Protein 2QS8 (pdb70)

InterPro domains:
  IPR006680 Amidohydrolase-related [PF01979] (60-407)
  IPR011059 Metal-dependent hydrolase, composite domain superfamily [G3DSA:2.30.40.10] (12-407)
  IPR011059 Metal-dependent hydrolase, composite domain superfamily [SSF51338] (9-410)
  IPR032466 Metal-dependent hydrolase [SSF51556] (64-373)
  IPR051781 Metallo-dependent Hydrolase Enzymes [PTHR43135] (6-414)
  IPR057744 Ochratoxinase-like [cd01299] (54-397)

Nearest PDB structures (foldseek):
  8yak-assembly1_A  TM=9.367E-01  e=1.819E-49  Pseudoxanthomonas wuyuanensis
  8ihq-assembly1_B  TM=9.489E-01  e=3.344E-48  Stenotrophomonas acidaminiphila
  3mtw-assembly1_A  TM=9.106E-01  e=6.231E-38  Caulobacter vibrioides
  3be7-assembly1_B  TM=9.081E-01  e=2.202E-36  unidentified
  3feq-assembly2_M  TM=8.885E-01  e=1.896E-30  unidentified

Solvent-accessible surface area: 31226 Å² total

Secondary structure (DSSP, 8-state):
--EEEEEEEE--SS-SSPEEEEEEEEETTEEEEEEES----TTSSEEEEEEEEEEEE----B-TT-----TTTS-S------HHHHHHHHHHHHHTT--EEEE---SSSHHHHHHHHHHTTSS---EEEE--SPBEETT-TT-TTTT--GGG-----GGGTEE-SHHHHHHHHHHHHHHT-SSEEEE-B--SSSSSS-SS-B-S-HHHHHHHHHHHHHT--EEEEE-SS---HHHHHT-SEEEE-----------S--EEE--HHHHHHHHHHTTSTTSS-TTTHHHHHHHHHHHHHHHHHHHHHT--B-----BTTBPTT-TTHHHH--TT----HHHHT--HHHHTT-TTTSSS--TTSB--EEEESS-TTT-GGGGGGEEEEEETTEEEE-/--EEEEEEEEE--SS-SS-EEEEEEEEETTEEEEEEES---SSS-SEEEEEEEEEEEE----B-TT-----TTTS-S------HHHHHHHHHHHHHTT--EEEE--SSSSHHHHHHHHHHTTSS---EEEE--SPBEETT-TT-TTTT--GGG--PPPGGGTEE-SHHHHHHHHHHHHHHT-SSEEEESB--SSSSSS-SSSB-S-HHHHHHHHHHHHHT--EEEEE-SS---HHHHHT-SEEEE-----------S--EEE--HHHHHHHHHHTTSTTSS-TTTHHHHHHHTTHHHHHHHHHHHHT--B-----BTSSPTT-TTHHHH--TT----HHHHT--HHHHTT-TTTSSS-STTSB--EEEESS-TTT-GGGGGGEEEEEETTEE-

Structure (mmCIF, N/CA/C/O backbone):
data_2QS8
#
_entry.id   2QS8
#
_cell.length_a   144.846
_cell.length_b   144.846
_cell.length_c   101.029
_cell.angle_alpha   90.00
_cell.angle_beta   90.00
_cell.angle_gamma   90.00
#
_symmetry.space_group_name_H-M   'I 4'
#
loop_
_entity.id
_entity.type
_entity.pdbx_description
1 polymer 'Xaa-Pro Dipeptidase'
2 non-polymer 'MAGNESIUM ION'
3 non-polymer METHIONINE
4 water water
#
loop_
_atom_site.group_PDB
_atom_site.id
_atom_site.type_symbol
_atom_site.label_atom_id
_atom_site.label_alt_id
_atom_site.label_comp_id
_atom_site.label_asym_id
_atom_site.label_entity_id
_atom_site.label_seq_id
_atom_site.pdbx_PDB_ins_code
_atom_site.Cartn_x
_atom_site.Cartn_y
_atom_site.Cartn_z
_atom_site.occupancy
_atom_site.B_iso_or_equiv
_atom_site.auth_seq_id
_atom_site.auth_comp_id
_atom_site.auth_asym_id
_atom_site.auth_atom_id
_atom_site.pdbx_PDB_model_num
ATOM 1 N N . SER A 1 7 ? 41.390 20.923 55.379 1.00 50.73 7 SER A N 1
ATOM 2 C CA . SER A 1 7 ? 42.533 20.071 54.942 1.00 50.95 7 SER A CA 1
ATOM 3 C C . SER A 1 7 ? 43.805 20.437 55.690 1.00 49.73 7 SER A C 1
ATOM 4 O O . SER A 1 7 ? 44.086 21.614 55.926 1.00 50.33 7 SER A O 1
ATOM 7 N N . LYS A 1 8 ? 44.589 19.434 56.066 1.00 45.23 8 LYS A N 1
ATOM 8 C CA . LYS A 1 8 ? 45.821 19.662 56.809 1.00 42.04 8 LYS A CA 1
ATOM 9 C C . LYS A 1 8 ? 46.969 18.782 56.318 1.00 39.60 8 LYS A C 1
ATOM 10 O O . LYS A 1 8 ? 46.766 17.823 55.583 1.00 38.94 8 LYS A O 1
ATOM 16 N N . THR A 1 9 ? 48.187 19.120 56.719 1.00 36.44 9 THR A N 1
ATOM 17 C CA . THR A 1 9 ? 49.340 18.336 56.347 1.00 34.97 9 THR A CA 1
ATOM 18 C C . THR A 1 9 ? 49.921 17.680 57.587 1.00 33.29 9 THR A C 1
ATOM 19 O O . THR A 1 9 ? 50.060 18.313 58.636 1.00 33.24 9 THR A O 1
ATOM 23 N N . LEU A 1 10 ? 50.257 16.406 57.459 1.00 31.58 10 LEU A N 1
ATOM 24 C CA . LEU A 1 10 ? 50.850 15.680 58.570 1.00 31.43 10 LEU A CA 1
ATOM 25 C C . LEU A 1 10 ? 52.308 15.374 58.278 1.00 30.69 10 LEU A C 1
ATOM 26 O O . LEU A 1 10 ? 52.642 14.913 57.194 1.00 30.28 10 LEU A O 1
ATOM 31 N N . ILE A 1 11 ? 53.168 15.627 59.255 1.00 31.01 11 ILE A N 1
ATOM 32 C CA . ILE A 1 11 ? 54.588 15.352 59.101 1.00 31.37 11 ILE A CA 1
ATOM 33 C C . ILE A 1 11 ? 55.055 14.398 60.196 1.00 30.99 11 ILE A C 1
ATOM 34 O O . ILE A 1 11 ? 54.809 14.631 61.383 1.00 30.11 11 ILE A O 1
ATOM 39 N N . HIS A 1 12 ? 55.716 13.321 59.782 1.00 30.37 12 HIS A N 1
ATOM 40 C CA . HIS A 1 12 ? 56.265 12.340 60.708 1.00 29.26 12 HIS A CA 1
ATOM 41 C C . HIS A 1 12 ? 57.741 12.671 60.815 1.00 29.10 12 HIS A C 1
ATOM 42 O O . HIS A 1 12 ? 58.508 12.460 59.870 1.00 27.04 12 HIS A O 1
ATOM 49 N N . ALA A 1 13 ? 58.141 13.205 61.959 1.00 29.13 13 ALA A N 1
ATOM 50 C CA . ALA A 1 13 ? 59.530 13.566 62.157 1.00 29.95 13 ALA A CA 1
ATOM 51 C C . ALA A 1 13 ? 60.306 12.528 62.975 1.00 30.65 13 ALA A C 1
ATOM 52 O O . ALA A 1 13 ? 60.006 12.294 64.149 1.00 28.71 13 ALA A O 1
ATOM 54 N N . GLY A 1 14 ? 61.303 11.917 62.335 1.00 31.47 14 GLY A N 1
ATOM 55 C CA . GLY A 1 14 ? 62.127 10.925 62.998 1.00 32.21 14 GLY A CA 1
ATOM 56 C C . GLY A 1 14 ? 62.651 11.531 64.275 1.00 33.55 14 GLY A C 1
ATOM 57 O O . GLY A 1 14 ? 62.471 10.979 65.363 1.00 34.19 14 GLY A O 1
ATOM 58 N N . LYS A 1 15 ? 63.296 12.682 64.133 1.00 32.57 15 LYS A N 1
ATOM 59 C CA . LYS A 1 15 ? 63.832 13.415 65.267 1.00 32.55 15 LYS A CA 1
ATOM 60 C C . LYS A 1 15 ? 63.364 14.865 65.170 1.00 31.77 15 LYS A C 1
ATOM 61 O O . LYS A 1 15 ? 63.055 15.358 64.080 1.00 29.64 15 LYS A O 1
ATOM 67 N N . LEU A 1 16 ? 63.294 15.543 66.309 1.00 31.27 16 LEU A N 1
ATOM 68 C CA . LEU A 1 16 ? 62.827 16.919 66.314 1.00 31.14 16 LEU A CA 1
ATOM 69 C C . LEU A 1 16 ? 63.544 17.844 67.286 1.00 32.78 16 LEU A C 1
ATOM 70 O O . LEU A 1 16 ? 63.561 17.600 68.494 1.00 31.63 16 LEU A O 1
ATOM 75 N N . ILE A 1 17 ? 64.147 18.898 66.735 1.00 31.81 17 ILE A N 1
ATOM 76 C CA . ILE A 1 17 ? 64.800 19.930 67.526 1.00 31.72 17 ILE A CA 1
ATOM 77 C C . ILE A 1 17 ? 63.775 21.057 67.379 1.00 32.17 17 ILE A C 1
ATOM 78 O O . ILE A 1 17 ? 63.631 21.634 66.300 1.00 33.16 17 ILE A O 1
ATOM 83 N N . ASP A 1 18 ? 63.047 21.353 68.449 1.00 31.29 18 ASP A N 1
ATOM 84 C CA . ASP A 1 18 ? 62.001 22.362 68.375 1.00 30.98 18 ASP A CA 1
ATOM 85 C C . ASP A 1 18 ? 62.384 23.825 68.588 1.00 30.77 18 ASP A C 1
ATOM 86 O O . ASP A 1 18 ? 61.576 24.709 68.321 1.00 29.15 18 ASP A O 1
ATOM 91 N N . GLY A 1 19 ? 63.596 24.081 69.068 1.00 31.04 19 GLY A N 1
ATOM 92 C CA . GLY A 1 19 ? 64.015 25.453 69.277 1.00 32.98 19 GLY A CA 1
ATOM 93 C C . GLY A 1 19 ? 63.983 25.924 70.714 1.00 35.22 19 GLY A C 1
ATOM 94 O O . GLY A 1 19 ? 64.692 26.863 71.066 1.00 36.19 19 GLY A O 1
ATOM 95 N N . LYS A 1 20 ? 63.164 25.281 71.540 1.00 36.34 20 LYS A N 1
ATOM 96 C CA . LYS A 1 20 ? 63.043 25.635 72.953 1.00 37.64 20 LYS A CA 1
ATOM 97 C C . LYS A 1 20 ? 63.715 24.587 73.838 1.00 37.89 20 LYS A C 1
ATOM 98 O O . LYS A 1 20 ? 64.614 24.903 74.619 1.00 36.47 20 LYS A O 1
ATOM 104 N N . SER A 1 21 ? 63.272 23.342 73.703 1.00 38.37 21 SER A N 1
ATOM 105 C CA . SER A 1 21 ? 63.811 22.235 74.487 1.00 40.16 21 SER A CA 1
ATOM 106 C C . SER A 1 21 ? 65.260 21.922 74.140 1.00 41.48 21 SER A C 1
ATOM 107 O O . SER A 1 21 ? 65.615 21.819 72.964 1.00 41.08 21 SER A O 1
ATOM 110 N N . ASP A 1 22 ? 66.092 21.762 75.168 1.00 42.54 22 ASP A N 1
ATOM 111 C CA . ASP A 1 22 ? 67.496 21.447 74.960 1.00 44.65 22 ASP A CA 1
ATOM 112 C C . ASP A 1 22 ? 67.655 19.977 74.602 1.00 44.82 22 ASP A C 1
ATOM 113 O O . ASP A 1 22 ? 68.772 19.487 74.462 1.00 46.89 22 ASP A O 1
ATOM 118 N N . GLN A 1 23 ? 66.535 19.281 74.442 1.00 44.98 23 GLN A N 1
ATOM 119 C CA . GLN A 1 23 ? 66.558 17.856 74.120 1.00 45.14 23 GLN A CA 1
ATOM 120 C C . GLN A 1 23 ? 66.109 17.537 72.707 1.00 43.41 23 GLN A C 1
ATOM 121 O O . GLN A 1 23 ? 65.183 18.154 72.188 1.00 42.83 23 GLN A O 1
ATOM 127 N N . VAL A 1 24 ? 66.764 16.568 72.085 1.00 42.13 24 VAL A N 1
ATOM 128 C CA . VAL A 1 24 ? 66.368 16.147 70.754 1.00 41.92 24 VAL A CA 1
ATOM 129 C C . VAL A 1 24 ? 65.239 15.165 71.022 1.00 42.01 24 VAL A C 1
ATOM 130 O O . VAL A 1 24 ? 65.433 14.167 71.713 1.00 43.61 24 VAL A O 1
ATOM 134 N N . GLN A 1 25 ? 64.056 15.458 70.500 1.00 40.76 25 GLN A N 1
ATOM 135 C CA . GLN A 1 25 ? 62.899 14.602 70.711 1.00 38.95 25 GLN A CA 1
ATOM 136 C C . GLN A 1 25 ? 62.783 13.557 69.612 1.00 37.99 25 GLN A C 1
ATOM 137 O O . GLN A 1 25 ? 63.085 13.836 68.456 1.00 37.77 25 GLN A O 1
ATOM 143 N N . SER A 1 26 ? 62.350 12.354 69.978 1.00 36.42 26 SER A N 1
ATOM 144 C CA . SER A 1 26 ? 62.217 11.271 69.008 1.00 35.49 26 SER A CA 1
ATOM 145 C C . SER A 1 26 ? 60.777 10.997 68.589 1.00 34.21 26 SER A C 1
ATOM 146 O O . SER A 1 26 ? 59.862 11.063 69.402 1.00 33.42 26 SER A O 1
ATOM 149 N N . ARG A 1 27 ? 60.603 10.678 67.312 1.00 34.92 27 ARG A N 1
ATOM 150 C CA . ARG A 1 27 ? 59.297 10.351 66.741 1.00 34.28 27 ARG A CA 1
ATOM 151 C C . ARG A 1 27 ? 58.191 11.302 67.153 1.00 33.74 27 ARG A C 1
ATOM 152 O O . ARG A 1 27 ? 57.523 11.090 68.163 1.00 34.30 27 ARG A O 1
ATOM 160 N N . ILE A 1 28 ? 57.998 12.352 66.365 1.00 32.94 28 ILE A N 1
ATOM 161 C CA . ILE A 1 28 ? 56.959 13.331 66.654 1.00 31.34 28 ILE A CA 1
ATOM 162 C C . ILE A 1 28 ? 56.097 13.617 65.427 1.00 29.50 28 ILE A C 1
ATOM 163 O O . ILE A 1 28 ? 56.562 13.534 64.295 1.00 29.75 28 ILE A O 1
ATOM 168 N N . SER A 1 29 ? 54.831 13.934 65.666 1.00 29.76 29 SER A N 1
ATOM 169 C CA . SER A 1 29 ? 53.895 14.256 64.598 1.00 30.60 29 SER A CA 1
ATOM 170 C C . SER A 1 29 ? 53.569 15.738 64.653 1.00 31.02 29 SER A C 1
ATOM 171 O O . SER A 1 29 ? 53.123 16.248 65.683 1.00 30.75 29 SER A O 1
ATOM 174 N N . ILE A 1 30 ? 53.805 16.429 63.545 1.00 30.67 30 ILE A N 1
ATOM 175 C CA . ILE A 1 30 ? 53.534 17.856 63.452 1.00 30.02 30 ILE A CA 1
ATOM 176 C C . ILE A 1 30 ? 52.385 18.030 62.467 1.00 29.46 30 ILE A C 1
ATOM 177 O O . ILE A 1 30 ? 52.416 17.475 61.372 1.00 28.80 30 ILE A O 1
ATOM 182 N N . VAL A 1 31 ? 51.368 18.789 62.860 1.00 30.58 31 VAL A N 1
ATOM 183 C CA . VAL A 1 31 ? 50.225 18.996 61.982 1.00 32.13 31 VAL A CA 1
ATOM 184 C C . VAL A 1 31 ? 50.178 20.434 61.506 1.00 33.07 31 VAL A C 1
ATOM 185 O O . VAL A 1 31 ? 50.195 21.364 62.312 1.00 34.59 31 VAL A O 1
ATOM 189 N N . ILE A 1 32 ? 50.124 20.610 60.191 1.00 34.04 32 ILE A N 1
ATOM 190 C CA . ILE A 1 32 ? 50.084 21.936 59.593 1.00 34.80 32 ILE A CA 1
ATOM 191 C C . ILE A 1 32 ? 48.713 22.245 59.006 1.00 35.85 32 ILE A C 1
ATOM 192 O O . ILE A 1 32 ? 48.161 21.459 58.237 1.00 35.50 32 ILE A O 1
ATOM 197 N N . ASP A 1 33 ? 48.173 23.397 59.389 1.00 36.19 33 ASP A N 1
ATOM 198 C CA . ASP A 1 33 ? 46.873 23.854 58.918 1.00 36.56 33 ASP A CA 1
ATOM 199 C C . ASP A 1 33 ? 47.078 25.266 58.364 1.00 36.01 33 ASP A C 1
ATOM 200 O O . ASP A 1 33 ? 47.265 26.226 59.120 1.00 36.18 33 ASP A O 1
ATOM 205 N N . GLY A 1 34 ? 47.051 25.386 57.041 1.00 34.51 34 GLY A N 1
ATOM 206 C CA . GLY A 1 34 ? 47.289 26.678 56.430 1.00 33.53 34 GLY A CA 1
ATOM 207 C C . GLY A 1 34 ? 48.762 27.011 56.620 1.00 32.90 34 GLY A C 1
ATOM 208 O O . GLY A 1 34 ? 49.634 26.204 56.289 1.00 32.17 34 GLY A O 1
ATOM 209 N N . ASN A 1 35 ? 49.050 28.188 57.165 1.00 31.64 35 ASN A N 1
ATOM 210 C CA . ASN A 1 35 ? 50.433 28.595 57.393 1.00 31.79 35 ASN A CA 1
ATOM 211 C C . ASN A 1 35 ? 50.786 28.451 58.875 1.00 31.90 35 ASN A C 1
ATOM 212 O O . ASN A 1 35 ? 51.813 28.952 59.335 1.00 32.08 35 ASN A O 1
ATOM 217 N N . ILE A 1 36 ? 49.928 27.744 59.608 1.00 32.98 36 ILE A N 1
ATOM 218 C CA . ILE A 1 36 ? 50.114 27.542 61.044 1.00 33.05 36 ILE A CA 1
ATOM 219 C C . ILE A 1 36 ? 50.358 26.096 61.470 1.00 31.97 36 ILE A C 1
ATOM 220 O O . ILE A 1 36 ? 49.857 25.158 60.857 1.00 31.84 36 ILE A O 1
ATOM 225 N N . ILE A 1 37 ? 51.134 25.931 62.535 1.00 32.04 37 ILE A N 1
ATOM 226 C CA . ILE A 1 37 ? 51.391 24.619 63.108 1.00 32.32 37 ILE A CA 1
ATOM 227 C C . ILE A 1 37 ? 50.222 24.464 64.087 1.00 33.99 37 ILE A C 1
ATOM 228 O O . ILE A 1 37 ? 50.203 25.099 65.137 1.00 32.87 37 ILE A O 1
ATOM 233 N N . SER A 1 38 ? 49.240 23.642 63.723 1.00 34.79 38 SER A N 1
ATOM 234 C CA . SER A 1 38 ? 48.052 23.445 64.554 1.00 36.09 38 SER A CA 1
ATOM 235 C C . SER A 1 38 ? 48.170 22.422 65.680 1.00 37.41 38 SER A C 1
ATOM 236 O O . SER A 1 38 ? 47.423 22.480 66.652 1.00 39.16 38 SER A O 1
ATOM 239 N N . ASP A 1 39 ? 49.093 21.478 65.566 1.00 38.97 39 ASP A N 1
ATOM 240 C CA . ASP A 1 39 ? 49.216 20.493 66.624 1.00 39.53 39 ASP A CA 1
ATOM 241 C C . ASP A 1 39 ? 50.532 19.722 66.595 1.00 39.68 39 ASP A C 1
ATOM 242 O O . ASP A 1 39 ? 51.212 19.659 65.575 1.00 39.63 39 ASP A O 1
ATOM 247 N N . ILE A 1 40 ? 50.878 19.136 67.736 1.00 39.67 40 ILE A N 1
ATOM 248 C CA . ILE A 1 40 ? 52.107 18.367 67.873 1.00 39.83 40 ILE A CA 1
ATOM 249 C C . ILE A 1 40 ? 51.820 17.194 68.791 1.00 40.82 40 ILE A C 1
ATOM 250 O O . ILE A 1 40 ? 51.675 17.366 69.999 1.00 41.81 40 ILE A O 1
ATOM 255 N N . LYS A 1 41 ? 51.738 16.004 68.214 1.00 41.38 41 LYS A N 1
ATOM 256 C CA . LYS A 1 41 ? 51.460 14.809 68.993 1.00 41.87 41 LYS A CA 1
ATOM 257 C C . LYS A 1 41 ? 52.638 13.841 68.988 1.00 41.08 41 LYS A C 1
ATOM 258 O O . LYS A 1 41 ? 53.428 13.812 68.042 1.00 40.29 41 LYS A O 1
ATOM 264 N N . LYS A 1 42 ? 52.760 13.061 70.058 1.00 40.54 42 LYS A N 1
ATOM 265 C CA . LYS A 1 42 ? 53.839 12.086 70.170 1.00 40.21 42 LYS A CA 1
ATOM 266 C C . LYS A 1 42 ? 53.566 10.834 69.344 1.00 38.57 42 LYS A C 1
ATOM 267 O O . LYS A 1 42 ? 52.417 10.406 69.191 1.00 37.42 42 LYS A O 1
ATOM 273 N N . GLY A 1 43 ? 54.637 10.254 68.811 1.00 37.66 43 GLY A N 1
ATOM 274 C CA . GLY A 1 43 ? 54.515 9.064 67.993 1.00 37.34 43 GLY A CA 1
ATOM 275 C C . GLY A 1 43 ? 54.073 9.408 66.585 1.00 37.44 43 GLY A C 1
ATOM 276 O O . GLY A 1 43 ? 53.811 10.572 66.271 1.00 38.35 43 GLY A O 1
ATOM 277 N N . PHE A 1 44 ? 53.992 8.397 65.732 1.00 36.55 44 PHE A N 1
ATOM 278 C CA . PHE A 1 44 ? 53.572 8.605 64.353 1.00 35.56 44 PHE A CA 1
ATOM 279 C C . PHE A 1 44 ? 52.094 8.265 64.236 1.00 35.08 44 PHE A C 1
ATOM 280 O O . PHE A 1 44 ? 51.733 7.100 64.111 1.00 36.30 44 PHE A O 1
ATOM 288 N N . ILE A 1 45 ? 51.240 9.283 64.287 1.00 34.79 45 ILE A N 1
ATOM 289 C CA . ILE A 1 45 ? 49.806 9.066 64.182 1.00 34.83 45 ILE A CA 1
ATOM 290 C C . ILE A 1 45 ? 49.424 8.686 62.763 1.00 36.35 45 ILE A C 1
ATOM 291 O O . ILE A 1 45 ? 50.198 8.886 61.828 1.00 36.23 45 ILE A O 1
ATOM 296 N N . SER A 1 46 ? 48.226 8.134 62.605 1.00 38.14 46 SER A N 1
ATOM 297 C CA . SER A 1 46 ? 47.749 7.703 61.299 1.00 41.52 46 SER A CA 1
ATOM 298 C C . SER A 1 46 ? 47.712 8.852 60.299 1.00 43.65 46 SER A C 1
ATOM 299 O O . SER A 1 46 ? 47.340 9.971 60.651 1.00 44.60 46 SER A O 1
ATOM 302 N N . SER A 1 47 ? 48.073 8.565 59.052 1.00 45.41 47 SER A N 1
ATOM 303 C CA . SER A 1 47 ? 48.102 9.582 58.007 1.00 47.86 47 SER A CA 1
ATOM 304 C C . SER A 1 47 ? 47.031 9.421 56.932 1.00 49.44 47 SER A C 1
ATOM 305 O O . SER A 1 47 ? 46.807 10.330 56.136 1.00 50.13 47 SER A O 1
ATOM 308 N N . ASN A 1 48 ? 46.374 8.270 56.913 1.00 51.60 48 ASN A N 1
ATOM 309 C CA . ASN A 1 48 ? 45.339 7.968 55.925 1.00 53.70 48 ASN A CA 1
ATOM 310 C C . ASN A 1 48 ? 44.222 9.007 55.829 1.00 54.73 48 ASN A C 1
ATOM 311 O O . ASN A 1 48 ? 43.542 9.106 54.807 1.00 54.94 48 ASN A O 1
ATOM 316 N N . ASP A 1 49 ? 44.035 9.780 56.891 1.00 55.14 49 ASP A N 1
ATOM 317 C CA . ASP A 1 49 ? 42.980 10.783 56.924 1.00 56.33 49 ASP A CA 1
ATOM 318 C C . ASP A 1 49 ? 43.425 12.231 56.667 1.00 55.44 49 ASP A C 1
ATOM 319 O O . ASP A 1 49 ? 42.627 13.161 56.790 1.00 56.66 49 ASP A O 1
ATOM 324 N N . PHE A 1 50 ? 44.690 12.431 56.312 1.00 52.68 50 PHE A N 1
ATOM 325 C CA . PHE A 1 50 ? 45.176 13.779 56.038 1.00 49.65 50 PHE A CA 1
ATOM 326 C C . PHE A 1 50 ? 45.294 14.035 54.542 1.00 49.65 50 PHE A C 1
ATOM 327 O O . PHE A 1 50 ? 45.701 13.156 53.778 1.00 48.62 50 PHE A O 1
ATOM 335 N N . GLU A 1 51 ? 44.937 15.249 54.134 1.00 49.93 51 GLU A N 1
ATOM 336 C CA . GLU A 1 51 ? 45.012 15.640 52.734 1.00 50.49 51 GLU A CA 1
ATOM 337 C C . GLU A 1 51 ? 46.424 15.399 52.201 1.00 48.87 51 GLU A C 1
ATOM 338 O O . GLU A 1 51 ? 46.599 14.878 51.101 1.00 49.53 51 GLU A O 1
ATOM 344 N N . ASP A 1 52 ? 47.428 15.779 52.987 1.00 46.49 52 ASP A N 1
ATOM 345 C CA . ASP A 1 52 ? 48.817 15.602 52.584 1.00 44.77 52 ASP A CA 1
ATOM 346 C C . ASP A 1 52 ? 49.657 15.011 53.693 1.00 43.21 52 ASP A C 1
ATOM 347 O O . ASP A 1 52 ? 49.426 15.283 54.871 1.00 43.56 52 ASP A O 1
ATOM 352 N N . TYR A 1 53 ? 50.648 14.219 53.301 1.00 40.96 53 TYR A N 1
ATOM 353 C CA . TYR A 1 53 ? 51.541 13.565 54.244 1.00 39.22 53 TYR A CA 1
ATOM 354 C C . TYR A 1 53 ? 52.997 13.721 53.815 1.00 38.28 53 TYR A C 1
ATOM 355 O O . TYR A 1 53 ? 53.334 13.535 52.648 1.00 36.74 53 TYR A O 1
ATOM 364 N N . ILE A 1 54 ? 53.851 14.078 54.769 1.00 37.27 54 ILE A N 1
ATOM 365 C CA . ILE A 1 54 ? 55.272 14.246 54.513 1.00 37.10 54 ILE A CA 1
ATOM 366 C C . ILE A 1 54 ? 56.015 13.310 55.456 1.00 36.93 54 ILE A C 1
ATOM 367 O O . ILE A 1 54 ? 56.096 13.555 56.663 1.00 38.33 54 ILE A O 1
ATOM 372 N N . ASP A 1 55 ? 56.549 12.236 54.891 1.00 35.62 55 ASP A N 1
ATOM 373 C CA . ASP A 1 55 ? 57.259 11.227 55.662 1.00 34.99 55 ASP A CA 1
ATOM 374 C C . ASP A 1 55 ? 58.731 11.554 55.869 1.00 34.65 55 ASP A C 1
ATOM 375 O O . ASP A 1 55 ? 59.541 11.380 54.967 1.00 34.72 55 ASP A O 1
ATOM 380 N N . LEU A 1 56 ? 59.070 12.011 57.069 1.00 34.63 56 LEU A N 1
ATOM 381 C CA . LEU A 1 56 ? 60.445 12.373 57.385 1.00 35.00 56 LEU A CA 1
ATOM 382 C C . LEU A 1 56 ? 60.964 11.572 58.577 1.00 36.03 56 LEU A C 1
ATOM 383 O O . LEU A 1 56 ? 61.771 12.067 59.373 1.00 34.95 56 LEU A O 1
ATOM 388 N N . ARG A 1 57 ? 60.498 10.332 58.693 1.00 37.16 57 ARG A N 1
ATOM 389 C CA . ARG A 1 57 ? 60.907 9.463 59.792 1.00 39.45 57 ARG A CA 1
ATOM 390 C C . ARG A 1 57 ? 62.416 9.248 59.800 1.00 39.09 57 ARG A C 1
ATOM 391 O O . ARG A 1 57 ? 63.008 8.984 60.843 1.00 38.63 57 ARG A O 1
ATOM 399 N N . ASP A 1 58 ? 63.040 9.386 58.637 1.00 39.82 58 ASP A N 1
ATOM 400 C CA . ASP A 1 58 ? 64.482 9.200 58.518 1.00 40.81 58 ASP A CA 1
ATOM 401 C C . ASP A 1 58 ? 65.240 10.532 58.554 1.00 39.61 58 ASP A C 1
ATOM 402 O O . ASP A 1 58 ? 66.435 10.584 58.273 1.00 38.80 58 ASP A O 1
ATOM 407 N N . HIS A 1 59 ? 64.538 11.600 58.925 1.00 38.87 59 HIS A N 1
ATOM 408 C CA . HIS A 1 59 ? 65.118 12.940 58.995 1.00 36.98 59 HIS A CA 1
ATOM 409 C C . HIS A 1 59 ? 64.997 13.572 60.378 1.00 35.74 59 HIS A C 1
ATOM 410 O O . HIS A 1 59 ? 64.227 13.121 61.227 1.00 34.77 59 HIS A O 1
ATOM 417 N N . THR A 1 60 ? 65.778 14.628 60.587 1.00 33.71 60 THR A N 1
ATOM 418 C CA . THR A 1 60 ? 65.735 15.397 61.813 1.00 31.71 60 THR A CA 1
ATOM 419 C C . THR A 1 60 ? 65.114 16.716 61.367 1.00 31.22 60 THR A C 1
ATOM 420 O O . THR A 1 60 ? 65.616 17.365 60.449 1.00 31.60 60 THR A O 1
ATOM 424 N N . VAL A 1 61 ? 64.001 17.085 61.992 1.00 30.11 61 VAL A N 1
ATOM 425 C CA . VAL A 1 61 ? 63.300 18.314 61.660 1.00 28.67 61 VAL A CA 1
ATOM 426 C C . VAL A 1 61 ? 63.707 19.427 62.624 1.00 29.24 61 VAL A C 1
ATOM 427 O O . VAL A 1 61 ? 63.931 19.185 63.817 1.00 29.20 61 VAL A O 1
ATOM 431 N N . LEU A 1 62 ? 63.828 20.641 62.094 1.00 27.31 62 LEU A N 1
ATOM 432 C CA . LEU A 1 62 ? 64.182 21.799 62.907 1.00 24.82 62 LEU A CA 1
ATOM 433 C C . LEU A 1 62 ? 63.327 22.978 62.450 1.00 23.13 62 LEU A C 1
ATOM 434 O O . LEU A 1 62 ? 62.693 22.930 61.394 1.00 22.81 62 LEU A O 1
ATOM 439 N N . PRO A 1 63 ? 63.261 24.040 63.259 1.00 22.11 63 PRO A N 1
ATOM 440 C CA . PRO A 1 63 ? 62.445 25.152 62.777 1.00 24.01 63 PRO A CA 1
ATOM 441 C C . PRO A 1 63 ? 63.288 25.890 61.733 1.00 25.57 63 PRO A C 1
ATOM 442 O O . PRO A 1 63 ? 64.499 25.683 61.670 1.00 25.11 63 PRO A O 1
ATOM 446 N N . GLY A 1 64 ? 62.655 26.711 60.900 1.00 25.60 64 GLY A N 1
ATOM 447 C CA . GLY A 1 64 ? 63.397 27.443 59.890 1.00 25.44 64 GLY A CA 1
ATOM 448 C C . GLY A 1 64 ? 64.556 28.218 60.486 1.00 25.85 64 GLY A C 1
ATOM 449 O O . GLY A 1 64 ? 64.403 28.863 61.515 1.00 27.27 64 GLY A O 1
ATOM 450 N N . LEU A 1 65 ? 65.719 28.159 59.851 1.00 25.67 65 LEU A N 1
ATOM 451 C CA . LEU A 1 65 ? 66.892 28.868 60.356 1.00 26.03 65 LEU A CA 1
ATOM 452 C C . LEU A 1 65 ? 66.904 30.362 59.977 1.00 24.01 65 LEU A C 1
ATOM 453 O O . LEU A 1 65 ? 66.318 30.761 58.972 1.00 23.46 65 LEU A O 1
ATOM 466 N N . ASP A 1 67 ? 69.372 34.066 59.615 1.00 23.08 67 ASP A N 1
ATOM 467 C CA . ASP A 1 67 ? 70.695 34.681 59.495 1.00 21.98 67 ASP A CA 1
ATOM 468 C C . ASP A 1 67 ? 70.487 36.185 59.694 1.00 20.80 67 ASP A C 1
ATOM 469 O O . ASP A 1 67 ? 69.862 36.845 58.880 1.00 19.84 67 ASP A O 1
ATOM 482 N N . HIS A 1 69 ? 72.555 38.595 59.426 1.00 22.03 69 HIS A N 1
ATOM 483 C CA . HIS A 1 69 ? 73.465 39.485 58.710 1.00 22.16 69 HIS A CA 1
ATOM 484 C C . HIS A 1 69 ? 73.840 38.995 57.317 1.00 20.96 69 HIS A C 1
ATOM 485 O O . HIS A 1 69 ? 74.828 38.279 57.141 1.00 19.54 69 HIS A O 1
ATOM 492 N N . VAL A 1 70 ? 73.048 39.387 56.327 1.00 21.32 70 VAL A N 1
ATOM 493 C CA . VAL A 1 70 ? 73.314 38.979 54.952 1.00 22.75 70 VAL A CA 1
ATOM 494 C C . VAL A 1 70 ? 73.242 40.180 54.012 1.00 23.16 70 VAL A C 1
ATOM 495 O O . VAL A 1 70 ? 72.622 41.193 54.339 1.00 24.18 70 VAL A O 1
ATOM 499 N N . HIS A 1 71 ? 73.890 40.059 52.856 1.00 21.90 71 HIS A N 1
ATOM 500 C CA . HIS A 1 71 ? 73.900 41.128 51.862 1.00 22.42 71 HIS A CA 1
ATOM 501 C C . HIS A 1 71 ? 73.562 40.587 50.471 1.00 21.68 71 HIS A C 1
ATOM 502 O O . HIS A 1 71 ? 74.415 40.573 49.578 1.00 22.02 71 HIS A O 1
ATOM 509 N N . PHE A 1 72 ? 72.329 40.136 50.282 1.00 20.81 72 PHE A N 1
ATOM 510 C CA . PHE A 1 72 ? 71.936 39.624 48.977 1.00 21.59 72 PHE A CA 1
ATOM 511 C C . PHE A 1 72 ? 72.211 40.728 47.962 1.00 23.27 72 PHE A C 1
ATOM 512 O O . PHE A 1 72 ? 71.936 41.901 48.228 1.00 24.32 72 PHE A O 1
ATOM 520 N N . GLY A 1 73 ? 72.757 40.359 46.807 1.00 24.60 73 GLY A N 1
ATOM 521 C CA . GLY A 1 73 ? 73.045 41.344 45.782 1.00 26.01 73 GLY A CA 1
ATOM 522 C C . GLY A 1 73 ? 74.527 41.564 45.566 1.00 27.47 73 GLY A C 1
ATOM 523 O O . GLY A 1 73 ? 74.931 42.243 44.627 1.00 29.58 73 GLY A O 1
ATOM 524 N N . GLN A 1 74 ? 75.344 40.997 46.445 1.00 26.59 74 GLN A N 1
ATOM 525 C CA . GLN A 1 74 ? 76.784 41.129 46.314 1.00 27.16 74 GLN A CA 1
ATOM 526 C C . GLN A 1 74 ? 77.506 39.906 46.862 1.00 26.94 74 GLN A C 1
ATOM 527 O O . GLN A 1 74 ? 76.956 39.161 47.678 1.00 24.97 74 GLN A O 1
ATOM 533 N N . GLU A 1 75 ? 78.722 39.699 46.369 1.00 26.06 75 GLU A N 1
ATOM 534 C CA . GLU A 1 75 ? 79.617 38.616 46.788 1.00 25.30 75 GLU A CA 1
ATOM 535 C C . GLU A 1 75 ? 81.011 39.148 46.520 1.00 23.76 75 GLU A C 1
ATOM 536 O O . GLU A 1 75 ? 81.372 39.386 45.367 1.00 24.85 75 GLU A O 1
ATOM 542 N N . TYR A 1 76 ? 81.790 39.336 47.575 1.00 23.69 76 TYR A N 1
ATOM 543 C CA . TYR A 1 76 ? 83.130 39.889 47.424 1.00 27.01 76 TYR A CA 1
ATOM 544 C C . TYR A 1 76 ? 84.029 39.111 46.465 1.00 28.28 76 TYR A C 1
ATOM 545 O O . TYR A 1 76 ? 84.222 37.906 46.619 1.00 29.21 76 TYR A O 1
ATOM 554 N N . GLN A 1 77 ? 84.571 39.816 45.480 1.00 27.80 77 GLN A N 1
ATOM 555 C CA . GLN A 1 77 ? 85.468 39.217 44.499 1.00 27.88 77 GLN A CA 1
ATOM 556 C C . GLN A 1 77 ? 86.796 39.957 44.532 1.00 28.50 77 GLN A C 1
ATOM 557 O O . GLN A 1 77 ? 86.844 41.155 44.827 1.00 28.01 77 GLN A O 1
ATOM 563 N N . SER A 1 78 ? 87.871 39.241 44.228 1.00 27.29 78 SER A N 1
ATOM 564 C CA . SER A 1 78 ? 89.206 39.821 44.185 1.00 24.80 78 SER A CA 1
ATOM 565 C C . SER A 1 78 ? 89.253 40.940 43.136 1.00 23.23 78 SER A C 1
ATOM 566 O O . SER A 1 78 ? 88.358 41.049 42.286 1.00 21.95 78 SER A O 1
ATOM 569 N N . LYS A 1 79 ? 90.300 41.762 43.211 1.00 22.09 79 LYS A N 1
ATOM 570 C CA . LYS A 1 79 ? 90.500 42.844 42.262 1.00 21.43 79 LYS A CA 1
ATOM 571 C C . LYS A 1 79 ? 90.523 42.284 40.839 1.00 22.39 79 LYS A C 1
ATOM 572 O O . LYS A 1 79 ? 89.940 42.860 39.923 1.00 23.54 79 LYS A O 1
ATOM 578 N N . ALA A 1 80 ? 91.188 41.150 40.664 1.00 23.40 80 ALA A N 1
ATOM 579 C CA . ALA A 1 80 ? 91.273 40.516 39.356 1.00 24.71 80 ALA A CA 1
ATOM 580 C C . ALA A 1 80 ? 89.931 40.008 38.821 1.00 25.80 80 ALA A C 1
ATOM 581 O O . ALA A 1 80 ? 89.693 40.048 37.616 1.00 26.21 80 ALA A O 1
ATOM 583 N N . GLN A 1 81 ? 89.054 39.538 39.709 1.00 27.28 81 GLN A N 1
ATOM 584 C CA . GLN A 1 81 ? 87.756 38.991 39.291 1.00 27.69 81 GLN A CA 1
ATOM 585 C C . GLN A 1 81 ? 86.602 39.992 39.256 1.00 28.06 81 GLN A C 1
ATOM 586 O O . GLN A 1 81 ? 85.660 39.831 38.479 1.00 27.72 81 GLN A O 1
ATOM 592 N N . ALA A 1 82 ? 86.667 41.008 40.113 1.00 27.54 82 ALA A N 1
ATOM 593 C CA . ALA A 1 82 ? 85.609 42.015 40.220 1.00 27.50 82 ALA A CA 1
ATOM 594 C C . ALA A 1 82 ? 85.244 42.725 38.926 1.00 26.96 82 ALA A C 1
ATOM 595 O O . ALA A 1 82 ? 86.116 43.151 38.180 1.00 27.53 82 ALA A O 1
ATOM 597 N N . PRO A 1 83 ? 83.935 42.860 38.642 1.00 27.97 83 PRO A N 1
ATOM 598 C CA . PRO A 1 83 ? 83.519 43.551 37.409 1.00 28.31 83 PRO A CA 1
ATOM 599 C C . PRO A 1 83 ? 83.873 45.036 37.527 1.00 28.38 83 PRO A C 1
ATOM 600 O O . PRO A 1 83 ? 84.063 45.549 38.636 1.00 28.46 83 PRO A O 1
ATOM 604 N N . ILE A 1 84 ? 83.976 45.714 36.390 1.00 27.93 84 ILE A N 1
ATOM 605 C CA . ILE A 1 84 ? 84.321 47.130 36.381 1.00 29.18 84 ILE A CA 1
ATOM 606 C C . ILE A 1 84 ? 83.265 47.995 37.058 1.00 27.98 84 ILE A C 1
ATOM 607 O O . ILE A 1 84 ? 83.593 48.985 37.699 1.00 27.62 84 ILE A O 1
ATOM 612 N N . LYS A 1 85 ? 82.004 47.615 36.910 1.00 26.39 85 LYS A N 1
ATOM 613 C CA . LYS A 1 85 ? 80.903 48.351 37.511 1.00 26.80 85 LYS A CA 1
ATOM 614 C C . LYS A 1 85 ? 79.754 47.386 37.753 1.00 25.11 85 LYS A C 1
ATOM 615 O O . LYS A 1 85 ? 79.689 46.326 37.128 1.00 23.34 85 LYS A O 1
ATOM 621 N N . VAL A 1 86 ? 78.860 47.751 38.667 1.00 24.77 86 VAL A N 1
ATOM 622 C CA . VAL A 1 86 ? 77.690 46.928 38.963 1.00 24.64 86 VAL A CA 1
ATOM 623 C C . VAL A 1 86 ? 76.463 47.826 39.036 1.00 25.55 86 VAL A C 1
ATOM 624 O O . VAL A 1 86 ? 76.285 48.565 40.006 1.00 26.63 86 VAL A O 1
ATOM 628 N N . GLU A 1 87 ? 75.622 47.770 38.008 1.00 25.81 87 GLU A N 1
ATOM 629 C CA . GLU A 1 87 ? 74.413 48.586 37.973 1.00 24.35 87 GLU A CA 1
ATOM 630 C C . GLU A 1 87 ? 73.478 48.129 39.094 1.00 25.05 87 GLU A C 1
ATOM 631 O O . GLU A 1 87 ? 73.620 47.010 39.604 1.00 25.42 87 GLU A O 1
ATOM 637 N N . ARG A 1 88 ? 72.534 48.991 39.476 1.00 23.74 88 ARG A N 1
ATOM 638 C CA . ARG A 1 88 ? 71.584 48.642 40.525 1.00 24.27 88 ARG A CA 1
ATOM 639 C C . ARG A 1 88 ? 70.726 47.469 40.052 1.00 22.83 88 ARG A C 1
ATOM 640 O O . ARG A 1 88 ? 70.401 46.570 40.831 1.00 21.01 88 ARG A O 1
ATOM 648 N N . GLU A 1 89 ? 70.368 47.486 38.773 1.00 21.24 89 GLU A N 1
ATOM 649 C CA . GLU A 1 89 ? 69.582 46.406 38.205 1.00 21.44 89 GLU A CA 1
ATOM 650 C C . GLU A 1 89 ? 70.330 45.065 38.343 1.00 20.54 89 GLU A C 1
ATOM 651 O O . GLU A 1 89 ? 69.710 44.039 38.605 1.00 19.47 89 GLU A O 1
ATOM 665 N N . GLN A 1 91 ? 72.539 44.263 40.697 1.00 17.94 91 GLN A N 1
ATOM 666 C CA . GLN A 1 91 ? 72.524 43.900 42.110 1.00 17.71 91 GLN A CA 1
ATOM 667 C C . GLN A 1 91 ? 71.215 43.177 42.445 1.00 17.82 91 GLN A C 1
ATOM 668 O O . GLN A 1 91 ? 71.211 42.140 43.100 1.00 17.67 91 GLN A O 1
ATOM 674 N N . ALA A 1 92 ? 70.109 43.740 41.970 1.00 18.13 92 ALA A N 1
ATOM 675 C CA . ALA A 1 92 ? 68.791 43.164 42.208 1.00 20.35 92 ALA A CA 1
ATOM 676 C C . ALA A 1 92 ? 68.650 41.784 41.571 1.00 19.61 92 ALA A C 1
ATOM 677 O O . ALA A 1 92 ? 68.147 40.854 42.200 1.00 19.46 92 ALA A O 1
ATOM 679 N N . ILE A 1 93 ? 69.091 41.666 40.325 1.00 19.90 93 ILE A N 1
ATOM 680 C CA . ILE A 1 93 ? 69.039 40.405 39.589 1.00 19.23 93 ILE A CA 1
ATOM 681 C C . ILE A 1 93 ? 69.821 39.334 40.337 1.00 19.21 93 ILE A C 1
ATOM 682 O O . ILE A 1 93 ? 69.326 38.235 40.550 1.00 20.94 93 ILE A O 1
ATOM 687 N N . LEU A 1 94 ? 71.038 39.662 40.751 1.00 19.43 94 LEU A N 1
ATOM 688 C CA . LEU A 1 94 ? 71.859 38.716 41.492 1.00 19.57 94 LEU A CA 1
ATOM 689 C C . LEU A 1 94 ? 71.250 38.392 42.871 1.00 19.83 94 LEU A C 1
ATOM 690 O O . LEU A 1 94 ? 71.392 37.282 43.387 1.00 20.11 94 LEU A O 1
ATOM 695 N N . ALA A 1 95 ? 70.568 39.368 43.457 1.00 20.31 95 ALA A N 1
ATOM 696 C CA . ALA A 1 95 ? 69.964 39.173 44.764 1.00 18.66 95 ALA A CA 1
ATOM 697 C C . ALA A 1 95 ? 68.888 38.089 44.713 1.00 19.55 95 ALA A C 1
ATOM 698 O O . ALA A 1 95 ? 68.760 37.312 45.654 1.00 18.60 95 ALA A O 1
ATOM 700 N N . THR A 1 96 ? 68.127 38.028 43.621 1.00 18.79 96 THR A N 1
ATOM 701 C CA . THR A 1 96 ? 67.094 37.000 43.528 1.00 19.84 96 THR A CA 1
ATOM 702 C C . THR A 1 96 ? 67.722 35.620 43.711 1.00 22.55 96 THR A C 1
ATOM 703 O O . THR A 1 96 ? 67.185 34.805 44.449 1.00 22.78 96 THR A O 1
ATOM 707 N N . GLN A 1 97 ? 68.865 35.377 43.058 1.00 23.28 97 GLN A N 1
ATOM 708 C CA . GLN A 1 97 ? 69.564 34.087 43.160 1.00 25.47 97 GLN A CA 1
ATOM 709 C C . GLN A 1 97 ? 70.205 33.874 44.535 1.00 24.87 97 GLN A C 1
ATOM 710 O O . GLN A 1 97 ? 70.159 32.781 45.087 1.00 23.58 97 GLN A O 1
ATOM 716 N N . HIS A 1 98 ? 70.804 34.929 45.072 1.00 23.80 98 HIS A N 1
ATOM 717 C CA . HIS A 1 98 ? 71.439 34.850 46.369 1.00 24.58 98 HIS A CA 1
ATOM 718 C C . HIS A 1 98 ? 70.411 34.469 47.427 1.00 26.30 98 HIS A C 1
ATOM 719 O O . HIS A 1 98 ? 70.685 33.647 48.299 1.00 28.05 98 HIS A O 1
ATOM 726 N N . ALA A 1 99 ? 69.230 35.065 47.339 1.00 25.89 99 ALA A N 1
ATOM 727 C CA . ALA A 1 99 ? 68.177 34.801 48.303 1.00 26.82 99 ALA A CA 1
ATOM 728 C C . ALA A 1 99 ? 67.659 33.383 48.172 1.00 28.25 99 ALA A C 1
ATOM 729 O O . ALA A 1 99 ? 67.448 32.697 49.163 1.00 28.13 99 ALA A O 1
ATOM 731 N N . TYR A 1 100 ? 67.450 32.946 46.939 1.00 28.45 100 TYR A N 1
ATOM 732 C CA . TYR A 1 100 ? 66.941 31.612 46.716 1.00 29.51 100 TYR A CA 1
ATOM 733 C C . TYR A 1 100 ? 67.876 30.503 47.222 1.00 29.05 100 TYR A C 1
ATOM 734 O O . TYR A 1 100 ? 67.414 29.557 47.870 1.00 28.27 100 TYR A O 1
ATOM 743 N N . VAL A 1 101 ? 69.173 30.605 46.940 1.00 25.12 101 VAL A N 1
ATOM 744 C CA . VAL A 1 101 ? 70.092 29.574 47.401 1.00 27.31 101 VAL A CA 1
ATOM 745 C C . VAL A 1 101 ? 70.207 29.562 48.926 1.00 25.50 101 VAL A C 1
ATOM 746 O O . VAL A 1 101 ? 70.457 28.518 49.529 1.00 25.91 101 VAL A O 1
ATOM 750 N N . THR A 1 102 ? 70.023 30.725 49.543 1.00 23.92 102 THR A N 1
ATOM 751 C CA . THR A 1 102 ? 70.109 30.838 50.990 1.00 22.94 102 THR A CA 1
ATOM 752 C C . THR A 1 102 ? 68.876 30.193 51.608 1.00 22.93 102 THR A C 1
ATOM 753 O O . THR A 1 102 ? 68.951 29.512 52.630 1.00 20.96 102 THR A O 1
ATOM 757 N N . PHE A 1 103 ? 67.747 30.421 50.956 1.00 22.45 103 PHE A N 1
ATOM 758 C CA . PHE A 1 103 ? 66.459 29.900 51.375 1.00 25.25 103 PHE A CA 1
ATOM 759 C C . PHE A 1 103 ? 66.476 28.386 51.225 1.00 27.03 103 PHE A C 1
ATOM 760 O O . PHE A 1 103 ? 66.083 27.662 52.134 1.00 26.48 103 PHE A O 1
ATOM 768 N N . LYS A 1 104 ? 66.963 27.918 50.082 1.00 29.22 104 LYS A N 1
ATOM 769 C CA . LYS A 1 104 ? 67.038 26.493 49.804 1.00 29.68 104 LYS A CA 1
ATOM 770 C C . LYS A 1 104 ? 67.994 25.762 50.744 1.00 29.03 104 LYS A C 1
ATOM 771 O O . LYS A 1 104 ? 67.871 24.561 50.940 1.00 30.43 104 LYS A O 1
ATOM 777 N N . SER A 1 105 ? 68.944 26.476 51.334 1.00 27.71 105 SER A N 1
ATOM 778 C CA . SER A 1 105 ? 69.883 25.835 52.248 1.00 27.31 105 SER A CA 1
ATOM 779 C C . SER A 1 105 ? 69.299 25.703 53.666 1.00 27.35 105 SER A C 1
ATOM 780 O O . SER A 1 105 ? 69.955 25.194 54.577 1.00 25.38 105 SER A O 1
ATOM 783 N N . GLY A 1 106 ? 68.066 26.166 53.846 1.00 26.99 106 GLY A N 1
ATOM 784 C CA . GLY A 1 106 ? 67.439 26.066 55.151 1.00 28.42 106 GLY A CA 1
ATOM 785 C C . GLY A 1 106 ? 67.121 27.361 55.889 1.00 28.12 106 GLY A C 1
ATOM 786 O O . GLY A 1 106 ? 66.467 27.323 56.930 1.00 28.76 106 GLY A O 1
ATOM 787 N N . PHE A 1 107 ? 67.576 28.500 55.381 1.00 26.41 107 PHE A N 1
ATOM 788 C CA . PHE A 1 107 ? 67.285 29.763 56.055 1.00 25.45 107 PHE A CA 1
ATOM 789 C C . PHE A 1 107 ? 66.023 30.408 55.495 1.00 25.06 107 PHE A C 1
ATOM 790 O O . PHE A 1 107 ? 66.023 30.991 54.411 1.00 25.30 107 PHE A O 1
ATOM 798 N N . THR A 1 108 ? 64.947 30.281 56.266 1.00 22.62 108 THR A N 1
ATOM 799 C CA . THR A 1 108 ? 63.636 30.794 55.896 1.00 20.43 108 THR A CA 1
ATOM 800 C C . THR A 1 108 ? 63.428 32.265 56.255 1.00 20.40 108 THR A C 1
ATOM 801 O O . THR A 1 108 ? 62.516 32.915 55.754 1.00 20.65 108 THR A O 1
ATOM 805 N N . THR A 1 109 ? 64.267 32.790 57.132 1.00 19.33 109 THR A N 1
ATOM 806 C CA . THR A 1 109 ? 64.164 34.185 57.509 1.00 21.43 109 THR A CA 1
ATOM 807 C C . THR A 1 109 ? 65.570 34.759 57.604 1.00 21.31 109 THR A C 1
ATOM 808 O O . THR A 1 109 ? 66.467 34.109 58.138 1.00 23.70 109 THR A O 1
ATOM 812 N N . VAL A 1 110 ? 65.764 35.963 57.070 1.00 20.09 110 VAL A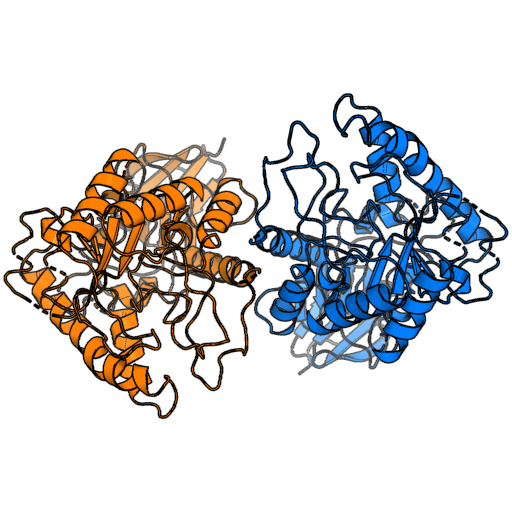 N 1
ATOM 813 C CA . VAL A 1 110 ? 67.063 36.622 57.135 1.00 18.47 110 VAL A CA 1
ATOM 814 C C . VAL A 1 110 ? 66.887 38.110 57.392 1.00 18.61 110 VAL A C 1
ATOM 815 O O . VAL A 1 110 ? 65.833 38.680 57.120 1.00 17.41 110 VAL A O 1
ATOM 819 N N . ARG A 1 111 ? 67.928 38.723 57.939 1.00 17.08 111 ARG A N 1
ATOM 820 C CA . ARG A 1 111 ? 67.935 40.149 58.188 1.00 19.16 111 ARG A CA 1
ATOM 821 C C . ARG A 1 111 ? 69.036 40.734 57.281 1.00 21.49 111 ARG A C 1
ATOM 822 O O . ARG A 1 111 ? 70.225 40.504 57.529 1.00 22.24 111 ARG A O 1
ATOM 830 N N . GLN A 1 112 ? 68.652 41.436 56.213 1.00 21.44 112 GLN A N 1
ATOM 831 C CA . GLN A 1 112 ? 69.643 42.058 55.336 1.00 21.40 112 GLN A CA 1
ATOM 832 C C . GLN A 1 112 ? 70.019 43.394 55.971 1.00 22.06 112 GLN A C 1
ATOM 833 O O . GLN A 1 112 ? 69.182 44.288 56.114 1.00 24.08 112 GLN A O 1
ATOM 839 N N . VAL A 1 113 ? 71.277 43.533 56.345 1.00 21.85 113 VAL A N 1
ATOM 840 C CA . VAL A 1 113 ? 71.716 44.755 56.972 1.00 21.56 113 VAL A CA 1
ATOM 841 C C . VAL A 1 113 ? 72.650 45.578 56.097 1.00 22.31 113 VAL A C 1
ATOM 842 O O . VAL A 1 113 ? 73.766 45.895 56.510 1.00 21.26 113 VAL A O 1
ATOM 846 N N . GLY A 1 114 ? 72.179 45.921 54.896 1.00 21.21 114 GLY A N 1
ATOM 847 C CA . GLY A 1 114 ? 72.970 46.742 53.995 1.00 21.83 114 GLY A CA 1
ATOM 848 C C . GLY A 1 114 ? 73.056 46.386 52.516 1.00 21.13 114 GLY A C 1
ATOM 849 O O . GLY A 1 114 ? 73.399 45.269 52.159 1.00 22.08 114 GLY A O 1
ATOM 850 N N . ASP A 1 115 ? 72.727 47.354 51.663 1.00 21.41 115 ASP A N 1
ATOM 851 C CA . ASP A 1 115 ? 72.835 47.218 50.208 1.00 22.21 115 ASP A CA 1
ATOM 852 C C . ASP A 1 115 ? 72.785 48.640 49.666 1.00 23.09 115 ASP A C 1
ATOM 853 O O . ASP A 1 115 ? 72.629 49.576 50.452 1.00 22.87 115 ASP A O 1
ATOM 858 N N . SER A 1 116 ? 72.910 48.822 48.352 1.00 20.61 116 SER A N 1
ATOM 859 C CA . SER A 1 116 ? 72.915 50.176 47.798 1.00 20.57 116 SER A CA 1
ATOM 860 C C . SER A 1 116 ? 71.705 51.030 48.197 1.00 20.02 116 SER A C 1
ATOM 861 O O . SER A 1 116 ? 71.737 52.250 48.060 1.00 19.92 116 SER A O 1
ATOM 864 N N . GLY A 1 117 ? 70.649 50.397 48.698 1.00 21.30 117 GLY A N 1
ATOM 865 C CA . GLY A 1 117 ? 69.488 51.153 49.138 1.00 18.39 117 GLY A CA 1
ATOM 866 C C . GLY A 1 117 ? 68.109 50.513 49.030 1.00 20.31 117 GLY A C 1
ATOM 867 O O . GLY A 1 117 ? 67.358 50.481 50.000 1.00 19.97 117 GLY A O 1
ATOM 868 N N . LEU A 1 118 ? 67.769 49.998 47.855 1.00 20.52 118 LEU A N 1
ATOM 869 C CA . LEU A 1 118 ? 66.455 49.424 47.635 1.00 20.84 118 LEU A CA 1
ATOM 870 C C . LEU A 1 118 ? 66.461 47.961 47.185 1.00 21.13 118 LEU A C 1
ATOM 871 O O . LEU A 1 118 ? 65.424 47.423 46.794 1.00 22.00 118 LEU A O 1
ATOM 876 N N . VAL A 1 119 ? 67.617 47.311 47.245 1.00 21.05 119 VAL A N 1
ATOM 877 C CA . VAL A 1 119 ? 67.698 45.921 46.812 1.00 19.92 119 VAL A CA 1
ATOM 878 C C . VAL A 1 119 ? 66.883 44.975 47.711 1.00 19.60 119 VAL A C 1
ATOM 879 O O . VAL A 1 119 ? 65.883 44.410 47.271 1.00 19.88 119 VAL A O 1
ATOM 883 N N . ALA A 1 120 ? 67.292 44.805 48.959 1.00 18.20 120 ALA A N 1
ATOM 884 C CA . ALA A 1 120 ? 66.554 43.925 49.861 1.00 18.89 120 ALA A CA 1
ATOM 885 C C . ALA A 1 120 ? 65.088 44.380 50.043 1.00 21.05 120 ALA A C 1
ATOM 886 O O . ALA A 1 120 ? 64.180 43.552 50.130 1.00 20.46 120 ALA A O 1
ATOM 888 N N . ILE A 1 121 ? 64.855 45.688 50.102 1.00 19.37 121 ILE A N 1
ATOM 889 C CA . ILE A 1 121 ? 63.496 46.177 50.271 1.00 20.26 121 ILE A CA 1
ATOM 890 C C . ILE A 1 121 ? 62.619 45.718 49.094 1.00 22.36 121 ILE A C 1
ATOM 891 O O . ILE A 1 121 ? 61.511 45.214 49.291 1.00 20.99 121 ILE A O 1
ATOM 896 N N . SER A 1 122 ? 63.119 45.888 47.875 1.00 21.35 122 SER A N 1
ATOM 897 C CA . SER A 1 122 ? 62.362 45.470 46.698 1.00 22.49 122 SER A CA 1
ATOM 898 C C . SER A 1 122 ? 62.203 43.946 46.636 1.00 21.21 122 SER A C 1
ATOM 899 O O . SER A 1 122 ? 61.146 43.429 46.286 1.00 20.57 122 SER A O 1
ATOM 902 N N . LEU A 1 123 ? 63.255 43.225 46.990 1.00 21.04 123 LEU A N 1
ATOM 903 C CA . LEU A 1 123 ? 63.205 41.775 46.951 1.00 22.34 123 LEU A CA 1
ATOM 904 C C . LEU A 1 123 ? 62.184 41.259 47.972 1.00 23.40 123 LEU A C 1
ATOM 905 O O . LEU A 1 123 ? 61.380 40.368 47.672 1.00 23.03 123 LEU A O 1
ATOM 910 N N . ARG A 1 124 ? 62.223 41.842 49.167 1.00 23.52 124 ARG A N 1
ATOM 911 C CA . ARG A 1 124 ? 61.308 41.478 50.247 1.00 22.99 124 ARG A CA 1
ATOM 912 C C . ARG A 1 124 ? 59.872 41.646 49.777 1.00 22.85 124 ARG A C 1
ATOM 913 O O . ARG A 1 124 ? 59.062 40.739 49.920 1.00 22.90 124 ARG A O 1
ATOM 921 N N . ASP A 1 125 ? 59.564 42.806 49.207 1.00 21.84 125 ASP A N 1
ATOM 922 C CA . ASP A 1 125 ? 58.210 43.068 48.734 1.00 22.73 125 ASP A CA 1
ATOM 923 C C . ASP A 1 125 ? 57.768 42.121 47.627 1.00 22.48 125 ASP A C 1
ATOM 924 O O . ASP A 1 125 ? 56.607 41.715 47.597 1.00 22.55 125 ASP A O 1
ATOM 929 N N . ALA A 1 126 ? 58.689 41.770 46.727 1.00 22.50 126 ALA A N 1
ATOM 930 C CA . ALA A 1 126 ? 58.378 40.862 45.626 1.00 21.80 126 ALA A CA 1
ATOM 931 C C . ALA A 1 126 ? 58.090 39.467 46.178 1.00 22.81 126 ALA A C 1
ATOM 932 O O . ALA A 1 126 ? 57.161 38.793 45.743 1.00 22.84 126 ALA A O 1
ATOM 934 N N . ILE A 1 127 ? 58.897 39.044 47.142 1.00 22.93 127 ILE A N 1
ATOM 935 C CA . ILE A 1 127 ? 58.716 37.740 47.751 1.00 24.00 127 ILE A CA 1
ATOM 936 C C . ILE A 1 127 ? 57.418 37.687 48.558 1.00 25.73 127 ILE A C 1
ATOM 937 O O . ILE A 1 127 ? 56.611 36.773 48.395 1.00 27.97 127 ILE A O 1
ATOM 942 N N . ASN A 1 128 ? 57.215 38.679 49.419 1.00 25.02 128 ASN A N 1
ATOM 943 C CA . ASN A 1 128 ? 56.024 38.714 50.248 1.00 27.58 128 ASN A CA 1
ATOM 944 C C . ASN A 1 128 ? 54.728 38.773 49.447 1.00 28.68 128 ASN A C 1
ATOM 945 O O . ASN A 1 128 ? 53.684 38.375 49.954 1.00 31.36 128 ASN A O 1
ATOM 950 N N . SER A 1 129 ? 54.784 39.263 48.211 1.00 28.00 129 SER A N 1
ATOM 951 C CA . SER A 1 129 ? 53.578 39.334 47.387 1.00 28.35 129 SER A CA 1
ATOM 952 C C . SER A 1 129 ? 53.486 38.142 46.422 1.00 29.25 129 SER A C 1
ATOM 953 O O . SER A 1 129 ? 52.670 38.139 45.496 1.00 27.76 129 SER A O 1
ATOM 956 N N . GLY A 1 130 ? 54.343 37.145 46.645 1.00 28.33 130 GLY A N 1
ATOM 957 C CA . GLY A 1 130 ? 54.345 35.943 45.825 1.00 29.96 130 GLY A CA 1
ATOM 958 C C . GLY A 1 130 ? 54.886 36.013 44.405 1.00 31.40 130 GLY A C 1
ATOM 959 O O . GLY A 1 130 ? 54.579 35.147 43.586 1.00 31.80 130 GLY A O 1
ATOM 960 N N . LYS A 1 131 ? 55.694 37.023 44.100 1.00 31.78 131 LYS A N 1
ATOM 961 C CA . LYS A 1 131 ? 56.252 37.163 42.756 1.00 31.84 131 LYS A CA 1
ATOM 962 C C . LYS A 1 131 ? 57.347 36.125 42.503 1.00 30.48 131 LYS A C 1
ATOM 963 O O . LYS A 1 131 ? 57.581 35.719 41.362 1.00 30.01 131 LYS A O 1
ATOM 969 N N . LEU A 1 132 ? 58.025 35.714 43.569 1.00 28.59 132 LEU A N 1
ATOM 970 C CA . LEU A 1 132 ? 59.073 34.704 43.470 1.00 28.19 132 LEU A CA 1
ATOM 971 C C . LEU A 1 132 ? 59.339 34.108 44.850 1.00 27.75 132 LEU A C 1
ATOM 972 O O . LEU A 1 132 ? 58.906 34.646 45.867 1.00 26.64 132 LEU A O 1
ATOM 977 N N . ALA A 1 133 ? 60.056 32.993 44.873 1.00 26.58 133 ALA A N 1
ATOM 978 C CA . ALA A 1 133 ? 60.367 32.320 46.120 1.00 26.18 133 ALA A CA 1
ATOM 979 C C . ALA A 1 133 ? 61.619 32.885 46.793 1.00 27.02 133 ALA A C 1
ATOM 980 O O . ALA A 1 133 ? 62.555 33.343 46.130 1.00 28.46 133 ALA A O 1
ATOM 982 N N . GLY A 1 134 ? 61.616 32.841 48.119 1.00 27.40 134 GLY A N 1
ATOM 983 C CA . GLY A 1 134 ? 62.733 33.345 48.898 1.00 25.94 134 GLY A CA 1
ATOM 984 C C . GLY A 1 134 ? 62.409 33.311 50.383 1.00 26.37 134 GLY A C 1
ATOM 985 O O . GLY A 1 134 ? 61.326 32.895 50.780 1.00 25.50 134 GLY A O 1
ATOM 986 N N . PRO A 1 135 ? 63.338 33.749 51.234 1.00 24.80 135 PRO A N 1
ATOM 987 C CA . PRO A 1 135 ? 63.096 33.747 52.675 1.00 25.24 135 PRO A CA 1
ATOM 988 C C . PRO A 1 135 ? 62.306 34.981 53.090 1.00 24.89 135 PRO A C 1
ATOM 989 O O . PRO A 1 135 ? 62.028 35.852 52.268 1.00 24.07 135 PRO A O 1
ATOM 993 N N . ARG A 1 136 ? 61.920 35.041 54.358 1.00 25.92 136 ARG A N 1
ATOM 994 C CA . ARG A 1 136 ? 61.217 36.212 54.871 1.00 27.36 136 ARG A CA 1
ATOM 995 C C . ARG A 1 136 ? 62.357 37.210 55.064 1.00 26.19 136 ARG A C 1
ATOM 996 O O . ARG A 1 136 ? 63.323 36.918 55.771 1.00 27.67 136 ARG A O 1
ATOM 1004 N N . ILE A 1 137 ? 62.256 38.370 54.429 1.00 24.94 137 ILE A N 1
ATOM 1005 C CA . ILE A 1 137 ? 63.318 39.356 54.531 1.00 22.70 137 ILE A CA 1
ATOM 1006 C C . ILE A 1 137 ? 62.971 40.583 55.357 1.00 23.10 137 ILE A C 1
ATOM 1007 O O . ILE A 1 137 ? 61.913 41.177 55.195 1.00 23.15 137 ILE A O 1
ATOM 1012 N N . PHE A 1 138 ? 63.881 40.948 56.249 1.00 22.63 138 PHE A N 1
ATOM 1013 C CA . PHE A 1 138 ? 63.740 42.132 57.073 1.00 23.02 138 PHE A CA 1
ATOM 1014 C C . PHE A 1 138 ? 64.971 42.956 56.709 1.00 21.67 138 PHE A C 1
ATOM 1015 O O . PHE A 1 138 ? 66.116 42.581 57.001 1.00 19.62 138 PHE A O 1
ATOM 1023 N N . ALA A 1 139 ? 64.719 44.078 56.044 1.00 21.70 139 ALA A N 1
ATOM 1024 C CA . ALA A 1 139 ? 65.787 44.921 55.538 1.00 21.29 139 ALA A CA 1
ATOM 1025 C C . ALA A 1 139 ? 66.030 46.237 56.244 1.00 21.75 139 ALA A C 1
ATOM 1026 O O . ALA A 1 139 ? 65.127 46.832 56.832 1.00 23.48 139 ALA A O 1
ATOM 1028 N N . ALA A 1 140 ? 67.273 46.691 56.161 1.00 19.40 140 ALA A N 1
ATOM 1029 C CA . ALA A 1 140 ? 67.680 47.944 56.767 1.00 18.51 140 ALA A CA 1
ATOM 1030 C C . ALA A 1 140 ? 67.926 49.000 55.680 1.00 17.82 140 ALA A C 1
ATOM 1031 O O . ALA A 1 140 ? 68.152 50.174 55.982 1.00 17.35 140 ALA A O 1
ATOM 1033 N N . GLY A 1 141 ? 67.859 48.575 54.419 1.00 16.66 141 GLY A N 1
ATOM 1034 C CA . GLY A 1 141 ? 68.117 49.494 53.330 1.00 17.47 141 GLY A CA 1
ATOM 1035 C C . GLY A 1 141 ? 69.569 49.966 53.355 1.00 18.56 141 GLY A C 1
ATOM 1036 O O . GLY A 1 141 ? 70.482 49.192 53.661 1.00 18.16 141 GLY A O 1
ATOM 1037 N N . LYS A 1 142 ? 69.792 51.239 53.043 1.00 19.58 142 LYS A N 1
ATOM 1038 C CA . LYS A 1 142 ? 71.145 51.780 53.025 1.00 19.56 142 LYS A CA 1
ATOM 1039 C C . LYS A 1 142 ? 71.720 51.936 54.424 1.00 19.15 142 LYS A C 1
ATOM 1040 O O . LYS A 1 142 ? 71.101 52.549 55.290 1.00 19.33 142 LYS A O 1
ATOM 1046 N N . THR A 1 143 ? 72.898 51.364 54.638 1.00 18.84 143 THR A N 1
ATOM 1047 C CA . THR A 1 143 ? 73.580 51.462 55.931 1.00 19.00 143 THR A CA 1
ATOM 1048 C C . THR A 1 143 ? 73.947 52.933 56.125 1.00 18.24 143 THR A C 1
ATOM 1049 O O . THR A 1 143 ? 74.400 53.586 55.197 1.00 17.33 143 THR A O 1
ATOM 1053 N N . ILE A 1 144 ? 73.747 53.456 57.327 1.00 19.38 144 ILE A N 1
ATOM 1054 C CA . ILE A 1 144 ? 74.052 54.851 57.573 1.00 19.98 144 ILE A CA 1
ATOM 1055 C C . ILE A 1 144 ? 75.460 55.034 58.124 1.00 19.88 144 ILE A C 1
ATOM 1056 O O . ILE A 1 144 ? 75.891 54.306 59.016 1.00 20.83 144 ILE A O 1
ATOM 1061 N N . ALA A 1 145 ? 76.160 56.023 57.579 1.00 18.97 145 ALA A N 1
ATOM 1062 C CA . ALA A 1 145 ? 77.523 56.315 57.979 1.00 16.87 145 ALA A CA 1
ATOM 1063 C C . ALA A 1 145 ? 77.798 57.813 58.004 1.00 15.74 145 ALA A C 1
ATOM 1064 O O . ALA A 1 145 ? 77.001 58.622 57.514 1.00 14.66 145 ALA A O 1
ATOM 1066 N N . THR A 1 146 ? 78.940 58.170 58.588 1.00 15.10 146 THR A N 1
ATOM 1067 C CA . THR A 1 146 ? 79.380 59.554 58.625 1.00 15.64 146 THR A CA 1
ATOM 1068 C C . THR A 1 146 ? 80.396 59.721 57.490 1.00 16.05 146 THR A C 1
ATOM 1069 O O . THR A 1 146 ? 80.919 58.737 56.975 1.00 15.36 146 THR A O 1
ATOM 1073 N N . THR A 1 147 ? 80.665 60.964 57.106 1.00 16.96 147 THR A N 1
ATOM 1074 C CA . THR A 1 147 ? 81.603 61.233 56.019 1.00 16.87 147 THR A CA 1
ATOM 1075 C C . THR A 1 147 ? 82.866 60.373 56.080 1.00 17.14 147 THR A C 1
ATOM 1076 O O . THR A 1 147 ? 83.587 60.380 57.070 1.00 17.75 147 THR A O 1
ATOM 1080 N N . GLY A 1 148 ? 83.123 59.632 55.009 1.00 16.69 148 GLY A N 1
ATOM 1081 C CA . GLY A 1 148 ? 84.305 58.790 54.966 1.00 17.66 148 GLY A CA 1
ATOM 1082 C C . GLY A 1 148 ? 84.191 57.482 55.726 1.00 18.72 148 GLY A C 1
ATOM 1083 O O . GLY A 1 148 ? 85.105 56.663 55.695 1.00 19.06 148 GLY A O 1
ATOM 1084 N N . GLY A 1 149 ? 83.063 57.287 56.399 1.00 20.63 149 GLY A N 1
ATOM 1085 C CA . GLY A 1 149 ? 82.839 56.084 57.176 1.00 18.99 149 GLY A CA 1
ATOM 1086 C C . GLY A 1 149 ? 82.805 54.795 56.376 1.00 21.50 149 GLY A C 1
ATOM 1087 O O . GLY A 1 149 ? 82.671 54.795 55.143 1.00 20.41 149 GLY A O 1
ATOM 1088 N N . HIS A 1 150 ? 82.910 53.684 57.094 1.00 20.90 150 HIS A N 1
ATOM 1089 C CA . HIS A 1 150 ? 82.924 52.365 56.475 1.00 21.30 150 HIS A CA 1
ATOM 1090 C C . HIS A 1 150 ? 81.847 52.157 55.421 1.00 20.77 150 HIS A C 1
ATOM 1091 O O . HIS A 1 150 ? 82.088 51.497 54.409 1.00 20.07 150 HIS A O 1
ATOM 1098 N N . ALA A 1 151 ? 80.669 52.731 55.638 1.00 19.24 151 ALA A N 1
ATOM 1099 C CA . ALA A 1 151 ? 79.591 52.554 54.682 1.00 17.16 151 ALA A CA 1
ATOM 1100 C C . ALA A 1 151 ? 79.315 53.763 53.780 1.00 17.09 151 ALA A C 1
ATOM 1101 O O . ALA A 1 151 ? 78.243 53.869 53.191 1.00 17.80 151 ALA A O 1
ATOM 1103 N N . ASP A 1 152 ? 80.276 54.674 53.673 1.00 16.67 152 ASP A N 1
ATOM 1104 C CA . ASP A 1 152 ? 80.111 55.827 52.796 1.00 18.79 152 ASP A CA 1
ATOM 1105 C C . ASP A 1 152 ? 80.304 55.257 51.388 1.00 20.37 152 ASP A C 1
ATOM 1106 O O . ASP A 1 152 ? 81.396 54.809 51.027 1.00 20.55 152 ASP A O 1
ATOM 1111 N N . PRO A 1 153 ? 79.246 55.271 50.568 1.00 20.66 153 PRO A N 1
ATOM 1112 C CA . PRO A 1 153 ? 79.372 54.725 49.217 1.00 23.06 153 PRO A CA 1
ATOM 1113 C C . PRO A 1 153 ? 80.254 55.510 48.245 1.00 23.77 153 PRO A C 1
ATOM 1114 O O . PRO A 1 153 ? 80.435 55.078 47.108 1.00 22.90 153 PRO A O 1
ATOM 1118 N N . THR A 1 154 ? 80.786 56.657 48.673 1.00 24.84 154 THR A N 1
ATOM 1119 C CA . THR A 1 154 ? 81.635 57.446 47.782 1.00 23.39 154 THR A CA 1
ATOM 1120 C C . THR A 1 154 ? 83.117 57.353 48.096 1.00 23.61 154 THR A C 1
ATOM 1121 O O . THR A 1 154 ? 83.924 58.056 47.491 1.00 24.21 154 THR A O 1
ATOM 1125 N N . ASN A 1 155 ? 83.476 56.485 49.036 1.00 24.44 155 ASN A N 1
ATOM 1126 C CA . ASN A 1 155 ? 84.886 56.285 49.375 1.00 23.95 155 ASN A CA 1
ATOM 1127 C C . ASN A 1 155 ? 85.575 55.665 48.161 1.00 24.29 155 ASN A C 1
ATOM 1128 O O . ASN A 1 155 ? 84.918 55.119 47.282 1.00 22.98 155 ASN A O 1
ATOM 1133 N N . GLY A 1 156 ? 86.900 55.750 48.128 1.00 24.41 156 GLY A N 1
ATOM 1134 C CA . GLY A 1 156 ? 87.660 55.176 47.031 1.00 26.09 156 GLY A CA 1
ATOM 1135 C C . GLY A 1 156 ? 87.435 55.834 45.682 1.00 25.81 156 GLY A C 1
ATOM 1136 O O . GLY A 1 156 ? 87.651 55.215 44.640 1.00 23.47 156 GLY A O 1
ATOM 1137 N N . LYS A 1 157 ? 87.001 57.086 45.686 1.00 24.26 157 LYS A N 1
ATOM 1138 C CA . LYS A 1 157 ? 86.767 57.770 44.426 1.00 24.49 157 LYS A CA 1
ATOM 1139 C C . LYS A 1 157 ? 87.512 59.082 44.368 1.00 24.02 157 LYS A C 1
ATOM 1140 O O . LYS A 1 157 ? 87.526 59.840 45.328 1.00 23.87 157 LYS A O 1
ATOM 1146 N N . ALA A 1 158 ? 88.165 59.319 43.235 1.00 23.67 158 ALA A N 1
ATOM 1147 C CA . ALA A 1 158 ? 88.912 60.545 43.021 1.00 24.79 158 ALA A CA 1
ATOM 1148 C C . ALA A 1 158 ? 87.965 61.727 43.182 1.00 24.25 158 ALA A C 1
ATOM 1149 O O . ALA A 1 158 ? 86.766 61.622 42.933 1.00 21.06 158 ALA A O 1
ATOM 1151 N N . VAL A 1 159 ? 88.544 62.843 43.600 1.00 27.56 159 VAL A N 1
ATOM 1152 C CA . VAL A 1 159 ? 87.842 64.100 43.831 1.00 30.47 159 VAL A CA 1
ATOM 1153 C C . VAL A 1 159 ? 86.747 64.477 42.833 1.00 31.75 159 VAL A C 1
ATOM 1154 O O . VAL A 1 159 ? 85.606 64.732 43.225 1.00 31.65 159 VAL A O 1
ATOM 1158 N N . ASP A 1 160 ? 87.088 64.524 41.553 1.00 31.85 160 ASP A N 1
ATOM 1159 C CA . ASP A 1 160 ? 86.111 64.908 40.546 1.00 33.90 160 ASP A CA 1
ATOM 1160 C C . ASP A 1 160 ? 85.218 63.752 40.114 1.00 33.79 160 ASP A C 1
ATOM 1161 O O . ASP A 1 160 ? 84.383 63.899 39.215 1.00 32.73 160 ASP A O 1
ATOM 1166 N N . ASP A 1 161 ? 85.361 62.613 40.782 1.00 32.57 161 ASP A N 1
ATOM 1167 C CA . ASP A 1 161 ? 84.585 61.437 40.424 1.00 31.75 161 ASP A CA 1
ATOM 1168 C C . ASP A 1 161 ? 83.401 61.111 41.350 1.00 28.97 161 ASP A C 1
ATOM 1169 O O . ASP A 1 161 ? 82.839 60.016 41.291 1.00 28.84 161 ASP A O 1
ATOM 1174 N N . TYR A 1 162 ? 83.009 62.058 42.194 1.00 25.94 162 TYR A N 1
ATOM 1175 C CA . TYR A 1 162 ? 81.870 61.835 43.073 1.00 23.43 162 TYR A CA 1
ATOM 1176 C C . TYR A 1 162 ? 81.323 63.149 43.615 1.00 23.39 162 TYR A C 1
ATOM 1177 O O . TYR A 1 162 ? 82.031 64.151 43.655 1.00 20.88 162 TYR A O 1
ATOM 1186 N N . ASP A 1 163 ? 80.050 63.141 44.003 1.00 22.73 163 ASP A N 1
ATOM 1187 C CA . ASP A 1 163 ? 79.422 64.313 44.603 1.00 23.51 163 ASP A CA 1
ATOM 1188 C C . ASP A 1 163 ? 79.306 64.042 46.105 1.00 23.24 163 ASP A C 1
ATOM 1189 O O . ASP A 1 163 ? 79.005 62.915 46.508 1.00 24.26 163 ASP A O 1
ATOM 1194 N N . TYR A 1 164 ? 79.551 65.053 46.935 1.00 20.38 164 TYR A N 1
ATOM 1195 C CA . TYR A 1 164 ? 79.430 64.865 48.377 1.00 22.51 164 TYR A CA 1
ATOM 1196 C C . TYR A 1 164 ? 78.007 64.384 48.680 1.00 22.06 164 TYR A C 1
ATOM 1197 O O . TYR A 1 164 ? 77.034 65.025 48.301 1.00 23.42 164 TYR A O 1
ATOM 1206 N N . PRO A 1 165 ? 77.877 63.237 49.361 1.00 22.07 165 PRO A N 1
ATOM 1207 C CA . PRO A 1 165 ? 76.573 62.665 49.708 1.00 21.46 165 PRO A CA 1
ATOM 1208 C C . PRO A 1 165 ? 75.775 63.517 50.680 1.00 21.04 165 PRO A C 1
ATOM 1209 O O . PRO A 1 165 ? 76.343 64.254 51.487 1.00 20.66 165 PRO A O 1
ATOM 1213 N N . VAL A 1 166 ? 74.456 63.415 50.602 1.00 21.34 166 VAL A N 1
ATOM 1214 C CA . VAL A 1 166 ? 73.595 64.152 51.519 1.00 21.47 166 VAL A CA 1
ATOM 1215 C C . VAL A 1 166 ? 73.049 63.152 52.539 1.00 20.68 166 VAL A C 1
ATOM 1216 O O . VAL A 1 166 ? 73.113 61.943 52.318 1.00 19.85 166 VAL A O 1
ATOM 1220 N N . PRO A 1 167 ? 72.516 63.641 53.669 1.00 21.37 167 PRO A N 1
ATOM 1221 C CA . PRO A 1 167 ? 71.976 62.760 54.711 1.00 20.85 167 PRO A CA 1
ATOM 1222 C C . PRO A 1 167 ? 71.028 61.668 54.214 1.00 19.61 167 PRO A C 1
ATOM 1223 O O . PRO A 1 167 ? 71.117 60.526 54.643 1.00 20.36 167 PRO A O 1
ATOM 1227 N N . GLU A 1 168 ? 70.129 62.025 53.303 1.00 18.97 168 GLU A N 1
ATOM 1228 C CA . GLU A 1 168 ? 69.169 61.073 52.769 1.00 17.83 168 GLU A CA 1
ATOM 1229 C C . GLU A 1 168 ? 69.852 59.914 52.044 1.00 19.91 168 GLU A C 1
ATOM 1230 O O . GLU A 1 168 ? 69.269 58.855 51.898 1.00 22.86 168 GLU A O 1
ATOM 1236 N N . GLN A 1 169 ? 71.085 60.110 51.595 1.00 18.82 169 GLN A N 1
ATOM 1237 C CA . GLN A 1 169 ? 71.793 59.047 50.904 1.00 20.81 169 GLN A CA 1
ATOM 1238 C C . GLN A 1 169 ? 72.532 58.132 51.891 1.00 20.72 169 GLN A C 1
ATOM 1239 O O . GLN A 1 169 ? 73.228 57.208 51.482 1.00 20.23 169 GLN A O 1
ATOM 1245 N N . GLY A 1 170 ? 72.394 58.401 53.189 1.00 20.09 170 GLY A N 1
ATOM 1246 C CA . GLY A 1 170 ? 73.061 57.570 54.173 1.00 18.56 170 GLY A CA 1
ATOM 1247 C C . GLY A 1 170 ? 74.394 58.045 54.748 1.00 17.77 170 GLY A C 1
ATOM 1248 O O . GLY A 1 170 ? 75.046 57.292 55.470 1.00 16.65 170 GLY A O 1
ATOM 1249 N N . VAL A 1 171 ? 74.809 59.268 54.415 1.00 17.35 171 VAL A N 1
ATOM 1250 C CA . VAL A 1 171 ? 76.051 59.841 54.945 1.00 16.31 171 VAL A CA 1
ATOM 1251 C C . VAL A 1 171 ? 75.666 61.090 55.744 1.00 17.58 171 VAL A C 1
ATOM 1252 O O . VAL A 1 171 ? 75.118 62.056 55.205 1.00 17.38 171 VAL A O 1
ATOM 1256 N N . VAL A 1 172 ? 75.957 61.052 57.040 1.00 18.24 172 VAL A N 1
ATOM 1257 C CA . VAL A 1 172 ? 75.560 62.113 57.957 1.00 17.33 172 VAL A CA 1
ATOM 1258 C C . VAL A 1 172 ? 76.642 62.691 58.860 1.00 17.47 172 VAL A C 1
ATOM 1259 O O . VAL A 1 172 ? 77.711 62.113 59.034 1.00 17.19 172 VAL A O 1
ATOM 1263 N N . ASN A 1 173 ? 76.313 63.832 59.454 1.00 17.86 173 ASN A N 1
ATOM 1264 C CA . ASN A 1 173 ? 77.174 64.533 60.399 1.00 20.34 173 ASN A CA 1
ATOM 1265 C C . ASN A 1 173 ? 76.222 65.291 61.333 1.00 20.38 173 ASN A C 1
ATOM 1266 O O . ASN A 1 173 ? 75.423 66.111 60.878 1.00 22.23 173 ASN A O 1
ATOM 1271 N N . GLY A 1 174 ? 76.296 64.997 62.628 1.00 20.55 174 GLY A N 1
ATOM 1272 C CA . GLY A 1 174 ? 75.430 65.654 63.591 1.00 18.73 174 GLY A CA 1
ATOM 1273 C C . GLY A 1 174 ? 74.125 64.906 63.796 1.00 18.56 174 GLY A C 1
ATOM 1274 O O . GLY A 1 174 ? 73.748 64.076 62.968 1.00 18.01 174 GLY A O 1
ATOM 1275 N N . PRO A 1 175 ? 73.396 65.198 64.885 1.00 18.97 175 PRO A N 1
ATOM 1276 C CA . PRO A 1 175 ? 72.122 64.541 65.202 1.00 17.22 175 PRO A CA 1
ATOM 1277 C C . PRO A 1 175 ? 70.942 64.832 64.275 1.00 18.17 175 PRO A C 1
ATOM 1278 O O . PRO A 1 175 ? 70.076 63.976 64.085 1.00 19.67 175 PRO A O 1
ATOM 1282 N N . TYR A 1 176 ? 70.887 66.035 63.705 1.00 17.60 176 TYR A N 1
ATOM 1283 C CA . TYR A 1 176 ? 69.778 66.361 62.822 1.00 18.63 176 TYR A CA 1
ATOM 1284 C C . TYR A 1 176 ? 69.903 65.620 61.493 1.00 19.39 176 TYR A C 1
ATOM 1285 O O . TYR A 1 176 ? 68.908 65.114 60.963 1.00 20.81 176 TYR A O 1
ATOM 1294 N N . GLU A 1 177 ? 71.117 65.538 60.956 1.00 18.45 177 GLU A N 1
ATOM 1295 C CA . GLU A 1 177 ? 71.301 64.813 59.705 1.00 19.30 177 GLU A CA 1
ATOM 1296 C C . GLU A 1 177 ? 71.037 63.330 59.979 1.00 18.36 177 GLU A C 1
ATOM 1297 O O . GLU A 1 177 ? 70.585 62.614 59.098 1.00 18.96 177 GLU A O 1
ATOM 1303 N N . VAL A 1 178 ? 71.312 62.877 61.204 1.00 18.49 178 VAL A N 1
ATOM 1304 C CA . VAL A 1 178 ? 71.054 61.485 61.558 1.00 17.80 178 VAL A CA 1
ATOM 1305 C C . VAL A 1 178 ? 69.560 61.186 61.407 1.00 19.28 178 VAL A C 1
ATOM 1306 O O . VAL A 1 178 ? 69.193 60.177 60.806 1.00 20.01 178 VAL A O 1
ATOM 1310 N N . TYR A 1 179 ? 68.708 62.067 61.943 1.00 18.77 179 TYR A N 1
ATOM 1311 C CA . TYR A 1 179 ? 67.264 61.874 61.855 1.00 19.19 179 TYR A CA 1
ATOM 1312 C C . TYR A 1 179 ? 66.792 61.857 60.396 1.00 19.82 179 TYR A C 1
ATOM 1313 O O . TYR A 1 179 ? 65.932 61.060 60.026 1.00 21.12 179 TYR A O 1
ATOM 1322 N N . ALA A 1 180 ? 67.351 62.740 59.578 1.00 18.38 180 ALA A N 1
ATOM 1323 C CA . ALA A 1 180 ? 66.984 62.792 58.177 1.00 19.81 180 ALA A CA 1
ATOM 1324 C C . ALA A 1 180 ? 67.293 61.442 57.555 1.00 20.22 180 ALA A C 1
ATOM 1325 O O . ALA A 1 180 ? 66.474 60.893 56.822 1.00 22.81 180 ALA A O 1
ATOM 1327 N N . ALA A 1 181 ? 68.469 60.904 57.864 1.00 19.88 181 ALA A N 1
ATOM 1328 C CA . ALA A 1 181 ? 68.899 59.612 57.328 1.00 19.09 181 ALA A CA 1
ATOM 1329 C C . ALA A 1 181 ? 68.049 58.429 57.822 1.00 19.37 181 ALA A C 1
ATOM 1330 O O . ALA A 1 181 ? 67.745 57.514 57.052 1.00 19.92 181 ALA A O 1
ATOM 1332 N N . VAL A 1 182 ? 67.687 58.431 59.099 1.00 17.98 182 VAL A N 1
ATOM 1333 C CA . VAL A 1 182 ? 66.870 57.357 59.640 1.00 16.63 182 VAL A CA 1
ATOM 1334 C C . VAL A 1 182 ? 65.477 57.435 59.011 1.00 15.11 182 VAL A C 1
ATOM 1335 O O . VAL A 1 182 ? 64.937 56.437 58.565 1.00 17.02 182 VAL A O 1
ATOM 1339 N N . ARG A 1 183 ? 64.907 58.632 58.974 1.00 16.09 183 ARG A N 1
ATOM 1340 C CA . ARG A 1 183 ? 63.600 58.816 58.377 1.00 16.59 183 ARG A CA 1
ATOM 1341 C C . ARG A 1 183 ? 63.588 58.446 56.889 1.00 17.44 183 ARG A C 1
ATOM 1342 O O . ARG A 1 183 ? 62.581 57.937 56.388 1.00 18.62 183 ARG A O 1
ATOM 1350 N N . GLN A 1 184 ? 64.706 58.676 56.189 1.00 16.88 184 GLN A N 1
ATOM 1351 C CA . GLN A 1 184 ? 64.784 58.327 54.772 1.00 16.28 184 GLN A CA 1
ATOM 1352 C C . GLN A 1 184 ? 64.676 56.813 54.597 1.00 17.09 184 GLN A C 1
ATOM 1353 O O . GLN A 1 184 ? 64.077 56.331 53.637 1.00 17.03 184 GLN A O 1
ATOM 1359 N N . ARG A 1 185 ? 65.267 56.065 55.524 1.00 15.95 185 ARG A N 1
ATOM 1360 C CA . ARG A 1 185 ? 65.195 54.612 55.439 1.00 17.62 185 ARG A CA 1
ATOM 1361 C C . ARG A 1 185 ? 63.744 54.178 55.671 1.00 17.02 185 ARG A C 1
ATOM 1362 O O . ARG A 1 185 ? 63.267 53.236 55.048 1.00 16.78 185 ARG A O 1
ATOM 1370 N N . TYR A 1 186 ? 63.053 54.875 56.566 1.00 15.98 186 TYR A N 1
ATOM 1371 C CA . TYR A 1 186 ? 61.646 54.585 56.818 1.00 17.18 186 TYR A CA 1
ATOM 1372 C C . TYR A 1 186 ? 60.875 54.878 55.518 1.00 16.79 186 TYR A C 1
ATOM 1373 O O . TYR A 1 186 ? 59.982 54.131 55.115 1.00 16.48 186 TYR A O 1
ATOM 1382 N N . LYS A 1 187 ? 61.255 55.975 54.875 1.00 17.02 187 LYS A N 1
ATOM 1383 C CA . LYS A 1 187 ? 60.615 56.407 53.644 1.00 16.57 187 LYS A CA 1
ATOM 1384 C C . LYS A 1 187 ? 60.852 55.401 52.525 1.00 16.11 187 LYS A C 1
ATOM 1385 O O . LYS A 1 187 ? 59.937 55.114 51.772 1.00 18.52 187 LYS A O 1
ATOM 1391 N N . ASP A 1 188 ? 62.065 54.856 52.432 1.00 16.59 188 ASP A N 1
ATOM 1392 C CA . ASP A 1 188 ? 62.375 53.884 51.391 1.00 18.40 188 ASP A CA 1
ATOM 1393 C C . ASP A 1 188 ? 61.633 52.557 51.599 1.00 20.79 188 ASP A C 1
ATOM 1394 O O . ASP A 1 188 ? 61.475 51.785 50.657 1.00 19.98 188 ASP A O 1
ATOM 1399 N N . GLY A 1 189 ? 61.195 52.304 52.832 1.00 20.17 189 GLY A N 1
ATOM 1400 C CA . GLY A 1 189 ? 60.484 51.074 53.139 1.00 19.14 189 GLY A CA 1
ATOM 1401 C C . GLY A 1 189 ? 61.246 50.084 54.014 1.00 18.21 189 GLY A C 1
ATOM 1402 O O . GLY A 1 189 ? 60.858 48.928 54.099 1.00 18.88 189 GLY A O 1
ATOM 1403 N N . ALA A 1 190 ? 62.318 50.523 54.671 1.00 17.81 190 ALA A N 1
ATOM 1404 C CA . ALA A 1 190 ? 63.109 49.628 55.528 1.00 18.74 190 ALA A CA 1
ATOM 1405 C C . ALA A 1 190 ? 62.402 49.193 56.823 1.00 20.00 190 ALA A C 1
ATOM 1406 O O . ALA A 1 190 ? 61.577 49.929 57.366 1.00 19.85 190 ALA A O 1
ATOM 1408 N N . ASP A 1 191 ? 62.730 47.999 57.308 1.00 19.70 191 ASP A N 1
ATOM 1409 C CA . ASP A 1 191 ? 62.155 47.467 58.550 1.00 20.39 191 ASP A CA 1
ATOM 1410 C C . ASP A 1 191 ? 63.008 47.925 59.722 1.00 21.08 191 ASP A C 1
ATOM 1411 O O . ASP A 1 191 ? 62.517 48.080 60.840 1.00 22.16 191 ASP A O 1
ATOM 1416 N N . GLY A 1 192 ? 64.296 48.131 59.458 1.00 21.98 192 GLY A N 1
ATOM 1417 C CA . GLY A 1 192 ? 65.207 48.557 60.502 1.00 21.28 192 GLY A CA 1
ATOM 1418 C C . GLY A 1 192 ? 66.331 49.454 60.026 1.00 21.02 192 GLY A C 1
ATOM 1419 O O . GLY A 1 192 ? 66.380 49.878 58.867 1.00 20.45 192 GLY A O 1
ATOM 1420 N N . ILE A 1 193 ? 67.252 49.729 60.943 1.00 20.99 193 ILE A N 1
ATOM 1421 C CA . ILE A 1 193 ? 68.383 50.600 60.672 1.00 19.30 193 ILE A CA 1
ATOM 1422 C C . ILE A 1 193 ? 69.701 49.902 60.907 1.00 21.60 193 ILE A C 1
ATOM 1423 O O . ILE A 1 193 ? 69.838 49.083 61.818 1.00 20.68 193 ILE A O 1
ATOM 1428 N N . LYS A 1 194 ? 70.680 50.244 60.079 1.00 22.38 194 LYS A N 1
ATOM 1429 C CA . LYS A 1 194 ? 72.022 49.701 60.198 1.00 22.80 194 LYS A CA 1
ATOM 1430 C C . LYS A 1 194 ? 73.017 50.860 60.078 1.00 22.35 194 LYS A C 1
ATOM 1431 O O . LYS A 1 194 ? 72.899 51.693 59.178 1.00 20.54 194 LYS A O 1
ATOM 1437 N N . ILE A 1 195 ? 73.975 50.925 60.995 1.00 21.45 195 ILE A N 1
ATOM 1438 C CA . ILE A 1 195 ? 74.990 51.976 60.955 1.00 21.81 195 ILE A CA 1
ATOM 1439 C C . ILE A 1 195 ? 76.379 51.381 61.180 1.00 22.16 195 ILE A C 1
ATOM 1440 O O . ILE A 1 195 ? 76.510 50.287 61.739 1.00 23.07 195 ILE A O 1
ATOM 1445 N N . THR A 1 196 ? 77.403 52.089 60.724 1.00 19.40 196 THR A N 1
ATOM 1446 C CA . THR A 1 196 ? 78.779 51.670 60.942 1.00 19.01 196 THR A CA 1
ATOM 1447 C C . THR A 1 196 ? 79.309 52.632 62.013 1.00 19.68 196 THR A C 1
ATOM 1448 O O . THR A 1 196 ? 79.713 53.760 61.725 1.00 20.14 196 THR A O 1
ATOM 1452 N N . VAL A 1 197 ? 79.269 52.180 63.261 1.00 18.90 197 VAL A N 1
ATOM 1453 C CA . VAL A 1 197 ? 79.725 52.998 64.374 1.00 19.10 197 VAL A CA 1
ATOM 1454 C C . VAL A 1 197 ? 81.258 53.097 64.465 1.00 20.34 197 VAL A C 1
ATOM 1455 O O . VAL A 1 197 ? 81.782 53.916 65.221 1.00 20.96 197 VAL A O 1
ATOM 1459 N N . THR A 1 198 ? 81.969 52.256 63.716 1.00 20.03 198 THR A N 1
ATOM 1460 C CA . THR A 1 198 ? 83.433 52.314 63.690 1.00 21.20 198 THR A CA 1
ATOM 1461 C C . THR A 1 198 ? 83.899 52.065 62.263 1.00 21.08 198 THR A C 1
ATOM 1462 O O . THR A 1 198 ? 83.096 51.740 61.391 1.00 21.19 198 THR A O 1
ATOM 1466 N N . GLY A 1 199 ? 85.199 52.211 62.026 1.00 22.09 199 GLY A N 1
ATOM 1467 C CA . GLY A 1 199 ? 85.732 51.948 60.701 1.00 22.53 199 GLY A CA 1
ATOM 1468 C C . GLY A 1 199 ? 85.518 50.482 60.365 1.00 23.49 199 GLY A C 1
ATOM 1469 O O . GLY A 1 199 ? 85.101 49.705 61.226 1.00 24.63 199 GLY A O 1
ATOM 1470 N N . GLY A 1 200 ? 85.807 50.097 59.126 1.00 23.35 200 GLY A N 1
ATOM 1471 C CA . GLY A 1 200 ? 85.609 48.717 58.718 1.00 22.59 200 GLY A CA 1
ATOM 1472 C C . GLY A 1 200 ? 86.735 48.155 57.875 1.00 23.64 200 GLY A C 1
ATOM 1473 O O . GLY A 1 200 ? 87.707 48.852 57.587 1.00 23.71 200 GLY A O 1
ATOM 1474 N N . VAL A 1 201 ? 86.591 46.900 57.455 1.00 24.47 201 VAL A N 1
ATOM 1475 C CA . VAL A 1 201 ? 87.614 46.221 56.667 1.00 25.14 201 VAL A CA 1
ATOM 1476 C C . VAL A 1 201 ? 87.530 46.371 55.145 1.00 24.21 201 VAL A C 1
ATOM 1477 O O . VAL A 1 201 ? 88.438 46.911 54.519 1.00 23.88 201 VAL A O 1
ATOM 1481 N N . LEU A 1 202 ? 86.448 45.875 54.559 1.00 24.08 202 LEU A N 1
ATOM 1482 C CA . LEU A 1 202 ? 86.274 45.918 53.109 1.00 23.89 202 LEU A CA 1
ATOM 1483 C C . LEU A 1 202 ? 86.027 47.295 52.475 1.00 24.87 202 LEU A C 1
ATOM 1484 O O . LEU A 1 202 ? 85.783 47.394 51.280 1.00 25.77 202 LEU A O 1
ATOM 1489 N N . SER A 1 203 ? 86.088 48.354 53.268 1.00 23.54 203 SER A N 1
ATOM 1490 C CA . SER A 1 203 ? 85.886 49.683 52.716 1.00 23.24 203 SER A CA 1
ATOM 1491 C C . SER A 1 203 ? 87.237 50.252 52.314 1.00 23.20 203 SER A C 1
ATOM 1492 O O . SER A 1 203 ? 88.247 49.983 52.969 1.00 23.82 203 SER A O 1
ATOM 1495 N N . VAL A 1 204 ? 87.262 51.007 51.223 1.00 23.68 204 VAL A N 1
ATOM 1496 C CA . VAL A 1 204 ? 88.500 51.621 50.753 1.00 24.95 204 VAL A CA 1
ATOM 1497 C C . VAL A 1 204 ? 88.675 52.882 51.586 1.00 25.96 204 VAL A C 1
ATOM 1498 O O . VAL A 1 204 ? 88.345 53.988 51.148 1.00 27.56 204 VAL A O 1
ATOM 1502 N N . ALA A 1 205 ? 89.164 52.692 52.805 1.00 25.50 205 ALA A N 1
ATOM 1503 C CA . ALA A 1 205 ? 89.373 53.786 53.750 1.00 25.61 205 ALA A CA 1
ATOM 1504 C C . ALA A 1 205 ? 90.510 53.417 54.708 1.00 25.69 205 ALA A C 1
ATOM 1505 O O . ALA A 1 205 ? 90.777 52.246 54.936 1.00 25.30 205 ALA A O 1
ATOM 1507 N N . LYS A 1 206 ? 91.165 54.420 55.273 1.00 26.61 206 LYS A N 1
ATOM 1508 C CA . LYS A 1 206 ? 92.284 54.177 56.173 1.00 28.24 206 LYS A CA 1
ATOM 1509 C C . LYS A 1 206 ? 92.008 53.301 57.402 1.00 27.65 206 LYS A C 1
ATOM 1510 O O . LYS A 1 206 ? 92.669 52.287 57.596 1.00 25.10 206 LYS A O 1
ATOM 1516 N N . SER A 1 207 ? 91.035 53.690 58.222 1.00 27.75 207 SER A N 1
ATOM 1517 C CA . SER A 1 207 ? 90.744 52.950 59.448 1.00 27.98 207 SER A CA 1
ATOM 1518 C C . SER A 1 207 ? 89.851 51.727 59.312 1.00 28.05 207 SER A C 1
ATOM 1519 O O . SER A 1 207 ? 88.953 51.672 58.469 1.00 27.19 207 SER A O 1
ATOM 1522 N N . GLY A 1 208 ? 90.121 50.750 60.171 1.00 27.71 208 GLY A N 1
ATOM 1523 C CA . GLY A 1 208 ? 89.338 49.535 60.197 1.00 27.61 208 GLY A CA 1
ATOM 1524 C C . GLY A 1 208 ? 88.614 49.379 61.526 1.00 27.95 208 GLY A C 1
ATOM 1525 O O . GLY A 1 208 ? 87.934 48.375 61.737 1.00 27.55 208 GLY A O 1
ATOM 1526 N N . GLN A 1 209 ? 88.737 50.361 62.420 1.00 28.90 209 GLN A N 1
ATOM 1527 C CA . GLN A 1 209 ? 88.079 50.258 63.722 1.00 30.38 209 GLN A CA 1
ATOM 1528 C C . GLN A 1 209 ? 87.879 51.525 64.574 1.00 28.54 209 GLN A C 1
ATOM 1529 O O . GLN A 1 209 ? 87.392 51.430 65.703 1.00 29.35 209 GLN A O 1
ATOM 1535 N N . ASN A 1 210 ? 88.235 52.697 64.047 1.00 25.78 210 ASN A N 1
ATOM 1536 C CA . ASN A 1 210 ? 88.087 53.945 64.801 1.00 24.32 210 ASN A CA 1
ATOM 1537 C C . ASN A 1 210 ? 86.612 54.338 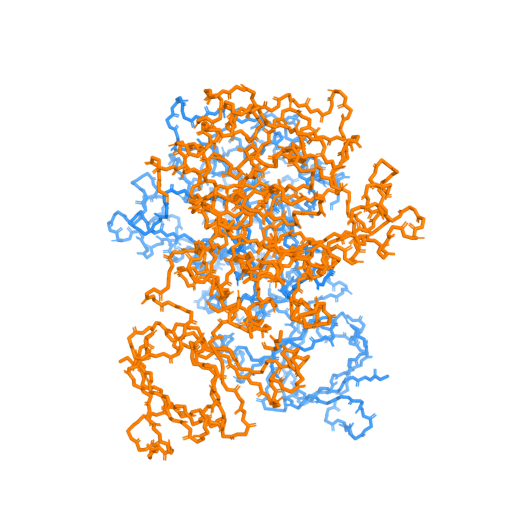65.010 1.00 20.89 210 ASN A C 1
ATOM 1538 O O . ASN A 1 210 ? 85.756 54.022 64.189 1.00 20.52 210 ASN A O 1
ATOM 1543 N N . PRO A 1 211 ? 86.299 55.021 66.123 1.00 19.79 211 PRO A N 1
ATOM 1544 C CA . PRO A 1 211 ? 84.913 55.443 66.402 1.00 19.90 211 PRO A CA 1
ATOM 1545 C C . PRO A 1 211 ? 84.454 56.483 65.362 1.00 19.43 211 PRO A C 1
ATOM 1546 O O . PRO A 1 211 ? 85.062 57.557 65.241 1.00 18.49 211 PRO A O 1
ATOM 1550 N N . GLN A 1 212 ? 83.399 56.165 64.613 1.00 19.13 212 GLN A N 1
ATOM 1551 C CA . GLN A 1 212 ? 82.912 57.073 63.566 1.00 18.87 212 GLN A CA 1
ATOM 1552 C C . GLN A 1 212 ? 81.550 57.736 63.817 1.00 20.34 212 GLN A C 1
ATOM 1553 O O . GLN A 1 212 ? 81.008 58.420 62.954 1.00 21.08 212 GLN A O 1
ATOM 1559 N N . PHE A 1 213 ? 81.010 57.534 65.008 1.00 19.58 213 PHE A N 1
ATOM 1560 C CA . PHE A 1 213 ? 79.759 58.161 65.414 1.00 20.90 213 PHE A CA 1
ATOM 1561 C C . PHE A 1 213 ? 80.041 58.772 66.781 1.00 21.06 213 PHE A C 1
ATOM 1562 O O . PHE A 1 213 ? 80.682 58.139 67.628 1.00 21.20 213 PHE A O 1
ATOM 1570 N N . THR A 1 214 ? 79.592 59.999 66.998 1.00 19.41 214 THR A N 1
ATOM 1571 C CA . THR A 1 214 ? 79.779 60.646 68.295 1.00 20.20 214 THR A CA 1
ATOM 1572 C C . THR A 1 214 ? 78.655 60.073 69.167 1.00 20.15 214 THR A C 1
ATOM 1573 O O . THR A 1 214 ? 77.712 59.475 68.649 1.00 19.53 214 THR A O 1
ATOM 1577 N N . GLN A 1 215 ? 78.740 60.247 70.484 1.00 22.31 215 GLN A N 1
ATOM 1578 C CA . GLN A 1 215 ? 77.707 59.712 71.359 1.00 22.61 215 GLN A CA 1
ATOM 1579 C C . GLN A 1 215 ? 76.383 60.393 71.007 1.00 23.80 215 GLN A C 1
ATOM 1580 O O . GLN A 1 215 ? 75.334 59.751 70.953 1.00 23.67 215 GLN A O 1
ATOM 1586 N N . GLU A 1 216 ? 76.440 61.696 70.763 1.00 23.41 216 GLU A N 1
ATOM 1587 C CA . GLU A 1 216 ? 75.249 62.455 70.385 1.00 25.30 216 GLU A CA 1
ATOM 1588 C C . GLU A 1 216 ? 74.634 61.910 69.082 1.00 24.55 216 GLU A C 1
ATOM 1589 O O . GLU A 1 216 ? 73.416 61.801 68.958 1.00 24.44 216 GLU A O 1
ATOM 1595 N N . GLU A 1 217 ? 75.476 61.571 68.115 1.00 23.29 217 GLU A N 1
ATOM 1596 C CA . GLU A 1 217 ? 74.992 61.051 66.849 1.00 23.41 217 GLU A CA 1
ATOM 1597 C C . GLU A 1 217 ? 74.369 59.653 66.974 1.00 21.62 217 GLU A C 1
ATOM 1598 O O . GLU A 1 217 ? 73.312 59.399 66.402 1.00 21.72 217 GLU A O 1
ATOM 1604 N N . VAL A 1 218 ? 74.999 58.748 67.714 1.00 20.35 218 VAL A N 1
ATOM 1605 C CA . VAL A 1 218 ? 74.423 57.417 67.843 1.00 20.29 218 VAL A CA 1
ATOM 1606 C C . VAL A 1 218 ? 73.197 57.444 68.752 1.00 19.81 218 VAL A C 1
ATOM 1607 O O . VAL A 1 218 ? 72.275 56.652 68.569 1.00 19.35 218 VAL A O 1
ATOM 1611 N N . ASP A 1 219 ? 73.163 58.359 69.717 1.00 20.73 219 ASP A N 1
ATOM 1612 C CA . ASP A 1 219 ? 71.981 58.472 70.576 1.00 21.95 219 ASP A CA 1
ATOM 1613 C C . ASP A 1 219 ? 70.818 58.868 69.653 1.00 22.46 219 ASP A C 1
ATOM 1614 O O . ASP A 1 219 ? 69.708 58.348 69.771 1.00 23.11 219 ASP A O 1
ATOM 1619 N N . ALA A 1 220 ? 71.098 59.791 68.730 1.00 20.26 220 ALA A N 1
ATOM 1620 C CA . ALA A 1 220 ? 70.095 60.267 67.783 1.00 19.49 220 ALA A CA 1
ATOM 1621 C C . ALA A 1 220 ? 69.568 59.131 66.910 1.00 18.88 220 ALA A C 1
ATOM 1622 O O . ALA A 1 220 ? 68.408 59.141 66.525 1.00 19.49 220 ALA A O 1
ATOM 1624 N N . VAL A 1 221 ? 70.429 58.157 66.608 1.00 17.84 221 VAL A N 1
ATOM 1625 C CA . VAL A 1 221 ? 70.035 57.010 65.800 1.00 18.55 221 VAL A CA 1
ATOM 1626 C C . VAL A 1 221 ? 68.983 56.200 66.555 1.00 20.63 221 VAL A C 1
ATOM 1627 O O . VAL A 1 221 ? 67.937 55.854 66.006 1.00 21.03 221 VAL A O 1
ATOM 1631 N N . VAL A 1 222 ? 69.268 55.908 67.816 1.00 22.03 222 VAL A N 1
ATOM 1632 C CA . VAL A 1 222 ? 68.351 55.134 68.641 1.00 21.75 222 VAL A CA 1
ATOM 1633 C C . VAL A 1 222 ? 67.030 55.866 68.866 1.00 22.92 222 VAL A C 1
ATOM 1634 O O . VAL A 1 222 ? 65.960 55.315 68.617 1.00 23.75 222 VAL A O 1
ATOM 1638 N N . SER A 1 223 ? 67.095 57.111 69.319 1.00 22.54 223 SER A N 1
ATOM 1639 C CA . SER A 1 223 ? 65.858 57.841 69.576 1.00 23.04 223 SER A CA 1
ATOM 1640 C C . SER A 1 223 ? 65.025 58.007 68.311 1.00 21.40 223 SER A C 1
ATOM 1641 O O . SER A 1 223 ? 63.803 57.938 68.365 1.00 21.87 223 SER A O 1
ATOM 1644 N N . ALA A 1 224 ? 65.687 58.209 67.170 1.00 20.89 224 ALA A N 1
ATOM 1645 C CA . ALA A 1 224 ? 64.974 58.367 65.908 1.00 20.54 224 ALA A CA 1
ATOM 1646 C C . ALA A 1 224 ? 64.343 57.041 65.496 1.00 20.52 224 ALA A C 1
ATOM 1647 O O . ALA A 1 224 ? 63.169 56.998 65.154 1.00 19.34 224 ALA A O 1
ATOM 1649 N N . ALA A 1 225 ? 65.121 55.965 65.539 1.00 22.13 225 ALA A N 1
ATOM 1650 C CA . ALA A 1 225 ? 64.619 54.635 65.170 1.00 23.58 225 ALA A CA 1
ATOM 1651 C C . ALA A 1 225 ? 63.478 54.181 66.082 1.00 24.73 225 ALA A C 1
ATOM 1652 O O . ALA A 1 225 ? 62.538 53.530 65.629 1.00 23.47 225 ALA A O 1
ATOM 1654 N N . LYS A 1 226 ? 63.566 54.524 67.364 1.00 25.68 226 LYS A N 1
ATOM 1655 C CA . LYS A 1 226 ? 62.533 54.150 68.318 1.00 26.86 226 LYS A CA 1
ATOM 1656 C C . LYS A 1 226 ? 61.191 54.779 67.914 1.00 26.09 226 LYS A C 1
ATOM 1657 O O . LYS A 1 226 ? 60.152 54.122 67.949 1.00 24.30 226 LYS A O 1
ATOM 1663 N N . ASP A 1 227 ? 61.222 56.047 67.517 1.00 24.57 227 ASP A N 1
ATOM 1664 C CA . ASP A 1 227 ? 59.996 56.726 67.094 1.00 24.57 227 ASP A CA 1
ATOM 1665 C C . ASP A 1 227 ? 59.368 56.048 65.880 1.00 23.64 227 ASP A C 1
ATOM 1666 O O . ASP A 1 227 ? 58.175 56.184 65.641 1.00 25.93 227 ASP A O 1
ATOM 1671 N N . TYR A 1 228 ? 60.164 55.317 65.112 1.00 22.67 228 TYR A N 1
ATOM 1672 C CA . TYR A 1 228 ? 59.621 54.657 63.942 1.00 23.39 228 TYR A CA 1
ATOM 1673 C C . TYR A 1 228 ? 59.497 53.142 64.114 1.00 24.14 228 TYR A C 1
ATOM 1674 O O . TYR A 1 228 ? 59.229 52.421 63.156 1.00 25.15 228 TYR A O 1
ATOM 1683 N N . GLY A 1 229 ? 59.665 52.675 65.348 1.00 22.82 229 GLY A N 1
ATOM 1684 C CA . GLY A 1 229 ? 59.559 51.255 65.629 1.00 23.59 229 GLY A CA 1
ATOM 1685 C C . GLY A 1 229 ? 60.543 50.423 64.828 1.00 24.29 229 GLY A C 1
ATOM 1686 O O . GLY A 1 229 ? 60.207 49.344 64.334 1.00 25.55 229 GLY A O 1
ATOM 1695 N N . TRP A 1 231 ? 64.389 48.513 64.580 1.00 22.39 231 TRP A N 1
ATOM 1696 C CA . TRP A 1 231 ? 65.489 47.971 65.374 1.00 22.36 231 TRP A CA 1
ATOM 1697 C C . TRP A 1 231 ? 66.768 48.604 64.841 1.00 22.40 231 TRP A C 1
ATOM 1698 O O . TRP A 1 231 ? 66.780 49.150 63.734 1.00 23.23 231 TRP A O 1
ATOM 1709 N N . VAL A 1 232 ? 67.841 48.541 65.619 1.00 21.44 232 VAL A N 1
ATOM 1710 C CA . VAL A 1 232 ? 69.106 49.120 65.206 1.00 19.45 232 VAL A CA 1
ATOM 1711 C C . VAL A 1 232 ? 70.255 48.111 65.297 1.00 22.36 232 VAL A C 1
ATOM 1712 O O . VAL A 1 232 ? 70.615 47.662 66.387 1.00 21.92 232 VAL A O 1
ATOM 1716 N N . ALA A 1 233 ? 70.802 47.741 64.141 1.00 21.15 233 ALA A N 1
ATOM 1717 C CA . ALA A 1 233 ? 71.937 46.821 64.062 1.00 22.55 233 ALA A CA 1
ATOM 1718 C C . ALA A 1 233 ? 73.169 47.730 63.935 1.00 23.08 233 ALA A C 1
ATOM 1719 O O . ALA A 1 233 ? 73.102 48.776 63.292 1.00 23.22 233 ALA A O 1
ATOM 1721 N N . VAL A 1 234 ? 74.288 47.333 64.533 1.00 23.95 234 VAL A N 1
ATOM 1722 C CA . VAL A 1 234 ? 75.479 48.179 64.503 1.00 22.56 234 VAL A CA 1
ATOM 1723 C C . VAL A 1 234 ? 76.813 47.512 64.156 1.00 23.77 234 VAL A C 1
ATOM 1724 O O . VAL A 1 234 ? 77.293 46.637 64.874 1.00 25.13 234 VAL A O 1
ATOM 1728 N N . HIS A 1 235 ? 77.410 47.939 63.049 1.00 23.86 235 HIS A N 1
ATOM 1729 C CA . HIS A 1 235 ? 78.720 47.439 62.643 1.00 22.70 235 HIS A CA 1
ATOM 1730 C C . HIS A 1 235 ? 79.717 48.052 63.633 1.00 21.82 235 HIS A C 1
ATOM 1731 O O . HIS A 1 235 ? 79.670 49.253 63.884 1.00 18.42 235 HIS A O 1
ATOM 1738 N N . ALA A 1 236 ? 80.606 47.238 64.199 1.00 21.70 236 ALA A N 1
ATOM 1739 C CA . ALA A 1 236 ? 81.593 47.761 65.136 1.00 22.54 236 ALA A CA 1
ATOM 1740 C C . ALA A 1 236 ? 82.738 46.797 65.417 1.00 23.69 236 ALA A C 1
ATOM 1741 O O . ALA A 1 236 ? 82.523 45.670 65.857 1.00 23.97 236 ALA A O 1
ATOM 1743 N N . HIS A 1 237 ? 83.957 47.254 65.157 1.00 25.00 237 HIS A N 1
ATOM 1744 C CA . HIS A 1 237 ? 85.146 46.452 65.401 1.00 25.95 237 HIS A CA 1
ATOM 1745 C C . HIS A 1 237 ? 85.870 47.038 66.615 1.00 26.24 237 HIS A C 1
ATOM 1746 O O . HIS A 1 237 ? 86.202 46.314 67.547 1.00 26.85 237 HIS A O 1
ATOM 1753 N N . GLY A 1 238 ? 86.109 48.351 66.587 1.00 26.56 238 GLY A N 1
ATOM 1754 C CA . GLY A 1 238 ? 86.788 49.020 67.687 1.00 27.33 238 GLY A CA 1
ATOM 1755 C C . GLY A 1 238 ? 85.893 49.063 68.912 1.00 28.05 238 GLY A C 1
ATOM 1756 O O . GLY A 1 238 ? 84.675 49.225 68.791 1.00 28.52 238 GLY A O 1
ATOM 1757 N N . ALA A 1 239 ? 86.490 48.921 70.089 1.00 27.03 239 ALA A N 1
ATOM 1758 C CA . ALA A 1 239 ? 85.735 48.921 71.338 1.00 27.56 239 ALA A CA 1
ATOM 1759 C C . ALA A 1 239 ? 85.037 50.235 71.676 1.00 27.15 239 ALA A C 1
ATOM 1760 O O . ALA A 1 239 ? 83.903 50.220 72.148 1.00 25.93 239 ALA A O 1
ATOM 1762 N N . GLU A 1 240 ? 85.702 51.366 71.443 1.00 27.91 240 GLU A N 1
ATOM 1763 C CA . GLU A 1 240 ? 85.098 52.652 71.755 1.00 30.18 240 GLU A CA 1
ATOM 1764 C C . GLU A 1 240 ? 83.799 52.974 71.007 1.00 28.48 240 GLU A C 1
ATOM 1765 O O . GLU A 1 240 ? 82.816 53.394 71.618 1.00 28.13 240 GLU A O 1
ATOM 1771 N N . GLY A 1 241 ? 83.789 52.797 69.693 1.00 27.73 241 GLY A N 1
ATOM 1772 C CA . GLY A 1 241 ? 82.581 53.079 68.951 1.00 26.25 241 GLY A CA 1
ATOM 1773 C C . GLY A 1 241 ? 81.511 52.119 69.408 1.00 25.47 241 GLY A C 1
ATOM 1774 O O . GLY A 1 241 ? 80.356 52.498 69.606 1.00 26.94 241 GLY A O 1
ATOM 1783 N N . LYS A 1 243 ? 81.023 50.667 72.311 1.00 24.70 243 LYS A N 1
ATOM 1784 C CA . LYS A 1 243 ? 80.421 51.059 73.591 1.00 25.89 243 LYS A CA 1
ATOM 1785 C C . LYS A 1 243 ? 79.490 52.278 73.503 1.00 26.72 243 LYS A C 1
ATOM 1786 O O . LYS A 1 243 ? 78.500 52.370 74.238 1.00 26.58 243 LYS A O 1
ATOM 1792 N N . ARG A 1 244 ? 79.789 53.209 72.601 1.00 26.38 244 ARG A N 1
ATOM 1793 C CA . ARG A 1 244 ? 78.924 54.376 72.446 1.00 25.18 244 ARG A CA 1
ATOM 1794 C C . ARG A 1 244 ? 77.555 53.872 71.986 1.00 23.81 244 ARG A C 1
ATOM 1795 O O . ARG A 1 244 ? 76.521 54.391 72.395 1.00 24.72 244 ARG A O 1
ATOM 1803 N N . ALA A 1 245 ? 77.571 52.840 71.148 1.00 22.47 245 ALA A N 1
ATOM 1804 C CA . ALA A 1 245 ? 76.348 52.257 70.614 1.00 25.08 245 ALA A CA 1
ATOM 1805 C C . ALA A 1 245 ? 75.617 51.388 71.638 1.00 25.73 245 ALA A C 1
ATOM 1806 O O . ALA A 1 245 ? 74.392 51.428 71.720 1.00 27.82 245 ALA A O 1
ATOM 1808 N N . ILE A 1 246 ? 76.370 50.597 72.401 1.00 26.30 246 ILE A N 1
ATOM 1809 C CA . ILE A 1 246 ? 75.775 49.737 73.414 1.00 25.45 246 ILE A CA 1
ATOM 1810 C C . ILE A 1 246 ? 75.083 50.611 74.449 1.00 26.60 246 ILE A C 1
ATOM 1811 O O . ILE A 1 246 ? 73.942 50.357 74.821 1.00 25.81 246 ILE A O 1
ATOM 1816 N N . LYS A 1 247 ? 75.775 51.647 74.904 1.00 26.91 247 LYS A N 1
ATOM 1817 C CA . LYS A 1 247 ? 75.200 52.554 75.887 1.00 29.26 247 LYS A CA 1
ATOM 1818 C C . LYS A 1 247 ? 74.010 53.324 75.322 1.00 29.17 247 LYS A C 1
ATOM 1819 O O . LYS A 1 247 ? 73.125 53.731 76.067 1.00 28.77 247 LYS A O 1
ATOM 1825 N N . ALA A 1 248 ? 73.988 53.528 74.004 1.00 28.56 248 ALA A N 1
ATOM 1826 C CA . ALA A 1 248 ? 72.889 54.270 73.386 1.00 27.66 248 ALA A CA 1
ATOM 1827 C C . ALA A 1 248 ? 71.618 53.428 73.342 1.00 27.43 248 ALA A C 1
ATOM 1828 O O . ALA A 1 248 ? 70.512 53.966 73.250 1.00 27.62 248 ALA A O 1
ATOM 1830 N N . GLY A 1 249 ? 71.784 52.108 73.391 1.00 27.20 249 GLY A N 1
ATOM 1831 C CA . GLY A 1 249 ? 70.634 51.221 73.386 1.00 26.54 249 GLY A CA 1
ATOM 1832 C C . GLY A 1 249 ? 70.323 50.485 72.096 1.00 25.62 249 GLY A C 1
ATOM 1833 O O . GLY A 1 249 ? 69.175 50.104 71.872 1.00 25.78 249 GLY A O 1
ATOM 1834 N N . VAL A 1 250 ? 71.326 50.271 71.251 1.00 24.80 250 VAL A N 1
ATOM 1835 C CA . VAL A 1 250 ? 71.086 49.573 69.998 1.00 24.54 250 VAL A CA 1
ATOM 1836 C C . VAL A 1 250 ? 70.721 48.112 70.294 1.00 25.46 250 VAL A C 1
ATOM 1837 O O . VAL A 1 250 ? 70.993 47.611 71.381 1.00 25.73 250 VAL A O 1
ATOM 1841 N N . ASP A 1 251 ? 70.092 47.444 69.327 1.00 25.35 251 ASP A N 1
ATOM 1842 C CA . ASP A 1 251 ? 69.659 46.062 69.485 1.00 26.86 251 ASP A CA 1
ATOM 1843 C C . ASP A 1 251 ? 70.750 45.015 69.297 1.00 26.92 251 ASP A C 1
ATOM 1844 O O . ASP A 1 251 ? 70.739 43.973 69.957 1.00 27.83 251 ASP A O 1
ATOM 1849 N N . SER A 1 252 ? 71.698 45.284 68.410 1.00 24.86 252 SER A N 1
ATOM 1850 C CA . SER A 1 252 ? 72.757 44.322 68.178 1.00 25.38 252 SER A CA 1
ATOM 1851 C C . SER A 1 252 ? 74.063 44.923 67.661 1.00 26.24 252 SER A C 1
ATOM 1852 O O . SER A 1 252 ? 74.081 45.969 67.006 1.00 25.88 252 SER A O 1
ATOM 1855 N N . ILE A 1 253 ? 75.155 44.246 67.995 1.00 24.47 253 ILE A N 1
ATOM 1856 C CA . ILE A 1 253 ? 76.483 44.634 67.569 1.00 25.30 253 ILE A CA 1
ATOM 1857 C C . ILE A 1 253 ? 76.941 43.547 66.593 1.00 26.49 253 ILE A C 1
ATOM 1858 O O . ILE A 1 253 ? 76.892 42.356 66.915 1.00 27.65 253 ILE A O 1
ATOM 1863 N N . GLU A 1 254 ? 77.365 43.951 65.403 1.00 26.38 254 GLU A N 1
ATOM 1864 C CA . GLU A 1 254 ? 77.835 42.991 64.412 1.00 25.54 254 GLU A CA 1
ATOM 1865 C C . GLU A 1 254 ? 79.357 42.921 64.474 1.00 24.49 254 GLU A C 1
ATOM 1866 O O . GLU A 1 254 ? 80.015 43.945 64.630 1.00 22.73 254 GLU A O 1
ATOM 1872 N N . HIS A 1 255 ? 79.915 41.715 64.364 1.00 24.07 255 HIS A N 1
ATOM 1873 C CA . HIS A 1 255 ? 81.370 41.511 64.397 1.00 23.89 255 HIS A CA 1
ATOM 1874 C C . HIS A 1 255 ? 82.045 41.697 65.773 1.00 24.15 255 HIS A C 1
ATOM 1875 O O . HIS A 1 255 ? 82.699 40.780 66.273 1.00 24.52 255 HIS A O 1
ATOM 1882 N N . GLY A 1 256 ? 81.894 42.887 66.358 1.00 25.42 256 GLY A N 1
ATOM 1883 C CA . GLY A 1 256 ? 82.478 43.193 67.660 1.00 27.22 256 GLY A CA 1
ATOM 1884 C C . GLY A 1 256 ? 83.880 42.653 67.890 1.00 28.57 256 GLY A C 1
ATOM 1885 O O . GLY A 1 256 ? 84.228 42.242 69.000 1.00 30.39 256 GLY A O 1
ATOM 1886 N N . THR A 1 257 ? 84.692 42.689 66.839 1.00 28.47 257 THR A N 1
ATOM 1887 C CA . THR A 1 257 ? 86.049 42.165 66.854 1.00 26.83 257 THR A CA 1
ATOM 1888 C C . THR A 1 257 ? 86.922 42.473 68.068 1.00 26.89 257 THR A C 1
ATOM 1889 O O . THR A 1 257 ? 87.517 41.565 68.634 1.00 26.46 257 THR A O 1
ATOM 1893 N N . PHE A 1 258 ? 87.012 43.734 68.469 1.00 25.71 258 PHE A N 1
ATOM 1894 C CA . PHE A 1 258 ? 87.856 44.090 69.608 1.00 28.27 258 PHE A CA 1
ATOM 1895 C C . PHE A 1 258 ? 87.048 44.416 70.859 1.00 28.23 258 PHE A C 1
ATOM 1896 O O . PHE A 1 258 ? 87.398 45.292 71.659 1.00 28.88 258 PHE A O 1
ATOM 1912 N N . ASP A 1 260 ? 85.802 44.550 74.387 1.00 32.67 260 ASP A N 1
ATOM 1913 C CA . ASP A 1 260 ? 86.554 44.397 75.639 1.00 34.77 260 ASP A CA 1
ATOM 1914 C C . ASP A 1 260 ? 85.668 43.961 76.808 1.00 35.48 260 ASP A C 1
ATOM 1915 O O . ASP A 1 260 ? 84.465 43.785 76.642 1.00 34.95 260 ASP A O 1
ATOM 1920 N N . LEU A 1 261 ? 86.262 43.769 77.983 1.00 36.93 261 LEU A N 1
ATOM 1921 C CA . LEU A 1 261 ? 85.507 43.340 79.162 1.00 37.12 261 LEU A CA 1
ATOM 1922 C C . LEU A 1 261 ? 84.369 44.303 79.491 1.00 35.81 261 LEU A C 1
ATOM 1923 O O . LEU A 1 261 ? 83.250 43.879 79.777 1.00 35.42 261 LEU A O 1
ATOM 1928 N N . GLU A 1 262 ? 84.655 45.599 79.444 1.00 34.17 262 GLU A N 1
ATOM 1929 C CA . GLU A 1 262 ? 83.641 46.601 79.739 1.00 33.05 262 GLU A CA 1
ATOM 1930 C C . GLU A 1 262 ? 82.466 46.541 78.759 1.00 32.47 262 GLU A C 1
ATOM 1931 O O . GLU A 1 262 ? 81.303 46.642 79.158 1.00 32.18 262 GLU A O 1
ATOM 1937 N N . ALA A 1 263 ? 82.774 46.379 77.476 1.00 30.14 263 ALA A N 1
ATOM 1938 C CA . ALA A 1 263 ? 81.735 46.316 76.461 1.00 31.21 263 ALA A CA 1
ATOM 1939 C C . ALA A 1 263 ? 80.852 45.099 76.695 1.00 30.50 263 ALA A C 1
ATOM 1940 O O . ALA A 1 263 ? 79.648 45.165 76.502 1.00 31.48 263 ALA A O 1
ATOM 1950 N N . ASP A 1 265 ? 80.130 43.528 79.616 1.00 32.36 265 ASP A N 1
ATOM 1951 C CA . ASP A 1 265 ? 79.210 43.734 80.726 1.00 34.31 265 ASP A CA 1
ATOM 1952 C C . ASP A 1 265 ? 78.119 44.729 80.326 1.00 35.25 265 ASP A C 1
ATOM 1953 O O . ASP A 1 265 ? 76.967 44.604 80.740 1.00 36.51 265 ASP A O 1
ATOM 1958 N N . LEU A 1 266 ? 78.481 45.723 79.528 1.00 34.02 266 LEU A N 1
ATOM 1959 C CA . LEU A 1 266 ? 77.497 46.695 79.078 1.00 33.32 266 LEU A CA 1
ATOM 1960 C C . LEU A 1 266 ? 76.444 45.990 78.233 1.00 33.07 266 LEU A C 1
ATOM 1961 O O . LEU A 1 266 ? 75.256 46.233 78.391 1.00 33.59 266 LEU A O 1
ATOM 1974 N N . ILE A 1 268 ? 75.545 42.896 78.361 1.00 33.30 268 ILE A N 1
ATOM 1975 C CA . ILE A 1 268 ? 74.755 42.028 79.214 1.00 33.85 268 ILE A CA 1
ATOM 1976 C C . ILE A 1 268 ? 73.728 42.861 79.978 1.00 33.60 268 ILE A C 1
ATOM 1977 O O . ILE A 1 268 ? 72.568 42.481 80.090 1.00 33.64 268 ILE A O 1
ATOM 1982 N N . GLU A 1 269 ? 74.163 44.003 80.491 1.00 35.13 269 GLU A N 1
ATOM 1983 C CA . GLU A 1 269 ? 73.284 44.886 81.252 1.00 37.10 269 GLU A CA 1
ATOM 1984 C C . GLU A 1 269 ? 72.153 45.479 80.421 1.00 37.04 269 GLU A C 1
ATOM 1985 O O . GLU A 1 269 ? 71.043 45.660 80.915 1.00 37.48 269 GLU A O 1
ATOM 1991 N N . ASN A 1 270 ? 72.447 45.794 79.163 1.00 36.63 270 ASN A N 1
ATOM 1992 C CA . ASN A 1 270 ? 71.464 46.388 78.264 1.00 36.07 270 ASN A CA 1
ATOM 1993 C C . ASN A 1 270 ? 70.722 45.340 77.433 1.00 35.05 270 ASN A C 1
ATOM 1994 O O . ASN A 1 270 ? 69.794 45.668 76.704 1.00 33.37 270 ASN A O 1
ATOM 1999 N N . GLY A 1 271 ? 71.141 44.083 77.552 1.00 34.94 271 GLY A N 1
ATOM 2000 C CA . GLY A 1 271 ? 70.510 43.014 76.795 1.00 33.68 271 GLY A CA 1
ATOM 2001 C C . GLY A 1 271 ? 70.720 43.159 75.297 1.00 32.75 271 GLY A C 1
ATOM 2002 O O . GLY A 1 271 ? 69.799 42.950 74.512 1.00 31.52 271 GLY A O 1
ATOM 2003 N N . THR A 1 272 ? 71.937 43.519 74.901 1.00 31.70 272 THR A N 1
ATOM 2004 C CA . THR A 1 272 ? 72.262 43.700 73.486 1.00 30.05 272 THR A CA 1
ATOM 2005 C C . THR A 1 272 ? 72.685 42.374 72.864 1.00 29.45 272 THR A C 1
ATOM 2006 O O . THR A 1 272 ? 73.393 41.602 73.497 1.00 28.54 272 THR A O 1
ATOM 2010 N N . TYR A 1 273 ? 72.259 42.110 71.632 1.00 30.43 273 TYR A N 1
ATOM 2011 C CA . TYR A 1 273 ? 72.632 40.869 70.950 1.00 31.28 273 TYR A CA 1
ATOM 2012 C C . TYR A 1 273 ? 73.956 40.969 70.194 1.00 31.91 273 TYR A C 1
ATOM 2013 O O . TYR A 1 273 ? 74.256 41.996 69.592 1.00 31.66 273 TYR A O 1
ATOM 2022 N N . TYR A 1 274 ? 74.746 39.894 70.249 1.00 32.07 274 TYR A N 1
ATOM 2023 C CA . TYR A 1 274 ? 76.028 39.829 69.560 1.00 30.82 274 TYR A CA 1
ATOM 2024 C C . TYR A 1 274 ? 75.913 38.910 68.336 1.00 30.05 274 TYR A C 1
ATOM 2025 O O . TYR A 1 274 ? 75.592 37.735 68.470 1.00 29.53 274 TYR A O 1
ATOM 2034 N N . VAL A 1 275 ? 76.168 39.462 67.151 1.00 28.36 275 VAL A N 1
ATOM 2035 C CA . VAL A 1 275 ? 76.122 38.716 65.890 1.00 25.92 275 VAL A CA 1
ATOM 2036 C C . VAL A 1 275 ? 77.582 38.665 65.425 1.00 26.88 275 VAL A C 1
ATOM 2037 O O . VAL A 1 275 ? 78.075 39.585 64.778 1.00 25.89 275 VAL A O 1
ATOM 2041 N N . PRO A 1 276 ? 78.283 37.569 65.739 1.00 27.13 276 PRO A N 1
ATOM 2042 C CA . PRO A 1 276 ? 79.690 37.369 65.394 1.00 26.53 276 PRO A CA 1
ATOM 2043 C C . PRO A 1 276 ? 80.181 37.385 63.946 1.00 25.61 276 PRO A C 1
ATOM 2044 O O . PRO A 1 276 ? 81.195 38.008 63.664 1.00 26.12 276 PRO A O 1
ATOM 2048 N N . THR A 1 277 ? 79.482 36.721 63.038 1.00 24.57 277 THR A N 1
ATOM 2049 C CA . THR A 1 277 ? 79.930 36.633 61.647 1.00 24.70 277 THR A CA 1
ATOM 2050 C C . THR A 1 277 ? 81.359 36.101 61.621 1.00 24.69 277 THR A C 1
ATOM 2051 O O . THR A 1 277 ? 82.255 36.693 61.003 1.00 25.14 277 THR A O 1
ATOM 2055 N N . ILE A 1 278 ? 81.572 34.986 62.310 1.00 24.21 278 ILE A N 1
ATOM 2056 C CA . ILE A 1 278 ? 82.893 34.370 62.351 1.00 25.77 278 ILE A CA 1
ATOM 2057 C C . ILE A 1 278 ? 83.350 34.008 60.934 1.00 27.18 278 ILE A C 1
ATOM 2058 O O . ILE A 1 278 ? 84.504 34.225 60.581 1.00 27.76 278 ILE A O 1
ATOM 2063 N N . SER A 1 279 ? 82.432 33.470 60.133 1.00 28.15 279 SER A N 1
ATOM 2064 C CA . SER A 1 279 ? 82.731 33.074 58.758 1.00 29.67 279 SER A CA 1
ATOM 2065 C C . SER A 1 279 ? 83.431 34.182 57.981 1.00 30.98 279 SER A C 1
ATOM 2066 O O . SER A 1 279 ? 84.507 33.975 57.424 1.00 31.55 279 SER A O 1
ATOM 2069 N N . ALA A 1 280 ? 82.803 35.352 57.940 1.00 32.50 280 ALA A N 1
ATOM 2070 C CA . ALA A 1 280 ? 83.356 36.493 57.221 1.00 34.37 280 ALA A CA 1
ATOM 2071 C C . ALA A 1 280 ? 84.728 36.834 57.782 1.00 34.58 280 ALA A C 1
ATOM 2072 O O . ALA A 1 280 ? 85.620 37.238 57.041 1.00 35.56 280 ALA A O 1
ATOM 2074 N N . GLY A 1 281 ? 84.881 36.673 59.092 1.00 34.53 281 GLY A N 1
ATOM 2075 C CA . GLY A 1 281 ? 86.152 36.954 59.730 1.00 34.95 281 GLY A CA 1
ATOM 2076 C C . GLY A 1 281 ? 87.229 36.040 59.171 1.00 36.79 281 GLY A C 1
ATOM 2077 O O . GLY A 1 281 ? 88.277 36.504 58.716 1.00 36.07 281 GLY A O 1
ATOM 2078 N N . GLU A 1 282 ? 86.957 34.735 59.195 1.00 36.72 282 GLU A N 1
ATOM 2079 C CA . GLU A 1 282 ? 87.889 33.737 58.685 1.00 36.81 282 GLU A CA 1
ATOM 2080 C C . GLU A 1 282 ? 88.136 33.955 57.191 1.00 36.08 282 GLU A C 1
ATOM 2081 O O . GLU A 1 282 ? 89.224 33.675 56.685 1.00 35.13 282 GLU A O 1
ATOM 2087 N N . PHE A 1 283 ? 87.120 34.458 56.494 1.00 35.31 283 PHE A N 1
ATOM 2088 C CA . PHE A 1 283 ? 87.220 34.709 55.059 1.00 34.64 283 PHE A CA 1
ATOM 2089 C C . PHE A 1 283 ? 88.295 35.749 54.720 1.00 33.53 283 PHE A C 1
ATOM 2090 O O . PHE A 1 283 ? 89.194 35.484 53.923 1.00 32.87 283 PHE A O 1
ATOM 2098 N N . VAL A 1 284 ? 88.202 36.926 55.327 1.00 33.50 284 VAL A N 1
ATOM 2099 C CA . VAL A 1 284 ? 89.166 37.976 55.042 1.00 34.49 284 VAL A CA 1
ATOM 2100 C C . VAL A 1 284 ? 90.567 37.623 55.527 1.00 35.77 284 VAL A C 1
ATOM 2101 O O . VAL A 1 284 ? 91.555 38.089 54.958 1.00 35.76 284 VAL A O 1
ATOM 2105 N N . ALA A 1 285 ? 90.648 36.804 56.577 1.00 36.99 285 ALA A N 1
ATOM 2106 C CA . ALA A 1 285 ? 91.954 36.383 57.058 1.00 40.48 285 ALA A CA 1
ATOM 2107 C C . ALA A 1 285 ? 92.698 35.574 56.005 1.00 39.64 285 ALA A C 1
ATOM 2108 O O . ALA A 1 285 ? 93.776 35.926 55.581 1.00 40.30 285 ALA A O 1
ATOM 2110 N N . GLU A 1 286 ? 92.035 34.500 55.581 1.00 40.88 286 GLU A N 1
ATOM 2111 C CA . GLU A 1 286 ? 92.580 33.613 54.564 1.00 42.50 286 GLU A CA 1
ATOM 2112 C C . GLU A 1 286 ? 92.940 34.387 53.302 1.00 41.52 286 GLU A C 1
ATOM 2113 O O . GLU A 1 286 ? 94.041 34.241 52.771 1.00 41.02 286 GLU A O 1
ATOM 2119 N N . LYS A 1 287 ? 92.015 35.219 52.833 1.00 40.47 287 LYS A N 1
ATOM 2120 C CA . LYS A 1 287 ? 92.233 35.989 51.615 1.00 40.06 287 LYS A CA 1
ATOM 2121 C C . LYS A 1 287 ? 93.326 37.040 51.742 1.00 38.29 287 LYS A C 1
ATOM 2122 O O . LYS A 1 287 ? 93.948 37.400 50.749 1.00 37.41 287 LYS A O 1
ATOM 2128 N N . SER A 1 288 ? 93.569 37.519 52.960 1.00 37.18 288 SER A N 1
ATOM 2129 C CA . SER A 1 288 ? 94.592 38.534 53.180 1.00 36.83 288 SER A CA 1
ATOM 2130 C C . SER A 1 288 ? 96.002 38.008 52.901 1.00 37.08 288 SER A C 1
ATOM 2131 O O . SER A 1 288 ? 96.956 38.782 52.822 1.00 35.70 288 SER A O 1
ATOM 2134 N N . LYS A 1 289 ? 96.134 36.694 52.756 1.00 37.80 289 LYS A N 1
ATOM 2135 C CA . LYS A 1 289 ? 97.437 36.091 52.484 1.00 38.52 289 LYS A CA 1
ATOM 2136 C C . LYS A 1 289 ? 97.730 36.064 50.984 1.00 37.42 289 LYS A C 1
ATOM 2137 O O . LYS A 1 289 ? 98.857 35.803 50.570 1.00 36.00 289 LYS A O 1
ATOM 2143 N N . ILE A 1 290 ? 96.704 36.318 50.177 1.00 36.31 290 ILE A N 1
ATOM 2144 C CA . ILE A 1 290 ? 96.842 36.327 48.726 1.00 35.75 290 ILE A CA 1
ATOM 2145 C C . ILE A 1 290 ? 97.165 37.734 48.241 1.00 36.52 290 ILE A C 1
ATOM 2146 O O . ILE A 1 290 ? 96.400 38.668 48.483 1.00 37.34 290 ILE A O 1
ATOM 2151 N N . ASP A 1 291 ? 98.294 37.889 47.555 1.00 35.87 291 ASP A N 1
ATOM 2152 C CA . ASP A 1 291 ? 98.674 39.205 47.057 1.00 36.84 291 ASP A CA 1
ATOM 2153 C C . ASP A 1 291 ? 97.635 39.759 46.076 1.00 35.43 291 ASP A C 1
ATOM 2154 O O . ASP A 1 291 ? 97.086 39.027 45.250 1.00 35.01 291 ASP A O 1
ATOM 2159 N N . ASN A 1 292 ? 97.363 41.057 46.205 1.00 34.81 292 ASN A N 1
ATOM 2160 C CA . ASN A 1 292 ? 96.427 41.775 45.340 1.00 34.39 292 ASN A CA 1
ATOM 2161 C C . ASN A 1 292 ? 95.002 41.246 45.301 1.00 33.35 292 ASN A C 1
ATOM 2162 O O . ASN A 1 292 ? 94.276 41.485 44.331 1.00 34.13 292 ASN A O 1
ATOM 2167 N N . PHE A 1 293 ? 94.600 40.512 46.334 1.00 32.02 293 PHE A N 1
ATOM 2168 C CA . PHE A 1 293 ? 93.237 40.005 46.389 1.00 29.75 293 PHE A CA 1
ATOM 2169 C C . PHE A 1 293 ? 92.394 41.209 46.811 1.00 28.62 293 PHE A C 1
ATOM 2170 O O . PHE A 1 293 ? 91.420 41.565 46.145 1.00 26.59 293 PHE A O 1
ATOM 2178 N N . PHE A 1 294 ? 92.802 41.821 47.921 1.00 26.52 294 PHE A N 1
ATOM 2179 C CA . PHE A 1 294 ? 92.152 43.003 48.474 1.00 28.65 294 PHE A CA 1
ATOM 2180 C C . PHE A 1 294 ? 92.923 44.251 48.021 1.00 30.33 294 PHE A C 1
ATOM 2181 O O . PHE A 1 294 ? 94.071 44.168 47.577 1.00 28.84 294 PHE A O 1
ATOM 2189 N N . PRO A 1 295 ? 92.283 45.425 48.097 1.00 30.09 295 PRO A N 1
ATOM 2190 C CA . PRO A 1 295 ? 92.992 46.642 47.698 1.00 29.85 295 PRO A CA 1
ATOM 2191 C C . PRO A 1 295 ? 94.097 46.784 48.751 1.00 30.01 295 PRO A C 1
ATOM 2192 O O . PRO A 1 295 ? 93.962 46.256 49.858 1.00 29.47 295 PRO A O 1
ATOM 2196 N N . GLU A 1 296 ? 95.177 47.481 48.422 1.00 29.21 296 GLU A N 1
ATOM 2197 C CA . GLU A 1 296 ? 96.275 47.642 49.366 1.00 31.24 296 GLU A CA 1
ATOM 2198 C C . GLU A 1 296 ? 95.882 48.294 50.690 1.00 30.40 296 GLU A C 1
ATOM 2199 O O . GLU A 1 296 ? 96.440 47.969 51.737 1.00 29.68 296 GLU A O 1
ATOM 2205 N N . ILE A 1 297 ? 94.923 49.210 50.647 1.00 30.39 297 ILE A N 1
ATOM 2206 C CA . ILE A 1 297 ? 94.486 49.906 51.853 1.00 29.54 297 ILE A CA 1
ATOM 2207 C C . ILE A 1 297 ? 93.602 49.006 52.736 1.00 30.76 297 ILE A C 1
ATOM 2208 O O . ILE A 1 297 ? 93.529 49.198 53.957 1.00 29.98 297 ILE A O 1
ATOM 2213 N N . VAL A 1 298 ? 92.967 48.015 52.107 1.00 29.70 298 VAL A N 1
ATOM 2214 C CA . VAL A 1 298 ? 92.093 47.063 52.790 1.00 29.76 298 VAL A CA 1
ATOM 2215 C C . VAL A 1 298 ? 92.857 45.876 53.407 1.00 31.38 298 VAL A C 1
ATOM 2216 O O . VAL A 1 298 ? 92.575 45.461 54.534 1.00 30.40 298 VAL A O 1
ATOM 2220 N N . ARG A 1 299 ? 93.823 45.340 52.661 1.00 31.94 299 ARG A N 1
ATOM 2221 C CA . ARG A 1 299 ? 94.608 44.187 53.109 1.00 33.91 299 ARG A CA 1
ATOM 2222 C C . ARG A 1 299 ? 95.057 44.185 54.579 1.00 34.33 299 ARG A C 1
ATOM 2223 O O . ARG A 1 299 ? 94.845 43.210 55.287 1.00 33.94 299 ARG A O 1
ATOM 2231 N N . PRO A 1 300 ? 95.694 45.269 55.049 1.00 35.59 300 PRO A N 1
ATOM 2232 C CA . PRO A 1 300 ? 96.155 45.348 56.442 1.00 36.31 300 PRO A CA 1
ATOM 2233 C C . PRO A 1 300 ? 95.026 45.142 57.454 1.00 37.27 300 PRO A C 1
ATOM 2234 O O . PRO A 1 300 ? 95.187 44.430 58.446 1.00 38.05 300 PRO A O 1
ATOM 2238 N N . LYS A 1 301 ? 93.890 45.783 57.191 1.00 37.10 301 LYS A N 1
ATOM 2239 C CA . LYS A 1 301 ? 92.720 45.709 58.057 1.00 35.49 301 LYS A CA 1
ATOM 2240 C C . LYS A 1 301 ? 92.152 44.296 58.129 1.00 34.67 301 LYS A C 1
ATOM 2241 O O . LYS A 1 301 ? 91.771 43.830 59.202 1.00 33.57 301 LYS A O 1
ATOM 2247 N N . ALA A 1 302 ? 92.100 43.624 56.985 1.00 33.26 302 ALA A N 1
ATOM 2248 C CA . ALA A 1 302 ? 91.577 42.266 56.921 1.00 34.21 302 ALA A CA 1
ATOM 2249 C C . ALA A 1 302 ? 92.455 41.284 57.704 1.00 36.02 302 ALA A C 1
ATOM 2250 O O . ALA A 1 302 ? 91.942 40.400 58.391 1.00 36.64 302 ALA A O 1
ATOM 2252 N N . ALA A 1 303 ? 93.771 41.442 57.601 1.00 37.05 303 ALA A N 1
ATOM 2253 C CA . ALA A 1 303 ? 94.712 40.573 58.298 1.00 37.12 303 ALA A CA 1
ATOM 2254 C C . ALA A 1 303 ? 94.617 40.758 59.811 1.00 38.19 303 ALA A C 1
ATOM 2255 O O . ALA A 1 303 ? 94.825 39.815 60.574 1.00 37.62 303 ALA A O 1
ATOM 2257 N N . SER A 1 304 ? 94.297 41.977 60.236 1.00 38.75 304 SER A N 1
ATOM 2258 C CA . SER A 1 304 ? 94.170 42.301 61.651 1.00 39.88 304 SER A CA 1
ATOM 2259 C C . SER A 1 304 ? 92.836 41.882 62.282 1.00 40.49 304 SER A C 1
ATOM 2260 O O . SER A 1 304 ? 92.806 41.143 63.270 1.00 41.26 304 SER A O 1
ATOM 2263 N N . VAL A 1 305 ? 91.740 42.361 61.706 1.00 40.52 305 VAL A N 1
ATOM 2264 C CA . VAL A 1 305 ? 90.403 42.082 62.217 1.00 41.39 305 VAL A CA 1
ATOM 2265 C C . VAL A 1 305 ? 89.942 40.635 62.096 1.00 41.26 305 VAL A C 1
ATOM 2266 O O . VAL A 1 305 ? 89.553 40.018 63.085 1.00 41.81 305 VAL A O 1
ATOM 2270 N N . GLY A 1 306 ? 89.982 40.094 60.886 1.00 41.08 306 GLY A N 1
ATOM 2271 C CA . GLY A 1 306 ? 89.535 38.726 60.671 1.00 41.84 306 GLY A CA 1
ATOM 2272 C C . GLY A 1 306 ? 89.877 37.616 61.671 1.00 42.19 306 GLY A C 1
ATOM 2273 O O . GLY A 1 306 ? 88.980 36.904 62.117 1.00 41.30 306 GLY A O 1
ATOM 2274 N N . PRO A 1 307 ? 91.157 37.432 62.034 1.00 42.04 307 PRO A N 1
ATOM 2275 C CA . PRO A 1 307 ? 91.578 36.384 62.977 1.00 42.36 307 PRO A CA 1
ATOM 2276 C C . PRO A 1 307 ? 91.066 36.498 64.413 1.00 43.04 307 PRO A C 1
ATOM 2277 O O . PRO A 1 307 ? 90.943 35.494 65.112 1.00 43.64 307 PRO A O 1
ATOM 2281 N N . GLN A 1 308 ? 90.771 37.720 64.844 1.00 42.60 308 GLN A N 1
ATOM 2282 C CA . GLN A 1 308 ? 90.311 37.977 66.206 1.00 42.97 308 GLN A CA 1
ATOM 2283 C C . GLN A 1 308 ? 88.851 37.636 66.511 1.00 42.34 308 GLN A C 1
ATOM 2284 O O . GLN A 1 308 ? 88.503 37.405 67.663 1.00 42.48 308 GLN A O 1
ATOM 2290 N N . ILE A 1 309 ? 87.994 37.607 65.497 1.00 42.03 309 ILE A N 1
ATOM 2291 C CA . ILE A 1 309 ? 86.583 37.319 65.739 1.00 40.62 309 ILE A CA 1
ATOM 2292 C C . ILE A 1 309 ? 86.329 35.983 66.440 1.00 39.24 309 ILE A C 1
ATOM 2293 O O . ILE A 1 309 ? 85.579 35.929 67.410 1.00 36.60 309 ILE A O 1
ATOM 2298 N N . SER A 1 310 ? 86.958 34.913 65.959 1.00 39.27 310 SER A N 1
ATOM 2299 C CA . SER A 1 310 ? 86.788 33.591 66.564 1.00 39.12 310 SER A CA 1
ATOM 2300 C C . SER A 1 310 ? 87.167 33.611 68.044 1.00 38.82 310 SER A C 1
ATOM 2301 O O . SER A 1 310 ? 86.521 32.968 68.877 1.00 38.75 310 SER A O 1
ATOM 2304 N N . ASP A 1 311 ? 88.219 34.354 68.367 1.00 37.78 311 ASP A N 1
ATOM 2305 C CA . ASP A 1 311 ? 88.682 34.453 69.739 1.00 38.58 311 ASP A CA 1
ATOM 2306 C C . ASP A 1 311 ? 87.717 35.292 70.573 1.00 37.25 311 ASP A C 1
ATOM 2307 O O . ASP A 1 311 ? 87.401 34.942 71.707 1.00 37.27 311 ASP A O 1
ATOM 2312 N N . THR A 1 312 ? 87.250 36.402 70.013 1.00 34.90 312 THR A N 1
ATOM 2313 C CA . THR A 1 312 ? 86.305 37.260 70.712 1.00 32.20 312 THR A CA 1
ATOM 2314 C C . THR A 1 312 ? 84.992 36.509 70.959 1.00 32.74 312 THR A C 1
ATOM 2315 O O . THR A 1 312 ? 84.366 36.656 72.008 1.00 31.33 312 THR A O 1
ATOM 2319 N N . PHE A 1 313 ? 84.586 35.695 69.993 1.00 33.53 313 PHE A N 1
ATOM 2320 C CA . PHE A 1 313 ? 83.353 34.923 70.114 1.00 35.17 313 PHE A CA 1
ATOM 2321 C C . PHE A 1 313 ? 83.341 34.048 71.366 1.00 35.64 313 PHE A C 1
ATOM 2322 O O . PHE A 1 313 ? 82.369 34.047 72.121 1.00 33.83 313 PHE A O 1
ATOM 2330 N N . ARG A 1 314 ? 84.419 33.290 71.567 1.00 36.49 314 ARG A N 1
ATOM 2331 C CA . ARG A 1 314 ? 84.534 32.403 72.720 1.00 37.63 314 ARG A CA 1
ATOM 2332 C C . ARG A 1 314 ? 84.397 33.196 74.010 1.00 37.98 314 ARG A C 1
ATOM 2333 O O . ARG A 1 314 ? 83.631 32.818 74.897 1.00 38.40 314 ARG A O 1
ATOM 2341 N N . LYS A 1 315 ? 85.142 34.295 74.103 1.00 38.44 315 LYS A N 1
ATOM 2342 C CA . LYS A 1 315 ? 85.109 35.166 75.277 1.00 39.27 315 LYS A CA 1
ATOM 2343 C C . LYS A 1 315 ? 83.698 35.672 75.569 1.00 38.16 315 LYS A C 1
ATOM 2344 O O . LYS A 1 315 ? 83.237 35.640 76.709 1.00 37.68 315 LYS A O 1
ATOM 2350 N N . ALA A 1 316 ? 83.017 36.142 74.528 1.00 36.61 316 ALA A N 1
ATOM 2351 C CA . ALA A 1 316 ? 81.672 36.671 74.682 1.00 35.27 316 ALA A CA 1
ATOM 2352 C C . ALA A 1 316 ? 80.704 35.591 75.129 1.00 34.20 316 ALA A C 1
ATOM 2353 O O . ALA A 1 316 ? 79.878 35.818 76.005 1.00 31.30 316 ALA A O 1
ATOM 2355 N N . TYR A 1 317 ? 80.809 34.418 74.518 1.00 36.02 317 TYR A N 1
ATOM 2356 C CA . TYR A 1 317 ? 79.931 33.310 74.867 1.00 39.07 317 TYR A CA 1
ATOM 2357 C C . TYR A 1 317 ? 80.089 32.883 76.322 1.00 38.81 317 TYR A C 1
ATOM 2358 O O . TYR A 1 317 ? 79.108 32.795 77.052 1.00 39.17 317 TYR A O 1
ATOM 2367 N N . GLU A 1 318 ? 81.319 32.614 76.739 1.00 38.84 318 GLU A N 1
ATOM 2368 C CA . GLU A 1 318 ? 81.563 32.187 78.112 1.00 40.44 318 GLU A CA 1
ATOM 2369 C C . GLU A 1 318 ? 81.117 33.253 79.116 1.00 39.82 318 GLU A C 1
ATOM 2370 O O . GLU A 1 318 ? 80.562 32.935 80.163 1.00 40.24 318 GLU A O 1
ATOM 2376 N N . LYS A 1 319 ? 81.347 34.519 78.782 1.00 39.02 319 LYS A N 1
ATOM 2377 C CA . LYS A 1 319 ? 80.959 35.627 79.651 1.00 37.75 319 LYS A CA 1
ATOM 2378 C C . LYS A 1 319 ? 79.437 35.741 79.784 1.00 36.00 319 LYS A C 1
ATOM 2379 O O . LYS A 1 319 ? 78.934 36.420 80.681 1.00 36.93 319 LYS A O 1
ATOM 2385 N N . GLY A 1 320 ? 78.705 35.095 78.881 1.00 33.86 320 GLY A N 1
ATOM 2386 C CA . GLY A 1 320 ? 77.255 35.138 78.951 1.00 32.70 320 GLY A CA 1
ATOM 2387 C C . GLY A 1 320 ? 76.556 36.187 78.104 1.00 31.83 320 GLY A C 1
ATOM 2388 O O . GLY A 1 320 ? 75.382 36.484 78.334 1.00 31.27 320 GLY A O 1
ATOM 2389 N N . VAL A 1 321 ? 77.266 36.756 77.132 1.00 29.75 321 VAL A N 1
ATOM 2390 C CA . VAL A 1 321 ? 76.696 37.758 76.238 1.00 26.25 321 VAL A CA 1
ATOM 2391 C C . VAL A 1 321 ? 75.668 37.094 75.321 1.00 25.82 321 VAL A C 1
ATOM 2392 O O . VAL A 1 321 ? 75.913 36.015 74.789 1.00 25.54 321 VAL A O 1
ATOM 2396 N N . LYS A 1 322 ? 74.518 37.731 75.134 1.00 27.66 322 LYS A N 1
ATOM 2397 C CA . LYS A 1 322 ? 73.493 37.170 74.264 1.00 28.68 322 LYS A CA 1
ATOM 2398 C C . LYS A 1 322 ? 74.037 37.085 72.839 1.00 29.36 322 LYS A C 1
ATOM 2399 O O . LYS A 1 322 ? 74.700 38.010 72.358 1.00 28.38 322 LYS A O 1
ATOM 2405 N N . ILE A 1 323 ? 73.750 35.972 72.171 1.00 28.25 323 ILE A N 1
ATOM 2406 C CA . ILE A 1 323 ? 74.239 35.740 70.827 1.00 27.57 323 ILE A CA 1
ATOM 2407 C C . ILE A 1 323 ? 73.164 35.271 69.859 1.00 27.28 323 ILE A C 1
ATOM 2408 O O . ILE A 1 323 ? 72.369 34.385 70.173 1.00 28.82 323 ILE A O 1
ATOM 2413 N N . ALA A 1 324 ? 73.148 35.886 68.676 1.00 26.94 324 ALA A N 1
ATOM 2414 C CA . ALA A 1 324 ? 72.204 35.532 67.623 1.00 25.20 324 ALA A CA 1
ATOM 2415 C C . ALA A 1 324 ? 73.011 35.234 66.357 1.00 25.76 324 ALA A C 1
ATOM 2416 O O . ALA A 1 324 ? 73.996 35.920 66.063 1.00 23.55 324 ALA A O 1
ATOM 2418 N N . PHE A 1 325 ? 72.587 34.207 65.625 1.00 24.87 325 PHE A N 1
ATOM 2419 C CA . PHE A 1 325 ? 73.246 33.763 64.397 1.00 25.21 325 PHE A CA 1
ATOM 2420 C C . PHE A 1 325 ? 73.354 34.826 63.278 1.00 26.53 325 PHE A C 1
ATOM 2421 O O . PHE A 1 325 ? 72.350 35.412 62.863 1.00 26.24 325 PHE A O 1
ATOM 2429 N N . GLY A 1 326 ? 74.575 35.036 62.790 1.00 25.33 326 GLY A N 1
ATOM 2430 C CA . GLY A 1 326 ? 74.830 35.997 61.728 1.00 25.29 326 GLY A CA 1
ATOM 2431 C C . GLY A 1 326 ? 76.149 35.698 61.026 1.00 23.54 326 GLY A C 1
ATOM 2432 O O . GLY A 1 326 ? 77.174 35.548 61.682 1.00 22.05 326 GLY A O 1
ATOM 2433 N N . THR A 1 327 ? 76.139 35.664 59.701 1.00 22.18 327 THR A N 1
ATOM 2434 C CA . THR A 1 327 ? 77.333 35.294 58.937 1.00 23.76 327 THR A CA 1
ATOM 2435 C C . THR A 1 327 ? 78.062 36.364 58.100 1.00 25.75 327 THR A C 1
ATOM 2436 O O . THR A 1 327 ? 79.261 36.253 57.848 1.00 25.48 327 THR A O 1
ATOM 2440 N N . ASP A 1 328 ? 77.326 37.383 57.671 1.00 26.56 328 ASP A N 1
ATOM 2441 C CA . ASP A 1 328 ? 77.859 38.432 56.817 1.00 24.68 328 ASP A CA 1
ATOM 2442 C C . ASP A 1 328 ? 78.079 37.827 55.426 1.00 25.43 328 ASP A C 1
ATOM 2443 O O . ASP A 1 328 ? 79.058 38.139 54.730 1.00 25.44 328 ASP A O 1
ATOM 2448 N N . ALA A 1 329 ? 77.165 36.938 55.051 1.00 22.79 329 ALA A N 1
ATOM 2449 C CA . ALA A 1 329 ? 77.175 36.313 53.734 1.00 22.50 329 ALA A CA 1
ATOM 2450 C C . ALA A 1 329 ? 76.989 37.462 52.734 1.00 23.64 329 ALA A C 1
ATOM 2451 O O . ALA A 1 329 ? 76.062 38.262 52.854 1.00 22.18 329 ALA A O 1
ATOM 2453 N N . GLY A 1 330 ? 77.843 37.530 51.748 1.00 24.42 330 GLY A N 1
ATOM 2454 C CA . GLY A 1 330 ? 77.847 38.609 50.771 1.00 24.50 330 GLY A CA 1
ATOM 2455 C C . GLY A 1 330 ? 79.313 38.993 50.655 1.00 24.53 330 GLY A C 1
ATOM 2456 O O . GLY A 1 330 ? 79.743 39.648 49.711 1.00 24.89 330 GLY A O 1
ATOM 2457 N N . VAL A 1 331 ? 80.039 38.558 51.662 1.00 23.95 331 VAL A N 1
ATOM 2458 C CA . VAL A 1 331 ? 81.447 38.588 51.730 1.00 24.32 331 VAL A CA 1
ATOM 2459 C C . VAL A 1 331 ? 81.799 37.252 51.130 1.00 25.69 331 VAL A C 1
ATOM 2460 O O . VAL A 1 331 ? 82.243 37.159 49.995 1.00 26.14 331 VAL A O 1
ATOM 2464 N N . GLN A 1 332 ? 81.605 36.191 51.912 1.00 25.57 332 GLN A N 1
ATOM 2465 C CA . GLN A 1 332 ? 81.782 34.842 51.383 1.00 26.43 332 GLN A CA 1
ATOM 2466 C C . GLN A 1 332 ? 80.567 34.539 50.534 1.00 26.48 332 GLN A C 1
ATOM 2467 O O . GLN A 1 332 ? 79.587 35.286 50.571 1.00 25.14 332 GLN A O 1
ATOM 2473 N N . LYS A 1 333 ? 80.604 33.453 49.773 1.00 27.30 333 LYS A N 1
ATOM 2474 C CA . LYS A 1 333 ? 79.477 33.094 48.910 1.00 28.36 333 LYS A CA 1
ATOM 2475 C C . LYS A 1 333 ? 78.178 32.851 49.684 1.00 28.12 333 LYS A C 1
ATOM 2476 O O . LYS A 1 333 ? 78.199 32.346 50.807 1.00 27.68 333 LYS A O 1
ATOM 2482 N N . HIS A 1 334 ? 77.052 33.210 49.071 1.00 27.52 334 HIS A N 1
ATOM 2483 C CA . HIS A 1 334 ? 75.743 33.004 49.681 1.00 26.69 334 HIS A CA 1
ATOM 2484 C C . HIS A 1 334 ? 75.449 31.521 49.571 1.00 27.21 334 HIS A C 1
ATOM 2485 O O . HIS A 1 334 ? 75.790 30.894 48.564 1.00 27.11 334 HIS A O 1
ATOM 2492 N N . GLY A 1 335 ? 74.821 30.955 50.594 1.00 27.36 335 GLY A N 1
ATOM 2493 C CA . GLY A 1 335 ? 74.518 29.537 50.563 1.00 26.59 335 GLY A CA 1
ATOM 2494 C C . GLY A 1 335 ? 75.476 28.709 51.405 1.00 26.54 335 GLY A C 1
ATOM 2495 O O . GLY A 1 335 ? 75.249 27.521 51.643 1.00 28.04 335 GLY A O 1
ATOM 2496 N N . THR A 1 336 ? 76.556 29.325 51.860 1.00 26.24 336 THR A N 1
ATOM 2497 C CA . THR A 1 336 ? 77.523 28.622 52.693 1.00 27.30 336 THR A CA 1
ATOM 2498 C C . THR A 1 336 ? 77.298 29.030 54.154 1.00 26.66 336 THR A C 1
ATOM 2499 O O . THR A 1 336 ? 78.154 28.831 55.020 1.00 26.11 336 THR A O 1
ATOM 2503 N N . ASN A 1 337 ? 76.127 29.602 54.407 1.00 27.60 337 ASN A N 1
ATOM 2504 C CA . ASN A 1 337 ? 75.761 30.078 55.738 1.00 28.04 337 ASN A CA 1
ATOM 2505 C C . ASN A 1 337 ? 75.989 29.031 56.831 1.00 28.81 337 ASN A C 1
ATOM 2506 O O . ASN A 1 337 ? 76.423 29.364 57.937 1.00 28.45 337 ASN A O 1
ATOM 2511 N N . TRP A 1 338 ? 75.716 27.769 56.510 1.00 29.64 338 TRP A N 1
ATOM 2512 C CA . TRP A 1 338 ? 75.865 26.679 57.477 1.00 31.73 338 TRP A CA 1
ATOM 2513 C C . TRP A 1 338 ? 77.231 26.591 58.163 1.00 31.94 338 TRP A C 1
ATOM 2514 O O . TRP A 1 338 ? 77.312 26.185 59.331 1.00 31.59 338 TRP A O 1
ATOM 2525 N N . LYS A 1 339 ? 78.295 26.964 57.449 1.00 30.76 339 LYS A N 1
ATOM 2526 C CA . LYS A 1 339 ? 79.647 26.909 58.000 1.00 30.08 339 LYS A CA 1
ATOM 2527 C C . LYS A 1 339 ? 79.774 27.683 59.310 1.00 30.36 339 LYS A C 1
ATOM 2528 O O . LYS A 1 339 ? 80.616 27.353 60.152 1.00 28.45 339 LYS A O 1
ATOM 2534 N N . GLU A 1 340 ? 78.941 28.711 59.473 1.00 27.58 340 GLU A N 1
ATOM 2535 C CA . GLU A 1 340 ? 78.946 29.521 60.684 1.00 26.50 340 GLU A CA 1
ATOM 2536 C C . GLU A 1 340 ? 78.693 28.651 61.928 1.00 27.11 340 GLU A C 1
ATOM 2537 O O . GLU A 1 340 ? 79.259 28.903 62.996 1.00 26.91 340 GLU A O 1
ATOM 2543 N N . PHE A 1 341 ? 77.837 27.640 61.786 1.00 26.54 341 PHE A N 1
ATOM 2544 C CA . PHE A 1 341 ? 77.523 26.724 62.881 1.00 28.09 341 PHE A CA 1
ATOM 2545 C C . PHE A 1 341 ? 78.785 25.983 63.307 1.00 29.40 341 PHE A C 1
ATOM 2546 O O . PHE A 1 341 ? 79.111 25.912 64.493 1.00 30.96 341 PHE A O 1
ATOM 2554 N N . VAL A 1 342 ? 79.493 25.430 62.328 1.00 28.73 342 VAL A N 1
ATOM 2555 C CA . VAL A 1 342 ? 80.710 24.690 62.610 1.00 27.45 342 VAL A CA 1
ATOM 2556 C C . VAL A 1 342 ? 81.741 25.572 63.316 1.00 29.74 342 VAL A C 1
ATOM 2557 O O . VAL A 1 342 ? 82.477 25.101 64.187 1.00 31.03 342 VAL A O 1
ATOM 2561 N N . TYR A 1 343 ? 81.788 26.848 62.940 1.00 28.59 343 TYR A N 1
ATOM 2562 C CA . TYR A 1 343 ? 82.727 27.782 63.551 1.00 28.20 343 TYR A CA 1
ATOM 2563 C C . TYR A 1 343 ? 82.335 28.090 64.988 1.00 27.57 343 TYR A C 1
ATOM 2564 O O . TYR A 1 343 ? 83.193 28.195 65.860 1.00 25.83 343 TYR A O 1
ATOM 2581 N N . VAL A 1 345 ? 80.730 26.169 67.021 1.00 31.05 345 VAL A N 1
ATOM 2582 C CA . VAL A 1 345 ? 80.996 24.993 67.828 1.00 33.79 345 VAL A CA 1
ATOM 2583 C C . VAL A 1 345 ? 82.483 24.874 68.154 1.00 34.71 345 VAL A C 1
ATOM 2584 O O . VAL A 1 345 ? 82.854 24.731 69.314 1.00 33.07 345 VAL A O 1
ATOM 2588 N N . GLU A 1 346 ? 83.333 24.937 67.133 1.00 36.34 346 GLU A N 1
ATOM 2589 C CA . GLU A 1 346 ? 84.769 24.818 67.341 1.00 37.12 346 GLU A CA 1
ATOM 2590 C C . GLU A 1 346 ? 85.314 25.866 68.300 1.00 36.65 346 GLU A C 1
ATOM 2591 O O . GLU A 1 346 ? 86.398 25.697 68.859 1.00 35.12 346 GLU A O 1
ATOM 2597 N N . ASN A 1 347 ? 84.566 26.944 68.504 1.00 35.57 347 ASN A N 1
ATOM 2598 C CA . ASN A 1 347 ? 85.022 27.988 69.402 1.00 35.52 347 ASN A CA 1
ATOM 2599 C C . ASN A 1 347 ? 84.339 28.017 70.767 1.00 36.50 347 ASN A C 1
ATOM 2600 O O . ASN A 1 347 ? 84.301 29.060 71.428 1.00 36.35 347 ASN A O 1
ATOM 2605 N N . GLY A 1 348 ? 83.801 26.871 71.189 1.00 36.56 348 GLY A N 1
ATOM 2606 C CA . GLY A 1 348 ? 83.187 26.785 72.503 1.00 35.78 348 GLY A CA 1
ATOM 2607 C C . GLY A 1 348 ? 81.686 26.692 72.694 1.00 35.80 348 GLY A C 1
ATOM 2608 O O . GLY A 1 348 ? 81.237 26.407 73.802 1.00 36.36 348 GLY A O 1
ATOM 2617 N N . PRO A 1 350 ? 78.207 24.832 72.398 1.00 34.55 350 PRO A N 1
ATOM 2618 C CA . PRO A 1 350 ? 77.651 23.501 72.128 1.00 33.20 350 PRO A CA 1
ATOM 2619 C C . PRO A 1 350 ? 76.671 23.552 70.963 1.00 31.91 350 PRO A C 1
ATOM 2620 O O . PRO A 1 350 ? 75.962 24.538 70.782 1.00 32.38 350 PRO A O 1
ATOM 2624 N N . ALA A 1 351 ? 76.638 22.489 70.173 1.00 30.71 351 ALA A N 1
ATOM 2625 C CA . ALA A 1 351 ? 75.766 22.414 69.009 1.00 28.91 351 ALA A CA 1
ATOM 2626 C C . ALA A 1 351 ? 74.311 22.867 69.194 1.00 28.79 351 ALA A C 1
ATOM 2627 O O . ALA A 1 351 ? 73.791 23.622 68.378 1.00 29.19 351 ALA A O 1
ATOM 2637 N N . LYS A 1 353 ? 73.028 24.836 71.455 1.00 28.18 353 LYS A N 1
ATOM 2638 C CA . LYS A 1 353 ? 72.973 26.260 71.744 1.00 29.98 353 LYS A CA 1
ATOM 2639 C C . LYS A 1 353 ? 73.155 27.043 70.452 1.00 30.38 353 LYS A C 1
ATOM 2640 O O . LYS A 1 353 ? 72.568 28.111 70.277 1.00 30.01 353 LYS A O 1
ATOM 2646 N N . ALA A 1 354 ? 73.957 26.496 69.548 1.00 29.87 354 ALA A N 1
ATOM 2647 C CA . ALA A 1 354 ? 74.202 27.131 68.267 1.00 30.51 354 ALA A CA 1
ATOM 2648 C C . ALA A 1 354 ? 72.918 27.139 67.444 1.00 30.03 354 ALA A C 1
ATOM 2649 O O . ALA A 1 354 ? 72.566 28.159 66.855 1.00 30.39 354 ALA A O 1
ATOM 2651 N N . ILE A 1 355 ? 72.216 26.010 67.403 1.00 29.34 355 ILE A N 1
ATOM 2652 C CA . ILE A 1 355 ? 70.975 25.940 66.643 1.00 29.09 355 ILE A CA 1
ATOM 2653 C C . ILE A 1 355 ? 69.912 26.865 67.241 1.00 29.94 355 ILE A C 1
ATOM 2654 O O . ILE A 1 355 ? 69.107 27.446 66.516 1.00 30.03 355 ILE A O 1
ATOM 2659 N N . GLN A 1 356 ? 69.919 27.004 68.565 1.00 29.35 356 GLN A N 1
ATOM 2660 C CA . GLN A 1 356 ? 68.943 27.866 69.218 1.00 31.02 356 GLN A CA 1
ATOM 2661 C C . GLN A 1 356 ? 69.247 29.333 68.922 1.00 30.46 356 GLN A C 1
ATOM 2662 O O . GLN A 1 356 ? 68.351 30.176 68.946 1.00 31.93 356 GLN A O 1
ATOM 2668 N N . SER A 1 357 ? 70.507 29.631 68.615 1.00 29.40 357 SER A N 1
ATOM 2669 C CA . SER A 1 357 ? 70.894 30.997 68.315 1.00 29.05 357 SER A CA 1
ATOM 2670 C C . SER A 1 357 ? 70.447 31.406 66.911 1.00 28.11 357 SER A C 1
ATOM 2671 O O . SER A 1 357 ? 70.458 32.583 66.577 1.00 29.91 357 SER A O 1
ATOM 2674 N N . ALA A 1 358 ? 70.059 30.434 66.094 1.00 28.13 358 ALA A N 1
ATOM 2675 C CA . ALA A 1 358 ? 69.614 30.715 64.734 1.00 26.10 358 ALA A CA 1
ATOM 2676 C C . ALA A 1 358 ? 68.115 30.481 64.593 1.00 27.07 358 ALA A C 1
ATOM 2677 O O . ALA A 1 358 ? 67.575 30.524 63.490 1.00 26.32 358 ALA A O 1
ATOM 2679 N N . THR A 1 359 ? 67.452 30.233 65.717 1.00 27.22 359 THR A N 1
ATOM 2680 C CA . THR A 1 359 ? 66.014 29.997 65.732 1.00 27.59 359 THR A CA 1
ATOM 2681 C C . THR A 1 359 ? 65.284 30.959 66.687 1.00 27.20 359 THR A C 1
ATOM 2682 O O . THR A 1 359 ? 64.681 31.938 66.250 1.00 25.90 359 THR A O 1
ATOM 2694 N N . GLU A 1 361 ? 66.778 32.778 69.317 1.00 26.76 361 GLU A N 1
ATOM 2695 C CA . GLU A 1 361 ? 67.537 33.995 69.601 1.00 26.32 361 GLU A CA 1
ATOM 2696 C C . GLU A 1 361 ? 67.391 35.018 68.479 1.00 25.57 361 GLU A C 1
ATOM 2697 O O . GLU A 1 361 ? 67.250 36.222 68.730 1.00 23.83 361 GLU A O 1
ATOM 2703 N N . THR A 1 362 ? 67.413 34.534 67.240 1.00 24.19 362 THR A N 1
ATOM 2704 C CA . THR A 1 362 ? 67.262 35.401 66.092 1.00 24.44 362 THR A CA 1
ATOM 2705 C C . THR A 1 362 ? 65.844 35.943 66.060 1.00 25.47 362 THR A C 1
ATOM 2706 O O . THR A 1 362 ? 65.630 37.108 65.728 1.00 26.70 362 THR A O 1
ATOM 2710 N N . ALA A 1 363 ? 64.874 35.098 66.407 1.00 25.67 363 ALA A N 1
ATOM 2711 C CA . ALA A 1 363 ? 63.467 35.511 66.416 1.00 26.24 363 ALA A CA 1
ATOM 2712 C C . ALA A 1 363 ? 63.218 36.646 67.408 1.00 26.21 363 ALA A C 1
ATOM 2713 O O . ALA A 1 363 ? 62.396 37.523 67.153 1.00 27.06 363 ALA A O 1
ATOM 2715 N N . LYS A 1 364 ? 63.923 36.627 68.534 1.00 26.42 364 LYS A N 1
ATOM 2716 C CA . LYS A 1 364 ? 63.771 37.675 69.540 1.00 27.97 364 LYS A CA 1
ATOM 2717 C C . LYS A 1 364 ? 64.386 38.992 69.049 1.00 27.47 364 LYS A C 1
ATOM 2718 O O . LYS A 1 364 ? 63.804 40.062 69.224 1.00 27.87 364 LYS A O 1
ATOM 2724 N N . LEU A 1 365 ? 65.564 38.902 68.437 1.00 26.91 365 LEU A N 1
ATOM 2725 C CA . LEU A 1 365 ? 66.244 40.084 67.910 1.00 25.17 365 LEU A CA 1
ATOM 2726 C C . LEU A 1 365 ? 65.410 40.755 66.817 1.00 24.48 365 LEU A C 1
ATOM 2727 O O . LEU A 1 365 ? 65.433 41.972 66.683 1.00 23.33 365 LEU A O 1
ATOM 2732 N N . LEU A 1 366 ? 64.676 39.956 66.046 1.00 24.08 366 LEU A N 1
ATOM 2733 C CA . LEU A 1 366 ? 63.823 40.489 64.989 1.00 25.44 366 LEU A CA 1
ATOM 2734 C C . LEU A 1 366 ? 62.413 40.781 65.499 1.00 26.88 366 LEU A C 1
ATOM 2735 O O . LEU A 1 366 ? 61.545 41.170 64.727 1.00 26.64 366 LEU A O 1
ATOM 2740 N N . ARG A 1 367 ? 62.194 40.571 66.798 1.00 28.10 367 ARG A N 1
ATOM 2741 C CA . ARG A 1 367 ? 60.903 40.838 67.437 1.00 28.31 367 ARG A CA 1
ATOM 2742 C C . ARG A 1 367 ? 59.758 40.051 66.816 1.00 28.67 367 ARG A C 1
ATOM 2743 O O . ARG A 1 367 ? 58.683 40.595 66.570 1.00 29.73 367 ARG A O 1
ATOM 2751 N N . ILE A 1 368 ? 59.998 38.769 66.561 1.00 27.79 368 ILE A N 1
ATOM 2752 C CA . ILE A 1 368 ? 58.976 37.907 65.982 1.00 27.27 368 ILE A CA 1
ATOM 2753 C C . ILE A 1 368 ? 58.920 36.542 66.671 1.00 27.42 368 ILE A C 1
ATOM 2754 O O . ILE A 1 368 ? 58.357 35.586 66.133 1.00 27.11 368 ILE A O 1
ATOM 2759 N N . GLU A 1 369 ? 59.478 36.469 67.876 1.00 28.55 369 GLU A N 1
ATOM 2760 C CA . GLU A 1 369 ? 59.511 35.220 68.631 1.00 31.74 369 GLU A CA 1
ATOM 2761 C C . GLU A 1 369 ? 58.138 34.655 68.973 1.00 32.05 369 GLU A C 1
ATOM 2762 O O . GLU A 1 369 ? 58.020 33.491 69.328 1.00 32.59 369 GLU A O 1
ATOM 2768 N N . ASP A 1 370 ? 57.097 35.468 68.876 1.00 33.53 370 ASP A N 1
ATOM 2769 C CA . ASP A 1 370 ? 55.767 34.971 69.194 1.00 36.27 370 ASP A CA 1
ATOM 2770 C C . ASP A 1 370 ? 55.118 34.292 67.992 1.00 36.74 370 ASP A C 1
ATOM 2771 O O . ASP A 1 370 ? 54.045 33.708 68.117 1.00 37.53 370 ASP A O 1
ATOM 2776 N N . LYS A 1 371 ? 55.774 34.356 66.835 1.00 36.48 371 LYS A N 1
ATOM 2777 C CA . LYS A 1 371 ? 55.235 33.753 65.615 1.00 35.97 371 LYS A CA 1
ATOM 2778 C C . LYS A 1 371 ? 56.167 32.782 64.890 1.00 33.97 371 LYS A C 1
ATOM 2779 O O . LYS A 1 371 ? 55.710 31.935 64.124 1.00 31.25 371 LYS A O 1
ATOM 2785 N N . LEU A 1 372 ? 57.468 32.915 65.128 1.00 32.35 372 LEU A N 1
ATOM 2786 C CA . LEU A 1 372 ? 58.464 32.070 64.488 1.00 31.32 372 LEU A CA 1
ATOM 2787 C C . LEU A 1 372 ? 59.576 31.756 65.475 1.00 30.94 372 LEU A C 1
ATOM 2788 O O . LEU A 1 372 ? 59.578 32.270 66.593 1.00 31.45 372 LEU A O 1
ATOM 2793 N N . GLY A 1 373 ? 60.514 30.904 65.066 1.00 30.51 373 GLY A N 1
ATOM 2794 C CA . GLY A 1 373 ? 61.633 30.584 65.934 1.00 30.31 373 GLY A CA 1
ATOM 2795 C C . GLY A 1 373 ? 61.599 29.235 66.619 1.00 31.39 373 GLY A C 1
ATOM 2796 O O . GLY A 1 373 ? 62.610 28.800 67.170 1.00 32.31 373 GLY A O 1
ATOM 2797 N N . SER A 1 374 ? 60.453 28.568 66.592 1.00 31.80 374 SER A N 1
ATOM 2798 C CA . SER A 1 374 ? 60.328 27.259 67.229 1.00 32.57 374 SER A CA 1
ATOM 2799 C C . SER A 1 374 ? 59.151 26.477 66.667 1.00 32.89 374 SER A C 1
ATOM 2800 O O . SER A 1 374 ? 58.199 27.051 66.133 1.00 31.90 374 SER A O 1
ATOM 2803 N N . ILE A 1 375 ? 59.225 25.158 66.778 1.00 33.54 375 ILE A N 1
ATOM 2804 C CA . ILE A 1 375 ? 58.142 24.319 66.294 1.00 33.86 375 ILE A CA 1
ATOM 2805 C C . ILE A 1 375 ? 57.228 24.083 67.489 1.00 34.18 375 ILE A C 1
ATOM 2806 O O . ILE A 1 375 ? 57.440 23.180 68.299 1.00 33.93 375 ILE A O 1
ATOM 2811 N N . GLU A 1 376 ? 56.224 24.946 67.590 1.00 35.62 376 GLU A N 1
ATOM 2812 C CA . GLU A 1 376 ? 55.264 24.938 68.679 1.00 35.96 376 GLU A CA 1
ATOM 2813 C C . GLU A 1 376 ? 53.893 25.255 68.107 1.00 34.85 376 GLU A C 1
ATOM 2814 O O . GLU A 1 376 ? 53.777 25.999 67.130 1.00 32.80 376 GLU A O 1
ATOM 2820 N N . SER A 1 377 ? 52.858 24.694 68.721 1.00 33.78 377 SER A N 1
ATOM 2821 C CA . SER A 1 377 ? 51.492 24.918 68.269 1.00 33.86 377 SER A CA 1
ATOM 2822 C C . SER A 1 377 ? 51.148 26.406 68.270 1.00 32.18 377 SER A C 1
ATOM 2823 O O . SER A 1 377 ? 51.405 27.113 69.247 1.00 30.14 377 SER A O 1
ATOM 2826 N N . GLY A 1 378 ? 50.560 26.870 67.171 1.00 29.70 378 GLY A N 1
ATOM 2827 C CA . GLY A 1 378 ? 50.192 28.266 67.063 1.00 30.19 378 GLY A CA 1
ATOM 2828 C C . GLY A 1 378 ? 51.141 29.086 66.202 1.00 30.76 378 GLY A C 1
ATOM 2829 O O . GLY A 1 378 ? 50.707 29.990 65.492 1.00 30.75 378 GLY A O 1
ATOM 2830 N N . LYS A 1 379 ? 52.432 28.773 66.247 1.00 29.57 379 LYS A N 1
ATOM 2831 C CA . LYS A 1 379 ? 53.414 29.518 65.457 1.00 29.95 379 LYS A CA 1
ATOM 2832 C C . LYS A 1 379 ? 53.320 29.241 63.967 1.00 28.57 379 LYS A C 1
ATOM 2833 O O . LYS A 1 379 ? 52.665 28.288 63.550 1.00 29.34 379 LYS A O 1
ATOM 2839 N N . LEU A 1 380 ? 53.967 30.083 63.168 1.00 26.69 380 LEU A N 1
ATOM 2840 C CA . LEU A 1 380 ? 53.959 29.922 61.718 1.00 25.95 380 LEU A CA 1
ATOM 2841 C C . LEU A 1 380 ? 54.733 28.672 61.310 1.00 23.92 380 LEU A C 1
ATOM 2842 O O . LEU A 1 380 ? 55.754 28.322 61.919 1.00 21.25 380 LEU A O 1
ATOM 2847 N N . ALA A 1 381 ? 54.239 28.004 60.273 1.00 23.36 381 ALA A N 1
ATOM 2848 C CA . ALA A 1 381 ? 54.838 26.775 59.770 1.00 23.97 381 ALA A CA 1
ATOM 2849 C C . ALA A 1 381 ? 56.083 26.953 58.898 1.00 24.84 381 ALA A C 1
ATOM 2850 O O . ALA A 1 381 ? 56.024 26.847 57.670 1.00 23.25 381 ALA A O 1
ATOM 2852 N N . ASP A 1 382 ? 57.206 27.231 59.553 1.00 25.70 382 ASP A N 1
ATOM 2853 C CA . ASP A 1 382 ? 58.493 27.382 58.891 1.00 26.14 382 ASP A CA 1
ATOM 2854 C C . ASP A 1 382 ? 59.347 26.237 59.434 1.00 25.69 382 ASP A C 1
ATOM 2855 O O . ASP A 1 382 ? 59.800 26.281 60.581 1.00 23.87 382 ASP A O 1
ATOM 2860 N N . LEU A 1 383 ? 59.551 25.208 58.617 1.00 26.11 383 LEU A N 1
ATOM 2861 C CA . LEU A 1 383 ? 60.325 24.048 59.047 1.00 27.30 383 LEU A CA 1
ATOM 2862 C C . LEU A 1 383 ? 61.308 23.525 58.009 1.00 27.62 383 LEU A C 1
ATOM 2863 O O . LEU A 1 383 ? 61.101 23.655 56.802 1.00 28.28 383 LEU A O 1
ATOM 2868 N N . ILE A 1 384 ? 62.378 22.915 58.496 1.00 27.76 384 ILE A N 1
ATOM 2869 C CA . ILE A 1 384 ? 63.375 22.332 57.621 1.00 28.49 384 ILE A CA 1
ATOM 2870 C C . ILE A 1 384 ? 63.685 20.932 58.139 1.00 30.19 384 ILE A C 1
ATOM 2871 O O . ILE A 1 384 ? 63.335 20.586 59.272 1.00 28.89 384 ILE A O 1
ATOM 2876 N N . ALA A 1 385 ? 64.335 20.126 57.308 1.00 30.34 385 ALA A N 1
ATOM 2877 C CA . ALA A 1 385 ? 64.692 18.770 57.691 1.00 31.45 385 ALA A CA 1
ATOM 2878 C C . ALA A 1 385 ? 66.036 18.430 57.072 1.00 32.41 385 ALA A C 1
ATOM 2879 O O . ALA A 1 385 ? 66.420 19.014 56.068 1.00 33.28 385 ALA A O 1
ATOM 2881 N N . VAL A 1 386 ? 66.752 17.489 57.677 1.00 34.31 386 VAL A N 1
ATOM 2882 C CA . VAL A 1 386 ? 68.060 17.086 57.179 1.00 35.06 386 VAL A CA 1
ATOM 2883 C C . VAL A 1 386 ? 68.320 15.655 57.613 1.00 36.57 386 VAL A C 1
ATOM 2884 O O . VAL A 1 386 ? 67.813 15.226 58.647 1.00 35.61 386 VAL A O 1
ATOM 2888 N N . LYS A 1 387 ? 69.090 14.915 56.818 1.00 37.25 387 LYS A N 1
ATOM 2889 C CA . LYS A 1 387 ? 69.430 13.539 57.153 1.00 38.26 387 LYS A CA 1
ATOM 2890 C C . LYS A 1 387 ? 70.641 13.576 58.072 1.00 37.92 387 LYS A C 1
ATOM 2891 O O . LYS A 1 387 ? 71.700 14.083 57.703 1.00 39.89 387 LYS A O 1
ATOM 2897 N N . GLY A 1 388 ? 70.483 13.056 59.281 1.00 37.35 388 GLY A N 1
ATOM 2898 C CA . GLY A 1 388 ? 71.587 13.055 60.219 1.00 36.07 388 GLY A CA 1
ATOM 2899 C C . GLY A 1 388 ? 71.239 13.787 61.494 1.00 35.89 388 GLY A C 1
ATOM 2900 O O . GLY A 1 388 ? 70.175 14.387 61.599 1.00 34.65 388 GLY A O 1
ATOM 2901 N N . ASN A 1 389 ? 72.141 13.737 62.464 1.00 37.70 389 ASN A N 1
ATOM 2902 C CA . ASN A 1 389 ? 71.930 14.388 63.750 1.00 40.57 389 ASN A CA 1
ATOM 2903 C C . ASN A 1 389 ? 72.817 15.623 63.873 1.00 39.75 389 ASN A C 1
ATOM 2904 O O . ASN A 1 389 ? 74.026 15.510 64.059 1.00 40.82 389 ASN A O 1
ATOM 2909 N N . PRO A 1 390 ? 72.223 16.822 63.768 1.00 39.48 390 PRO A N 1
ATOM 2910 C CA . PRO A 1 390 ? 72.967 18.081 63.867 1.00 39.00 390 PRO A CA 1
ATOM 2911 C C . PRO A 1 390 ? 73.720 18.249 65.185 1.00 39.12 390 PRO A C 1
ATOM 2912 O O . PRO A 1 390 ? 74.764 18.900 65.228 1.00 39.16 390 PRO A O 1
ATOM 2916 N N . ILE A 1 391 ? 73.188 17.663 66.256 1.00 38.47 391 ILE A N 1
ATOM 2917 C CA . ILE A 1 391 ? 73.814 17.763 67.574 1.00 38.00 391 ILE A CA 1
ATOM 2918 C C . ILE A 1 391 ? 75.158 17.027 67.656 1.00 38.57 391 ILE A C 1
ATOM 2919 O O . ILE A 1 391 ? 76.036 17.412 68.435 1.00 37.22 391 ILE A O 1
ATOM 2924 N N . GLU A 1 392 ? 75.322 15.978 66.850 1.00 38.34 392 GLU A N 1
ATOM 2925 C CA . GLU A 1 392 ? 76.556 15.201 66.855 1.00 40.26 392 GLU A CA 1
ATOM 2926 C C . GLU A 1 392 ? 77.581 15.696 65.833 1.00 39.55 392 GLU A C 1
ATOM 2927 O O . GLU A 1 392 ? 78.784 15.486 65.985 1.00 39.41 392 GLU A O 1
ATOM 2933 N N . ASP A 1 393 ? 77.092 16.343 64.788 1.00 38.78 393 ASP A N 1
ATOM 2934 C CA . ASP A 1 393 ? 77.948 16.879 63.735 1.00 37.55 393 ASP A CA 1
ATOM 2935 C C . ASP A 1 393 ? 77.114 17.924 62.999 1.00 35.92 393 ASP A C 1
ATOM 2936 O O . ASP A 1 393 ? 76.481 17.637 61.983 1.00 34.66 393 ASP A O 1
ATOM 2941 N N . ILE A 1 394 ? 77.117 19.135 63.547 1.00 34.37 394 ILE A N 1
ATOM 2942 C CA . ILE A 1 394 ? 76.352 20.246 63.010 1.00 32.13 394 ILE A CA 1
ATOM 2943 C C . ILE A 1 394 ? 76.671 20.584 61.556 1.00 33.50 394 ILE A C 1
ATOM 2944 O O . ILE A 1 394 ? 75.879 21.251 60.889 1.00 34.04 394 ILE A O 1
ATOM 2949 N N . SER A 1 395 ? 77.818 20.121 61.060 1.00 32.63 395 SER A N 1
ATOM 2950 C CA . SER A 1 395 ? 78.182 20.391 59.670 1.00 33.09 395 SER A CA 1
ATOM 2951 C C . SER A 1 395 ? 77.237 19.647 58.726 1.00 32.91 395 SER A C 1
ATOM 2952 O O . SER A 1 395 ? 77.244 19.875 57.516 1.00 32.82 395 SER A O 1
ATOM 2955 N N . VAL A 1 396 ? 76.423 18.758 59.284 1.00 32.65 396 VAL A N 1
ATOM 2956 C CA . VAL A 1 396 ? 75.481 18.006 58.473 1.00 33.84 396 VAL A CA 1
ATOM 2957 C C . VAL A 1 396 ? 74.431 18.978 57.936 1.00 34.25 396 VAL A C 1
ATOM 2958 O O . VAL A 1 396 ? 73.725 18.679 56.970 1.00 34.23 396 VAL A O 1
ATOM 2962 N N . LEU A 1 397 ? 74.344 20.151 58.558 1.00 33.69 397 LEU A N 1
ATOM 2963 C CA . LEU A 1 397 ? 73.374 21.158 58.143 1.00 34.57 397 LEU A CA 1
ATOM 2964 C C . LEU A 1 397 ? 73.651 21.709 56.749 1.00 34.73 397 LEU A C 1
ATOM 2965 O O . LEU A 1 397 ? 72.879 22.509 56.226 1.00 34.25 397 LEU A O 1
ATOM 2970 N N . GLU A 1 398 ? 74.756 21.276 56.147 1.00 34.63 398 GLU A N 1
ATOM 2971 C CA . GLU A 1 398 ? 75.093 21.709 54.799 1.00 33.91 398 GLU A CA 1
ATOM 2972 C C . GLU A 1 398 ? 74.151 21.015 53.825 1.00 32.24 398 GLU A C 1
ATOM 2973 O O . GLU A 1 398 ? 73.945 21.478 52.706 1.00 31.37 398 GLU A O 1
ATOM 2979 N N . ASN A 1 399 ? 73.560 19.912 54.273 1.00 31.76 399 ASN A N 1
ATOM 2980 C CA . ASN A 1 399 ? 72.678 19.133 53.413 1.00 32.10 399 ASN A CA 1
ATOM 2981 C C . ASN A 1 399 ? 71.188 19.177 53.734 1.00 31.12 399 ASN A C 1
ATOM 2982 O O . ASN A 1 399 ? 70.500 18.163 53.629 1.00 31.80 399 ASN A O 1
ATOM 2987 N N . VAL A 1 400 ? 70.688 20.347 54.120 1.00 30.04 400 VAL A N 1
ATOM 2988 C CA . VAL A 1 400 ? 69.265 20.504 54.397 1.00 27.75 400 VAL A CA 1
ATOM 2989 C C . VAL A 1 400 ? 68.560 20.150 53.094 1.00 27.11 400 VAL A C 1
ATOM 2990 O O . VAL A 1 400 ? 68.876 20.717 52.060 1.00 27.44 400 VAL A O 1
ATOM 2994 N N . ASP A 1 401 ? 67.617 19.217 53.139 1.00 26.54 401 ASP A N 1
ATOM 2995 C CA . ASP A 1 401 ? 66.926 18.801 51.923 1.00 27.25 401 ASP A CA 1
ATOM 2996 C C . ASP A 1 401 ? 65.418 19.041 51.920 1.00 26.36 401 ASP A C 1
ATOM 2997 O O . ASP A 1 401 ? 64.720 18.658 50.978 1.00 26.47 401 ASP A O 1
ATOM 3002 N N . VAL A 1 402 ? 64.913 19.679 52.971 1.00 25.69 402 VAL A N 1
ATOM 3003 C CA . VAL A 1 402 ? 63.491 19.976 53.048 1.00 24.96 402 VAL A CA 1
ATOM 3004 C C . VAL A 1 402 ? 63.308 21.368 53.621 1.00 24.61 402 VAL A C 1
ATOM 3005 O O . VAL A 1 402 ? 63.849 21.694 54.675 1.00 26.61 402 VAL A O 1
ATOM 3009 N N . VAL A 1 403 ? 62.548 22.194 52.924 1.00 23.73 403 VAL A N 1
ATOM 3010 C CA . VAL A 1 403 ? 62.307 23.546 53.389 1.00 24.71 403 VAL A CA 1
ATOM 3011 C C . VAL A 1 403 ? 60.838 23.877 53.221 1.00 24.93 403 VAL A C 1
ATOM 3012 O O . VAL A 1 403 ? 60.315 23.849 52.106 1.00 24.93 403 VAL A O 1
ATOM 3016 N N . ILE A 1 404 ? 60.182 24.173 54.341 1.00 24.57 404 ILE A N 1
ATOM 3017 C CA . ILE A 1 404 ? 58.772 24.542 54.349 1.00 25.91 404 ILE A CA 1
ATOM 3018 C C . ILE A 1 404 ? 58.663 25.952 54.900 1.00 26.24 404 ILE A C 1
ATOM 3019 O O . ILE A 1 404 ? 59.233 26.265 55.939 1.00 25.88 404 ILE A O 1
ATOM 3024 N N . LYS A 1 405 ? 57.933 26.802 54.198 1.00 26.80 405 LYS A N 1
ATOM 3025 C CA . LYS A 1 405 ? 57.775 28.179 54.632 1.00 28.25 405 LYS A CA 1
ATOM 3026 C C . LYS A 1 405 ? 56.317 28.578 54.521 1.00 28.02 405 LYS A C 1
ATOM 3027 O O . LYS A 1 405 ? 55.703 28.428 53.466 1.00 25.99 405 LYS A O 1
ATOM 3033 N N . ASP A 1 406 ? 55.777 29.082 55.626 1.00 28.94 406 ASP A N 1
ATOM 3034 C CA . ASP A 1 406 ? 54.386 29.500 55.696 1.00 31.65 406 ASP A CA 1
ATOM 3035 C C . ASP A 1 406 ? 53.448 28.341 55.355 1.00 32.12 406 ASP A C 1
ATOM 3036 O O . ASP A 1 406 ? 52.435 28.522 54.679 1.00 32.75 406 ASP A O 1
ATOM 3041 N N . GLY A 1 407 ? 53.796 27.148 55.828 1.00 32.22 407 GLY A N 1
ATOM 3042 C CA . GLY A 1 407 ? 52.968 25.983 55.573 1.00 32.86 407 GLY A CA 1
ATOM 3043 C C . GLY A 1 407 ? 53.073 25.391 54.179 1.00 33.99 407 GLY A C 1
ATOM 3044 O O . GLY A 1 407 ? 52.333 24.463 53.853 1.00 34.29 407 GLY A O 1
ATOM 3045 N N . LEU A 1 408 ? 53.973 25.922 53.350 1.00 34.43 408 LEU A N 1
ATOM 3046 C CA . LEU A 1 408 ? 54.152 25.405 51.989 1.00 35.67 408 LEU A CA 1
ATOM 3047 C C . LEU A 1 408 ? 55.525 24.767 51.800 1.00 35.36 408 LEU A C 1
ATOM 3048 O O . LEU A 1 408 ? 56.537 25.274 52.288 1.00 35.62 408 LEU A O 1
ATOM 3053 N N . LEU A 1 409 ? 55.549 23.646 51.088 1.00 35.73 409 LEU A N 1
ATOM 3054 C CA . LEU A 1 409 ? 56.780 22.906 50.840 1.00 36.93 409 LEU A CA 1
ATOM 3055 C C . LEU A 1 409 ? 57.454 23.344 49.545 1.00 38.33 409 LEU A C 1
ATOM 3056 O O . LEU A 1 409 ? 56.838 23.321 48.479 1.00 36.37 409 LEU A O 1
ATOM 3061 N N . TYR A 1 410 ? 58.719 23.738 49.643 1.00 40.52 410 TYR A N 1
ATOM 3062 C CA . TYR A 1 410 ? 59.482 24.171 48.475 1.00 44.00 410 TYR A CA 1
ATOM 3063 C C . TYR A 1 410 ? 60.505 23.102 48.108 1.00 46.43 410 TYR A C 1
ATOM 3064 O O . TYR A 1 410 ? 60.611 22.701 46.948 1.00 47.43 410 TYR A O 1
ATOM 3073 N N . GLU A 1 411 ? 61.244 22.636 49.111 1.00 49.85 411 GLU A N 1
ATOM 3074 C CA . GLU A 1 411 ? 62.270 21.621 48.905 1.00 53.38 411 GLU A CA 1
ATOM 3075 C C . GLU A 1 411 ? 61.917 20.337 49.643 1.00 54.87 411 GLU A C 1
ATOM 3076 O O . GLU A 1 411 ? 61.515 20.376 50.806 1.00 55.35 411 GLU A O 1
ATOM 3082 N N . GLY A 1 412 ? 62.083 19.204 48.961 1.00 56.01 412 GLY A N 1
ATOM 3083 C CA . GLY A 1 412 ? 61.789 17.912 49.556 1.00 56.54 412 GLY A CA 1
ATOM 3084 C C . GLY A 1 412 ? 60.561 17.249 48.958 1.00 57.51 412 GLY A C 1
ATOM 3085 O O . GLY A 1 412 ? 59.814 16.580 49.709 1.00 57.78 412 GLY A O 1
ATOM 3086 N N . ASP B 1 6 ? 83.299 16.811 27.111 1.00 60.74 6 ASP B N 1
ATOM 3087 C CA . ASP B 1 6 ? 82.132 17.733 27.221 1.00 60.49 6 ASP B CA 1
ATOM 3088 C C . ASP B 1 6 ? 80.830 16.934 27.137 1.00 59.72 6 ASP B C 1
ATOM 3089 O O . ASP B 1 6 ? 80.807 15.730 27.407 1.00 60.05 6 ASP B O 1
ATOM 3094 N N . SER B 1 7 ? 79.751 17.606 26.750 1.00 58.29 7 SER B N 1
ATOM 3095 C CA . SER B 1 7 ? 78.443 16.968 26.640 1.00 56.19 7 SER B CA 1
ATOM 3096 C C . SER B 1 7 ? 78.261 16.189 25.341 1.00 53.65 7 SER B C 1
ATOM 3097 O O . SER B 1 7 ? 78.641 16.646 24.265 1.00 52.48 7 SER B O 1
ATOM 3100 N N . LYS B 1 8 ? 77.674 15.004 25.462 1.00 51.48 8 LYS B N 1
ATOM 3101 C CA . LYS B 1 8 ? 77.380 14.156 24.316 1.00 49.99 8 LYS B CA 1
ATOM 3102 C C . LYS B 1 8 ? 75.939 13.686 24.514 1.00 48.04 8 LYS B C 1
ATOM 3103 O O . LYS B 1 8 ? 75.666 12.777 25.301 1.00 47.81 8 LYS B O 1
ATOM 3109 N N . THR B 1 9 ? 75.018 14.324 23.797 1.00 44.41 9 THR B N 1
ATOM 3110 C CA . THR B 1 9 ? 73.604 14.015 23.916 1.00 41.21 9 THR B CA 1
ATOM 3111 C C . THR B 1 9 ? 73.000 13.452 22.647 1.00 38.08 9 THR B C 1
ATOM 3112 O O . THR B 1 9 ? 73.316 13.903 21.552 1.00 36.78 9 THR B O 1
ATOM 3116 N N . LEU B 1 10 ? 72.124 12.463 22.809 1.00 36.51 10 LEU B N 1
ATOM 3117 C CA . LEU B 1 10 ? 71.434 11.842 21.689 1.00 36.23 10 LEU B CA 1
ATOM 3118 C C . LEU B 1 10 ? 69.936 12.020 21.884 1.00 36.03 10 LEU B C 1
ATOM 3119 O O . LEU B 1 10 ? 69.399 11.693 22.937 1.00 35.60 10 LEU B O 1
ATOM 3124 N N . ILE B 1 11 ? 69.264 12.532 20.860 1.00 36.29 11 ILE B N 1
ATOM 3125 C CA . ILE B 1 11 ? 67.827 12.740 20.936 1.00 37.40 11 ILE B CA 1
ATOM 3126 C C . ILE B 1 11 ? 67.091 11.955 19.864 1.00 38.12 11 ILE B C 1
ATOM 3127 O O . ILE B 1 11 ? 67.417 12.049 18.679 1.00 37.83 11 ILE B O 1
ATOM 3132 N N . HIS B 1 12 ? 66.107 11.172 20.296 1.00 37.32 12 HIS B N 1
ATOM 3133 C CA . HIS B 1 12 ? 65.270 10.404 19.387 1.00 37.45 12 HIS B CA 1
ATOM 3134 C C . HIS B 1 12 ? 63.992 11.218 19.276 1.00 36.69 12 HIS B C 1
ATOM 3135 O O . HIS B 1 12 ? 63.239 11.337 20.238 1.00 35.48 12 HIS B O 1
ATOM 3142 N N . ALA B 1 13 ? 63.768 11.797 18.106 1.00 36.06 13 ALA B N 1
ATOM 3143 C CA . ALA B 1 13 ? 62.592 12.621 17.873 1.00 36.19 13 ALA B CA 1
ATOM 3144 C C . ALA B 1 13 ? 61.536 11.912 17.030 1.00 36.84 13 ALA B C 1
ATOM 3145 O O . ALA B 1 13 ? 61.829 11.436 15.931 1.00 36.62 13 ALA B O 1
ATOM 3147 N N . GLY B 1 14 ? 60.314 11.847 17.548 1.00 36.81 14 GLY B N 1
ATOM 3148 C CA . GLY B 1 14 ? 59.234 11.219 16.810 1.00 37.34 14 GLY B CA 1
ATOM 3149 C C . GLY B 1 14 ? 59.005 11.990 15.528 1.00 36.93 14 GLY B C 1
ATOM 3150 O O . GLY B 1 14 ? 58.899 11.403 14.452 1.00 38.03 14 GLY B O 1
ATOM 3151 N N . LYS B 1 15 ? 58.943 13.314 15.648 1.00 36.50 15 LYS B N 1
ATOM 3152 C CA . LYS B 1 15 ? 58.743 14.209 14.510 1.00 36.52 15 LYS B CA 1
ATOM 3153 C C . LYS B 1 15 ? 59.729 15.365 14.622 1.00 36.17 15 LYS B C 1
ATOM 3154 O O . LYS B 1 15 ? 60.104 15.747 15.728 1.00 35.59 15 LYS B O 1
ATOM 3160 N N . LEU B 1 16 ? 60.152 15.920 13.491 1.00 35.64 16 LEU B N 1
ATOM 3161 C CA . LEU B 1 16 ? 61.088 17.040 13.517 1.00 34.61 16 LEU B CA 1
ATOM 3162 C C . LEU B 1 16 ? 60.733 18.155 12.548 1.00 34.63 16 LEU B C 1
ATOM 3163 O O . LEU B 1 16 ? 60.428 17.909 11.384 1.00 35.26 16 LEU B O 1
ATOM 3168 N N . ILE B 1 17 ? 60.768 19.383 13.057 1.00 34.12 17 ILE B N 1
ATOM 3169 C CA . ILE B 1 17 ? 60.518 20.581 12.269 1.00 33.47 17 ILE B CA 1
ATOM 3170 C C . ILE B 1 17 ? 61.850 21.320 12.418 1.00 34.05 17 ILE B C 1
ATOM 3171 O O . ILE B 1 17 ? 62.177 21.805 13.501 1.00 33.58 17 ILE B O 1
ATOM 3176 N N . ASP B 1 18 ? 62.626 21.383 11.338 1.00 34.34 18 ASP B N 1
ATOM 3177 C CA . ASP B 1 18 ? 63.941 22.006 11.399 1.00 34.57 18 ASP B CA 1
ATOM 3178 C C . ASP B 1 18 ? 64.042 23.507 11.183 1.00 33.07 18 ASP B C 1
ATOM 3179 O O . ASP B 1 18 ? 65.116 24.078 11.349 1.00 33.83 18 ASP B O 1
ATOM 3184 N N . GLY B 1 19 ? 62.945 24.147 10.804 1.00 32.68 19 GLY B N 1
ATOM 3185 C CA . GLY B 1 19 ? 62.987 25.583 10.596 1.00 32.40 19 GLY B CA 1
ATOM 3186 C C . GLY B 1 19 ? 63.146 26.024 9.155 1.00 34.87 19 GLY B C 1
ATOM 3187 O O . GLY B 1 19 ? 62.750 27.134 8.802 1.00 35.20 19 GLY B O 1
ATOM 3188 N N . LYS B 1 20 ? 63.726 25.167 8.322 1.00 37.22 20 LYS B N 1
ATOM 3189 C CA . LYS B 1 20 ? 63.919 25.497 6.912 1.00 40.57 20 LYS B CA 1
ATOM 3190 C C . LYS B 1 20 ? 63.001 24.703 5.981 1.00 42.03 20 LYS B C 1
ATOM 3191 O O . LYS B 1 20 ? 62.323 25.274 5.128 1.00 41.64 20 LYS B O 1
ATOM 3197 N N . SER B 1 21 ? 62.989 23.386 6.153 1.00 43.23 21 SER B N 1
ATOM 3198 C CA . SER B 1 21 ? 62.170 22.503 5.336 1.00 45.05 21 SER B CA 1
ATOM 3199 C C . SER B 1 21 ? 60.684 22.719 5.591 1.00 45.98 21 SER B C 1
ATOM 3200 O O . SER B 1 21 ? 60.266 22.855 6.740 1.00 46.41 21 SER B O 1
ATOM 3203 N N . ASP B 1 22 ? 59.889 22.754 4.522 1.00 46.85 22 ASP B N 1
ATOM 3204 C CA . ASP B 1 22 ? 58.448 22.937 4.662 1.00 47.55 22 ASP B CA 1
ATOM 3205 C C . ASP B 1 22 ? 57.778 21.625 5.072 1.00 47.73 22 ASP B C 1
ATOM 3206 O O . ASP B 1 22 ? 56.589 21.595 5.375 1.00 48.72 22 ASP B O 1
ATOM 3211 N N . GLN B 1 23 ? 58.553 20.545 5.080 1.00 48.00 23 GLN B N 1
ATOM 3212 C CA . GLN B 1 23 ? 58.040 19.233 5.455 1.00 48.50 23 GLN B CA 1
ATOM 3213 C C . GLN B 1 23 ? 58.551 18.825 6.833 1.00 48.13 23 GLN B C 1
ATOM 3214 O O . GLN B 1 23 ? 59.547 19.359 7.319 1.00 48.14 23 GLN B O 1
ATOM 3220 N N . VAL B 1 24 ? 57.860 17.879 7.455 1.00 46.95 24 VAL B N 1
ATOM 3221 C CA . VAL B 1 24 ? 58.234 17.366 8.766 1.00 46.14 24 VAL B CA 1
ATOM 3222 C C . VAL B 1 24 ? 58.914 16.009 8.572 1.00 47.44 24 VAL B C 1
ATOM 3223 O O . VAL B 1 24 ? 58.509 15.238 7.703 1.00 49.48 24 VAL B O 1
ATOM 3227 N N . GLN B 1 25 ? 59.944 15.717 9.361 1.00 47.44 25 GLN B N 1
ATOM 3228 C CA . GLN B 1 25 ? 60.637 14.433 9.253 1.00 48.42 25 GLN B CA 1
ATOM 3229 C C . GLN B 1 25 ? 60.153 13.507 10.363 1.00 48.37 25 GLN B C 1
ATOM 3230 O O . GLN B 1 25 ? 59.777 13.965 11.443 1.00 48.03 25 GLN B O 1
ATOM 3236 N N . SER B 1 26 ? 60.166 12.204 10.102 1.00 47.54 26 SER B N 1
ATOM 3237 C CA . SER B 1 26 ? 59.733 11.236 11.101 1.00 48.19 26 SER B CA 1
ATOM 3238 C C . SER B 1 26 ? 60.917 10.381 11.524 1.00 47.52 26 SER B C 1
ATOM 3239 O O . SER B 1 26 ? 61.882 10.253 10.779 1.00 46.70 26 SER B O 1
ATOM 3242 N N . ARG B 1 27 ? 60.839 9.803 12.718 1.00 48.14 27 ARG B N 1
ATOM 3243 C CA . ARG B 1 27 ? 61.913 8.957 13.237 1.00 49.74 27 ARG B CA 1
ATOM 3244 C C . ARG B 1 27 ? 63.280 9.580 12.937 1.00 47.95 27 ARG B C 1
ATOM 3245 O O . ARG B 1 27 ? 63.988 9.154 12.018 1.00 48.84 27 ARG B O 1
ATOM 3253 N N . ILE B 1 28 ? 63.647 10.589 13.718 1.00 45.13 28 ILE B N 1
ATOM 3254 C CA . ILE B 1 28 ? 64.913 11.280 13.520 1.00 42.17 28 ILE B CA 1
ATOM 3255 C C . ILE B 1 28 ? 65.799 11.251 14.753 1.00 40.83 28 ILE B C 1
ATOM 3256 O O . ILE B 1 28 ? 65.309 11.233 15.882 1.00 39.37 28 ILE B O 1
ATOM 3261 N N . SER B 1 29 ? 67.107 11.234 14.526 1.00 39.31 29 SER B N 1
ATOM 3262 C CA . SER B 1 29 ? 68.074 11.225 15.614 1.00 38.04 29 SER B CA 1
ATOM 3263 C C . SER B 1 29 ? 68.915 12.487 15.545 1.00 38.27 29 SER B C 1
ATOM 3264 O O . SER B 1 29 ? 69.504 12.803 14.509 1.00 37.45 29 SER B O 1
ATOM 3267 N N . ILE B 1 30 ? 68.958 13.214 16.657 1.00 37.05 30 ILE B N 1
ATOM 3268 C CA . ILE B 1 30 ? 69.732 14.441 16.730 1.00 35.92 30 ILE B CA 1
ATOM 3269 C C . ILE B 1 30 ? 70.886 14.203 17.685 1.00 35.46 30 ILE B C 1
ATOM 3270 O O . ILE B 1 30 ? 70.691 13.732 18.809 1.00 34.50 30 ILE B O 1
ATOM 3275 N N . VAL B 1 31 ? 72.095 14.509 17.228 1.00 34.41 31 VAL B N 1
ATOM 3276 C CA . VAL B 1 31 ? 73.275 14.319 18.054 1.00 34.41 31 VAL B CA 1
ATOM 3277 C C . VAL B 1 31 ? 73.889 15.666 18.414 1.00 33.43 31 VAL B C 1
ATOM 3278 O O . VAL B 1 31 ? 74.170 16.498 17.548 1.00 33.39 31 VAL B O 1
ATOM 3282 N N . ILE B 1 32 ? 74.097 15.862 19.709 1.00 32.29 32 ILE B N 1
ATOM 3283 C CA . ILE B 1 32 ? 74.622 17.114 20.223 1.00 32.31 32 ILE B CA 1
ATOM 3284 C C . ILE B 1 32 ? 75.938 16.909 20.940 1.00 32.40 32 ILE B C 1
ATOM 3285 O O . ILE B 1 32 ? 76.088 15.971 21.720 1.00 32.32 32 ILE B O 1
ATOM 3290 N N . ASP B 1 33 ? 76.883 17.799 20.663 1.00 31.08 33 ASP B N 1
ATOM 3291 C CA . ASP B 1 33 ? 78.190 17.776 21.300 1.00 30.49 33 ASP B CA 1
ATOM 3292 C C . ASP B 1 33 ? 78.416 19.145 21.923 1.00 29.19 33 ASP B C 1
ATOM 3293 O O . ASP B 1 33 ? 78.496 20.153 21.218 1.00 28.04 33 ASP B O 1
ATOM 3298 N N . GLY B 1 34 ? 78.517 19.189 23.243 1.00 28.62 34 GLY B N 1
ATOM 3299 C CA . GLY B 1 34 ? 78.713 20.469 23.891 1.00 28.67 34 GLY B CA 1
ATOM 3300 C C . GLY B 1 34 ? 77.495 21.342 23.639 1.00 29.72 34 GLY B C 1
ATOM 3301 O O . GLY B 1 34 ? 76.377 20.940 23.955 1.00 29.35 34 GLY B O 1
ATOM 3302 N N . ASN B 1 35 ? 77.703 22.513 23.041 1.00 29.36 35 ASN B N 1
ATOM 3303 C CA . ASN B 1 35 ? 76.603 23.435 22.776 1.00 30.27 35 ASN B CA 1
ATOM 3304 C C . ASN B 1 35 ? 76.131 23.486 21.317 1.00 30.38 35 ASN B C 1
ATOM 3305 O O . ASN B 1 35 ? 75.319 24.333 20.959 1.00 29.82 35 ASN B O 1
ATOM 3310 N N . ILE B 1 36 ? 76.641 22.589 20.478 1.00 30.73 36 ILE B N 1
ATOM 3311 C CA . ILE B 1 36 ? 76.227 22.560 19.077 1.00 30.42 36 ILE B CA 1
ATOM 3312 C C . ILE B 1 36 ? 75.606 21.232 18.634 1.00 30.09 36 ILE B C 1
ATOM 3313 O O . ILE B 1 36 ? 75.783 20.187 19.268 1.00 28.55 36 ILE B O 1
ATOM 3318 N N . ILE B 1 37 ? 74.866 21.300 17.535 1.00 30.05 37 ILE B N 1
ATOM 3319 C CA . ILE B 1 37 ? 74.229 20.134 16.945 1.00 30.74 37 ILE B CA 1
ATOM 3320 C C . ILE B 1 37 ? 75.256 19.632 15.932 1.00 32.24 37 ILE B C 1
ATOM 3321 O O . ILE B 1 37 ? 75.619 20.358 15.009 1.00 29.17 37 ILE B O 1
ATOM 3326 N N . SER B 1 38 ? 75.731 18.404 16.109 1.00 34.30 38 SER B N 1
ATOM 3327 C CA . SER B 1 38 ? 76.720 17.846 15.199 1.00 36.60 38 SER B CA 1
ATOM 3328 C C . SER B 1 38 ? 76.095 17.260 13.944 1.00 38.62 38 SER B C 1
ATOM 3329 O O . SER B 1 38 ? 76.483 17.626 12.835 1.00 39.67 38 SER B O 1
ATOM 3332 N N . ASP B 1 39 ? 75.118 16.375 14.110 1.00 40.40 39 ASP B N 1
ATOM 3333 C CA . ASP B 1 39 ? 74.473 15.755 12.958 1.00 42.84 39 ASP B CA 1
ATOM 3334 C C . ASP B 1 39 ? 73.002 15.430 13.218 1.00 43.58 39 ASP B C 1
ATOM 3335 O O . ASP B 1 39 ? 72.539 15.434 14.358 1.00 43.09 39 ASP B O 1
ATOM 3340 N N . ILE B 1 40 ? 72.287 15.145 12.136 1.00 44.60 40 ILE B N 1
ATOM 3341 C CA . ILE B 1 40 ? 70.879 14.773 12.178 1.00 45.87 40 ILE B CA 1
ATOM 3342 C C . ILE B 1 40 ? 70.757 13.565 11.249 1.00 47.12 40 ILE B C 1
ATOM 3343 O O . ILE B 1 40 ? 70.859 13.702 10.025 1.00 47.53 40 ILE B O 1
ATOM 3348 N N . LYS B 1 41 ? 70.547 12.390 11.828 1.00 47.51 41 LYS B N 1
ATOM 3349 C CA . LYS B 1 41 ? 70.439 11.175 11.038 1.00 49.68 41 LYS B CA 1
ATOM 3350 C C . LYS B 1 41 ? 69.066 10.525 11.074 1.00 50.50 41 LYS B C 1
ATOM 3351 O O . LYS B 1 41 ? 68.424 10.464 12.122 1.00 50.73 41 LYS B O 1
ATOM 3357 N N . LYS B 1 42 ? 68.628 10.036 9.914 1.00 51.48 42 LYS B N 1
ATOM 3358 C CA . LYS B 1 42 ? 67.338 9.362 9.779 1.00 52.22 42 LYS B CA 1
ATOM 3359 C C . LYS B 1 42 ? 67.333 8.071 10.597 1.00 51.03 42 LYS B C 1
ATOM 3360 O O . LYS B 1 42 ? 68.302 7.318 10.579 1.00 51.75 42 LYS B O 1
ATOM 3366 N N . GLY B 1 43 ? 66.239 7.820 11.310 1.00 50.54 43 GLY B N 1
ATOM 3367 C CA . GLY B 1 43 ? 66.149 6.623 12.129 1.00 51.28 43 GLY B CA 1
ATOM 3368 C C . GLY B 1 43 ? 66.594 6.884 13.556 1.00 52.62 43 GLY B C 1
ATOM 3369 O O . GLY B 1 43 ? 67.047 7.981 13.875 1.00 52.49 43 GLY B O 1
ATOM 3370 N N . PHE B 1 44 ? 66.468 5.880 14.420 1.00 53.76 44 PHE B N 1
ATOM 3371 C CA . PHE B 1 44 ? 66.861 6.022 15.821 1.00 55.79 44 PHE B CA 1
ATOM 3372 C C . PHE B 1 44 ? 68.139 5.238 16.123 1.00 56.28 44 PHE B C 1
ATOM 3373 O O . PHE B 1 44 ? 68.085 4.047 16.419 1.00 56.22 44 PHE B O 1
ATOM 3381 N N . ILE B 1 45 ? 69.284 5.909 16.062 1.00 56.77 45 ILE B N 1
ATOM 3382 C CA . ILE B 1 45 ? 70.562 5.255 16.322 1.00 57.51 45 ILE B CA 1
ATOM 3383 C C . ILE B 1 45 ? 70.701 4.766 17.767 1.00 59.08 45 ILE B C 1
ATOM 3384 O O . ILE B 1 45 ? 70.083 5.308 18.681 1.00 59.12 45 ILE B O 1
ATOM 3389 N N . SER B 1 46 ? 71.512 3.731 17.962 1.00 61.53 46 SER B N 1
ATOM 3390 C CA . SER B 1 46 ? 71.723 3.145 19.286 1.00 64.50 46 SER B CA 1
ATOM 3391 C C . SER B 1 46 ? 72.144 4.143 20.366 1.00 66.18 46 SER B C 1
ATOM 3392 O O . SER B 1 46 ? 72.939 5.052 20.119 1.00 65.55 46 SER B O 1
ATOM 3395 N N . SER B 1 47 ? 71.607 3.949 21.570 1.00 68.74 47 SER B N 1
ATOM 3396 C CA . SER B 1 47 ? 71.901 4.806 22.715 1.00 71.53 47 SER B CA 1
ATOM 3397 C C . SER B 1 47 ? 73.277 4.500 23.305 1.00 73.54 47 SER B C 1
ATOM 3398 O O . SER B 1 47 ? 73.665 5.076 24.323 1.00 74.00 47 SER B O 1
ATOM 3401 N N . ASN B 1 48 ? 74.000 3.589 22.656 1.00 75.38 48 ASN B N 1
ATOM 3402 C CA . ASN B 1 48 ? 75.330 3.160 23.089 1.00 76.36 48 ASN B CA 1
ATOM 3403 C C . ASN B 1 48 ? 76.263 4.255 23.600 1.00 75.94 48 ASN B C 1
ATOM 3404 O O . ASN B 1 48 ? 76.304 4.535 24.798 1.00 76.46 48 ASN B O 1
ATOM 3409 N N . ASP B 1 49 ? 77.015 4.856 22.683 1.00 74.86 49 ASP B N 1
ATOM 3410 C CA . ASP B 1 49 ? 77.986 5.908 22.999 1.00 74.20 49 ASP B CA 1
ATOM 3411 C C . ASP B 1 49 ? 77.616 6.878 24.125 1.00 72.43 49 ASP B C 1
ATOM 3412 O O . ASP B 1 49 ? 78.155 6.807 25.230 1.00 72.89 49 ASP B O 1
ATOM 3417 N N . PHE B 1 50 ? 76.706 7.794 23.822 1.00 69.83 50 PHE B N 1
ATOM 3418 C CA . PHE B 1 50 ? 76.258 8.818 24.762 1.00 66.88 50 PHE B CA 1
ATOM 3419 C C . PHE B 1 50 ? 75.713 8.283 26.084 1.00 67.05 50 PHE B C 1
ATOM 3420 O O . PHE B 1 50 ? 75.202 7.163 26.159 1.00 67.45 50 PHE B O 1
ATOM 3428 N N . GLU B 1 51 ? 75.833 9.106 27.123 1.00 66.89 51 GLU B N 1
ATOM 3429 C CA . GLU B 1 51 ? 75.330 8.767 28.451 1.00 66.18 51 GLU B CA 1
ATOM 3430 C C . GLU B 1 51 ? 74.012 9.512 28.593 1.00 64.66 51 GLU B C 1
ATOM 3431 O O . GLU B 1 51 ? 73.106 9.086 29.314 1.00 64.62 51 GLU B O 1
ATOM 3437 N N . ASP B 1 52 ? 73.925 10.639 27.889 1.00 62.34 52 ASP B N 1
ATOM 3438 C CA . AS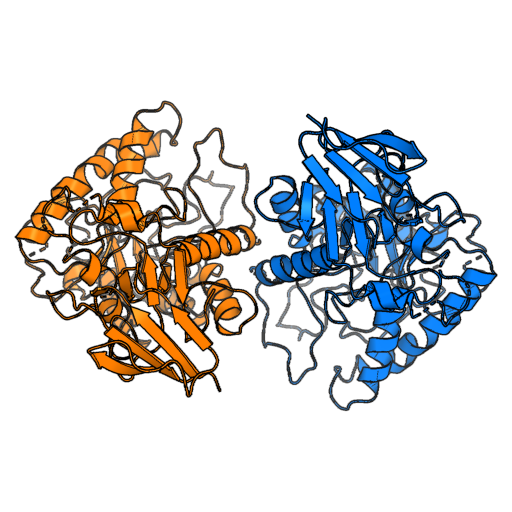P B 1 52 ? 72.732 11.473 27.890 1.00 59.43 52 ASP B CA 1
ATOM 3439 C C . ASP B 1 52 ? 71.830 11.103 26.728 1.00 56.66 52 ASP B C 1
ATOM 3440 O O . ASP B 1 52 ? 72.110 11.444 25.580 1.00 56.79 52 ASP B O 1
ATOM 3445 N N . TYR B 1 53 ? 70.752 10.396 27.039 1.00 53.73 53 TYR B N 1
ATOM 3446 C CA . TYR B 1 53 ? 69.781 9.983 26.034 1.00 50.41 53 TYR B CA 1
ATOM 3447 C C . TYR B 1 53 ? 68.428 10.579 26.388 1.00 47.54 53 TYR B C 1
ATOM 3448 O O . TYR B 1 53 ? 67.926 10.387 27.495 1.00 45.97 53 TYR B O 1
ATOM 3457 N N . ILE B 1 54 ? 67.852 11.311 25.443 1.00 44.68 54 ILE B N 1
ATOM 3458 C CA . ILE B 1 54 ? 66.554 11.940 25.636 1.00 42.98 54 ILE B CA 1
ATOM 3459 C C . ILE B 1 54 ? 65.562 11.311 24.658 1.00 41.96 54 ILE B C 1
ATOM 3460 O O . ILE B 1 54 ? 65.614 11.562 23.453 1.00 40.35 54 ILE B O 1
ATOM 3465 N N . ASP B 1 55 ? 64.662 10.490 25.184 1.00 41.86 55 ASP B N 1
ATOM 3466 C CA . ASP B 1 55 ? 63.671 9.804 24.361 1.00 40.76 55 ASP B CA 1
ATOM 3467 C C . ASP B 1 55 ? 62.417 10.646 24.114 1.00 39.61 55 ASP B C 1
ATOM 3468 O O . ASP B 1 55 ? 61.534 10.735 24.969 1.00 39.29 55 ASP B O 1
ATOM 3473 N N . LEU B 1 56 ? 62.349 11.255 22.934 1.00 38.02 56 LEU B N 1
ATOM 3474 C CA . LEU B 1 56 ? 61.221 12.095 22.557 1.00 37.87 56 LEU B CA 1
ATOM 3475 C C . LEU B 1 56 ? 60.531 11.501 21.329 1.00 38.99 56 LEU B C 1
ATOM 3476 O O . LEU B 1 56 ? 60.009 12.223 20.479 1.00 37.15 56 LEU B O 1
ATOM 3481 N N . ARG B 1 57 ? 60.538 10.176 21.241 1.00 40.25 57 ARG B N 1
ATOM 3482 C CA . ARG B 1 57 ? 59.917 9.494 20.113 1.00 43.53 57 ARG B CA 1
ATOM 3483 C C . ARG B 1 57 ? 58.421 9.772 20.038 1.00 43.67 57 ARG B C 1
ATOM 3484 O O . ARG B 1 57 ? 57.810 9.626 18.984 1.00 44.14 57 ARG B O 1
ATOM 3492 N N . ASP B 1 58 ? 57.845 10.183 21.163 1.00 44.08 58 ASP B N 1
ATOM 3493 C CA . ASP B 1 58 ? 56.423 10.498 21.250 1.00 44.53 58 ASP B CA 1
ATOM 3494 C C . ASP B 1 58 ? 56.190 12.010 21.197 1.00 43.49 58 ASP B C 1
ATOM 3495 O O . ASP B 1 58 ? 55.072 12.478 21.410 1.00 43.18 58 ASP B O 1
ATOM 3500 N N . HIS B 1 59 ? 57.249 12.766 20.909 1.00 41.77 59 HIS B N 1
ATOM 3501 C CA . HIS B 1 59 ? 57.175 14.226 20.832 1.00 39.57 59 HIS B CA 1
ATOM 3502 C C . HIS B 1 59 ? 57.560 14.768 19.460 1.00 37.50 59 HIS B C 1
ATOM 3503 O O . HIS B 1 59 ? 58.073 14.042 18.606 1.00 36.09 59 HIS B O 1
ATOM 3510 N N . THR B 1 60 ? 57.312 16.059 19.267 1.00 34.00 60 THR B N 1
ATOM 3511 C CA . THR B 1 60 ? 57.676 16.756 18.040 1.00 32.36 60 THR B CA 1
ATOM 3512 C C . THR B 1 60 ? 58.755 17.761 18.465 1.00 32.13 60 THR B C 1
ATOM 3513 O O . THR B 1 60 ? 58.549 18.543 19.395 1.00 32.88 60 THR B O 1
ATOM 3517 N N . VAL B 1 61 ? 59.903 17.729 17.798 1.00 30.36 61 VAL B N 1
ATOM 3518 C CA . VAL B 1 61 ? 61.003 18.628 18.126 1.00 28.62 61 VAL B CA 1
ATOM 3519 C C . VAL B 1 61 ? 61.074 19.811 17.164 1.00 28.97 61 VAL B C 1
ATOM 3520 O O . VAL B 1 61 ? 60.929 19.637 15.954 1.00 30.47 61 VAL B O 1
ATOM 3524 N N . LEU B 1 62 ? 61.285 21.011 17.704 1.00 28.26 62 LEU B N 1
ATOM 3525 C CA . LEU B 1 62 ? 61.392 22.224 16.889 1.00 25.96 62 LEU B CA 1
ATOM 3526 C C . LEU B 1 62 ? 62.582 23.051 17.376 1.00 24.75 62 LEU B C 1
ATOM 3527 O O . LEU B 1 62 ? 63.106 22.829 18.465 1.00 24.14 62 LEU B O 1
ATOM 3532 N N . PRO B 1 63 ? 63.044 23.997 16.559 1.00 22.75 63 PRO B N 1
ATOM 3533 C CA . PRO B 1 63 ? 64.171 24.791 17.041 1.00 23.69 63 PRO B CA 1
ATOM 3534 C C . PRO B 1 63 ? 63.658 25.769 18.107 1.00 25.49 63 PRO B C 1
ATOM 3535 O O . PRO B 1 63 ? 62.452 26.026 18.176 1.00 24.98 63 PRO B O 1
ATOM 3539 N N . GLY B 1 64 ? 64.556 26.290 18.945 1.00 23.90 64 GLY B N 1
ATOM 3540 C CA . GLY B 1 64 ? 64.129 27.230 19.966 1.00 22.97 64 GLY B CA 1
ATOM 3541 C C . GLY B 1 64 ? 63.326 28.340 19.317 1.00 23.83 64 GLY B C 1
ATOM 3542 O O . GLY B 1 64 ? 63.687 28.811 18.248 1.00 23.62 64 GLY B O 1
ATOM 3543 N N . LEU B 1 65 ? 62.230 28.756 19.943 1.00 24.53 65 LEU B N 1
ATOM 3544 C CA . LEU B 1 65 ? 61.396 29.810 19.381 1.00 23.20 65 LEU B CA 1
ATOM 3545 C C . LEU B 1 65 ? 61.912 31.174 19.830 1.00 22.76 65 LEU B C 1
ATOM 3546 O O . LEU B 1 65 ? 62.478 31.298 20.920 1.00 24.00 65 LEU B O 1
ATOM 3559 N N . ASP B 1 67 ? 61.070 35.592 20.117 1.00 21.55 67 ASP B N 1
ATOM 3560 C CA . ASP B 1 67 ? 60.055 36.651 20.197 1.00 20.32 67 ASP B CA 1
ATOM 3561 C C . ASP B 1 67 ? 60.817 37.967 19.979 1.00 19.73 67 ASP B C 1
ATOM 3562 O O . ASP B 1 67 ? 61.688 38.320 20.764 1.00 20.54 67 ASP B O 1
ATOM 3575 N N . HIS B 1 69 ? 59.739 40.980 20.278 1.00 21.24 69 HIS B N 1
ATOM 3576 C CA . HIS B 1 69 ? 59.194 42.139 20.988 1.00 22.80 69 HIS B CA 1
ATOM 3577 C C . HIS B 1 69 ? 58.666 41.811 22.383 1.00 22.06 69 HIS B C 1
ATOM 3578 O O . HIS B 1 69 ? 57.488 41.464 22.551 1.00 22.38 69 HIS B O 1
ATOM 3585 N N . VAL B 1 70 ? 59.541 41.903 23.377 1.00 22.68 70 VAL B N 1
ATOM 3586 C CA . VAL B 1 70 ? 59.151 41.642 24.758 1.00 23.35 70 VAL B CA 1
ATOM 3587 C C . VAL B 1 70 ? 59.697 42.732 25.680 1.00 23.80 70 VAL B C 1
ATOM 3588 O O . VAL B 1 70 ? 60.664 43.425 25.347 1.00 23.57 70 VAL B O 1
ATOM 3592 N N . HIS B 1 71 ? 59.057 42.881 26.833 1.00 23.20 71 HIS B N 1
ATOM 3593 C CA . HIS B 1 71 ? 59.449 43.874 27.817 1.00 22.73 71 HIS B CA 1
ATOM 3594 C C . HIS B 1 71 ? 59.544 43.211 29.187 1.00 22.21 71 HIS B C 1
ATOM 3595 O O . HIS B 1 71 ? 58.670 43.403 30.032 1.00 22.99 71 HIS B O 1
ATOM 3602 N N . PHE B 1 72 ? 60.578 42.409 29.411 1.00 21.43 72 PHE B N 1
ATOM 3603 C CA . PHE B 1 72 ? 60.720 41.771 30.717 1.00 21.56 72 PHE B CA 1
ATOM 3604 C C . PHE B 1 72 ? 60.854 42.887 31.761 1.00 21.77 72 PHE B C 1
ATOM 3605 O O . PHE B 1 72 ? 61.538 43.881 31.526 1.00 21.01 72 PHE B O 1
ATOM 3613 N N . GLY B 1 73 ? 60.202 42.727 32.909 1.00 21.78 73 GLY B N 1
ATOM 3614 C CA . GLY B 1 73 ? 60.290 43.746 33.938 1.00 23.36 73 GLY B CA 1
ATOM 3615 C C . GLY B 1 73 ? 58.978 44.479 34.145 1.00 25.49 73 GLY B C 1
ATOM 3616 O O . GLY B 1 73 ? 58.793 45.187 35.140 1.00 25.68 73 GLY B O 1
ATOM 3617 N N . GLN B 1 74 ? 58.060 44.310 33.203 1.00 25.68 74 GLN B N 1
ATOM 3618 C CA . GLN B 1 74 ? 56.764 44.952 33.305 1.00 27.44 74 GLN B CA 1
ATOM 3619 C C . GLN B 1 74 ? 55.658 44.047 32.777 1.00 28.24 74 GLN B C 1
ATOM 3620 O O . GLN B 1 74 ? 55.887 43.188 31.921 1.00 26.73 74 GLN B O 1
ATOM 3626 N N . GLU B 1 75 ? 54.466 44.244 33.325 1.00 28.11 75 GLU B N 1
ATOM 3627 C CA . GLU B 1 75 ? 53.274 43.499 32.943 1.00 27.60 75 GLU B CA 1
ATOM 3628 C C . GLU B 1 75 ? 52.149 44.498 33.195 1.00 26.75 75 GLU B C 1
ATOM 3629 O O . GLU B 1 75 ? 51.875 44.848 34.342 1.00 25.12 75 GLU B O 1
ATOM 3635 N N . TYR B 1 76 ? 51.520 44.973 32.119 1.00 26.32 76 TYR B N 1
ATOM 3636 C CA . TYR B 1 76 ? 50.470 45.979 32.239 1.00 27.49 76 TYR B CA 1
ATOM 3637 C C . TYR B 1 76 ? 49.338 45.626 33.188 1.00 29.33 76 TYR B C 1
ATOM 3638 O O . TYR B 1 76 ? 48.790 44.523 33.142 1.00 29.61 76 TYR B O 1
ATOM 3647 N N . GLN B 1 77 ? 48.991 46.585 34.041 1.00 28.67 77 GLN B N 1
ATOM 3648 C CA . GLN B 1 77 ? 47.917 46.406 35.010 1.00 28.88 77 GLN B CA 1
ATOM 3649 C C . GLN B 1 77 ? 46.953 47.589 34.974 1.00 27.58 77 GLN B C 1
ATOM 3650 O O . GLN B 1 77 ? 47.336 48.700 34.620 1.00 27.77 77 GLN B O 1
ATOM 3656 N N . SER B 1 78 ? 45.696 47.326 35.325 1.00 26.04 78 SER B N 1
ATOM 3657 C CA . SER B 1 78 ? 44.658 48.357 35.361 1.00 23.42 78 SER B CA 1
ATOM 3658 C C . SER B 1 78 ? 45.046 49.412 36.401 1.00 21.68 78 SER B C 1
ATOM 3659 O O . SER B 1 78 ? 45.913 49.176 37.251 1.00 19.10 78 SER B O 1
ATOM 3662 N N . LYS B 1 79 ? 44.397 50.567 36.336 1.00 22.01 79 LYS B N 1
ATOM 3663 C CA . LYS B 1 79 ? 44.675 51.639 37.278 1.00 22.56 79 LYS B CA 1
ATOM 3664 C C . LYS B 1 79 ? 44.499 51.140 38.715 1.00 22.19 79 LYS B C 1
ATOM 3665 O O . LYS B 1 79 ? 45.278 51.483 39.608 1.00 22.37 79 LYS B O 1
ATOM 3671 N N . ALA B 1 80 ? 43.477 50.318 38.925 1.00 21.80 80 ALA B N 1
ATOM 3672 C CA . ALA B 1 80 ? 43.189 49.790 40.250 1.00 22.87 80 ALA B CA 1
ATOM 3673 C C . ALA B 1 80 ? 44.247 48.803 40.771 1.00 24.04 80 ALA B C 1
ATOM 3674 O O . ALA B 1 80 ? 44.568 48.809 41.957 1.00 23.93 80 ALA B O 1
ATOM 3676 N N . GLN B 1 81 ? 44.790 47.969 39.888 1.00 26.59 81 GLN B N 1
ATOM 3677 C CA . GLN B 1 81 ? 45.787 46.976 40.288 1.00 28.68 81 GLN B CA 1
ATOM 3678 C C . GLN B 1 81 ? 47.210 47.516 40.352 1.00 28.12 81 GLN B C 1
ATOM 3679 O O . GLN B 1 81 ? 48.003 47.093 41.194 1.00 27.44 81 GLN B O 1
ATOM 3685 N N . ALA B 1 82 ? 47.525 48.432 39.442 1.00 26.21 82 ALA B N 1
ATOM 3686 C CA . ALA B 1 82 ? 48.850 49.029 39.334 1.00 26.61 82 ALA B CA 1
ATOM 3687 C C . ALA B 1 82 ? 49.434 49.577 40.629 1.00 25.36 82 ALA B C 1
ATOM 3688 O O . ALA B 1 82 ? 48.775 50.306 41.358 1.00 26.49 82 ALA B O 1
ATOM 3690 N N . PRO B 1 83 ? 50.689 49.231 40.931 1.00 25.25 83 PRO B N 1
ATOM 3691 C CA . PRO B 1 83 ? 51.287 49.750 42.169 1.00 26.16 83 PRO B CA 1
ATOM 3692 C C . PRO B 1 83 ? 51.564 51.246 42.036 1.00 26.48 83 PRO B C 1
ATOM 3693 O O . PRO B 1 83 ? 51.645 51.770 40.921 1.00 26.38 83 PRO B O 1
ATOM 3697 N N . ILE B 1 84 ? 51.700 51.925 43.171 1.00 25.19 84 ILE B N 1
ATOM 3698 C CA . ILE B 1 84 ? 51.952 53.362 43.176 1.00 26.92 84 ILE B CA 1
ATOM 3699 C C . ILE B 1 84 ? 53.264 53.733 42.496 1.00 26.70 84 ILE B C 1
ATOM 3700 O O . ILE B 1 84 ? 53.332 54.708 41.757 1.00 26.98 84 ILE B O 1
ATOM 3705 N N . LYS B 1 85 ? 54.302 52.950 42.757 1.00 26.91 85 LYS B N 1
ATOM 3706 C CA . LYS B 1 85 ? 55.605 53.190 42.168 1.00 28.66 85 LYS B CA 1
ATOM 3707 C C . LYS B 1 85 ? 56.323 51.858 41.942 1.00 28.41 85 LYS B C 1
ATOM 3708 O O . LYS B 1 85 ? 56.037 50.860 42.612 1.00 27.47 85 LYS B O 1
ATOM 3714 N N . VAL B 1 86 ? 57.250 51.845 40.991 1.00 26.62 86 VAL B N 1
ATOM 3715 C CA . VAL B 1 86 ? 58.024 50.648 40.704 1.00 27.07 86 VAL B CA 1
ATOM 3716 C C . VAL B 1 86 ? 59.490 51.053 40.611 1.00 27.11 86 VAL B C 1
ATOM 3717 O O . VAL B 1 86 ? 59.902 51.665 39.628 1.00 25.42 86 VAL B O 1
ATOM 3721 N N . GLU B 1 87 ? 60.270 50.728 41.639 1.00 25.44 87 GLU B N 1
ATOM 3722 C CA . GLU B 1 87 ? 61.689 51.053 41.647 1.00 25.72 87 GLU B CA 1
ATOM 3723 C C . GLU B 1 87 ? 62.392 50.298 40.513 1.00 25.40 87 GLU B C 1
ATOM 3724 O O . GLU B 1 87 ? 61.876 49.301 40.002 1.00 27.39 87 GLU B O 1
ATOM 3730 N N . ARG B 1 88 ? 63.571 50.772 40.124 1.00 23.81 88 ARG B N 1
ATOM 3731 C CA . ARG B 1 88 ? 64.323 50.102 39.072 1.00 24.20 88 ARG B CA 1
ATOM 3732 C C . ARG B 1 88 ? 64.644 48.677 39.516 1.00 22.68 88 ARG B C 1
ATOM 3733 O O . ARG B 1 88 ? 64.560 47.738 38.725 1.00 19.96 88 ARG B O 1
ATOM 3741 N N . GLU B 1 89 ? 65.001 48.529 40.793 1.00 21.26 89 GLU B N 1
ATOM 3742 C CA . GLU B 1 89 ? 65.327 47.222 41.357 1.00 20.04 89 GLU B CA 1
ATOM 3743 C C . GLU B 1 89 ? 64.140 46.249 41.268 1.00 19.27 89 GLU B C 1
ATOM 3744 O O . GLU B 1 89 ? 64.328 45.053 41.037 1.00 16.75 89 GLU B O 1
ATOM 3758 N N . GLN B 1 91 ? 61.777 46.324 38.973 1.00 19.08 91 GLN B N 1
ATOM 3759 C CA . GLN B 1 91 ? 61.662 45.992 37.561 1.00 19.95 91 GLN B CA 1
ATOM 3760 C C . GLN B 1 91 ? 62.625 44.834 37.248 1.00 19.55 91 GLN B C 1
ATOM 3761 O O . GLN B 1 91 ? 62.256 43.855 36.607 1.00 19.67 91 GLN B O 1
ATOM 3767 N N . ALA B 1 92 ? 63.863 44.975 37.703 1.00 18.70 92 ALA B N 1
ATOM 3768 C CA . ALA B 1 92 ? 64.891 43.964 37.489 1.00 21.09 92 ALA B CA 1
ATOM 3769 C C . ALA B 1 92 ? 64.506 42.621 38.123 1.00 22.22 92 ALA B C 1
ATOM 3770 O O . ALA B 1 92 ? 64.609 41.577 37.488 1.00 22.36 92 ALA B O 1
ATOM 3772 N N . ILE B 1 93 ? 64.059 42.658 39.372 1.00 22.80 93 ILE B N 1
ATOM 3773 C CA . ILE B 1 93 ? 63.648 41.445 40.077 1.00 21.63 93 ILE B CA 1
ATOM 3774 C C . ILE B 1 93 ? 62.517 40.756 39.308 1.00 21.49 93 ILE B C 1
ATOM 3775 O O . ILE B 1 93 ? 62.574 39.563 39.019 1.00 21.89 93 ILE B O 1
ATOM 3780 N N . LEU B 1 94 ? 61.494 41.521 38.965 1.00 20.98 94 LEU B N 1
ATOM 3781 C CA . LEU B 1 94 ? 60.372 40.977 38.236 1.00 19.29 94 LEU B CA 1
ATOM 3782 C C . LEU B 1 94 ? 60.836 40.412 36.898 1.00 18.70 94 LEU B C 1
ATOM 3783 O O . LEU B 1 94 ? 60.353 39.373 36.462 1.00 18.08 94 LEU B O 1
ATOM 3788 N N . ALA B 1 95 ? 61.773 41.101 36.251 1.00 19.28 95 ALA B N 1
ATOM 3789 C CA . ALA B 1 95 ? 62.286 40.668 34.951 1.00 18.99 95 ALA B CA 1
ATOM 3790 C C . ALA B 1 95 ? 62.893 39.255 34.990 1.00 20.87 95 ALA B C 1
ATOM 3791 O O . ALA B 1 95 ? 62.791 38.501 34.016 1.00 21.38 95 ALA B O 1
ATOM 3793 N N . THR B 1 96 ? 63.496 38.874 36.112 1.00 20.40 96 THR B N 1
ATOM 3794 C CA . THR B 1 96 ? 64.083 37.543 36.189 1.00 22.34 96 THR B CA 1
ATOM 3795 C C . THR B 1 96 ? 63.021 36.462 36.079 1.00 23.31 96 THR B C 1
ATOM 3796 O O . THR B 1 96 ? 63.244 35.447 35.428 1.00 23.33 96 THR B O 1
ATOM 3800 N N . GLN B 1 97 ? 61.864 36.680 36.702 1.00 23.26 97 GLN B N 1
ATOM 3801 C CA . GLN B 1 97 ? 60.771 35.707 36.648 1.00 24.51 97 GLN B CA 1
ATOM 3802 C C . GLN B 1 97 ? 60.103 35.728 35.271 1.00 24.72 97 GLN B C 1
ATOM 3803 O O . GLN B 1 97 ? 59.781 34.678 34.708 1.00 23.70 97 GLN B O 1
ATOM 3809 N N . HIS B 1 98 ? 59.899 36.927 34.737 1.00 24.01 98 HIS B N 1
ATOM 3810 C CA . HIS B 1 98 ? 59.297 37.074 33.418 1.00 24.35 98 HIS B CA 1
ATOM 3811 C C . HIS B 1 98 ? 60.136 36.340 32.369 1.00 24.09 98 HIS B C 1
ATOM 3812 O O . HIS B 1 98 ? 59.594 35.664 31.497 1.00 25.23 98 HIS B O 1
ATOM 3819 N N . ALA B 1 99 ? 61.455 36.481 32.453 1.00 23.17 99 ALA B N 1
ATOM 3820 C CA . ALA B 1 99 ? 62.337 35.829 31.497 1.00 24.75 99 ALA B CA 1
ATOM 3821 C C . ALA B 1 99 ? 62.256 34.321 31.656 1.00 25.75 99 ALA B C 1
ATOM 3822 O O . ALA B 1 99 ? 62.164 33.589 30.675 1.00 25.48 99 ALA B O 1
ATOM 3824 N N . TYR B 1 100 ? 62.275 33.856 32.900 1.00 26.85 100 TYR B N 1
ATOM 3825 C CA . TYR B 1 100 ? 62.213 32.428 33.137 1.00 28.01 100 TYR B CA 1
ATOM 3826 C C . TYR B 1 100 ? 60.950 31.755 32.587 1.00 27.08 100 TYR B C 1
ATOM 3827 O O . TYR B 1 100 ? 61.048 30.724 31.926 1.00 26.72 100 TYR B O 1
ATOM 3836 N N . VAL B 1 101 ? 59.776 32.322 32.845 1.00 24.03 101 VAL B N 1
ATOM 3837 C CA . VAL B 1 101 ? 58.546 31.708 32.344 1.00 25.48 101 VAL B CA 1
ATOM 3838 C C . VAL B 1 101 ? 58.488 31.752 30.819 1.00 24.15 101 VAL B C 1
ATOM 3839 O O . VAL B 1 101 ? 57.955 30.845 30.181 1.00 23.56 101 VAL B O 1
ATOM 3843 N N . THR B 1 102 ? 59.033 32.812 30.240 1.00 24.01 102 THR B N 1
ATOM 3844 C CA . THR B 1 102 ? 59.036 32.941 28.792 1.00 24.16 102 THR B CA 1
ATOM 3845 C C . THR B 1 102 ? 59.958 31.850 28.240 1.00 24.65 102 THR B C 1
ATOM 3846 O O . THR B 1 102 ? 59.650 31.189 27.246 1.00 23.79 102 THR B O 1
ATOM 3850 N N . PHE B 1 103 ? 61.079 31.664 28.922 1.00 23.98 103 PHE B N 1
ATOM 3851 C CA . PHE B 1 103 ? 62.076 30.679 28.540 1.00 25.72 103 PHE B CA 1
ATOM 3852 C C . PHE B 1 103 ? 61.525 29.253 28.657 1.00 26.40 103 PHE B C 1
ATOM 3853 O O . PHE B 1 103 ? 61.710 28.442 27.748 1.00 25.97 103 PHE B O 1
ATOM 3861 N N . LYS B 1 104 ? 60.848 28.947 29.765 1.00 25.72 104 LYS B N 1
ATOM 3862 C CA . LYS B 1 104 ? 60.296 27.607 29.939 1.00 26.98 104 LYS B CA 1
ATOM 3863 C C . LYS B 1 104 ? 59.113 27.330 29.011 1.00 26.30 104 LYS B C 1
ATOM 3864 O O . LYS B 1 104 ? 58.732 26.179 28.827 1.00 28.10 104 LYS B O 1
ATOM 3870 N N . SER B 1 105 ? 58.539 28.366 28.407 1.00 26.38 105 SER B N 1
ATOM 3871 C CA . SER B 1 105 ? 57.421 28.151 27.495 1.00 25.77 105 SER B CA 1
ATOM 3872 C C . SER B 1 105 ? 57.954 27.812 26.097 1.00 27.67 105 SER B C 1
ATOM 3873 O O . SER B 1 105 ? 57.189 27.585 25.153 1.00 28.86 105 SER B O 1
ATOM 3876 N N . GLY B 1 106 ? 59.277 27.782 25.965 1.00 27.24 106 GLY B N 1
ATOM 3877 C CA . GLY B 1 106 ? 59.866 27.443 24.685 1.00 29.95 106 GLY B CA 1
ATOM 3878 C C . GLY B 1 106 ? 60.628 28.525 23.944 1.00 29.72 106 GLY B C 1
ATOM 3879 O O . GLY B 1 106 ? 61.278 28.236 22.945 1.00 31.42 106 GLY B O 1
ATOM 3880 N N . PHE B 1 107 ? 60.561 29.763 24.407 1.00 27.98 107 PHE B N 1
ATOM 3881 C CA . PHE B 1 107 ? 61.278 30.830 23.723 1.00 26.68 107 PHE B CA 1
ATOM 3882 C C . PHE B 1 107 ? 62.707 30.986 24.254 1.00 26.70 107 PHE B C 1
ATOM 3883 O O . PHE B 1 107 ? 62.949 31.609 25.292 1.00 25.85 107 PHE B O 1
ATOM 3891 N N . THR B 1 108 ? 63.648 30.403 23.517 1.00 24.30 108 THR B N 1
ATOM 3892 C CA . THR B 1 108 ? 65.049 30.422 23.896 1.00 22.74 108 THR B CA 1
ATOM 3893 C C . THR B 1 108 ? 65.796 31.697 23.535 1.00 22.89 108 THR B C 1
ATOM 3894 O O . THR B 1 108 ? 66.887 31.947 24.045 1.00 22.30 108 THR B O 1
ATOM 3898 N N . THR B 1 109 ? 65.228 32.504 22.648 1.00 22.66 109 THR B N 1
ATOM 3899 C CA . THR B 1 109 ? 65.857 33.759 22.258 1.00 24.67 109 THR B CA 1
ATOM 3900 C C . THR B 1 109 ? 64.806 34.848 22.134 1.00 24.68 109 THR B C 1
ATOM 3901 O O . THR B 1 109 ? 63.747 34.623 21.543 1.00 26.91 109 THR B O 1
ATOM 3905 N N . VAL B 1 110 ? 65.090 36.018 22.702 1.00 23.98 110 VAL B N 1
ATOM 3906 C CA . VAL B 1 110 ? 64.153 37.139 22.628 1.00 20.72 110 VAL B CA 1
ATOM 3907 C C . VAL B 1 110 ? 64.875 38.454 22.348 1.00 20.19 110 VAL B C 1
ATOM 3908 O O . VAL B 1 110 ? 66.070 38.584 22.582 1.00 17.78 110 VAL B O 1
ATOM 3912 N N . ARG B 1 111 ? 64.126 39.415 21.824 1.00 19.90 111 ARG B N 1
ATOM 3913 C CA . ARG B 1 111 ? 64.639 40.741 21.537 1.00 19.93 111 ARG B CA 1
ATOM 3914 C C . ARG B 1 111 ? 63.847 41.705 22.436 1.00 22.54 111 ARG B C 1
ATOM 3915 O O . ARG B 1 111 ? 62.660 41.939 22.189 1.00 21.25 111 ARG B O 1
ATOM 3923 N N . GLN B 1 112 ? 64.479 42.234 23.484 1.00 22.90 112 GLN B N 1
ATOM 3924 C CA . GLN B 1 112 ? 63.785 43.184 24.351 1.00 23.17 112 GLN B CA 1
ATOM 3925 C C . GLN B 1 112 ? 63.934 44.549 23.717 1.00 22.58 112 GLN B C 1
ATOM 3926 O O . GLN B 1 112 ? 65.043 45.043 23.550 1.00 23.83 112 GLN B O 1
ATOM 3932 N N . VAL B 1 113 ? 62.806 45.149 23.359 1.00 22.89 113 VAL B N 1
ATOM 3933 C CA . VAL B 1 113 ? 62.814 46.445 22.721 1.00 22.66 113 VAL B CA 1
ATOM 3934 C C . VAL B 1 113 ? 62.262 47.525 23.634 1.00 24.30 113 VAL B C 1
ATOM 3935 O O . VAL B 1 113 ? 61.236 48.140 23.341 1.00 24.54 113 VAL B O 1
ATOM 3939 N N . GLY B 1 114 ? 62.960 47.751 24.747 1.00 24.39 114 GLY B N 1
ATOM 3940 C CA . GLY B 1 114 ? 62.546 48.777 25.685 1.00 24.28 114 GLY B CA 1
ATOM 3941 C C . GLY B 1 114 ? 62.295 48.412 27.139 1.00 23.67 114 GLY B C 1
ATOM 3942 O O . GLY B 1 114 ? 61.647 47.422 27.460 1.00 22.78 114 GLY B O 1
ATOM 3943 N N . ASP B 1 115 ? 62.849 49.238 28.017 1.00 23.97 115 ASP B N 1
ATOM 3944 C CA . ASP B 1 115 ? 62.682 49.146 29.462 1.00 24.87 115 ASP B CA 1
ATOM 3945 C C . ASP B 1 115 ? 63.269 50.446 30.001 1.00 24.83 115 ASP B C 1
ATOM 3946 O O . ASP B 1 115 ? 63.731 51.279 29.212 1.00 23.04 115 ASP B O 1
ATOM 3951 N N . SER B 1 116 ? 63.260 50.638 31.318 1.00 23.58 116 SER B N 1
ATOM 3952 C CA . SER B 1 116 ? 63.773 51.886 31.881 1.00 22.11 116 SER B CA 1
ATOM 3953 C C . SER B 1 116 ? 65.193 52.238 31.444 1.00 21.58 116 SER B C 1
ATOM 3954 O O . SER B 1 116 ? 65.619 53.386 31.597 1.00 20.00 116 SER B O 1
ATOM 3957 N N . GLY B 1 117 ? 65.917 51.256 30.907 1.00 21.58 117 GLY B N 1
ATOM 3958 C CA . GLY B 1 117 ? 67.272 51.502 30.441 1.00 20.10 117 GLY B CA 1
ATOM 3959 C C . GLY B 1 117 ? 68.312 50.405 30.616 1.00 20.63 117 GLY B C 1
ATOM 3960 O O . GLY B 1 117 ? 69.053 50.087 29.684 1.00 20.94 117 GLY B O 1
ATOM 3961 N N . LEU B 1 118 ? 68.369 49.806 31.792 1.00 21.14 118 LEU B N 1
ATOM 3962 C CA . LEU B 1 118 ? 69.369 48.784 32.064 1.00 22.69 118 LEU B CA 1
ATOM 3963 C C . LEU B 1 118 ? 68.819 47.429 32.475 1.00 22.25 118 LEU B C 1
ATOM 3964 O O . LEU B 1 118 ? 69.594 46.518 32.765 1.00 24.00 118 LEU B O 1
ATOM 3969 N N . VAL B 1 119 ? 67.501 47.291 32.521 1.00 22.44 119 VAL B N 1
ATOM 3970 C CA . VAL B 1 119 ? 66.915 46.030 32.941 1.00 21.45 119 VAL B CA 1
ATOM 3971 C C . VAL B 1 119 ? 67.341 44.847 32.070 1.00 21.36 119 VAL B C 1
ATOM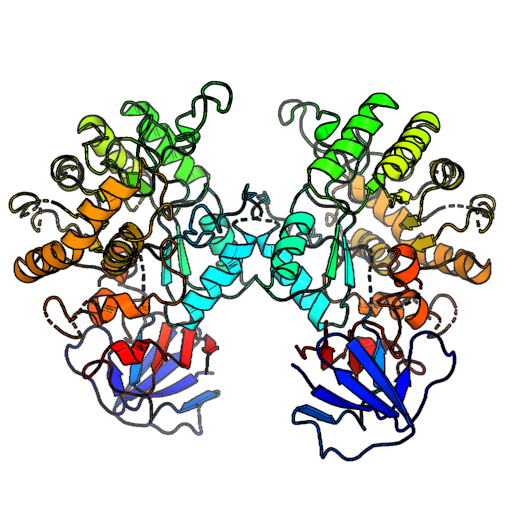 3972 O O . VAL B 1 119 ? 68.003 43.923 32.557 1.00 22.48 119 VAL B O 1
ATOM 3976 N N . ALA B 1 120 ? 66.978 44.870 30.794 1.00 17.62 120 ALA B N 1
ATOM 3977 C CA . ALA B 1 120 ? 67.324 43.774 29.898 1.00 18.17 120 ALA B CA 1
ATOM 3978 C C . ALA B 1 120 ? 68.831 43.645 29.659 1.00 18.74 120 ALA B C 1
ATOM 3979 O O . ALA B 1 120 ? 69.360 42.538 29.526 1.00 18.37 120 ALA B O 1
ATOM 3981 N N . ILE B 1 121 ? 69.528 44.770 29.596 1.00 18.86 121 ILE B N 1
ATOM 3982 C CA . ILE B 1 121 ? 70.962 44.732 29.396 1.00 18.09 121 ILE B CA 1
ATOM 3983 C C . ILE B 1 121 ? 71.589 43.975 30.583 1.00 19.54 121 ILE B C 1
ATOM 3984 O O . ILE B 1 121 ? 72.415 43.075 30.404 1.00 20.91 121 ILE B O 1
ATOM 3989 N N . SER B 1 122 ? 71.190 44.331 31.792 1.00 18.89 122 SER B N 1
ATOM 3990 C CA . SER B 1 122 ? 71.728 43.669 32.960 1.00 19.98 122 SER B CA 1
ATOM 3991 C C . SER B 1 122 ? 71.292 42.200 33.025 1.00 19.11 122 SER B C 1
ATOM 3992 O O . SER B 1 122 ? 72.093 41.319 33.329 1.00 17.98 122 SER B O 1
ATOM 3995 N N . LEU B 1 123 ? 70.026 41.934 32.718 1.00 19.00 123 LEU B N 1
ATOM 3996 C CA . LEU B 1 123 ? 69.535 40.559 32.763 1.00 20.71 123 LEU B CA 1
ATOM 3997 C C . LEU B 1 123 ? 70.279 39.692 31.753 1.00 20.79 123 LEU B C 1
ATOM 3998 O O . LEU B 1 123 ? 70.667 38.568 32.064 1.00 20.50 123 LEU B O 1
ATOM 4003 N N . ARG B 1 124 ? 70.497 40.243 30.564 1.00 21.89 124 ARG B N 1
ATOM 4004 C CA . ARG B 1 124 ? 71.193 39.539 29.501 1.00 21.60 124 ARG B CA 1
ATOM 4005 C C . ARG B 1 124 ? 72.585 39.139 29.943 1.00 22.23 124 ARG B C 1
ATOM 4006 O O . ARG B 1 124 ? 72.967 37.993 29.774 1.00 22.04 124 ARG B O 1
ATOM 4014 N N . ASP B 1 125 ? 73.337 40.086 30.511 1.00 22.04 125 ASP B N 1
ATOM 4015 C CA . ASP B 1 125 ? 74.701 39.808 30.962 1.00 20.60 125 ASP B CA 1
ATOM 4016 C C . ASP B 1 125 ? 74.763 38.816 32.117 1.00 21.13 125 ASP B C 1
ATOM 4017 O O . ASP B 1 125 ? 75.720 38.044 32.233 1.00 20.73 125 ASP B O 1
ATOM 4022 N N . ALA B 1 126 ? 73.745 38.841 32.974 1.00 21.46 126 ALA B N 1
ATOM 4023 C CA . ALA B 1 126 ? 73.679 37.919 34.106 1.00 21.85 126 ALA B CA 1
ATOM 4024 C C . ALA B 1 126 ? 73.449 36.505 33.580 1.00 22.86 126 ALA B C 1
ATOM 4025 O O . ALA B 1 126 ? 74.088 35.547 34.019 1.00 22.17 126 ALA B O 1
ATOM 4027 N N . ILE B 1 127 ? 72.526 36.382 32.637 1.00 22.53 127 ILE B N 1
ATOM 4028 C CA . ILE B 1 127 ? 72.236 35.090 32.059 1.00 24.30 127 ILE B CA 1
ATOM 4029 C C . ILE B 1 127 ? 73.427 34.581 31.258 1.00 25.19 127 ILE B C 1
ATOM 4030 O O . ILE B 1 127 ? 73.896 33.467 31.476 1.00 25.28 127 ILE B O 1
ATOM 4035 N N . ASN B 1 128 ? 73.937 35.400 30.344 1.00 25.10 128 ASN B N 1
ATOM 4036 C CA . ASN B 1 128 ? 75.057 34.961 29.526 1.00 25.50 128 ASN B CA 1
ATOM 4037 C C . ASN B 1 128 ? 76.286 34.545 30.311 1.00 26.34 128 ASN B C 1
ATOM 4038 O O . ASN B 1 128 ? 77.126 33.830 29.779 1.00 27.20 128 ASN B O 1
ATOM 4043 N N . SER B 1 129 ? 76.403 34.985 31.561 1.00 26.31 129 SER B N 1
ATOM 4044 C CA . SER B 1 129 ? 77.568 34.615 32.367 1.00 27.38 129 SER B CA 1
ATOM 4045 C C . SER B 1 129 ? 77.261 33.497 33.362 1.00 27.99 129 SER B C 1
ATOM 4046 O O . SER B 1 129 ? 78.044 33.233 34.279 1.00 27.96 129 SER B O 1
ATOM 4049 N N . GLY B 1 130 ? 76.115 32.850 33.163 1.00 28.43 130 GLY B N 1
ATOM 4050 C CA . GLY B 1 130 ? 75.695 31.744 34.008 1.00 29.93 130 GLY B CA 1
ATOM 4051 C C . GLY B 1 130 ? 75.230 32.038 35.429 1.00 32.36 130 GLY B C 1
ATOM 4052 O O . GLY B 1 130 ? 75.211 31.130 36.260 1.00 32.25 130 GLY B O 1
ATOM 4053 N N . LYS B 1 131 ? 74.851 33.281 35.720 1.00 32.95 131 LYS B N 1
ATOM 4054 C CA . LYS B 1 131 ? 74.396 33.647 37.064 1.00 32.09 131 LYS B CA 1
ATOM 4055 C C . LYS B 1 131 ? 72.978 33.153 37.357 1.00 32.14 131 LYS B C 1
ATOM 4056 O O . LYS B 1 131 ? 72.620 32.910 38.513 1.00 31.65 131 LYS B O 1
ATOM 4062 N N . LEU B 1 132 ? 72.169 33.028 36.307 1.00 31.01 132 LEU B N 1
ATOM 4063 C CA . LEU B 1 132 ? 70.813 32.523 36.448 1.00 31.58 132 LEU B CA 1
ATOM 4064 C C . LEU B 1 132 ? 70.327 32.041 35.082 1.00 31.29 132 LEU B C 1
ATOM 4065 O O . LEU B 1 132 ? 70.890 32.414 34.048 1.00 29.97 132 LEU B O 1
ATOM 4070 N N . ALA B 1 133 ? 69.295 31.200 35.083 1.00 29.62 133 ALA B N 1
ATOM 4071 C CA . ALA B 1 133 ? 68.759 30.639 33.854 1.00 28.59 133 ALA B CA 1
ATOM 4072 C C . ALA B 1 133 ? 67.838 31.604 33.129 1.00 28.53 133 ALA B C 1
ATOM 4073 O O . ALA B 1 133 ? 67.155 32.414 33.754 1.00 29.91 133 ALA B O 1
ATOM 4075 N N . GLY B 1 134 ? 67.820 31.506 31.803 1.00 27.21 134 GLY B N 1
ATOM 4076 C CA . GLY B 1 134 ? 66.982 32.384 31.011 1.00 25.61 134 GLY B CA 1
ATOM 4077 C C . GLY B 1 134 ? 67.288 32.278 29.528 1.00 26.59 134 GLY B C 1
ATOM 4078 O O . GLY B 1 134 ? 68.184 31.536 29.131 1.00 26.14 134 GLY B O 1
ATOM 4079 N N . PRO B 1 135 ? 66.554 33.010 28.679 1.00 24.78 135 PRO B N 1
ATOM 4080 C CA . PRO B 1 135 ? 66.783 32.968 27.236 1.00 24.38 135 PRO B CA 1
ATOM 4081 C C . PRO B 1 135 ? 67.940 33.870 26.831 1.00 24.51 135 PRO B C 1
ATOM 4082 O O . PRO B 1 135 ? 68.478 34.613 27.656 1.00 23.70 135 PRO B O 1
ATOM 4086 N N . ARG B 1 136 ? 68.320 33.790 25.558 1.00 24.66 136 ARG B N 1
ATOM 4087 C CA . ARG B 1 136 ? 69.385 34.628 25.018 1.00 24.10 136 ARG B CA 1
ATOM 4088 C C . ARG B 1 136 ? 68.687 35.950 24.788 1.00 23.64 136 ARG B C 1
ATOM 4089 O O . ARG B 1 136 ? 67.695 36.002 24.062 1.00 26.51 136 ARG B O 1
ATOM 4097 N N . ILE B 1 137 ? 69.186 37.012 25.401 1.00 22.13 137 ILE B N 1
ATOM 4098 C CA . ILE B 1 137 ? 68.549 38.306 25.237 1.00 20.20 137 ILE B CA 1
ATOM 4099 C C . ILE B 1 137 ? 69.348 39.280 24.394 1.00 22.96 137 ILE B C 1
ATOM 4100 O O . ILE B 1 137 ? 70.567 39.358 24.495 1.00 22.86 137 ILE B O 1
ATOM 4105 N N . PHE B 1 138 ? 68.634 40.016 23.555 1.00 23.31 138 PHE B N 1
ATOM 4106 C CA . PHE B 1 138 ? 69.218 41.033 22.707 1.00 24.81 138 PHE B CA 1
ATOM 4107 C C . PHE B 1 138 ? 68.398 42.271 23.058 1.00 25.33 138 PHE B C 1
ATOM 4108 O O . PHE B 1 138 ? 67.216 42.387 22.706 1.00 26.17 138 PHE B O 1
ATOM 4116 N N . ALA B 1 139 ? 69.035 43.183 23.786 1.00 25.51 139 ALA B N 1
ATOM 4117 C CA . ALA B 1 139 ? 68.370 44.387 24.280 1.00 24.38 139 ALA B CA 1
ATOM 4118 C C . ALA B 1 139 ? 68.577 45.670 23.505 1.00 23.79 139 ALA B C 1
ATOM 4119 O O . ALA B 1 139 ? 69.623 45.902 22.912 1.00 25.49 139 ALA B O 1
ATOM 4121 N N . ALA B 1 140 ? 67.558 46.512 23.537 1.00 22.39 140 ALA B N 1
ATOM 4122 C CA . ALA B 1 140 ? 67.598 47.802 22.871 1.00 20.05 140 ALA B CA 1
ATOM 4123 C C . ALA B 1 140 ? 67.854 48.851 23.948 1.00 19.76 140 ALA B C 1
ATOM 4124 O O . ALA B 1 140 ? 68.153 50.003 23.655 1.00 17.63 140 ALA B O 1
ATOM 4126 N N . GLY B 1 141 ? 67.744 48.431 25.203 1.00 20.16 141 GLY B N 1
ATOM 4127 C CA . GLY B 1 141 ? 67.939 49.361 26.292 1.00 21.49 141 GLY B CA 1
ATOM 4128 C C . GLY B 1 141 ? 66.790 50.357 26.280 1.00 22.30 141 GLY B C 1
ATOM 4129 O O . GLY B 1 141 ? 65.633 49.976 26.076 1.00 21.96 141 GLY B O 1
ATOM 4130 N N . LYS B 1 142 ? 67.103 51.636 26.470 1.00 22.26 142 LYS B N 1
ATOM 4131 C CA . LYS B 1 142 ? 66.076 52.670 26.509 1.00 22.88 142 LYS B CA 1
ATOM 4132 C C . LYS B 1 142 ? 65.553 53.070 25.135 1.00 22.39 142 LYS B C 1
ATOM 4133 O O . LYS B 1 142 ? 66.325 53.459 24.259 1.00 20.79 142 LYS B O 1
ATOM 4139 N N . THR B 1 143 ? 64.235 52.977 24.953 1.00 22.97 143 THR B N 1
ATOM 4140 C CA . THR B 1 143 ? 63.607 53.357 23.686 1.00 22.20 143 THR B CA 1
ATOM 4141 C C . THR B 1 143 ? 63.745 54.863 23.524 1.00 22.76 143 THR B C 1
ATOM 4142 O O . THR B 1 143 ? 63.421 55.619 24.438 1.00 22.86 143 THR B O 1
ATOM 4146 N N . ILE B 1 144 ? 64.235 55.292 22.365 1.00 23.32 144 ILE B N 1
ATOM 4147 C CA . ILE B 1 144 ? 64.431 56.710 22.106 1.00 23.86 144 ILE B CA 1
ATOM 4148 C C . ILE B 1 144 ? 63.178 57.358 21.551 1.00 23.58 144 ILE B C 1
ATOM 4149 O O . ILE B 1 144 ? 62.512 56.798 20.683 1.00 25.66 144 ILE B O 1
ATOM 4154 N N . ALA B 1 145 ? 62.862 58.545 22.060 1.00 21.96 145 ALA B N 1
ATOM 4155 C CA . ALA B 1 145 ? 61.682 59.283 21.612 1.00 20.54 145 ALA B CA 1
ATOM 4156 C C . ALA B 1 145 ? 61.963 60.775 21.589 1.00 19.92 145 ALA B C 1
ATOM 4157 O O . ALA B 1 145 ? 62.992 61.238 22.086 1.00 19.44 145 ALA B O 1
ATOM 4159 N N . THR B 1 146 ? 61.043 61.522 20.998 1.00 18.68 146 THR B N 1
ATOM 4160 C CA . THR B 1 146 ? 61.159 62.965 20.962 1.00 18.52 146 THR B CA 1
ATOM 4161 C C . THR B 1 146 ? 60.278 63.500 22.084 1.00 18.59 146 THR B C 1
ATOM 4162 O O . THR B 1 146 ? 59.431 62.780 22.615 1.00 19.50 146 THR B O 1
ATOM 4166 N N . THR B 1 147 ? 60.472 64.763 22.431 1.00 18.71 147 THR B N 1
ATOM 4167 C CA . THR B 1 147 ? 59.707 65.380 23.504 1.00 19.98 147 THR B CA 1
ATOM 4168 C C . THR B 1 147 ? 58.221 65.093 23.427 1.00 20.29 147 THR B C 1
ATOM 4169 O O . THR B 1 147 ? 57.565 65.353 22.415 1.00 21.82 147 THR B O 1
ATOM 4173 N N . GLY B 1 148 ? 57.694 64.546 24.510 1.00 21.06 148 GLY B N 1
ATOM 4174 C CA . GLY B 1 148 ? 56.274 64.233 24.566 1.00 21.99 148 GLY B CA 1
ATOM 4175 C C . GLY B 1 148 ? 55.942 62.948 23.851 1.00 21.35 148 GLY B C 1
ATOM 4176 O O . GLY B 1 148 ? 54.812 62.477 23.919 1.00 20.74 148 GLY B O 1
ATOM 4177 N N . GLY B 1 149 ? 56.937 62.377 23.177 1.00 22.60 149 GLY B N 1
ATOM 4178 C CA . GLY B 1 149 ? 56.742 61.146 22.428 1.00 21.95 149 GLY B CA 1
ATOM 4179 C C . GLY B 1 149 ? 56.239 59.969 23.239 1.00 23.93 149 GLY B C 1
ATOM 4180 O O . GLY B 1 149 ? 56.274 59.980 24.476 1.00 24.06 149 GLY B O 1
ATOM 4181 N N . HIS B 1 150 ? 55.779 58.942 22.530 1.00 23.83 150 HIS B N 1
ATOM 4182 C CA . HIS B 1 150 ? 55.251 57.732 23.159 1.00 24.24 150 HIS B CA 1
ATOM 4183 C C . HIS B 1 150 ? 56.176 57.108 24.218 1.00 24.43 150 HIS B C 1
ATOM 4184 O O . HIS B 1 150 ? 55.702 56.557 25.218 1.00 21.29 150 HIS B O 1
ATOM 4191 N N . ALA B 1 151 ? 57.488 57.201 24.009 1.00 24.52 151 ALA B N 1
ATOM 4192 C CA . ALA B 1 151 ? 58.426 56.615 24.954 1.00 23.45 151 ALA B CA 1
ATOM 4193 C C . ALA B 1 151 ? 59.143 57.620 25.861 1.00 22.82 151 ALA B C 1
ATOM 4194 O O . ALA B 1 151 ? 60.217 57.332 26.394 1.00 22.68 151 ALA B O 1
ATOM 4196 N N . ASP B 1 152 ? 58.550 58.797 26.032 1.00 22.01 152 ASP B N 1
ATOM 4197 C CA . ASP B 1 152 ? 59.119 59.824 26.902 1.00 22.41 152 ASP B CA 1
ATOM 4198 C C . ASP B 1 152 ? 58.750 59.418 28.339 1.00 23.27 152 ASP B C 1
ATOM 4199 O O . ASP B 1 152 ? 57.592 59.506 28.740 1.00 22.53 152 ASP B O 1
ATOM 4204 N N . PRO B 1 153 ? 59.744 58.982 29.131 1.00 24.64 153 PRO B N 1
ATOM 4205 C CA . PRO B 1 153 ? 59.488 58.564 30.509 1.00 26.35 153 PRO B CA 1
ATOM 4206 C C . PRO B 1 153 ? 58.914 59.627 31.439 1.00 26.39 153 PRO B C 1
ATOM 4207 O O . PRO B 1 153 ? 58.467 59.297 32.537 1.00 26.76 153 PRO B O 1
ATOM 4211 N N . THR B 1 154 ? 58.937 60.894 31.031 1.00 26.43 154 THR B N 1
ATOM 4212 C CA . THR B 1 154 ? 58.388 61.934 31.887 1.00 25.22 154 THR B CA 1
ATOM 4213 C C . THR B 1 154 ? 56.979 62.376 31.515 1.00 25.97 154 THR B C 1
ATOM 4214 O O . THR B 1 154 ? 56.492 63.380 32.032 1.00 26.40 154 THR B O 1
ATOM 4218 N N . ASN B 1 155 ? 56.327 61.641 30.614 1.00 25.76 155 ASN B N 1
ATOM 4219 C CA . ASN B 1 155 ? 54.944 61.951 30.236 1.00 25.67 155 ASN B CA 1
ATOM 4220 C C . ASN B 1 155 ? 54.034 61.660 31.430 1.00 25.22 155 ASN B C 1
ATOM 4221 O O . ASN B 1 155 ? 54.354 60.829 32.280 1.00 23.49 155 ASN B O 1
ATOM 4226 N N . GLY B 1 156 ? 52.903 62.352 31.481 1.00 24.98 156 GLY B N 1
ATOM 4227 C CA . GLY B 1 156 ? 51.946 62.146 32.555 1.00 25.60 156 GLY B CA 1
ATOM 4228 C C . GLY B 1 156 ? 52.356 62.647 33.929 1.00 26.60 156 GLY B C 1
ATOM 4229 O O . GLY B 1 156 ? 51.915 62.104 34.939 1.00 26.46 156 GLY B O 1
ATOM 4230 N N . LYS B 1 157 ? 53.184 63.681 33.984 1.00 25.63 157 LYS B N 1
ATOM 4231 C CA . LYS B 1 157 ? 53.614 64.198 35.271 1.00 24.71 157 LYS B CA 1
ATOM 4232 C C . LYS B 1 157 ? 53.367 65.688 35.359 1.00 23.27 157 LYS B C 1
ATOM 4233 O O . LYS B 1 157 ? 53.520 66.403 34.374 1.00 23.50 157 LYS B O 1
ATOM 4239 N N . ALA B 1 158 ? 52.966 66.148 36.543 1.00 22.48 158 ALA B N 1
ATOM 4240 C CA . ALA B 1 158 ? 52.716 67.564 36.763 1.00 22.16 158 ALA B CA 1
ATOM 4241 C C . ALA B 1 158 ? 54.020 68.294 36.492 1.00 21.59 158 ALA B C 1
ATOM 4242 O O . ALA B 1 158 ? 55.098 67.742 36.667 1.00 18.90 158 ALA B O 1
ATOM 4244 N N . VAL B 1 159 ? 53.896 69.536 36.058 1.00 25.09 159 VAL B N 1
ATOM 4245 C CA . VAL B 1 159 ? 55.035 70.371 35.724 1.00 29.65 159 VAL B CA 1
ATOM 4246 C C . VAL B 1 159 ? 56.181 70.396 36.734 1.00 30.52 159 VAL B C 1
ATOM 4247 O O . VAL B 1 159 ? 57.345 70.372 36.345 1.00 29.29 159 VAL B O 1
ATOM 4251 N N . ASP B 1 160 ? 55.867 70.436 38.021 1.00 31.64 160 ASP B N 1
ATOM 4252 C CA . ASP B 1 160 ? 56.924 70.497 39.022 1.00 34.50 160 ASP B CA 1
ATOM 4253 C C . ASP B 1 160 ? 57.382 69.133 39.494 1.00 33.72 160 ASP B C 1
ATOM 4254 O O . ASP B 1 160 ? 58.222 69.033 40.388 1.00 32.71 160 ASP B O 1
ATOM 4259 N N . ASP B 1 161 ? 56.853 68.080 38.879 1.00 32.01 161 ASP B N 1
ATOM 4260 C CA . ASP B 1 161 ? 57.207 66.730 39.275 1.00 30.76 161 ASP B CA 1
ATOM 4261 C C . ASP B 1 161 ? 58.102 65.977 38.287 1.00 27.89 161 ASP B C 1
ATOM 4262 O O . ASP B 1 161 ? 58.086 64.748 38.225 1.00 27.07 161 ASP B O 1
ATOM 4267 N N . TYR B 1 162 ? 58.890 66.717 37.517 1.00 26.15 162 TYR B N 1
ATOM 4268 C CA . TYR B 1 162 ? 59.813 66.102 36.573 1.00 24.38 162 TYR B CA 1
ATOM 4269 C C . TYR B 1 162 ? 60.744 67.151 35.997 1.00 24.77 162 TYR B C 1
ATOM 4270 O O . TYR B 1 162 ? 60.406 68.333 35.945 1.00 24.74 162 TYR B O 1
ATOM 4279 N N . ASP B 1 163 ? 61.933 66.717 35.601 1.00 23.68 163 ASP B N 1
ATOM 4280 C CA . ASP B 1 163 ? 62.891 67.609 34.979 1.00 24.36 163 ASP B CA 1
ATOM 4281 C C . ASP B 1 163 ? 62.880 67.248 33.502 1.00 24.55 163 ASP B C 1
ATOM 4282 O O . ASP B 1 163 ? 62.670 66.083 33.141 1.00 23.48 163 ASP B O 1
ATOM 4287 N N . TYR B 1 164 ? 63.063 68.246 32.647 1.00 22.64 164 TYR B N 1
ATOM 4288 C CA . TYR B 1 164 ? 63.083 67.995 31.217 1.00 23.98 164 TYR B CA 1
ATOM 4289 C C . TYR B 1 164 ? 64.212 67.001 30.944 1.00 23.59 164 TYR B C 1
ATOM 4290 O O . TYR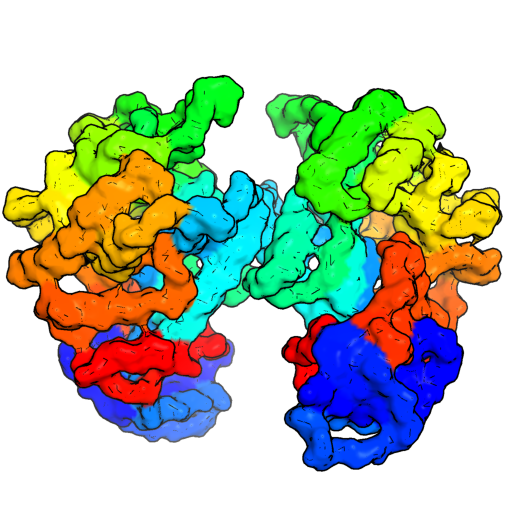 B 1 164 ? 65.352 67.214 31.338 1.00 25.46 164 TYR B O 1
ATOM 4299 N N . PRO B 1 165 ? 63.889 65.877 30.295 1.00 23.97 165 PRO B N 1
ATOM 4300 C CA . PRO B 1 165 ? 64.910 64.871 29.993 1.00 23.61 165 PRO B CA 1
ATOM 4301 C C . PRO B 1 165 ? 65.917 65.328 28.939 1.00 24.21 165 PRO B C 1
ATOM 4302 O O . PRO B 1 165 ? 65.605 66.155 28.075 1.00 25.23 165 PRO B O 1
ATOM 4306 N N . VAL B 1 166 ? 67.131 64.795 29.027 1.00 24.22 166 VAL B N 1
ATOM 4307 C CA . VAL B 1 166 ? 68.186 65.113 28.074 1.00 23.05 166 VAL B CA 1
ATOM 4308 C C . VAL B 1 166 ? 68.320 63.992 27.040 1.00 23.21 166 VAL B C 1
ATOM 4309 O O . VAL B 1 166 ? 67.785 62.897 27.226 1.00 22.71 166 VAL B O 1
ATOM 4313 N N . PRO B 1 167 ? 69.034 64.250 25.936 1.00 23.51 167 PRO B N 1
ATOM 4314 C CA . PRO B 1 167 ? 69.212 63.239 24.886 1.00 23.54 167 PRO B CA 1
ATOM 4315 C C . PRO B 1 167 ? 69.674 61.883 25.416 1.00 23.16 167 PRO B C 1
ATOM 4316 O O . PRO B 1 167 ? 69.131 60.846 25.042 1.00 22.91 167 PRO B O 1
ATOM 4320 N N . GLU B 1 168 ? 70.674 61.897 26.293 1.00 22.46 168 GLU B N 1
ATOM 4321 C CA . GLU B 1 168 ? 71.205 60.664 26.848 1.00 20.85 168 GLU B CA 1
ATOM 4322 C C . GLU B 1 168 ? 70.142 59.844 27.562 1.00 22.89 168 GLU B C 1
ATOM 4323 O O . GLU B 1 168 ? 70.263 58.626 27.665 1.00 24.01 168 GLU B O 1
ATOM 4329 N N . GLN B 1 169 ? 69.104 60.502 28.067 1.00 21.52 169 GLN B N 1
ATOM 4330 C CA . GLN B 1 169 ? 68.053 59.775 28.756 1.00 22.54 169 GLN B CA 1
ATOM 4331 C C . GLN B 1 169 ? 67.054 59.193 27.747 1.00 22.94 169 GLN B C 1
ATOM 4332 O O . GLN B 1 169 ? 66.081 58.543 28.123 1.00 22.13 169 GLN B O 1
ATOM 4338 N N . GLY B 1 170 ? 67.293 59.437 26.461 1.00 22.38 170 GLY B N 1
ATOM 4339 C CA . GLY B 1 170 ? 66.407 58.900 25.446 1.00 22.39 170 GLY B CA 1
ATOM 4340 C C . GLY B 1 170 ? 65.345 59.819 24.861 1.00 22.66 170 GLY B C 1
ATOM 4341 O O . GLY B 1 170 ? 64.518 59.368 24.066 1.00 23.62 170 GLY B O 1
ATOM 4342 N N . VAL B 1 171 ? 65.336 61.087 25.258 1.00 20.56 171 VAL B N 1
ATOM 4343 C CA . VAL B 1 171 ? 64.366 62.037 24.710 1.00 19.46 171 VAL B CA 1
ATOM 4344 C C . VAL B 1 171 ? 65.189 63.055 23.910 1.00 20.00 171 VAL B C 1
ATOM 4345 O O . VAL B 1 171 ? 66.068 63.721 24.453 1.00 20.77 171 VAL B O 1
ATOM 4349 N N . VAL B 1 172 ? 64.893 63.162 22.616 1.00 19.63 172 VAL B N 1
ATOM 4350 C CA . VAL B 1 172 ? 65.659 64.031 21.729 1.00 18.03 172 VAL B CA 1
ATOM 4351 C C . VAL B 1 172 ? 64.878 64.936 20.783 1.00 19.17 172 VAL B C 1
ATOM 4352 O O . VAL B 1 172 ? 63.698 64.721 20.523 1.00 20.10 172 VAL B O 1
ATOM 4356 N N . ASN B 1 173 ? 65.575 65.934 20.256 1.00 19.55 173 ASN B N 1
ATOM 4357 C CA . ASN B 1 173 ? 65.032 66.873 19.277 1.00 21.89 173 ASN B CA 1
ATOM 4358 C C . ASN B 1 173 ? 66.193 67.242 18.328 1.00 21.77 173 ASN B C 1
ATOM 4359 O O . ASN B 1 173 ? 67.204 67.799 18.765 1.00 22.90 173 ASN B O 1
ATOM 4364 N N . GLY B 1 174 ? 66.060 66.906 17.045 1.00 21.31 174 GLY B N 1
ATOM 4365 C CA . GLY B 1 174 ? 67.120 67.204 16.092 1.00 21.07 174 GLY B CA 1
ATOM 4366 C C . GLY B 1 174 ? 68.067 66.030 15.857 1.00 21.14 174 GLY B C 1
ATOM 4367 O O . GLY B 1 174 ? 68.142 65.116 16.677 1.00 22.44 174 GLY B O 1
ATOM 4368 N N . PRO B 1 175 ? 68.838 66.049 14.760 1.00 20.69 175 PRO B N 1
ATOM 4369 C CA . PRO B 1 175 ? 69.767 64.960 14.442 1.00 20.31 175 PRO B CA 1
ATOM 4370 C C . PRO B 1 175 ? 70.952 64.759 15.371 1.00 20.43 175 PRO B C 1
ATOM 4371 O O . PRO B 1 175 ? 71.395 63.632 15.566 1.00 21.62 175 PRO B O 1
ATOM 4375 N N . TYR B 1 176 ? 71.473 65.840 15.937 1.00 20.77 176 TYR B N 1
ATOM 4376 C CA . TYR B 1 176 ? 72.621 65.739 16.822 1.00 20.81 176 TYR B CA 1
ATOM 4377 C C . TYR B 1 176 ? 72.278 65.102 18.159 1.00 21.53 176 TYR B C 1
ATOM 4378 O O . TYR B 1 176 ? 73.054 64.298 18.680 1.00 20.73 176 TYR B O 1
ATOM 4387 N N . GLU B 1 177 ? 71.117 65.444 18.718 1.00 21.69 177 GLU B N 1
ATOM 4388 C CA . GLU B 1 177 ? 70.704 64.839 19.983 1.00 23.03 177 GLU B CA 1
ATOM 4389 C C . GLU B 1 177 ? 70.393 63.365 19.703 1.00 22.32 177 GLU B C 1
ATOM 4390 O O . GLU B 1 177 ? 70.537 62.513 20.573 1.00 22.98 177 GLU B O 1
ATOM 4396 N N . VAL B 1 178 ? 69.966 63.073 18.482 1.00 22.62 178 VAL B N 1
ATOM 4397 C CA . VAL B 1 178 ? 69.669 61.699 18.110 1.00 23.58 178 VAL B CA 1
ATOM 4398 C C . VAL B 1 178 ? 70.954 60.881 18.234 1.00 23.60 178 VAL B C 1
ATOM 4399 O O . VAL B 1 178 ? 70.955 59.793 18.820 1.00 24.22 178 VAL B O 1
ATOM 4403 N N . TYR B 1 179 ? 72.047 61.410 17.695 1.00 22.08 179 TYR B N 1
ATOM 4404 C CA . TYR B 1 179 ? 73.328 60.718 17.759 1.00 23.34 179 TYR B CA 1
ATOM 4405 C C . TYR B 1 179 ? 73.771 60.480 19.208 1.00 23.91 179 TYR B C 1
ATOM 4406 O O . TYR B 1 179 ? 74.384 59.458 19.524 1.00 25.33 179 TYR B O 1
ATOM 4415 N N . ALA B 1 180 ? 73.458 61.423 20.087 1.00 23.76 180 ALA B N 1
ATOM 4416 C CA . ALA B 1 180 ? 73.832 61.293 21.485 1.00 23.66 180 ALA B CA 1
ATOM 4417 C C . ALA B 1 180 ? 73.027 60.167 22.120 1.00 22.97 180 ALA B C 1
ATOM 4418 O O . ALA B 1 180 ? 73.567 59.347 22.860 1.00 24.57 180 ALA B O 1
ATOM 4420 N N . ALA B 1 181 ? 71.737 60.119 21.809 1.00 22.51 181 ALA B N 1
ATOM 4421 C CA . ALA B 1 181 ? 70.859 59.090 22.350 1.00 22.32 181 ALA B CA 1
ATOM 4422 C C . ALA B 1 181 ? 71.248 57.699 21.837 1.00 21.66 181 ALA B C 1
ATOM 4423 O O . ALA B 1 181 ? 71.264 56.729 22.605 1.00 22.81 181 ALA B O 1
ATOM 4425 N N . VAL B 1 182 ? 71.552 57.602 20.545 1.00 21.88 182 VAL B N 1
ATOM 4426 C CA . VAL B 1 182 ? 71.957 56.325 19.956 1.00 21.54 182 VAL B CA 1
ATOM 4427 C C . VAL B 1 182 ? 73.290 55.909 20.582 1.00 20.12 182 VAL B C 1
ATOM 4428 O O . VAL B 1 182 ? 73.442 54.787 21.035 1.00 23.20 182 VAL B O 1
ATOM 4432 N N . ARG B 1 183 ? 74.250 56.826 20.620 1.00 19.59 183 ARG B N 1
ATOM 4433 C CA . ARG B 1 183 ? 75.541 56.523 21.211 1.00 19.98 183 ARG B CA 1
ATOM 4434 C C . ARG B 1 183 ? 75.434 56.153 22.694 1.00 21.80 183 ARG B C 1
ATOM 4435 O O . ARG B 1 183 ? 76.219 55.331 23.185 1.00 20.61 183 ARG B O 1
ATOM 4443 N N . GLN B 1 184 ? 74.463 56.740 23.401 1.00 20.50 184 GLN B N 1
ATOM 4444 C CA . GLN B 1 184 ? 74.264 56.434 24.812 1.00 20.21 184 GLN B CA 1
ATOM 4445 C C . GLN B 1 184 ? 73.824 54.979 25.001 1.00 20.19 184 GLN B C 1
ATOM 4446 O O . GLN B 1 184 ? 74.292 54.300 25.905 1.00 19.65 184 GLN B O 1
ATOM 4452 N N . ARG B 1 185 ? 72.917 54.505 24.152 1.00 19.13 185 ARG B N 1
ATOM 4453 C CA . ARG B 1 185 ? 72.455 53.120 24.253 1.0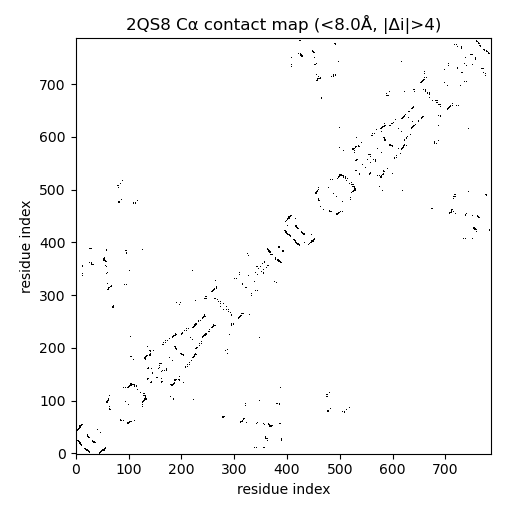0 20.14 185 ARG B CA 1
ATOM 4454 C C . ARG B 1 185 ? 73.646 52.181 24.000 1.00 20.74 185 ARG B C 1
ATOM 4455 O O . ARG B 1 185 ? 73.752 51.124 24.604 1.00 20.40 185 ARG B O 1
ATOM 4463 N N . TYR B 1 186 ? 74.535 52.579 23.095 1.00 21.00 186 TYR B N 1
ATOM 4464 C CA . TYR B 1 186 ? 75.727 51.787 22.806 1.00 21.98 186 TYR B CA 1
ATOM 4465 C C . TYR B 1 186 ? 76.558 51.788 24.097 1.00 22.05 186 TYR B C 1
ATOM 4466 O O . TYR B 1 186 ? 77.053 50.751 24.548 1.00 20.86 186 TYR B O 1
ATOM 4475 N N . LYS B 1 187 ? 76.678 52.971 24.688 1.00 22.52 187 LYS B N 1
ATOM 4476 C CA . LYS B 1 187 ? 77.425 53.154 25.925 1.00 22.56 187 LYS B CA 1
ATOM 4477 C C . LYS B 1 187 ? 76.833 52.295 27.034 1.00 21.83 187 LYS B C 1
ATOM 4478 O O . LYS B 1 187 ? 77.564 51.662 27.776 1.00 24.14 187 LYS B O 1
ATOM 4484 N N . ASP B 1 188 ? 75.507 52.259 27.134 1.00 22.95 188 ASP B N 1
ATOM 4485 C CA . ASP B 1 188 ? 74.854 51.471 28.172 1.00 22.74 188 ASP B CA 1
ATOM 4486 C C . ASP B 1 188 ? 75.046 49.977 27.979 1.00 22.65 188 ASP B C 1
ATOM 4487 O O . ASP B 1 188 ? 74.880 49.203 28.924 1.00 22.77 188 ASP B O 1
ATOM 4492 N N . GLY B 1 189 ? 75.381 49.570 26.754 1.00 22.51 189 GLY B N 1
ATOM 4493 C CA . GLY B 1 189 ? 75.588 48.160 26.469 1.00 18.83 189 GLY B CA 1
ATOM 4494 C C . GLY B 1 189 ? 74.513 47.522 25.604 1.00 17.88 189 GLY B C 1
ATOM 4495 O O . GLY B 1 189 ? 74.408 46.307 25.556 1.00 18.84 189 GLY B O 1
ATOM 4496 N N . ALA B 1 190 ? 73.722 48.327 24.906 1.00 18.49 190 ALA B N 1
ATOM 4497 C CA . ALA B 1 190 ? 72.654 47.802 24.060 1.00 17.84 190 ALA B CA 1
ATOM 4498 C C . ALA B 1 190 ? 73.119 47.096 22.770 1.00 20.21 190 ALA B C 1
ATOM 4499 O O . ALA B 1 190 ? 74.157 47.418 22.198 1.00 20.16 190 ALA B O 1
ATOM 4501 N N . ASP B 1 191 ? 72.329 46.131 22.322 1.00 21.28 191 ASP B N 1
ATOM 4502 C CA . ASP B 1 191 ? 72.614 45.399 21.094 1.00 23.01 191 ASP B CA 1
ATOM 4503 C C . ASP B 1 191 ? 72.011 46.162 19.920 1.00 23.19 191 ASP B C 1
ATOM 4504 O O . ASP B 1 191 ? 72.513 46.093 18.795 1.00 23.34 191 ASP B O 1
ATOM 4509 N N . GLY B 1 192 ? 70.928 46.886 20.194 1.00 21.68 192 GLY B N 1
ATOM 4510 C CA . GLY B 1 192 ? 70.256 47.636 19.158 1.00 21.16 192 GLY B CA 1
ATOM 4511 C C . GLY B 1 192 ? 69.530 48.875 19.650 1.00 22.45 192 GLY B C 1
ATOM 4512 O O . GLY B 1 192 ? 69.662 49.306 20.804 1.00 21.87 192 GLY B O 1
ATOM 4513 N N . ILE B 1 193 ? 68.739 49.444 18.754 1.00 22.44 193 ILE B N 1
ATOM 4514 C CA . ILE B 1 193 ? 67.998 50.649 19.049 1.00 22.01 193 ILE B CA 1
ATOM 4515 C C . ILE B 1 193 ? 66.511 50.498 18.762 1.00 23.91 193 ILE B C 1
ATOM 4516 O O . ILE B 1 193 ? 66.110 49.792 17.833 1.00 21.64 193 ILE B O 1
ATOM 4521 N N . LYS B 1 194 ? 65.699 51.150 19.584 1.00 24.52 194 LYS B N 1
ATOM 4522 C CA . LYS B 1 194 ? 64.272 51.184 19.358 1.00 26.24 194 LYS B CA 1
ATOM 4523 C C . LYS B 1 194 ? 63.818 52.631 19.531 1.00 25.65 194 LYS B C 1
ATOM 4524 O O . LYS B 1 194 ? 64.243 53.326 20.452 1.00 24.13 194 LYS B O 1
ATOM 4530 N N . ILE B 1 195 ? 62.972 53.085 18.618 1.00 25.01 195 ILE B N 1
ATOM 4531 C CA . ILE B 1 195 ? 62.443 54.432 18.691 1.00 24.53 195 ILE B CA 1
ATOM 4532 C C . ILE B 1 195 ? 60.937 54.362 18.489 1.00 25.06 195 ILE B C 1
ATOM 4533 O O . ILE B 1 195 ? 60.418 53.374 17.961 1.00 24.81 195 ILE B O 1
ATOM 4538 N N . THR B 1 196 ? 60.241 55.398 18.938 1.00 24.80 196 THR B N 1
ATOM 4539 C CA . THR B 1 196 ? 58.802 55.499 18.741 1.00 23.47 196 THR B CA 1
ATOM 4540 C C . THR B 1 196 ? 58.661 56.575 17.662 1.00 24.52 196 THR B C 1
ATOM 4541 O O . THR B 1 196 ? 58.719 57.770 17.951 1.00 24.46 196 THR B O 1
ATOM 4545 N N . VAL B 1 197 ? 58.506 56.140 16.410 1.00 24.53 197 VAL B N 1
ATOM 4546 C CA . VAL B 1 197 ? 58.391 57.079 15.293 1.00 23.12 197 VAL B CA 1
ATOM 4547 C C . VAL B 1 197 ? 57.005 57.724 15.174 1.00 23.11 197 VAL B C 1
ATOM 4548 O O . VAL B 1 197 ? 56.805 58.663 14.404 1.00 24.43 197 VAL B O 1
ATOM 4552 N N . THR B 1 198 ? 56.048 57.209 15.934 1.00 22.66 198 THR B N 1
ATOM 4553 C CA . THR B 1 198 ? 54.698 57.768 15.954 1.00 22.40 198 THR B CA 1
ATOM 4554 C C . THR B 1 198 ? 54.220 57.652 17.388 1.00 22.27 198 THR B C 1
ATOM 4555 O O . THR B 1 198 ? 54.863 56.999 18.214 1.00 21.25 198 THR B O 1
ATOM 4559 N N . GLY B 1 199 ? 53.086 58.274 17.680 1.00 23.00 199 GLY B N 1
ATOM 4560 C CA . GLY B 1 199 ? 52.550 58.184 19.018 1.00 24.55 199 GLY B CA 1
ATOM 4561 C C . GLY B 1 199 ? 52.186 56.741 19.292 1.00 26.46 199 GLY B C 1
ATOM 4562 O O . GLY B 1 199 ? 52.296 55.892 18.408 1.00 27.55 199 GLY B O 1
ATOM 4563 N N . GLY B 1 200 ? 51.741 56.464 20.512 1.00 27.85 200 GLY B N 1
ATOM 4564 C CA . GLY B 1 200 ? 51.378 55.111 20.875 1.00 25.17 200 GLY B CA 1
ATOM 4565 C C . GLY B 1 200 ? 50.130 55.091 21.721 1.00 25.44 200 GLY B C 1
ATOM 4566 O O . GLY B 1 200 ? 49.536 56.134 21.970 1.00 26.23 200 GLY B O 1
ATOM 4567 N N . VAL B 1 201 ? 49.756 53.900 22.182 1.00 24.98 201 VAL B N 1
ATOM 4568 C CA . VAL B 1 201 ? 48.558 53.704 22.973 1.00 26.09 201 VAL B CA 1
ATOM 4569 C C . VAL B 1 201 ? 48.709 53.820 24.480 1.00 26.20 201 VAL B C 1
ATOM 4570 O O . VAL B 1 201 ? 48.085 54.681 25.091 1.00 26.36 201 VAL B O 1
ATOM 4574 N N . LEU B 1 202 ? 49.523 52.943 25.066 1.00 26.72 202 LEU B N 1
ATOM 4575 C CA . LEU B 1 202 ? 49.715 52.902 26.513 1.00 27.01 202 LEU B CA 1
ATOM 4576 C C . LEU B 1 202 ? 50.401 54.094 27.191 1.00 27.36 202 LEU B C 1
ATOM 4577 O O . LEU B 1 202 ? 50.550 54.106 28.415 1.00 26.00 202 LEU B O 1
ATOM 4582 N N . SER B 1 203 ? 50.806 55.091 26.414 1.00 26.00 203 SER B N 1
ATOM 4583 C CA . SER B 1 203 ? 51.444 56.267 27.000 1.00 25.77 203 SER B CA 1
ATOM 4584 C C . SER B 1 203 ? 50.406 57.328 27.391 1.00 26.70 203 SER B C 1
ATOM 4585 O O . SER B 1 203 ? 49.383 57.491 26.725 1.00 23.88 203 SER B O 1
ATOM 4588 N N . VAL B 1 204 ? 50.670 58.031 28.487 1.00 26.94 204 VAL B N 1
ATOM 4589 C CA . VAL B 1 204 ? 49.774 59.075 28.967 1.00 27.09 204 VAL B CA 1
ATOM 4590 C C . VAL B 1 204 ? 50.068 60.319 28.139 1.00 27.81 204 VAL B C 1
ATOM 4591 O O . VAL B 1 204 ? 50.697 61.264 28.611 1.00 28.78 204 VAL B O 1
ATOM 4595 N N . ALA B 1 205 ? 49.622 60.285 26.888 1.00 29.24 205 ALA B N 1
ATOM 4596 C CA . ALA B 1 205 ? 49.810 61.382 25.939 1.00 30.13 205 ALA B CA 1
ATOM 4597 C C . ALA B 1 205 ? 48.640 61.403 24.951 1.00 31.05 205 ALA B C 1
ATOM 4598 O O . ALA B 1 205 ? 48.036 60.374 24.668 1.00 31.33 205 ALA B O 1
ATOM 4600 N N . LYS B 1 206 ? 48.344 62.578 24.417 1.00 31.77 206 LYS B N 1
ATOM 4601 C CA . LYS B 1 206 ? 47.229 62.752 23.497 1.00 35.00 206 LYS B CA 1
ATOM 4602 C C . LYS B 1 206 ? 47.145 61.824 22.274 1.00 35.56 206 LYS B C 1
ATOM 4603 O O . LYS B 1 206 ? 46.178 61.078 22.120 1.00 33.77 206 LYS B O 1
ATOM 4609 N N . SER B 1 207 ? 48.151 61.868 21.405 1.00 36.84 207 SER B N 1
ATOM 4610 C CA . SER B 1 207 ? 48.121 61.052 20.191 1.00 36.81 207 SER B CA 1
ATOM 4611 C C . SER B 1 207 ? 48.570 59.612 20.328 1.00 36.38 207 SER B C 1
ATOM 4612 O O . SER B 1 207 ? 49.405 59.274 21.165 1.00 35.94 207 SER B O 1
ATOM 4615 N N . GLY B 1 208 ? 47.996 58.771 19.473 1.00 35.47 208 GLY B N 1
ATOM 4616 C CA . GLY B 1 208 ? 48.342 57.366 19.445 1.00 34.30 208 GLY B CA 1
ATOM 4617 C C . GLY B 1 208 ? 48.910 56.951 18.095 1.00 33.49 208 GLY B C 1
ATOM 4618 O O . GLY B 1 208 ? 49.155 55.765 17.867 1.00 34.39 208 GLY B O 1
ATOM 4619 N N . GLN B 1 209 ? 49.144 57.914 17.202 1.00 33.23 209 GLN B N 1
ATOM 4620 C CA . GLN B 1 209 ? 49.660 57.583 15.870 1.00 34.12 209 GLN B CA 1
ATOM 4621 C C . GLN B 1 209 ? 50.393 58.676 15.080 1.00 32.14 209 GLN B C 1
ATOM 4622 O O . GLN B 1 209 ? 51.015 58.375 14.057 1.00 33.32 209 GLN B O 1
ATOM 4628 N N . ASN B 1 210 ? 50.329 59.928 15.531 1.00 29.56 210 ASN B N 1
ATOM 4629 C CA . ASN B 1 210 ? 50.979 61.019 14.807 1.00 26.17 210 ASN B CA 1
ATOM 4630 C C . ASN B 1 210 ? 52.483 60.798 14.611 1.00 23.16 210 ASN B C 1
ATOM 4631 O O . ASN B 1 210 ? 53.121 60.109 15.395 1.00 22.44 210 ASN B O 1
ATOM 4636 N N . PRO B 1 211 ? 53.059 61.378 13.543 1.00 22.32 211 PRO B N 1
ATOM 4637 C CA . PRO B 1 211 ? 54.494 61.242 13.261 1.00 22.32 211 PRO B CA 1
ATOM 4638 C C . PRO B 1 211 ? 55.285 62.030 14.321 1.00 23.60 211 PRO B C 1
ATOM 4639 O O . PRO B 1 211 ? 55.069 63.231 14.509 1.00 24.35 211 PRO B O 1
ATOM 4643 N N . GLN B 1 212 ? 56.191 61.358 15.021 1.00 24.01 212 GLN B N 1
ATOM 4644 C CA . GLN B 1 212 ? 56.958 62.019 16.073 1.00 24.59 212 GLN B CA 1
ATOM 4645 C C . GLN B 1 212 ? 58.455 62.214 15.800 1.00 25.71 212 GLN B C 1
ATOM 4646 O O . GLN B 1 212 ? 59.172 62.806 16.604 1.00 26.85 212 GLN B O 1
ATOM 4652 N N . PHE B 1 213 ? 58.922 61.724 14.658 1.00 25.23 213 PHE B N 1
ATOM 4653 C CA . PHE B 1 213 ? 60.308 61.915 14.256 1.00 25.82 213 PHE B CA 1
ATOM 4654 C C . PHE B 1 213 ? 60.248 62.607 12.894 1.00 25.59 213 PHE B C 1
ATOM 4655 O O . PHE B 1 213 ? 59.354 62.316 12.095 1.00 25.06 213 PHE B O 1
ATOM 4663 N N . THR B 1 214 ? 61.172 63.527 12.633 1.00 24.05 214 THR B N 1
ATOM 4664 C CA . THR B 1 214 ? 61.231 64.199 11.335 1.00 24.68 214 THR B CA 1
ATOM 4665 C C . THR B 1 214 ? 62.076 63.257 10.478 1.00 24.62 214 THR B C 1
ATOM 4666 O O . THR B 1 214 ? 62.776 62.397 11.017 1.00 25.55 214 THR B O 1
ATOM 4670 N N . GLN B 1 215 ? 62.022 63.409 9.159 1.00 26.16 215 GLN B N 1
ATOM 4671 C CA . GLN B 1 215 ? 62.807 62.545 8.283 1.00 25.84 215 GLN B CA 1
ATOM 4672 C C . GLN B 1 215 ? 64.290 62.670 8.640 1.00 26.17 215 GLN B C 1
ATOM 4673 O O . GLN B 1 215 ? 65.025 61.683 8.635 1.00 26.80 215 GLN B O 1
ATOM 4679 N N . GLU B 1 216 ? 64.721 63.887 8.954 1.00 25.24 216 GLU B N 1
ATOM 4680 C CA . GLU B 1 216 ? 66.111 64.128 9.330 1.00 27.41 216 GLU B CA 1
ATOM 4681 C C . GLU B 1 216 ? 66.486 63.398 10.627 1.00 26.58 216 GLU B C 1
ATOM 4682 O O . GLU B 1 216 ? 67.577 62.844 10.738 1.00 27.30 216 GLU B O 1
ATOM 4688 N N . GLU B 1 217 ? 65.583 63.397 11.604 1.00 26.08 217 GLU B N 1
ATOM 4689 C CA . GLU B 1 217 ? 65.840 62.727 12.878 1.00 24.89 217 GLU B CA 1
ATOM 4690 C C . GLU B 1 217 ? 65.930 61.217 12.732 1.00 23.50 217 GLU B C 1
ATOM 4691 O O . GLU B 1 217 ? 66.829 60.592 13.291 1.00 24.04 217 GLU B O 1
ATOM 4697 N N . VAL B 1 218 ? 65.010 60.628 11.969 1.00 24.11 218 VAL B N 1
ATOM 4698 C CA . VAL B 1 218 ? 65.027 59.185 11.782 1.00 24.48 218 VAL B CA 1
ATOM 4699 C C . VAL B 1 218 ? 66.199 58.765 10.883 1.00 24.41 218 VAL B C 1
ATOM 4700 O O . VAL B 1 218 ? 66.760 57.673 11.060 1.00 23.15 218 VAL B O 1
ATOM 4704 N N . ASP B 1 219 ? 66.578 59.620 9.931 1.00 23.57 219 ASP B N 1
ATOM 4705 C CA . ASP B 1 219 ? 67.729 59.306 9.080 1.00 24.23 219 ASP B CA 1
ATOM 4706 C C . ASP B 1 219 ? 68.963 59.236 9.987 1.00 24.83 219 ASP B C 1
ATOM 4707 O O . ASP B 1 219 ? 69.799 58.349 9.833 1.00 25.19 219 ASP B O 1
ATOM 4712 N N . ALA B 1 220 ? 69.061 60.175 10.932 1.00 24.15 220 ALA B N 1
ATOM 4713 C CA . ALA B 1 220 ? 70.192 60.199 11.860 1.00 23.74 220 ALA B CA 1
ATOM 4714 C C . ALA B 1 220 ? 70.214 58.937 12.727 1.00 22.58 220 ALA B C 1
ATOM 4715 O O . ALA B 1 220 ? 71.284 58.435 13.058 1.00 24.68 220 ALA B O 1
ATOM 4717 N N . VAL B 1 221 ? 69.038 58.422 13.086 1.00 22.79 221 VAL B N 1
ATOM 4718 C CA . VAL B 1 221 ? 68.963 57.207 13.895 1.00 23.45 221 VAL B CA 1
ATOM 4719 C C . VAL B 1 221 ? 69.612 56.055 13.129 1.00 24.15 221 VAL B C 1
ATOM 4720 O O . VAL B 1 221 ? 70.437 55.318 13.672 1.00 24.44 221 VAL B O 1
ATOM 4724 N N . VAL B 1 222 ? 69.234 55.913 11.863 1.00 25.04 222 VAL B N 1
ATOM 4725 C CA . VAL B 1 222 ? 69.778 54.855 11.020 1.00 24.13 222 VAL B CA 1
ATOM 4726 C C . VAL B 1 222 ? 71.285 54.998 10.811 1.00 25.26 222 VAL B C 1
ATOM 4727 O O . VAL B 1 222 ? 72.047 54.073 11.089 1.00 24.98 222 VAL B O 1
ATOM 4731 N N . SER B 1 223 ? 71.728 56.158 10.333 1.00 24.91 223 SER B N 1
ATOM 4732 C CA . SER B 1 223 ? 73.156 56.345 10.111 1.00 25.03 223 SER B CA 1
ATOM 4733 C C . SER B 1 223 ? 73.977 56.203 11.397 1.00 23.89 223 SER B C 1
ATOM 4734 O O . SER B 1 223 ? 75.099 55.699 11.361 1.00 23.36 223 SER B O 1
ATOM 4737 N N . ALA B 1 224 ? 73.423 56.635 12.532 1.00 22.67 224 ALA B N 1
ATOM 4738 C CA . ALA B 1 224 ? 74.151 56.519 13.798 1.00 23.09 224 ALA B CA 1
ATOM 4739 C C . ALA B 1 224 ? 74.237 55.058 14.194 1.00 22.41 224 ALA B C 1
ATOM 4740 O O . ALA B 1 224 ? 75.307 54.561 14.529 1.00 22.56 224 ALA B O 1
ATOM 4742 N N . ALA B 1 225 ? 73.102 54.368 14.145 1.00 23.67 225 ALA B N 1
ATOM 4743 C CA . ALA B 1 225 ? 73.058 52.951 14.497 1.00 26.52 225 ALA B CA 1
ATOM 4744 C C . ALA B 1 225 ? 73.979 52.113 13.597 1.00 27.75 225 ALA B C 1
ATOM 4745 O O . ALA B 1 225 ? 74.601 51.145 14.045 1.00 29.09 225 ALA B O 1
ATOM 4747 N N . LYS B 1 226 ? 74.062 52.505 12.334 1.00 29.07 226 LYS B N 1
ATOM 4748 C CA . LYS B 1 226 ? 74.884 51.809 11.351 1.00 29.50 226 LYS B CA 1
ATOM 4749 C C . LYS B 1 226 ? 76.362 51.901 11.719 1.00 28.25 226 LYS B C 1
ATOM 4750 O O . LYS B 1 226 ? 77.104 50.931 11.584 1.00 25.56 226 LYS B O 1
ATOM 4756 N N . ASP B 1 227 ? 76.773 53.072 12.194 1.00 28.25 227 ASP B N 1
ATOM 4757 C CA . ASP B 1 227 ? 78.152 53.305 12.599 1.00 27.93 227 ASP B CA 1
ATOM 4758 C C . ASP B 1 227 ? 78.548 52.444 13.794 1.00 27.84 227 ASP B C 1
ATOM 4759 O O . ASP B 1 227 ? 79.723 52.145 13.991 1.00 28.43 227 ASP B O 1
ATOM 4764 N N . TYR B 1 228 ? 77.567 52.031 14.586 1.00 25.93 228 TYR B N 1
ATOM 4765 C CA . TYR B 1 228 ? 77.863 51.193 15.740 1.00 26.68 228 TYR B CA 1
ATOM 4766 C C . TYR B 1 228 ? 77.395 49.756 15.537 1.00 27.10 228 TYR B C 1
ATOM 4767 O O . TYR B 1 228 ? 77.397 48.955 16.472 1.00 28.77 228 TYR B O 1
ATOM 4776 N N . GLY B 1 229 ? 77.004 49.431 14.307 1.00 26.45 229 GLY B N 1
ATOM 4777 C CA . GLY B 1 229 ? 76.555 48.086 13.993 1.00 24.93 229 GLY B CA 1
ATOM 4778 C C . GLY B 1 229 ? 75.365 47.620 14.805 1.00 24.82 229 GLY B C 1
ATOM 4779 O O . GLY B 1 229 ? 75.308 46.471 15.229 1.00 24.62 229 GLY B O 1
ATOM 4788 N N . TRP B 1 231 ? 71.107 47.196 15.132 1.00 25.67 231 TRP B N 1
ATOM 4789 C CA . TRP B 1 231 ? 69.883 47.118 14.344 1.00 27.21 231 TRP B CA 1
ATOM 4790 C C . TRP B 1 231 ? 68.903 48.159 14.882 1.00 26.39 231 TRP B C 1
ATOM 4791 O O . TRP B 1 231 ? 69.062 48.632 16.001 1.00 27.86 231 TRP B O 1
ATOM 4802 N N . VAL B 1 232 ? 67.902 48.522 14.087 1.00 25.39 232 VAL B N 1
ATOM 4803 C CA . VAL B 1 232 ? 66.926 49.511 14.525 1.00 24.43 232 VAL B CA 1
ATOM 4804 C C . VAL B 1 232 ? 65.483 49.016 14.449 1.00 26.21 232 VAL B C 1
ATOM 4805 O O . VAL B 1 232 ? 64.952 48.791 13.360 1.00 26.27 232 VAL B O 1
ATOM 4809 N N . ALA B 1 233 ? 64.855 48.849 15.612 1.00 25.04 233 ALA B N 1
ATOM 4810 C CA . ALA B 1 233 ? 63.460 48.420 15.681 1.00 26.56 233 ALA B CA 1
ATOM 4811 C C . ALA B 1 233 ? 62.627 49.698 15.790 1.00 25.74 233 ALA B C 1
ATOM 4812 O O . ALA B 1 233 ? 63.054 50.661 16.426 1.00 25.95 233 ALA B O 1
ATOM 4814 N N . VAL B 1 234 ? 61.449 49.716 15.174 1.00 23.94 234 VAL B N 1
ATOM 4815 C CA . VAL B 1 234 ? 60.628 50.917 15.196 1.00 21.90 234 VAL B CA 1
ATOM 4816 C C . VAL B 1 234 ? 59.159 50.717 15.520 1.00 23.55 234 VAL B C 1
ATOM 4817 O O . VAL B 1 234 ? 58.447 49.991 14.824 1.00 25.20 234 VAL B O 1
ATOM 4821 N N . HIS B 1 235 ? 58.714 51.368 16.590 1.00 23.69 235 HIS B N 1
ATOM 4822 C CA . HIS B 1 235 ? 57.320 51.335 16.992 1.00 23.19 235 HIS B CA 1
ATOM 4823 C C . HIS B 1 235 ? 56.612 52.326 16.054 1.00 23.71 235 HIS B C 1
ATOM 4824 O O . HIS B 1 235 ? 57.078 53.452 15.875 1.00 21.50 235 HIS B O 1
ATOM 4831 N N . ALA B 1 236 ? 55.511 51.904 15.437 1.00 23.74 236 ALA B N 1
ATOM 4832 C CA . ALA B 1 236 ? 54.783 52.799 14.543 1.00 25.92 236 ALA B CA 1
ATOM 4833 C C . ALA B 1 236 ? 53.355 52.364 14.266 1.00 27.96 236 ALA B C 1
ATOM 4834 O O . ALA B 1 236 ? 53.112 51.251 13.805 1.00 29.12 236 ALA B O 1
ATOM 4836 N N . HIS B 1 237 ? 52.409 53.250 14.556 1.00 29.00 237 HIS B N 1
ATOM 4837 C CA . HIS B 1 237 ? 51.007 52.970 14.304 1.00 30.71 237 HIS B CA 1
ATOM 4838 C C . HIS B 1 237 ? 50.592 53.766 13.068 1.00 31.45 237 HIS B C 1
ATOM 4839 O O . HIS B 1 237 ? 50.093 53.200 12.100 1.00 32.65 237 HIS B O 1
ATOM 4846 N N . GLY B 1 238 ? 50.811 55.079 13.106 1.00 31.05 238 GLY B N 1
ATOM 4847 C CA . GLY B 1 238 ? 50.467 55.930 11.978 1.00 31.33 238 GLY B CA 1
ATOM 4848 C C . GLY B 1 238 ? 51.308 55.633 10.747 1.00 31.84 238 GLY B C 1
ATOM 4849 O O . GLY B 1 238 ? 52.499 55.325 10.848 1.00 31.89 238 GLY B O 1
ATOM 4850 N N . ALA B 1 239 ? 50.689 55.736 9.576 1.00 31.94 239 ALA B N 1
ATOM 4851 C CA . ALA B 1 239 ? 51.374 55.450 8.316 1.00 32.04 239 ALA B CA 1
ATOM 4852 C C . ALA B 1 239 ? 52.479 56.431 7.964 1.00 32.53 239 ALA B C 1
ATOM 4853 O O . ALA B 1 239 ? 53.544 56.024 7.511 1.00 32.85 239 ALA B O 1
ATOM 4855 N N . GLU B 1 240 ? 52.229 57.719 8.156 1.00 32.74 240 GLU B N 1
ATOM 4856 C CA . GLU B 1 240 ? 53.229 58.733 7.836 1.00 34.34 240 GLU B CA 1
ATOM 4857 C C . GLU B 1 240 ? 54.559 58.520 8.575 1.00 32.82 240 GLU B C 1
ATOM 4858 O O . GLU B 1 240 ? 55.629 58.580 7.967 1.00 34.30 240 GLU B O 1
ATOM 4864 N N . GLY B 1 241 ? 54.504 58.262 9.877 1.00 31.25 241 GLY B N 1
ATOM 4865 C CA . GLY B 1 241 ? 55.733 58.055 10.617 1.00 28.89 241 GLY B CA 1
ATOM 4866 C C . GLY B 1 241 ? 56.402 56.763 10.207 1.00 28.48 241 GLY B C 1
ATOM 4867 O O . GLY B 1 241 ? 57.629 56.674 10.101 1.00 30.17 241 GLY B O 1
ATOM 4876 N N . LYS B 1 243 ? 56.386 55.331 7.333 1.00 27.85 243 LYS B N 1
ATOM 4877 C CA . LYS B 1 243 ? 57.052 55.530 6.048 1.00 28.96 243 LYS B CA 1
ATOM 4878 C C . LYS B 1 243 ? 58.387 56.250 6.155 1.00 28.51 243 LYS B C 1
ATOM 4879 O O . LYS B 1 243 ? 59.346 55.893 5.463 1.00 28.97 243 LYS B O 1
ATOM 4885 N N . ARG B 1 244 ? 58.455 57.279 6.994 1.00 27.74 244 ARG B N 1
ATOM 4886 C CA . ARG B 1 244 ? 59.709 58.004 7.161 1.00 26.14 244 ARG B CA 1
ATOM 4887 C C . ARG B 1 244 ? 60.776 57.020 7.646 1.00 24.95 244 ARG B C 1
ATOM 4888 O O . ARG B 1 244 ? 61.929 57.089 7.240 1.00 24.26 244 ARG B O 1
ATOM 4896 N N . ALA B 1 245 ? 60.372 56.095 8.509 1.00 23.95 245 ALA B N 1
ATOM 4897 C CA . ALA B 1 245 ? 61.294 55.120 9.055 1.00 26.01 245 ALA B CA 1
ATOM 4898 C C . ALA B 1 245 ? 61.687 54.069 8.022 1.00 27.06 245 ALA B C 1
ATOM 4899 O O . ALA B 1 245 ? 62.862 53.753 7.877 1.00 28.31 245 ALA B O 1
ATOM 4901 N N . ILE B 1 246 ? 60.709 53.520 7.309 1.00 28.99 246 ILE B N 1
ATOM 4902 C CA . ILE B 1 246 ? 61.015 52.508 6.306 1.00 30.05 246 ILE B CA 1
ATOM 4903 C C . ILE B 1 246 ? 61.997 53.086 5.293 1.00 31.33 246 ILE B C 1
ATOM 4904 O O . ILE B 1 246 ? 63.009 52.463 4.974 1.00 32.19 246 ILE B O 1
ATOM 4909 N N . LYS B 1 247 ? 61.697 54.282 4.800 1.00 32.45 247 LYS B N 1
ATOM 4910 C CA . LYS B 1 247 ? 62.553 54.947 3.822 1.00 34.60 247 LYS B CA 1
ATOM 4911 C C . LYS B 1 247 ? 63.968 55.136 4.346 1.00 34.71 247 LYS B C 1
ATOM 4912 O O . LYS B 1 247 ? 64.927 55.018 3.589 1.00 34.71 247 LYS B O 1
ATOM 4918 N N . ALA B 1 248 ? 64.088 55.438 5.640 1.00 34.04 248 ALA B N 1
ATOM 4919 C CA . ALA B 1 248 ? 65.394 55.663 6.265 1.00 34.37 248 ALA B CA 1
ATOM 4920 C C . ALA B 1 248 ? 66.253 54.401 6.272 1.00 34.60 248 ALA B C 1
ATOM 4921 O O . ALA B 1 248 ? 67.486 54.473 6.325 1.00 34.69 248 ALA B O 1
ATOM 4923 N N . GLY B 1 249 ? 65.597 53.244 6.234 1.00 33.78 249 GLY B N 1
ATOM 4924 C CA . GLY B 1 249 ? 66.325 51.992 6.211 1.00 32.55 249 GLY B CA 1
ATOM 4925 C C . GLY B 1 249 ? 66.378 51.248 7.526 1.00 32.54 249 GLY B C 1
ATOM 4926 O O . GLY B 1 249 ? 67.377 50.599 7.827 1.00 33.31 249 GLY B O 1
ATOM 4927 N N . VAL B 1 250 ? 65.310 51.334 8.313 1.00 31.87 250 VAL B N 1
ATOM 4928 C CA . VAL B 1 250 ? 65.278 50.637 9.593 1.00 29.92 250 VAL B CA 1
ATOM 4929 C C . VAL B 1 250 ? 65.082 49.133 9.367 1.00 30.74 250 VAL B C 1
ATOM 4930 O O . VAL B 1 250 ? 64.596 48.710 8.317 1.00 32.08 250 VAL B O 1
ATOM 4934 N N . ASP B 1 251 ? 65.474 48.331 10.352 1.00 28.55 251 ASP B N 1
ATOM 4935 C CA . ASP B 1 251 ? 65.380 46.886 10.232 1.00 28.77 251 ASP B CA 1
ATOM 4936 C C . ASP B 1 251 ? 63.980 46.317 10.374 1.00 29.00 251 ASP B C 1
ATOM 4937 O O . ASP B 1 251 ? 63.633 45.348 9.698 1.00 30.03 251 ASP B O 1
ATOM 4942 N N . SER B 1 252 ? 63.168 46.899 11.248 1.00 28.28 252 SER B N 1
ATOM 4943 C CA . SER B 1 252 ? 61.816 46.383 11.429 1.00 28.08 252 SER B CA 1
ATOM 4944 C C . SER B 1 252 ? 60.819 47.414 11.927 1.00 28.83 252 SER B C 1
ATOM 4945 O O . SER B 1 252 ? 61.195 48.450 12.465 1.00 30.22 252 SER B O 1
ATOM 4948 N N . ILE B 1 253 ? 59.543 47.113 11.722 1.00 29.14 253 ILE B N 1
ATOM 4949 C CA . ILE B 1 253 ? 58.444 47.971 12.143 1.00 27.41 253 ILE B CA 1
ATOM 4950 C C . ILE B 1 253 ? 57.609 47.151 13.124 1.00 27.45 253 ILE B C 1
ATOM 4951 O O . ILE B 1 253 ? 57.267 45.998 12.841 1.00 26.51 253 ILE B O 1
ATOM 4956 N N . GLU B 1 254 ? 57.283 47.733 14.271 1.00 27.05 254 GLU B N 1
ATOM 4957 C CA . GLU B 1 254 ? 56.497 47.014 15.266 1.00 27.42 254 GLU B CA 1
ATOM 4958 C C . GLU B 1 254 ? 55.059 47.503 15.217 1.00 27.34 254 GLU B C 1
ATOM 4959 O O . GLU B 1 254 ? 54.815 48.688 15.040 1.00 25.66 254 GLU B O 1
ATOM 4965 N N . HIS B 1 255 ? 54.112 46.579 15.366 1.00 26.74 255 HIS B N 1
ATOM 4966 C CA . HIS B 1 255 ? 52.686 46.905 15.348 1.00 27.67 255 HIS B CA 1
ATOM 4967 C C . HIS B 1 255 ? 52.181 47.289 13.953 1.00 26.26 255 HIS B C 1
ATOM 4968 O O . HIS B 1 255 ? 51.286 46.629 13.409 1.00 26.53 255 HIS B O 1
ATOM 4975 N N . GLY B 1 256 ? 52.752 48.352 13.389 1.00 25.99 256 GLY B N 1
ATOM 4976 C CA . GLY B 1 256 ? 52.376 48.821 12.065 1.00 28.87 256 GLY B CA 1
ATOM 4977 C C . GLY B 1 256 ? 50.879 48.904 11.811 1.00 31.82 256 GLY B C 1
ATOM 4978 O O . GLY B 1 256 ? 50.427 48.769 10.675 1.00 33.55 256 GLY B O 1
ATOM 4979 N N . THR B 1 257 ? 50.125 49.151 12.881 1.00 33.17 257 THR B N 1
ATOM 4980 C CA . THR B 1 257 ? 48.666 49.232 12.868 1.00 32.70 257 THR B CA 1
ATOM 4981 C C . THR B 1 257 ? 47.943 49.853 11.660 1.00 33.28 257 THR B C 1
ATOM 4982 O O . THR B 1 257 ? 47.040 49.231 11.105 1.00 32.53 257 THR B O 1
ATOM 4986 N N . PHE B 1 258 ? 48.314 51.064 11.257 1.00 32.53 258 PHE B N 1
ATOM 4987 C CA . PHE B 1 258 ? 47.625 51.710 10.136 1.00 33.43 258 PHE B CA 1
ATOM 4988 C C . PHE B 1 258 ? 48.426 51.727 8.843 1.00 33.61 258 PHE B C 1
ATOM 4989 O O . PHE B 1 258 ? 48.297 52.632 8.015 1.00 33.01 258 PHE B O 1
ATOM 5005 N N . ASP B 1 260 ? 49.581 51.395 5.280 1.00 36.01 260 ASP B N 1
ATOM 5006 C CA . ASP B 1 260 ? 48.837 51.494 4.022 1.00 37.29 260 ASP B CA 1
ATOM 5007 C C . ASP B 1 260 ? 49.560 50.751 2.898 1.00 38.66 260 ASP B C 1
ATOM 5008 O O . ASP B 1 260 ? 50.557 50.074 3.141 1.00 39.17 260 ASP B O 1
ATOM 5013 N N . LEU B 1 261 ? 49.062 50.882 1.672 1.00 40.34 261 LEU B N 1
ATOM 5014 C CA . LEU B 1 261 ? 49.671 50.205 0.528 1.00 40.68 261 LEU B CA 1
ATOM 5015 C C . LEU B 1 261 ? 51.094 50.679 0.243 1.00 39.92 261 LEU B C 1
ATOM 5016 O O . LEU B 1 261 ? 51.989 49.862 0.048 1.00 39.75 261 LEU B O 1
ATOM 5021 N N . GLU B 1 262 ? 51.306 51.991 0.216 1.00 39.41 262 GLU B N 1
ATOM 5022 C CA . GLU B 1 262 ? 52.639 52.530 -0.049 1.00 38.58 262 GLU B CA 1
ATOM 5023 C C . GLU B 1 262 ? 53.664 51.970 0.946 1.00 37.71 262 GLU B C 1
ATOM 5024 O O . GLU B 1 262 ? 54.780 51.618 0.569 1.00 36.80 262 GLU B O 1
ATOM 5030 N N . ALA B 1 263 ? 53.271 51.882 2.212 1.00 36.26 263 ALA B N 1
ATOM 5031 C CA . ALA B 1 263 ? 54.156 51.368 3.246 1.00 36.06 263 ALA B CA 1
ATOM 5032 C C . ALA B 1 263 ? 54.548 49.920 2.968 1.00 35.77 263 ALA B C 1
ATOM 5033 O O . ALA B 1 263 ? 55.723 49.572 3.032 1.00 35.83 263 ALA B O 1
ATOM 5043 N N . ASP B 1 265 ? 54.572 48.276 0.135 1.00 35.27 265 ASP B N 1
ATOM 5044 C CA . ASP B 1 265 ? 55.472 48.206 -1.003 1.00 37.38 265 ASP B CA 1
ATOM 5045 C C . ASP B 1 265 ? 56.868 48.689 -0.627 1.00 38.13 265 ASP B C 1
ATOM 5046 O O . ASP B 1 265 ? 57.865 48.124 -1.069 1.00 40.03 265 ASP B O 1
ATOM 5051 N N . LEU B 1 266 ? 56.939 49.737 0.185 1.00 37.57 266 LEU B N 1
ATOM 5052 C CA . LEU B 1 266 ? 58.229 50.265 0.613 1.00 36.31 266 LEU B CA 1
ATOM 5053 C C . LEU B 1 266 ? 58.973 49.219 1.437 1.00 34.55 266 LEU B C 1
ATOM 5054 O O . LEU B 1 266 ? 60.165 48.996 1.235 1.00 35.23 266 LEU B O 1
ATOM 5067 N N . ILE B 1 268 ? 58.655 45.946 1.410 1.00 36.27 268 ILE B N 1
ATOM 5068 C CA . ILE B 1 268 ? 59.079 44.836 0.574 1.00 38.68 268 ILE B CA 1
ATOM 5069 C C . ILE B 1 268 ? 60.320 45.236 -0.208 1.00 39.17 268 ILE B C 1
ATOM 5070 O O . ILE B 1 268 ? 61.243 44.447 -0.366 1.00 38.74 268 ILE B O 1
ATOM 5075 N N . GLU B 1 269 ? 60.325 46.474 -0.690 1.00 41.01 269 GLU B N 1
ATOM 5076 C CA . GLU B 1 269 ? 61.437 47.001 -1.468 1.00 42.79 269 GLU B CA 1
ATOM 5077 C C . GLU B 1 269 ? 62.712 47.088 -0.637 1.00 43.08 269 GLU B C 1
ATOM 5078 O O . GLU B 1 269 ? 63.782 46.679 -1.088 1.00 42.58 269 GLU B O 1
ATOM 5084 N N . ASN B 1 270 ? 62.591 47.619 0.577 1.00 42.24 270 ASN B N 1
ATOM 5085 C CA . ASN B 1 270 ? 63.743 47.770 1.457 1.00 41.48 270 ASN B CA 1
ATOM 5086 C C . ASN B 1 270 ? 64.065 46.496 2.233 1.00 39.95 270 ASN B C 1
ATOM 5087 O O . ASN B 1 270 ? 65.115 46.397 2.869 1.00 39.41 270 ASN B O 1
ATOM 5092 N N . GLY B 1 271 ? 63.168 45.518 2.167 1.00 38.53 271 GLY B N 1
ATOM 5093 C CA . GLY B 1 271 ? 63.388 44.275 2.883 1.00 37.19 271 GLY B CA 1
ATOM 5094 C C . GLY B 1 271 ? 63.210 44.478 4.376 1.00 36.27 271 GLY B C 1
ATOM 5095 O O . GLY B 1 271 ? 63.933 43.900 5.186 1.00 35.81 271 GLY B O 1
ATOM 5096 N N . THR B 1 272 ? 62.235 45.306 4.741 1.00 35.19 272 THR B N 1
ATOM 5097 C CA . THR B 1 272 ? 61.947 45.601 6.141 1.00 34.22 272 THR B CA 1
ATOM 5098 C C . THR B 1 272 ? 61.058 44.534 6.773 1.00 33.40 272 THR B C 1
ATOM 5099 O O . THR B 1 272 ? 60.030 44.165 6.202 1.00 33.21 272 THR B O 1
ATOM 5103 N N . TYR B 1 273 ? 61.446 44.049 7.951 1.00 32.44 273 TYR B N 1
ATOM 5104 C CA . TYR B 1 273 ? 60.658 43.036 8.650 1.00 32.61 273 TYR B CA 1
ATOM 5105 C C . TYR B 1 273 ? 59.479 43.638 9.394 1.00 32.59 273 TYR B C 1
ATOM 5106 O O . TYR B 1 273 ? 59.555 44.761 9.896 1.00 32.79 273 TYR B O 1
ATOM 5115 N N . TYR B 1 274 ? 58.384 42.885 9.458 1.00 32.20 274 TYR B N 1
ATOM 5116 C CA . TYR B 1 274 ? 57.181 43.339 10.149 1.00 31.26 274 TYR B CA 1
ATOM 5117 C C . TYR B 1 274 ? 56.924 42.464 11.369 1.00 30.16 274 TYR B C 1
ATOM 5118 O O . TYR B 1 274 ? 56.787 41.249 11.246 1.00 29.85 274 TYR B O 1
ATOM 5127 N N . VAL B 1 275 ? 56.874 43.088 12.542 1.00 27.95 275 VAL B N 1
ATOM 5128 C CA . VAL B 1 275 ? 56.600 42.389 13.796 1.00 27.49 275 VAL B CA 1
ATOM 5129 C C . VAL B 1 275 ? 55.219 42.886 14.210 1.00 28.05 275 VAL B C 1
ATOM 5130 O O . VAL B 1 275 ? 55.088 43.951 14.798 1.00 30.02 275 VAL B O 1
ATOM 5134 N N . PRO B 1 276 ? 54.172 42.105 13.919 1.00 30.08 276 PRO B N 1
ATOM 5135 C CA . PRO B 1 276 ? 52.786 42.461 14.236 1.00 29.61 276 PRO B CA 1
ATOM 5136 C C . PRO B 1 276 ? 52.317 42.632 15.690 1.00 29.31 276 PRO B C 1
ATOM 5137 O O . PRO B 1 276 ? 51.601 43.584 15.992 1.00 30.23 276 PRO B O 1
ATOM 5141 N N . THR B 1 277 ? 52.710 41.725 16.575 1.00 29.70 277 THR B N 1
ATOM 5142 C CA . THR B 1 277 ? 52.287 41.773 17.979 1.00 30.54 277 THR B CA 1
ATOM 5143 C C . THR B 1 277 ? 50.766 41.808 18.065 1.00 31.06 277 THR B C 1
ATOM 5144 O O . THR B 1 277 ? 50.179 42.698 18.693 1.00 30.60 277 THR B O 1
ATOM 5148 N N . ILE B 1 278 ? 50.130 40.830 17.428 1.00 31.44 278 ILE B N 1
ATOM 5149 C CA . ILE B 1 278 ? 48.676 40.742 17.418 1.00 30.71 278 ILE B CA 1
ATOM 5150 C C . ILE B 1 278 ? 48.123 40.569 18.827 1.00 30.33 278 ILE B C 1
ATOM 5151 O O . ILE B 1 278 ? 47.131 41.196 19.178 1.00 30.40 278 ILE B O 1
ATOM 5156 N N . SER B 1 279 ? 48.765 39.718 19.620 1.00 30.42 279 SER B N 1
ATOM 5157 C CA . SER B 1 279 ? 48.327 39.445 20.992 1.00 31.79 279 SER B CA 1
ATOM 5158 C C . SER B 1 279 ? 48.064 40.704 21.823 1.00 32.12 279 SER B C 1
ATOM 5159 O O . SER B 1 279 ? 47.081 40.773 22.554 1.00 32.21 279 SER B O 1
ATOM 5162 N N . ALA B 1 280 ? 48.949 41.688 21.711 1.00 32.55 280 ALA B N 1
ATOM 5163 C CA . ALA B 1 280 ? 48.815 42.921 22.470 1.00 33.24 280 ALA B CA 1
ATOM 5164 C C . ALA B 1 280 ? 47.744 43.819 21.855 1.00 34.00 280 ALA B C 1
ATOM 5165 O O . ALA B 1 280 ? 47.126 44.631 22.546 1.00 33.37 280 ALA B O 1
ATOM 5167 N N . GLY B 1 281 ? 47.531 43.678 20.552 1.00 34.27 281 GLY B N 1
ATOM 5168 C CA . GLY B 1 281 ? 46.499 44.462 19.910 1.00 35.31 281 GLY B CA 1
ATOM 5169 C C . GLY B 1 281 ? 45.156 44.010 20.467 1.00 37.12 281 GLY B C 1
ATOM 5170 O O . GLY B 1 281 ? 44.306 44.826 20.817 1.00 37.10 281 GLY B O 1
ATOM 5171 N N . GLU B 1 282 ? 44.977 42.696 20.569 1.00 37.43 282 GLU B N 1
ATOM 5172 C CA . GLU B 1 282 ? 43.741 42.121 21.096 1.00 39.03 282 GLU B CA 1
ATOM 5173 C C . GLU B 1 282 ? 43.568 42.452 22.579 1.00 38.74 282 GLU B C 1
ATOM 5174 O O . GLU B 1 282 ? 42.450 42.626 23.058 1.00 38.30 282 GLU B O 1
ATOM 5180 N N . PHE B 1 283 ? 44.682 42.523 23.303 1.00 38.39 283 PHE B N 1
ATOM 5181 C CA . PHE B 1 283 ? 44.659 42.832 24.730 1.00 37.67 283 PHE B CA 1
ATOM 5182 C C . PHE B 1 283 ? 44.044 44.209 24.987 1.00 36.97 283 PHE B C 1
ATOM 5183 O O . PHE B 1 283 ? 43.053 44.323 25.699 1.00 36.79 283 PHE B O 1
ATOM 5191 N N . VAL B 1 284 ? 44.632 45.246 24.392 1.00 36.26 284 VAL B N 1
ATOM 5192 C CA . VAL B 1 284 ? 44.156 46.611 24.594 1.00 36.46 284 VAL B CA 1
ATOM 5193 C C . VAL B 1 284 ? 42.736 46.852 24.123 1.00 37.33 284 VAL B C 1
ATOM 5194 O O . VAL B 1 284 ? 41.973 47.559 24.781 1.00 36.77 284 VAL B O 1
ATOM 5198 N N . ALA B 1 285 ? 42.381 46.278 22.981 1.00 38.85 285 ALA B N 1
ATOM 5199 C CA . ALA B 1 285 ? 41.023 46.445 22.490 1.00 42.31 285 ALA B CA 1
ATOM 5200 C C . ALA B 1 285 ? 40.016 45.766 23.408 1.00 40.98 285 ALA B C 1
ATOM 5201 O O . ALA B 1 285 ? 38.935 46.280 23.644 1.00 41.80 285 ALA B O 1
ATOM 5203 N N . GLU B 1 286 ? 40.406 44.612 23.953 1.00 40.39 286 GLU B N 1
ATOM 5204 C CA . GLU B 1 286 ? 39.551 43.863 24.870 1.00 42.04 286 GLU B CA 1
ATOM 5205 C C . GLU B 1 286 ? 39.409 44.602 26.207 1.00 41.03 286 GLU B C 1
ATOM 5206 O O . GLU B 1 286 ? 38.306 44.723 26.740 1.00 39.78 286 GLU B O 1
ATOM 5212 N N . LYS B 1 287 ? 40.529 45.094 26.740 1.00 39.58 287 LYS B N 1
ATOM 5213 C CA . LYS B 1 287 ? 40.533 45.812 28.016 1.00 38.46 287 LYS B CA 1
ATOM 5214 C C . LYS B 1 287 ? 39.913 47.206 27.905 1.00 37.70 287 LYS B C 1
ATOM 5215 O O . LYS B 1 287 ? 39.420 47.742 28.892 1.00 36.46 287 LYS B O 1
ATOM 5221 N N . SER B 1 288 ? 39.932 47.785 26.707 1.00 36.92 288 SER B N 1
ATOM 5222 C CA . SER B 1 288 ? 39.381 49.120 26.508 1.00 37.89 288 SER B CA 1
ATOM 5223 C C . SER B 1 288 ? 37.872 49.153 26.727 1.00 39.55 288 SER B C 1
ATOM 5224 O O . SER B 1 288 ? 37.253 50.220 26.725 1.00 39.37 288 SER B O 1
ATOM 5227 N N . LYS B 1 289 ? 37.286 47.978 26.918 1.00 41.02 289 LYS B N 1
ATOM 5228 C CA . LYS B 1 289 ? 35.855 47.873 27.143 1.00 41.85 289 LYS B CA 1
ATOM 5229 C C . LYS B 1 289 ? 35.529 47.989 28.626 1.00 40.83 289 LYS B C 1
ATOM 5230 O O . LYS B 1 289 ? 34.376 48.217 28.999 1.00 41.47 289 LYS B O 1
ATOM 5236 N N . ILE B 1 290 ? 36.553 47.836 29.461 1.00 39.97 290 ILE B N 1
ATOM 5237 C CA . ILE B 1 290 ? 36.409 47.911 30.909 1.00 39.12 290 ILE B CA 1
ATOM 5238 C C . ILE B 1 290 ? 36.595 49.348 31.382 1.00 39.22 290 ILE B C 1
ATOM 5239 O O . ILE B 1 290 ? 37.603 49.982 31.071 1.00 39.12 290 ILE B O 1
ATOM 5244 N N . ASP B 1 291 ? 35.620 49.866 32.123 1.00 38.90 291 ASP B N 1
ATOM 5245 C CA . ASP B 1 291 ? 35.713 51.234 32.619 1.00 38.77 291 ASP B CA 1
ATOM 5246 C C . ASP B 1 291 ? 36.854 51.397 33.611 1.00 36.76 291 ASP B C 1
ATOM 5247 O O . ASP B 1 291 ? 37.016 50.590 34.520 1.00 35.78 291 ASP B O 1
ATOM 5252 N N . ASN B 1 292 ? 37.643 52.448 33.411 1.00 36.28 292 ASN B N 1
ATOM 5253 C CA . ASN B 1 292 ? 38.773 52.783 34.273 1.00 35.48 292 ASN B CA 1
ATOM 5254 C C . ASN B 1 292 ? 39.922 51.781 34.312 1.00 34.68 292 ASN B C 1
ATOM 5255 O O . ASN B 1 292 ? 40.712 51.784 35.260 1.00 33.65 292 ASN B O 1
ATOM 5260 N N . PHE B 1 293 ? 40.017 50.924 33.297 1.00 33.65 293 PHE B N 1
ATOM 5261 C CA . PHE B 1 293 ? 41.114 49.958 33.235 1.00 31.90 293 PHE B CA 1
ATOM 5262 C C . PHE B 1 293 ? 42.337 50.762 32.825 1.00 31.09 293 PHE B C 1
ATOM 5263 O O . PHE B 1 293 ? 43.388 50.686 33.459 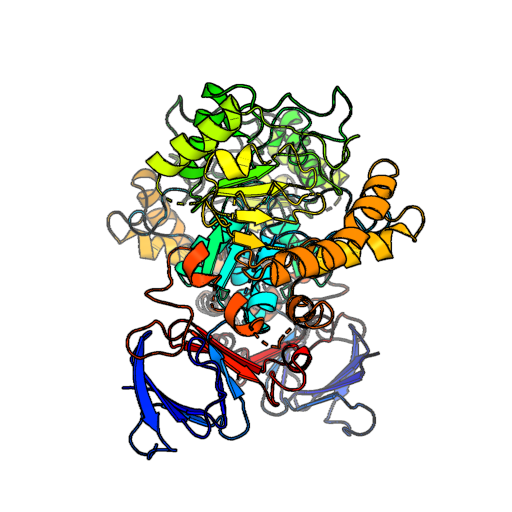1.00 30.20 293 PHE B O 1
ATOM 5271 N N . PHE B 1 294 ? 42.176 51.532 31.752 1.00 29.44 294 PHE B N 1
ATOM 5272 C CA . PHE B 1 294 ? 43.229 52.391 31.228 1.00 30.04 294 PHE B CA 1
ATOM 5273 C C . PHE B 1 294 ? 42.976 53.821 31.706 1.00 30.88 294 PHE B C 1
ATOM 5274 O O . PHE B 1 294 ? 41.897 54.140 32.204 1.00 30.42 294 PHE B O 1
ATOM 5282 N N . PRO B 1 295 ? 43.988 54.694 31.588 1.00 31.19 295 PRO B N 1
ATOM 5283 C CA . PRO B 1 295 ? 43.780 56.078 32.008 1.00 31.17 295 PRO B CA 1
ATOM 5284 C C . PRO B 1 295 ? 42.834 56.632 30.936 1.00 32.36 295 PRO B C 1
ATOM 5285 O O . PRO B 1 295 ? 42.759 56.078 29.837 1.00 32.49 295 PRO B O 1
ATOM 5289 N N . GLU B 1 296 ? 42.123 57.714 31.232 1.00 32.29 296 GLU B N 1
ATOM 5290 C CA . GLU B 1 296 ? 41.181 58.258 30.259 1.00 33.81 296 GLU B CA 1
ATOM 5291 C C . GLU B 1 296 ? 41.767 58.649 28.910 1.00 32.00 296 GLU B C 1
ATOM 5292 O O . GLU B 1 296 ? 41.164 58.397 27.870 1.00 32.30 296 GLU B O 1
ATOM 5298 N N . ILE B 1 297 ? 42.938 59.265 28.928 1.00 31.50 297 ILE B N 1
ATOM 5299 C CA . ILE B 1 297 ? 43.586 59.711 27.701 1.00 30.30 297 ILE B CA 1
ATOM 5300 C C . ILE B 1 297 ? 44.064 58.524 26.850 1.00 30.57 297 ILE B C 1
ATOM 5301 O O . ILE B 1 297 ? 44.237 58.649 25.637 1.00 30.24 297 ILE B O 1
ATOM 5306 N N . VAL B 1 298 ? 44.250 57.371 27.495 1.00 29.75 298 VAL B N 1
ATOM 5307 C CA . VAL B 1 298 ? 44.723 56.161 26.831 1.00 30.44 298 VAL B CA 1
ATOM 5308 C C . VAL B 1 298 ? 43.607 55.326 26.201 1.00 32.48 298 VAL B C 1
ATOM 5309 O O . VAL B 1 298 ? 43.767 54.791 25.098 1.00 32.80 298 VAL B O 1
ATOM 5313 N N . ARG B 1 299 ? 42.482 55.226 26.901 1.00 33.23 299 ARG B N 1
ATOM 5314 C CA . ARG B 1 299 ? 41.347 54.423 26.452 1.00 35.54 299 ARG B CA 1
ATOM 5315 C C . ARG B 1 299 ? 40.965 54.515 24.976 1.00 36.53 299 ARG B C 1
ATOM 5316 O O . ARG B 1 299 ? 40.903 53.499 24.298 1.00 36.04 299 ARG B O 1
ATOM 5324 N N . PRO B 1 300 ? 40.694 55.728 24.463 1.00 37.79 300 PRO B N 1
ATOM 5325 C CA . PRO B 1 300 ? 40.319 55.899 23.053 1.00 38.61 300 PRO B CA 1
ATOM 5326 C C . PRO B 1 300 ? 41.353 55.289 22.113 1.00 39.60 300 PRO B C 1
ATOM 5327 O O . PRO B 1 300 ? 41.011 54.629 21.130 1.00 41.67 300 PRO B O 1
ATOM 5331 N N . LYS B 1 301 ? 42.623 55.529 22.426 1.00 39.28 301 LYS B N 1
ATOM 5332 C CA . LYS B 1 301 ? 43.721 55.026 21.621 1.00 37.66 301 LYS B CA 1
ATOM 5333 C C . LYS B 1 301 ? 43.729 53.504 21.598 1.00 36.98 301 LYS B C 1
ATOM 5334 O O . LYS B 1 301 ? 43.986 52.899 20.563 1.00 36.86 301 LYS B O 1
ATOM 5340 N N . ALA B 1 302 ? 43.432 52.888 22.738 1.00 35.93 302 ALA B N 1
ATOM 5341 C CA . ALA B 1 302 ? 43.406 51.438 22.824 1.00 36.36 302 ALA B CA 1
ATOM 5342 C C . ALA B 1 302 ? 42.240 50.884 22.008 1.00 37.06 302 ALA B C 1
ATOM 5343 O O . ALA B 1 302 ? 42.398 49.907 21.286 1.00 35.93 302 ALA B O 1
ATOM 5345 N N . ALA B 1 303 ? 41.076 51.520 22.116 1.00 37.47 303 ALA B N 1
ATOM 5346 C CA . ALA B 1 303 ? 39.891 51.073 21.393 1.00 39.50 303 ALA B CA 1
ATOM 5347 C C . ALA B 1 303 ? 40.089 51.154 19.882 1.00 40.30 303 ALA B C 1
ATOM 5348 O O . ALA B 1 303 ? 39.604 50.300 19.134 1.00 40.28 303 ALA B O 1
ATOM 5350 N N . SER B 1 304 ? 40.818 52.178 19.451 1.00 41.00 304 SER B N 1
ATOM 5351 C CA . SER B 1 304 ? 41.091 52.424 18.038 1.00 41.79 304 SER B CA 1
ATOM 5352 C C . SER B 1 304 ? 42.191 51.564 17.408 1.00 42.41 304 SER B C 1
ATOM 5353 O O . SER B 1 304 ? 41.999 50.976 16.340 1.00 43.12 304 SER B O 1
ATOM 5356 N N . VAL B 1 305 ? 43.340 51.493 18.065 1.00 41.98 305 VAL B N 1
ATOM 5357 C CA . VAL B 1 305 ? 44.478 50.737 17.556 1.00 41.55 305 VAL B CA 1
ATOM 5358 C C . VAL B 1 305 ? 44.369 49.218 17.685 1.00 41.83 305 VAL B C 1
ATOM 5359 O O . VAL B 1 305 ? 44.565 48.484 16.713 1.00 42.22 305 VAL B O 1
ATOM 5363 N N . GLY B 1 306 ? 44.059 48.748 18.884 1.00 41.48 306 GLY B N 1
ATOM 5364 C CA . GLY B 1 306 ? 43.956 47.319 19.128 1.00 42.86 306 GLY B CA 1
ATOM 5365 C C . GLY B 1 306 ? 43.262 46.396 18.130 1.00 44.37 306 GLY B C 1
ATOM 5366 O O . GLY B 1 306 ? 43.860 45.418 17.675 1.00 44.46 306 GLY B O 1
ATOM 5367 N N . PRO B 1 307 ? 42.001 46.672 17.760 1.00 44.45 307 PRO B N 1
ATOM 5368 C CA . PRO B 1 307 ? 41.280 45.810 16.816 1.00 44.73 307 PRO B CA 1
ATOM 5369 C C . PRO B 1 307 ? 41.778 45.790 15.374 1.00 45.03 307 PRO B C 1
ATOM 5370 O O . PRO B 1 307 ? 41.461 44.871 14.615 1.00 45.74 307 PRO B O 1
ATOM 5374 N N . GLN B 1 308 ? 42.568 46.790 15.003 1.00 44.44 308 GLN B N 1
ATOM 5375 C CA . GLN B 1 308 ? 43.074 46.903 13.639 1.00 43.51 308 GLN B CA 1
ATOM 5376 C C . GLN B 1 308 ? 44.285 46.041 13.257 1.00 42.95 308 GLN B C 1
ATOM 5377 O O . GLN B 1 308 ? 44.420 45.648 12.095 1.00 41.98 308 GLN B O 1
ATOM 5383 N N . ILE B 1 309 ? 45.155 45.741 14.215 1.00 42.14 309 ILE B N 1
ATOM 5384 C CA . ILE B 1 309 ? 46.354 44.967 13.920 1.00 41.01 309 ILE B CA 1
ATOM 5385 C C . ILE B 1 309 ? 46.091 43.611 13.256 1.00 40.57 309 ILE B C 1
ATOM 5386 O O . ILE B 1 309 ? 46.759 43.267 12.280 1.00 37.44 309 ILE B O 1
ATOM 5391 N N . SER B 1 310 ? 45.126 42.846 13.771 1.00 40.17 310 SER B N 1
ATOM 5392 C CA . SER B 1 310 ? 44.812 41.541 13.189 1.00 40.54 310 SER B CA 1
ATOM 5393 C C . SER B 1 310 ? 44.466 41.709 11.708 1.00 40.83 310 SER B C 1
ATOM 5394 O O . SER B 1 310 ? 44.929 40.952 10.856 1.00 41.56 310 SER B O 1
ATOM 5397 N N . ASP B 1 311 ? 43.651 42.711 11.409 1.00 40.17 311 ASP B N 1
ATOM 5398 C CA . ASP B 1 311 ? 43.252 42.982 10.037 1.00 39.95 311 ASP B CA 1
ATOM 5399 C C . ASP B 1 311 ? 44.471 43.361 9.197 1.00 38.77 311 ASP B C 1
ATOM 5400 O O . ASP B 1 311 ? 44.660 42.849 8.090 1.00 37.95 311 ASP B O 1
ATOM 5405 N N . THR B 1 312 ? 45.295 44.259 9.730 1.00 36.12 312 THR B N 1
ATOM 5406 C CA . THR B 1 312 ? 46.502 44.707 9.039 1.00 34.29 312 THR B CA 1
ATOM 5407 C C . THR B 1 312 ? 47.477 43.557 8.796 1.00 33.76 312 THR B C 1
ATOM 5408 O O . THR B 1 312 ? 48.086 43.474 7.736 1.00 31.70 312 THR B O 1
ATOM 5412 N N . PHE B 1 313 ? 47.616 42.669 9.775 1.00 34.74 313 PHE B N 1
ATOM 5413 C CA . PHE B 1 313 ? 48.499 41.516 9.638 1.00 36.46 313 PHE B CA 1
ATOM 5414 C C . PHE B 1 313 ? 48.156 40.711 8.383 1.00 38.41 313 PHE B C 1
ATOM 5415 O O . PHE B 1 313 ? 49.031 40.422 7.567 1.00 38.09 313 PHE B O 1
ATOM 5423 N N . ARG B 1 314 ? 46.884 40.338 8.245 1.00 39.55 314 ARG B N 1
ATOM 5424 C CA . ARG B 1 314 ? 46.429 39.555 7.102 1.00 40.94 314 ARG B CA 1
ATOM 5425 C C . ARG B 1 314 ? 46.818 40.225 5.792 1.00 41.09 314 ARG B C 1
ATOM 5426 O O . ARG B 1 314 ? 47.338 39.572 4.890 1.00 41.76 314 ARG B O 1
ATOM 5434 N N . LYS B 1 315 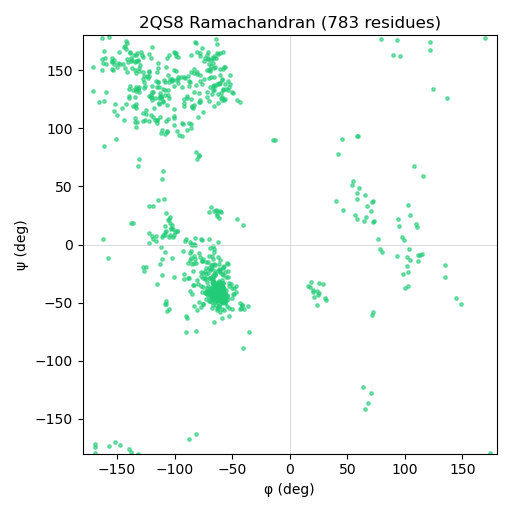? 46.571 41.528 5.692 1.00 41.79 315 LYS B N 1
ATOM 5435 C CA . LYS B 1 315 ? 46.922 42.277 4.490 1.00 42.28 315 LYS B CA 1
ATOM 5436 C C . LYS B 1 315 ? 48.419 42.186 4.211 1.00 41.90 315 LYS B C 1
ATOM 5437 O O . LYS B 1 315 ? 48.830 41.878 3.095 1.00 42.19 315 LYS B O 1
ATOM 5443 N N . ALA B 1 316 ? 49.231 42.453 5.228 1.00 40.88 316 ALA B N 1
ATOM 5444 C CA . ALA B 1 316 ? 50.680 42.417 5.076 1.00 40.33 316 ALA B CA 1
ATOM 5445 C C . ALA B 1 316 ? 51.201 41.045 4.661 1.00 39.09 316 ALA B C 1
ATOM 5446 O O . ALA B 1 316 ? 52.041 40.945 3.773 1.00 37.25 316 ALA B O 1
ATOM 5448 N N . TYR B 1 317 ? 50.719 39.996 5.315 1.00 39.89 317 TYR B N 1
ATOM 5449 C CA . TYR B 1 317 ? 51.152 38.639 4.987 1.00 42.49 317 TYR B CA 1
ATOM 5450 C C . TYR B 1 317 ? 50.853 38.291 3.528 1.00 42.21 317 TYR B C 1
ATOM 5451 O O . TYR B 1 317 ? 51.745 37.907 2.770 1.00 40.99 317 TYR B O 1
ATOM 5460 N N . GLU B 1 318 ? 49.587 38.422 3.150 1.00 41.77 318 GLU B N 1
ATOM 5461 C CA . GLU B 1 318 ? 49.162 38.118 1.797 1.00 42.71 318 GLU B CA 1
ATOM 5462 C C . GLU B 1 318 ? 49.871 38.961 0.745 1.00 40.83 318 GLU B C 1
ATOM 5463 O O . GLU B 1 318 ? 50.119 38.488 -0.358 1.00 40.49 318 GLU B O 1
ATOM 5469 N N . LYS B 1 319 ? 50.201 40.203 1.092 1.00 39.65 319 LYS B N 1
ATOM 5470 C CA . LYS B 1 319 ? 50.895 41.103 0.171 1.00 37.16 319 LYS B CA 1
ATOM 5471 C C . LYS B 1 319 ? 52.364 40.687 0.006 1.00 35.62 319 LYS B C 1
ATOM 5472 O O . LYS B 1 319 ? 53.050 41.132 -0.918 1.00 34.53 319 LYS B O 1
ATOM 5478 N N . GLY B 1 320 ? 52.839 39.836 0.912 1.00 34.93 320 GLY B N 1
ATOM 5479 C CA . GLY B 1 320 ? 54.206 39.353 0.829 1.00 33.60 320 GLY B CA 1
ATOM 5480 C C . GLY B 1 320 ? 55.256 40.105 1.625 1.00 33.00 320 GLY B C 1
ATOM 5481 O O . GLY B 1 320 ? 56.443 40.033 1.306 1.00 32.25 320 GLY B O 1
ATOM 5482 N N . VAL B 1 321 ? 54.832 40.831 2.654 1.00 31.58 321 VAL B N 1
ATOM 5483 C CA . VAL B 1 321 ? 55.768 41.573 3.491 1.00 28.76 321 VAL B CA 1
ATOM 5484 C C . VAL B 1 321 ? 56.470 40.577 4.415 1.00 28.54 321 VAL B C 1
ATOM 5485 O O . VAL B 1 321 ? 55.838 39.668 4.953 1.00 27.49 321 VAL B O 1
ATOM 5489 N N . LYS B 1 322 ? 57.776 40.741 4.587 1.00 29.43 322 LYS B N 1
ATOM 5490 C CA . LYS B 1 322 ? 58.532 39.842 5.452 1.00 32.84 322 LYS B CA 1
ATOM 5491 C C . LYS B 1 322 ? 57.972 39.956 6.870 1.00 33.90 322 LYS B C 1
ATOM 5492 O O . LYS B 1 322 ? 57.670 41.055 7.344 1.00 33.97 322 LYS B O 1
ATOM 5498 N N . ILE B 1 323 ? 57.832 38.818 7.544 1.00 33.47 323 ILE B N 1
ATOM 5499 C CA . ILE B 1 323 ? 57.273 38.815 8.884 1.00 32.25 323 ILE B CA 1
ATOM 5500 C C . ILE B 1 323 ? 58.071 38.006 9.895 1.00 32.02 323 ILE B C 1
ATOM 5501 O O . ILE B 1 323 ? 58.486 36.875 9.625 1.00 32.01 323 ILE B O 1
ATOM 5506 N N . ALA B 1 324 ? 58.283 38.604 11.065 1.00 30.54 324 ALA B N 1
ATOM 5507 C CA . ALA B 1 324 ? 59.018 37.961 12.145 1.00 28.69 324 ALA B CA 1
ATOM 5508 C C . ALA B 1 324 ? 58.161 37.982 13.414 1.00 27.62 324 ALA B C 1
ATOM 5509 O O . ALA B 1 324 ? 57.533 38.991 13.730 1.00 26.57 324 ALA B O 1
ATOM 5511 N N . PHE B 1 325 ? 58.141 36.861 14.125 1.00 27.40 325 PHE B N 1
ATOM 5512 C CA . PHE B 1 325 ? 57.367 36.700 15.357 1.00 27.89 325 PHE B CA 1
ATOM 5513 C C . PHE B 1 325 ? 57.727 37.719 16.452 1.00 29.21 325 PHE B C 1
ATOM 5514 O O . PHE B 1 325 ? 58.905 37.960 16.734 1.00 28.47 325 PHE B O 1
ATOM 5522 N N . GLY B 1 326 ? 56.690 38.292 17.062 1.00 28.61 326 GLY B N 1
ATOM 5523 C CA . GLY B 1 326 ? 56.840 39.272 18.123 1.00 27.76 326 GLY B CA 1
ATOM 5524 C C . GLY B 1 326 ? 55.473 39.546 18.733 1.00 27.07 326 GLY B C 1
ATOM 5525 O O . GLY B 1 326 ? 54.513 39.829 18.015 1.00 26.26 326 GLY B O 1
ATOM 5526 N N . THR B 1 327 ? 55.396 39.514 20.058 1.00 25.77 327 THR B N 1
ATOM 5527 C CA . THR B 1 327 ? 54.125 39.668 20.765 1.00 25.41 327 THR B CA 1
ATOM 5528 C C . THR B 1 327 ? 53.857 40.909 21.616 1.00 26.14 327 THR B C 1
ATOM 5529 O O . THR B 1 327 ? 52.713 41.178 21.965 1.00 25.59 327 THR B O 1
ATOM 5533 N N . ASP B 1 328 ? 54.905 41.643 21.967 1.00 26.58 328 ASP B N 1
ATOM 5534 C CA . ASP B 1 328 ? 54.780 42.809 22.832 1.00 24.55 328 ASP B CA 1
ATOM 5535 C C . ASP B 1 328 ? 54.368 42.317 24.221 1.00 25.06 328 ASP B C 1
ATOM 5536 O O . ASP B 1 328 ? 53.617 42.979 24.953 1.00 24.45 328 ASP B O 1
ATOM 5541 N N . ALA B 1 329 ? 54.862 41.132 24.562 1.00 23.05 329 ALA B N 1
ATOM 5542 C CA . ALA B 1 329 ? 54.634 40.541 25.866 1.00 23.79 329 ALA B CA 1
ATOM 5543 C C . ALA B 1 329 ? 55.229 41.540 26.875 1.00 24.88 329 ALA B C 1
ATOM 5544 O O . ALA B 1 329 ? 56.373 41.977 26.738 1.00 24.61 329 ALA B O 1
ATOM 5546 N N . GLY B 1 330 ? 54.478 41.884 27.889 1.00 25.50 330 GLY B N 1
ATOM 5547 C CA . GLY B 1 330 ? 54.872 42.870 28.862 1.00 26.06 330 GLY B CA 1
ATOM 5548 C C . GLY B 1 330 ? 53.617 43.699 29.002 1.00 26.74 330 GLY B C 1
ATOM 5549 O O . GLY B 1 330 ? 53.370 44.299 30.053 1.00 28.42 330 GLY B O 1
ATOM 5550 N N . VAL B 1 331 ? 52.865 43.710 27.927 1.00 27.38 331 VAL B N 1
ATOM 5551 C CA . VAL B 1 331 ? 51.537 44.334 27.912 1.00 26.05 331 VAL B CA 1
ATOM 5552 C C . VAL B 1 331 ? 50.705 43.242 28.534 1.00 26.26 331 VAL B C 1
ATOM 5553 O O . VAL B 1 331 ? 50.292 43.348 29.700 1.00 24.85 331 VAL B O 1
ATOM 5557 N N . GLN B 1 332 ? 50.449 42.187 27.758 1.00 25.83 332 GLN B N 1
ATOM 5558 C CA . GLN B 1 332 ? 49.761 41.028 28.284 1.00 26.65 332 GLN B CA 1
ATOM 5559 C C . GLN B 1 332 ? 50.783 40.230 29.081 1.00 28.04 332 GLN B C 1
ATOM 5560 O O . GLN B 1 332 ? 51.982 40.476 28.936 1.00 28.84 332 GLN B O 1
ATOM 5566 N N . LYS B 1 333 ? 50.342 39.295 29.918 1.00 28.47 333 LYS B N 1
ATOM 5567 C CA . LYS B 1 333 ? 51.250 38.490 30.741 1.00 30.91 333 LYS B CA 1
ATOM 5568 C C . LYS B 1 333 ? 52.375 37.804 29.966 1.00 31.09 333 LYS B C 1
ATOM 5569 O O . LYS B 1 333 ? 52.195 37.378 28.823 1.00 30.49 333 LYS B O 1
ATOM 5575 N N . HIS B 1 334 ? 53.537 37.692 30.605 1.00 29.04 334 HIS B N 1
ATOM 5576 C CA . HIS B 1 334 ? 54.686 37.029 30.003 1.00 28.02 334 HIS B CA 1
ATOM 5577 C C . HIS B 1 334 ? 54.445 35.528 30.132 1.00 28.40 334 HIS B C 1
ATOM 5578 O O . HIS B 1 334 ? 53.943 35.071 31.164 1.00 27.43 334 HIS B O 1
ATOM 5585 N N . GLY B 1 335 ? 54.800 34.766 29.098 1.00 27.52 335 GLY B N 1
ATOM 5586 C CA . GLY B 1 335 ? 54.606 33.327 29.140 1.00 27.66 335 GLY B CA 1
ATOM 5587 C C . GLY B 1 335 ? 53.415 32.846 28.325 1.00 28.15 335 GLY B C 1
ATOM 5588 O O . GLY B 1 335 ? 53.173 31.642 28.216 1.00 28.18 335 GLY B O 1
ATOM 5589 N N . THR B 1 336 ? 52.668 33.789 27.758 1.00 27.52 336 THR B N 1
ATOM 5590 C CA . THR B 1 336 ? 51.500 33.475 26.941 1.00 28.07 336 THR B CA 1
ATOM 5591 C C . THR B 1 336 ? 51.839 33.765 25.480 1.00 27.18 336 THR B C 1
ATOM 5592 O O . THR B 1 336 ? 50.965 33.852 24.618 1.00 24.96 336 THR B O 1
ATOM 5596 N N . ASN B 1 337 ? 53.136 33.905 25.224 1.00 28.11 337 ASN B N 1
ATOM 5597 C CA . ASN B 1 337 ? 53.659 34.187 23.893 1.00 27.89 337 ASN B CA 1
ATOM 5598 C C . ASN B 1 337 ? 53.085 33.264 22.807 1.00 28.55 337 ASN B C 1
ATOM 5599 O O . ASN B 1 337 ? 52.841 33.709 21.684 1.00 27.89 337 ASN B O 1
ATOM 5604 N N . TRP B 1 338 ? 52.871 31.990 23.142 1.00 29.33 338 TRP B N 1
ATOM 5605 C CA . TRP B 1 338 ? 52.331 31.021 22.183 1.00 30.55 338 TRP B CA 1
ATOM 5606 C C . TRP B 1 338 ? 51.035 31.455 21.485 1.00 30.42 338 TRP B C 1
ATOM 5607 O O . TRP B 1 338 ? 50.833 31.144 20.311 1.00 29.23 338 TRP B O 1
ATOM 5618 N N . LYS B 1 339 ? 50.162 32.163 22.207 1.00 29.30 339 LYS B N 1
ATOM 5619 C CA . LYS B 1 339 ? 48.896 32.626 21.641 1.00 28.65 339 LYS B CA 1
ATOM 5620 C C . LYS B 1 339 ? 49.106 33.411 20.350 1.00 27.98 339 LYS B C 1
ATOM 5621 O O . LYS B 1 339 ? 48.235 33.434 19.490 1.00 25.69 339 LYS B O 1
ATOM 5627 N N . GLU B 1 340 ? 50.262 34.056 20.213 1.00 28.09 340 GLU B N 1
ATOM 5628 C CA . GLU B 1 340 ? 50.558 34.817 19.001 1.00 28.58 340 GLU B CA 1
ATOM 5629 C C . GLU B 1 340 ? 50.474 33.889 17.777 1.00 30.34 340 GLU B C 1
ATOM 5630 O O . GLU B 1 340 ? 50.022 34.297 16.705 1.00 30.37 340 GLU B O 1
ATOM 5636 N N . PHE B 1 341 ? 50.913 32.641 17.947 1.00 31.57 341 PHE B N 1
ATOM 5637 C CA . PHE B 1 341 ? 50.863 31.644 16.874 1.00 33.03 341 PHE B CA 1
ATOM 5638 C C . PHE B 1 341 ? 49.415 31.423 16.445 1.00 32.79 341 PHE B C 1
ATOM 5639 O O . PHE B 1 341 ? 49.100 31.406 15.254 1.00 33.35 341 PHE B O 1
ATOM 5647 N N . VAL B 1 342 ? 48.539 31.247 17.428 1.00 32.60 342 VAL B N 1
ATOM 5648 C CA . VAL B 1 342 ? 47.124 31.028 17.163 1.00 31.71 342 VAL B CA 1
ATOM 5649 C C . VAL B 1 342 ? 46.531 32.208 16.404 1.00 32.82 342 VAL B C 1
ATOM 5650 O O . VAL B 1 342 ? 45.779 32.020 15.450 1.00 33.39 342 VAL B O 1
ATOM 5654 N N . TYR B 1 343 ? 46.875 33.426 16.813 1.00 32.96 343 TYR B N 1
ATOM 5655 C CA . TYR B 1 343 ? 46.354 34.608 16.139 1.00 33.59 343 TYR B CA 1
ATOM 5656 C C . TYR B 1 343 ? 46.873 34.712 14.707 1.00 33.14 343 TYR B C 1
ATOM 5657 O O . TYR B 1 343 ? 46.148 35.129 13.811 1.00 34.77 343 TYR B O 1
ATOM 5674 N N . VAL B 1 345 ? 47.754 32.258 12.652 1.00 33.33 345 VAL B N 1
ATOM 5675 C CA . VAL B 1 345 ? 47.091 31.265 11.814 1.00 35.97 345 VAL B CA 1
ATOM 5676 C C . VAL B 1 345 ? 45.654 31.683 11.499 1.00 37.30 345 VAL B C 1
ATOM 5677 O O . VAL B 1 345 ? 45.214 31.604 10.349 1.00 37.62 345 VAL B O 1
ATOM 5681 N N . GLU B 1 346 ? 44.931 32.138 12.519 1.00 38.59 346 GLU B N 1
ATOM 5682 C CA . GLU B 1 346 ? 43.550 32.550 12.333 1.00 39.75 346 GLU B CA 1
ATOM 5683 C C . GLU B 1 346 ? 43.410 33.758 11.426 1.00 38.68 346 GLU B C 1
ATOM 5684 O O . GLU B 1 346 ? 42.333 34.021 10.913 1.00 39.07 346 GLU B O 1
ATOM 5690 N N . ASN B 1 347 ? 44.493 34.488 11.210 1.00 37.74 347 ASN B N 1
ATOM 5691 C CA . ASN B 1 347 ? 44.415 35.661 10.357 1.00 36.89 347 ASN B CA 1
ATOM 5692 C C . ASN B 1 347 ? 45.050 35.491 8.980 1.00 37.01 347 ASN B C 1
ATOM 5693 O O . ASN B 1 347 ? 45.398 36.472 8.327 1.00 35.59 347 ASN B O 1
ATOM 5698 N N . GLY B 1 348 ? 45.207 34.242 8.541 1.00 37.86 348 GLY B N 1
ATOM 5699 C CA . GLY B 1 348 ? 45.746 34.012 7.211 1.00 38.82 348 GLY B CA 1
ATOM 5700 C C . GLY B 1 348 ? 47.076 33.321 6.995 1.00 38.39 348 GLY B C 1
ATOM 5701 O O . GLY B 1 348 ? 47.367 32.911 5.873 1.00 39.32 348 GLY B O 1
ATOM 5710 N N . PRO B 1 350 ? 49.629 30.183 7.359 1.00 33.18 350 PRO B N 1
ATOM 5711 C CA . PRO B 1 350 ? 49.644 28.751 7.671 1.00 32.57 350 PRO B CA 1
ATOM 5712 C C . PRO B 1 350 ? 50.631 28.395 8.780 1.00 32.46 350 PRO B C 1
ATOM 5713 O O . PRO B 1 350 ? 51.668 29.034 8.920 1.00 31.64 350 PRO B O 1
ATOM 5717 N N . ALA B 1 351 ? 50.291 27.372 9.560 1.00 31.82 351 ALA B N 1
ATOM 5718 C CA . ALA B 1 351 ? 51.095 26.907 10.688 1.00 33.40 351 ALA B CA 1
ATOM 5719 C C . ALA B 1 351 ? 52.620 26.862 10.520 1.00 33.69 351 ALA B C 1
ATOM 5720 O O . ALA B 1 351 ? 53.341 27.427 11.337 1.00 34.26 351 ALA B O 1
ATOM 5730 N N . LYS B 1 353 ? 54.530 28.306 8.299 1.00 34.56 353 LYS B N 1
ATOM 5731 C CA . LYS B 1 353 ? 55.037 29.650 8.030 1.00 35.84 353 LYS B CA 1
ATOM 5732 C C . LYS B 1 353 ? 55.152 30.433 9.334 1.00 35.61 353 LYS B C 1
ATOM 5733 O O . LYS B 1 353 ? 56.052 31.256 9.500 1.00 35.67 353 LYS B O 1
ATOM 5739 N N . ALA B 1 354 ? 54.234 30.170 10.253 1.00 33.22 354 ALA B N 1
ATOM 5740 C CA . ALA B 1 354 ? 54.217 30.845 11.537 1.00 33.46 354 ALA B CA 1
ATOM 5741 C C . ALA B 1 354 ? 55.364 30.353 12.410 1.00 32.02 354 ALA B C 1
ATOM 5742 O O . ALA B 1 354 ? 55.977 31.126 13.146 1.00 30.90 354 ALA B O 1
ATOM 5744 N N . ILE B 1 355 ? 55.653 29.061 12.329 1.00 30.14 355 ILE B N 1
ATOM 5745 C CA . ILE B 1 355 ? 56.741 28.507 13.118 1.00 29.57 355 ILE B CA 1
ATOM 5746 C C . ILE B 1 355 ? 58.064 28.995 12.554 1.00 28.76 355 ILE B C 1
ATOM 5747 O O . ILE B 1 355 ? 59.002 29.270 13.302 1.00 27.49 355 ILE B O 1
ATOM 5752 N N . GLN B 1 356 ? 58.126 29.133 11.234 1.00 28.07 356 GLN B N 1
ATOM 5753 C CA . GLN B 1 356 ? 59.341 29.590 10.581 1.00 29.01 356 GLN B CA 1
ATOM 5754 C C . GLN B 1 356 ? 59.603 31.064 10.883 1.00 27.67 356 GLN B C 1
ATOM 5755 O O . GLN B 1 356 ? 60.751 31.495 10.923 1.00 27.85 356 GLN B O 1
ATOM 5761 N N . SER B 1 357 ? 58.538 31.827 11.120 1.00 27.10 357 SER B N 1
ATOM 5762 C CA . SER B 1 357 ? 58.686 33.252 11.397 1.00 26.93 357 SER B CA 1
ATOM 5763 C C . SER B 1 357 ? 59.181 33.486 12.812 1.00 25.38 357 SER B C 1
ATOM 5764 O O . SER B 1 357 ? 59.601 34.585 13.148 1.00 26.95 357 SER B O 1
ATOM 5767 N N . ALA B 1 358 ? 59.123 32.448 13.638 1.00 25.62 358 ALA B N 1
ATOM 5768 C CA . ALA B 1 358 ? 59.583 32.533 15.013 1.00 23.62 358 ALA B CA 1
ATOM 5769 C C . ALA B 1 358 ? 60.879 31.753 15.191 1.00 24.69 358 ALA B C 1
ATOM 5770 O O . ALA B 1 358 ? 61.346 31.564 16.316 1.00 23.95 358 ALA B O 1
ATOM 5772 N N . THR B 1 359 ? 61.451 31.294 14.081 1.00 25.71 359 THR B N 1
ATOM 5773 C CA . THR B 1 359 ? 62.695 30.526 14.111 1.00 26.01 359 THR B CA 1
ATOM 5774 C C . THR B 1 359 ? 63.756 31.121 13.176 1.00 26.87 359 THR B C 1
ATOM 5775 O O . THR B 1 359 ? 64.673 31.809 13.634 1.00 27.52 359 THR B O 1
ATOM 5787 N N . GLU B 1 361 ? 63.162 33.361 10.437 1.00 27.06 361 GLU B N 1
ATOM 5788 C CA . GLU B 1 361 ? 62.960 34.776 10.124 1.00 27.08 361 GLU B CA 1
ATOM 5789 C C . GLU B 1 361 ? 63.434 35.680 11.263 1.00 26.37 361 GLU B C 1
ATOM 5790 O O . GLU B 1 361 ? 63.971 36.766 11.025 1.00 25.10 361 GLU B O 1
ATOM 5796 N N . THR B 1 362 ? 63.237 35.226 12.498 1.00 25.97 362 THR B N 1
ATOM 5797 C CA . THR B 1 362 ? 63.659 35.990 13.657 1.00 26.21 362 THR B CA 1
ATOM 5798 C C . THR B 1 362 ? 65.182 35.962 13.700 1.00 26.78 362 THR B C 1
ATOM 5799 O O . THR B 1 362 ? 65.826 36.966 14.012 1.00 26.84 362 THR B O 1
ATOM 5803 N N . ALA B 1 363 ? 65.759 34.812 13.362 1.00 26.71 363 ALA B N 1
ATOM 5804 C CA . ALA B 1 363 ? 67.209 34.659 13.355 1.00 26.58 363 ALA B CA 1
ATOM 5805 C C . ALA B 1 363 ? 67.848 35.662 12.401 1.00 27.70 363 ALA B C 1
ATOM 5806 O O . ALA B 1 363 ? 68.889 36.253 12.712 1.00 26.93 363 ALA B O 1
ATOM 5808 N N . LYS B 1 364 ? 67.218 35.858 11.244 1.00 27.30 364 LYS B N 1
ATOM 5809 C CA . LYS B 1 364 ? 67.723 36.803 10.255 1.00 27.34 364 LYS B CA 1
ATOM 5810 C C . LYS B 1 364 ? 67.599 38.237 10.754 1.00 26.13 364 LYS B C 1
ATOM 5811 O O . LYS B 1 364 ? 68.499 39.047 10.533 1.00 26.42 364 LYS B O 1
ATOM 5817 N N . LEU B 1 365 ? 66.487 38.550 11.419 1.00 25.70 365 LEU B N 1
ATOM 5818 C CA . LEU B 1 365 ? 66.268 39.902 11.936 1.00 25.44 365 LEU B CA 1
ATOM 5819 C C . LEU B 1 365 ? 67.305 40.236 12.997 1.00 24.45 365 LEU B C 1
ATOM 5820 O O . LEU B 1 365 ? 67.783 41.362 13.050 1.00 23.37 365 LEU B O 1
ATOM 5825 N N . LEU B 1 366 ? 67.660 39.256 13.830 1.00 24.82 366 LEU B N 1
ATOM 5826 C CA . LEU B 1 366 ? 68.668 39.468 14.863 1.00 25.54 366 LEU B CA 1
ATOM 5827 C C . LEU B 1 366 ? 70.082 39.245 14.333 1.00 27.02 366 LEU B C 1
ATOM 5828 O O . LEU B 1 366 ? 71.049 39.358 15.085 1.00 28.35 366 LEU B O 1
ATOM 5833 N N . ARG B 1 367 ? 70.201 38.916 13.048 1.00 27.95 367 ARG B N 1
ATOM 5834 C CA . ARG B 1 367 ? 71.506 38.702 12.417 1.00 27.46 367 ARG B CA 1
ATOM 5835 C C . ARG B 1 367 ? 72.268 37.569 13.087 1.00 29.57 367 ARG B C 1
ATOM 5836 O O . ARG B 1 367 ? 73.443 37.713 13.426 1.00 29.93 367 ARG B O 1
ATOM 5844 N N . ILE B 1 368 ? 71.589 36.443 13.286 1.00 28.62 368 ILE B N 1
ATOM 5845 C CA . ILE B 1 368 ? 72.198 35.280 13.908 1.00 29.22 368 ILE B CA 1
ATOM 5846 C C . ILE B 1 368 ? 71.803 33.984 13.196 1.00 29.56 368 ILE B C 1
ATOM 5847 O O . ILE B 1 368 ? 71.954 32.894 13.746 1.00 29.49 368 ILE B O 1
ATOM 5852 N N . GLU B 1 369 ? 71.321 34.108 11.961 1.00 30.24 369 GLU B N 1
ATOM 5853 C CA . GLU B 1 369 ? 70.895 32.948 11.183 1.00 32.54 369 GLU B CA 1
ATOM 5854 C C . GLU B 1 369 ? 71.952 31.854 10.994 1.00 31.71 369 GLU B C 1
ATOM 5855 O O . GLU B 1 369 ? 71.610 30.697 10.764 1.00 31.51 369 GLU B O 1
ATOM 5861 N N . ASP B 1 370 ? 73.230 32.206 11.094 1.00 32.37 370 ASP B N 1
ATOM 5862 C CA . ASP B 1 370 ? 74.285 31.219 10.916 1.00 33.30 370 ASP B CA 1
ATOM 5863 C C . ASP B 1 370 ? 74.554 30.394 12.178 1.00 32.93 370 ASP B C 1
ATOM 5864 O O . ASP B 1 370 ? 75.243 29.377 12.117 1.00 33.46 370 ASP B O 1
ATOM 5869 N N . LYS B 1 371 ? 74.007 30.820 13.314 1.00 31.57 371 LYS B N 1
ATOM 5870 C CA . LYS B 1 371 ? 74.219 30.093 14.567 1.00 30.09 371 LYS B CA 1
ATOM 5871 C C . LYS B 1 371 ? 72.938 29.496 15.148 1.00 28.92 371 LYS B C 1
ATOM 5872 O O . LYS B 1 371 ? 72.958 28.424 15.760 1.00 25.84 371 LYS B O 1
ATOM 5878 N N . LEU B 1 372 ? 71.824 30.194 14.952 1.00 27.53 372 LEU B N 1
ATOM 5879 C CA . LEU B 1 372 ? 70.545 29.745 15.475 1.00 27.82 372 LEU B CA 1
ATOM 5880 C C . LEU B 1 372 ? 69.449 29.806 14.419 1.00 27.85 372 LEU B C 1
ATOM 5881 O O . LEU B 1 372 ? 69.692 30.187 13.275 1.00 26.04 372 LEU B O 1
ATOM 5886 N N . GLY B 1 373 ? 68.243 29.416 14.813 1.00 27.12 373 GLY B N 1
ATOM 5887 C CA . GLY B 1 373 ? 67.126 29.466 13.888 1.00 29.64 373 GLY B CA 1
ATOM 5888 C C . GLY B 1 373 ? 66.701 28.160 13.243 1.00 29.50 373 GLY B C 1
ATOM 5889 O O . GLY B 1 373 ? 65.586 28.073 12.733 1.00 29.66 373 GLY B O 1
ATOM 5890 N N . SER B 1 374 ? 67.568 27.151 13.257 1.00 29.01 374 SER B N 1
ATOM 5891 C CA . SER B 1 374 ? 67.225 25.870 12.646 1.00 29.55 374 SER B CA 1
ATOM 5892 C C . SER B 1 374 ? 67.993 24.714 13.248 1.00 29.62 374 SER B C 1
ATOM 5893 O O . SER B 1 374 ? 69.057 24.890 13.839 1.00 27.06 374 SER B O 1
ATOM 5896 N N . ILE B 1 375 ? 67.428 23.522 13.101 1.00 29.44 375 ILE B N 1
ATOM 5897 C CA . ILE B 1 375 ? 68.047 22.325 13.628 1.00 30.64 375 ILE B CA 1
ATOM 5898 C C . ILE B 1 375 ? 68.826 21.671 12.502 1.00 33.09 375 ILE B C 1
ATOM 5899 O O . ILE B 1 375 ? 68.278 20.919 11.692 1.00 33.23 375 ILE B O 1
ATOM 5904 N N . GLU B 1 376 ? 70.112 21.998 12.438 1.00 35.47 376 GLU B N 1
ATOM 5905 C CA . GLU B 1 376 ? 70.994 21.455 11.420 1.00 36.11 376 GLU B CA 1
ATOM 5906 C C . GLU B 1 376 ? 72.433 21.456 11.928 1.00 36.05 376 GLU B C 1
ATOM 5907 O O . GLU B 1 376 ? 72.790 22.220 12.836 1.00 35.08 376 GLU B O 1
ATOM 5913 N N . SER B 1 377 ? 73.251 20.596 11.329 1.00 33.43 377 SER B N 1
ATOM 5914 C CA . SER B 1 377 ? 74.644 20.449 11.717 1.00 32.37 377 SER B CA 1
ATOM 5915 C C . SER B 1 377 ? 75.413 21.759 11.823 1.00 30.35 377 SER B C 1
ATOM 5916 O O . SER B 1 377 ? 75.392 22.590 10.912 1.00 30.31 377 SER B O 1
ATOM 5919 N N . GLY B 1 378 ? 76.096 21.936 12.943 1.00 29.21 378 GLY B N 1
ATOM 5920 C CA . GLY B 1 378 ? 76.879 23.143 13.136 1.00 29.71 378 GLY B CA 1
ATOM 5921 C C . GLY B 1 378 ? 76.239 24.216 14.002 1.00 29.16 378 GLY B C 1
ATOM 5922 O O . GLY B 1 378 ? 76.936 24.883 14.762 1.00 29.71 378 GLY B O 1
ATOM 5923 N N . LYS B 1 379 ? 74.925 24.394 13.898 1.00 28.17 379 LYS B N 1
ATOM 5924 C CA . LYS B 1 379 ? 74.253 25.417 14.700 1.00 28.25 379 LYS B CA 1
ATOM 5925 C C . LYS B 1 379 ? 74.183 25.089 16.185 1.00 27.93 379 LYS B C 1
ATOM 5926 O O . LYS B 1 379 ? 74.238 23.923 16.583 1.00 27.86 379 LYS B O 1
ATOM 5932 N N . LEU B 1 380 ? 74.071 26.133 17.001 1.00 28.01 380 LEU B N 1
ATOM 5933 C CA . LEU B 1 380 ? 73.980 25.986 18.450 1.00 27.17 380 LEU B CA 1
ATOM 5934 C C . LEU B 1 380 ? 72.768 25.136 18.791 1.00 25.40 380 LEU B C 1
ATOM 5935 O O . LEU B 1 380 ? 71.720 25.253 18.155 1.00 25.56 380 LEU B O 1
ATOM 5940 N N . ALA B 1 381 ? 72.913 24.291 19.805 1.00 24.80 381 ALA B N 1
ATOM 5941 C CA . ALA B 1 381 ? 71.848 23.397 20.226 1.00 22.64 381 ALA B CA 1
ATOM 5942 C C . ALA B 1 381 ? 70.732 24.008 21.083 1.00 23.04 381 ALA B C 1
ATOM 5943 O O . ALA B 1 381 ? 70.696 23.801 22.300 1.00 19.27 381 ALA B O 1
ATOM 5945 N N . ASP B 1 382 ? 69.834 24.757 20.440 1.00 22.24 382 ASP B N 1
ATOM 5946 C CA . ASP B 1 382 ? 68.679 25.353 21.107 1.00 23.21 382 ASP B CA 1
ATOM 5947 C C . ASP B 1 382 ? 67.468 24.634 20.516 1.00 24.39 382 ASP B C 1
ATOM 5948 O O . ASP B 1 382 ? 67.145 24.832 19.332 1.00 23.53 382 ASP B O 1
ATOM 5953 N N . LEU B 1 383 ? 66.812 23.795 21.314 1.00 24.58 383 LEU B N 1
ATOM 5954 C CA . LEU B 1 383 ? 65.646 23.049 20.837 1.00 26.93 383 LEU B CA 1
ATOM 5955 C C . LEU B 1 383 ? 64.544 22.929 21.882 1.00 27.74 383 LEU B C 1
ATOM 5956 O O . LEU B 1 383 ? 64.784 23.068 23.078 1.00 28.52 383 LEU B O 1
ATOM 5961 N N . ILE B 1 384 ? 63.333 22.656 21.407 1.00 28.64 384 ILE B N 1
ATOM 5962 C CA . ILE B 1 384 ? 62.174 22.471 22.263 1.00 29.42 384 ILE B CA 1
ATOM 5963 C C . ILE B 1 384 ? 61.386 21.274 21.739 1.00 31.65 384 ILE B C 1
ATOM 5964 O O . ILE B 1 384 ? 61.523 20.889 20.568 1.00 32.30 384 ILE B O 1
ATOM 5969 N N . ALA B 1 385 ? 60.564 20.687 22.602 1.00 32.88 385 ALA B N 1
ATOM 5970 C CA . ALA B 1 385 ? 59.740 19.549 22.215 1.00 34.33 385 ALA B CA 1
ATOM 5971 C C . ALA B 1 385 ? 58.348 19.718 22.804 1.00 35.66 385 ALA B C 1
ATOM 5972 O O . ALA B 1 385 ? 58.155 20.482 23.748 1.00 36.54 385 ALA B O 1
ATOM 5974 N N . VAL B 1 386 ? 57.379 19.008 22.240 1.00 36.62 386 VAL B N 1
ATOM 5975 C CA . VAL B 1 386 ? 56.005 19.082 22.716 1.00 38.23 386 VAL B CA 1
ATOM 5976 C C . VAL B 1 386 ? 55.224 17.888 22.179 1.00 38.65 386 VAL B C 1
ATOM 5977 O O . VAL B 1 386 ? 55.539 17.371 21.109 1.00 39.62 386 VAL B O 1
ATOM 5981 N N . LYS B 1 387 ? 54.218 17.443 22.926 1.00 39.50 387 LYS B N 1
ATOM 5982 C CA . LYS B 1 387 ? 53.395 16.324 22.480 1.00 40.99 387 LYS B CA 1
ATOM 5983 C C . LYS B 1 387 ? 52.297 16.887 21.587 1.00 40.43 387 LYS B C 1
ATOM 5984 O O . LYS B 1 387 ? 51.573 17.791 21.994 1.00 41.71 387 LYS B O 1
ATOM 5990 N N . GLY B 1 388 ? 52.184 16.368 20.367 1.00 40.29 388 GLY B N 1
ATOM 5991 C CA . GLY B 1 388 ? 51.159 16.854 19.458 1.00 38.57 388 GLY B CA 1
ATOM 5992 C C . GLY B 1 388 ? 51.727 17.395 18.163 1.00 38.78 388 GLY B C 1
ATOM 5993 O O . GLY B 1 388 ? 52.926 17.622 18.063 1.00 38.03 388 GLY B O 1
ATOM 5994 N N . ASN B 1 389 ? 50.866 17.614 17.172 1.00 39.95 389 ASN B N 1
ATOM 5995 C CA . ASN B 1 389 ? 51.291 18.119 15.868 1.00 40.19 389 ASN B CA 1
ATOM 5996 C C . ASN B 1 389 ? 51.028 19.615 15.715 1.00 38.53 389 ASN B C 1
ATOM 5997 O O . ASN B 1 389 ? 49.894 20.035 15.476 1.00 39.29 389 ASN B O 1
ATOM 6002 N N . PRO B 1 390 ? 52.080 20.440 15.849 1.00 38.30 390 PRO B N 1
ATOM 6003 C CA . PRO B 1 390 ? 51.980 21.901 15.729 1.00 37.97 390 PRO B CA 1
ATOM 6004 C C . PRO B 1 390 ? 51.484 22.391 14.361 1.00 37.81 390 PRO B C 1
ATOM 6005 O O . PRO B 1 390 ? 50.975 23.509 14.236 1.00 36.03 390 PRO B O 1
ATOM 6009 N N . ILE B 1 391 ? 51.639 21.556 13.338 1.00 37.79 391 ILE B N 1
ATOM 6010 C CA . ILE B 1 391 ? 51.196 21.916 11.999 1.00 38.71 391 ILE B CA 1
ATOM 6011 C C . ILE B 1 391 ? 49.678 21.783 11.882 1.00 40.44 391 ILE B C 1
ATOM 6012 O O . ILE B 1 391 ? 49.027 22.567 11.185 1.00 40.69 391 ILE B O 1
ATOM 6017 N N . GLU B 1 392 ? 49.121 20.785 12.566 1.00 41.28 392 GLU B N 1
ATOM 6018 C CA . GLU B 1 392 ? 47.683 20.536 12.544 1.00 42.20 392 GLU B CA 1
ATOM 6019 C C . GLU B 1 392 ? 46.932 21.413 13.535 1.00 41.62 392 GLU B C 1
ATOM 6020 O O . GLU B 1 392 ? 45.804 21.834 13.271 1.00 40.43 392 GLU B O 1
ATOM 6026 N N . ASP B 1 393 ? 47.562 21.677 14.676 1.00 40.12 393 ASP B N 1
ATOM 6027 C CA . ASP B 1 393 ? 46.982 22.503 15.729 1.00 39.51 393 ASP B CA 1
ATOM 6028 C C . ASP B 1 393 ? 48.126 23.184 16.481 1.00 37.98 393 ASP B C 1
ATOM 6029 O O . ASP B 1 393 ? 48.664 22.653 17.459 1.00 37.45 393 ASP B O 1
ATOM 6034 N N . ILE B 1 394 ? 48.487 24.370 16.002 1.00 36.51 394 ILE B N 1
ATOM 6035 C CA . ILE B 1 394 ? 49.589 25.140 16.564 1.00 34.67 394 ILE B CA 1
ATOM 6036 C C . ILE B 1 394 ? 49.373 25.554 18.015 1.00 34.30 394 ILE B C 1
ATOM 6037 O O . ILE B 1 394 ? 50.305 26.012 18.674 1.00 34.07 394 ILE B O 1
ATOM 6042 N N . SER B 1 395 ? 48.153 25.373 18.518 1.00 32.72 395 SER B N 1
ATOM 6043 C CA . SER B 1 395 ? 47.846 25.745 19.892 1.00 32.45 395 SER B CA 1
ATOM 6044 C C . SER B 1 395 ? 48.531 24.803 20.866 1.00 32.86 395 SER B C 1
ATOM 6045 O O . SER B 1 395 ? 48.553 25.053 22.072 1.00 33.03 395 SER B O 1
ATOM 6048 N N . VAL B 1 396 ? 49.094 23.716 20.352 1.00 32.54 396 VAL B N 1
ATOM 6049 C CA . VAL B 1 396 ? 49.777 22.780 21.228 1.00 33.20 396 VAL B CA 1
ATOM 6050 C C . VAL B 1 396 ? 51.071 23.387 21.776 1.00 33.09 396 VAL B C 1
ATOM 6051 O O . VAL B 1 396 ? 51.597 22.941 22.802 1.00 33.82 396 VAL B O 1
ATOM 6055 N N . LEU B 1 397 ? 51.577 24.414 21.099 1.00 31.36 397 LEU B N 1
ATOM 6056 C CA . LEU B 1 397 ? 52.802 25.062 21.538 1.00 30.52 397 LEU B CA 1
ATOM 6057 C C . LEU B 1 397 ? 52.622 25.689 22.908 1.00 31.42 397 LEU B C 1
ATOM 6058 O O . LEU B 1 397 ? 53.533 26.326 23.442 1.00 29.73 397 LEU B O 1
ATOM 6063 N N . GLU B 1 398 ? 51.434 25.508 23.475 1.00 32.23 398 GLU B N 1
ATOM 6064 C CA . GLU B 1 398 ? 51.135 26.021 24.802 1.00 32.92 398 GLU B CA 1
ATOM 6065 C C . GLU B 1 398 ? 51.671 24.997 25.788 1.00 33.05 398 GLU B C 1
ATOM 6066 O O . GLU B 1 398 ? 51.858 25.288 26.971 1.00 33.89 398 GLU B O 1
ATOM 6072 N N . ASN B 1 399 ? 51.949 23.798 25.289 1.00 33.11 399 ASN B N 1
ATOM 6073 C CA . ASN B 1 399 ? 52.434 22.725 26.149 1.00 34.98 399 ASN B CA 1
ATOM 6074 C C . ASN B 1 399 ? 53.865 22.253 25.886 1.00 33.63 399 ASN B C 1
ATOM 6075 O O . ASN B 1 399 ? 54.150 21.059 25.958 1.00 34.60 399 ASN B O 1
ATOM 6080 N N . VAL B 1 400 ? 54.762 23.181 25.575 1.00 32.17 400 VAL B N 1
ATOM 6081 C CA . VAL B 1 400 ? 56.152 22.814 25.351 1.00 28.70 400 VAL B CA 1
ATOM 6082 C C . VAL B 1 400 ? 56.618 22.249 26.685 1.00 29.39 400 VAL B C 1
ATOM 6083 O O . VAL B 1 400 ? 56.538 22.924 27.708 1.00 28.81 400 VAL B O 1
ATOM 6087 N N . ASP B 1 401 ? 57.085 21.007 26.689 1.00 29.75 401 ASP B N 1
ATOM 6088 C CA . ASP B 1 401 ? 57.527 20.393 27.936 1.00 31.10 401 ASP B CA 1
ATOM 6089 C C . ASP B 1 401 ? 59.007 20.053 27.962 1.00 30.10 401 ASP B C 1
ATOM 6090 O O . ASP B 1 401 ? 59.481 19.424 28.897 1.00 31.76 401 ASP B O 1
ATOM 6095 N N . VAL B 1 402 ? 59.733 20.478 26.934 1.00 30.35 402 VAL B N 1
ATOM 6096 C CA . VAL B 1 402 ? 61.168 20.235 26.849 1.00 29.53 402 VAL B CA 1
ATOM 6097 C C . VAL B 1 402 ? 61.872 21.476 26.313 1.00 28.87 402 VAL B C 1
ATOM 6098 O O . VAL B 1 402 ? 61.524 21.991 25.253 1.00 29.42 402 VAL B O 1
ATOM 6102 N N . VAL B 1 403 ? 62.860 21.959 27.045 1.00 28.23 403 VAL B N 1
ATOM 6103 C CA . VAL B 1 403 ? 63.601 23.131 26.601 1.00 28.49 403 VAL B CA 1
ATOM 6104 C C . VAL B 1 403 ? 65.092 22.896 26.776 1.00 28.29 403 VAL B C 1
ATOM 6105 O O . VAL B 1 403 ? 65.569 22.668 27.886 1.00 28.43 403 VAL B O 1
ATOM 6109 N N . ILE B 1 404 ? 65.810 22.937 25.659 1.00 28.58 404 ILE B N 1
ATOM 6110 C CA . ILE B 1 404 ? 67.253 22.733 25.638 1.00 27.80 404 ILE B CA 1
ATOM 6111 C C . ILE B 1 404 ? 67.881 23.989 25.058 1.00 26.76 404 ILE B C 1
ATOM 6112 O O . ILE B 1 404 ? 67.511 24.446 23.979 1.00 24.08 404 ILE B O 1
ATOM 6117 N N . LYS B 1 405 ? 68.836 24.547 25.784 1.00 27.49 405 LYS B N 1
ATOM 6118 C CA . LYS B 1 405 ? 69.496 25.762 25.337 1.00 28.97 405 LYS B CA 1
ATOM 6119 C C . LYS B 1 405 ? 70.992 25.566 25.432 1.00 29.41 405 LYS B C 1
ATOM 6120 O O . LYS B 1 405 ? 71.498 25.104 26.450 1.00 29.20 405 LYS B O 1
ATOM 6126 N N . ASP B 1 406 ? 71.695 25.905 24.359 1.00 31.35 406 ASP B N 1
ATOM 6127 C CA . ASP B 1 406 ? 73.144 25.767 24.338 1.00 34.94 406 ASP B CA 1
ATOM 6128 C C . ASP B 1 406 ? 73.586 24.321 24.641 1.00 34.62 406 ASP B C 1
ATOM 6129 O O . ASP B 1 406 ? 74.697 24.082 25.119 1.00 35.40 406 ASP B O 1
ATOM 6134 N N . GLY B 1 407 ? 72.708 23.358 24.367 1.00 35.28 407 GLY B N 1
ATOM 6135 C CA . GLY B 1 407 ? 73.036 21.965 24.614 1.00 35.63 407 GLY B CA 1
ATOM 6136 C C . GLY B 1 407 ? 72.614 21.416 25.968 1.00 37.87 407 GLY B C 1
ATOM 6137 O O . GLY B 1 407 ? 72.695 20.209 26.203 1.00 36.74 407 GLY B O 1
ATOM 6138 N N . LEU B 1 408 ? 72.175 22.288 26.872 1.00 39.87 408 LEU B N 1
ATOM 6139 C CA . LEU B 1 408 ? 71.740 21.836 28.190 1.00 41.22 408 LEU B CA 1
ATOM 6140 C C . LEU B 1 408 ? 70.228 21.724 28.253 1.00 40.94 408 LEU B C 1
ATOM 6141 O O . LEU B 1 408 ? 69.508 22.543 27.680 1.00 41.04 408 LEU B O 1
ATOM 6146 N N . LEU B 1 409 ? 69.752 20.697 28.945 1.00 40.52 409 LEU B N 1
ATOM 6147 C CA . LEU B 1 409 ? 68.322 20.485 29.100 1.00 41.17 409 LEU B CA 1
ATOM 6148 C C . LEU B 1 409 ? 67.858 21.235 30.351 1.00 41.95 409 LEU B C 1
ATOM 6149 O O . LEU B 1 409 ? 68.435 21.073 31.423 1.00 41.84 409 LEU B O 1
ATOM 6154 N N . TYR B 1 410 ? 66.831 22.068 30.208 1.00 41.97 410 TYR B N 1
ATOM 6155 C CA . TYR B 1 410 ? 66.311 22.826 31.345 1.00 43.33 410 TYR B CA 1
ATOM 6156 C C . TYR B 1 410 ? 64.944 22.303 31.785 1.00 43.95 410 TYR B C 1
ATOM 6157 O O . TYR B 1 410 ? 64.128 21.929 30.905 1.00 44.65 410 TYR B O 1
#

B-factor: mean 30.89, std 9.39, range [10.42, 82.57]

Radius of gyration: 29.25 Å; Cα contacts (8 Å, |Δi|>4): 1998; chains: 2; bounding box: 63×67×83 Å

Organism: Alteromonas macleodii (NCBI:txid28108)

Sequence (787 aa):
SKTLIHAGKLIDGKSDQVQSRISIVIDGNIISDIKKGFISSNDFEDYIDLRDHTVLPGLDHVHFGQEYQSKAQAPIKVEREQAILATQHAYVTFKSGFTTVRQVGDSGLVAISLRDAINSGKLAGPRIFAAGKTIATTGGHADPTNGKAVDDYDYPVPEQGVVNGPYEVYAAVRQRYKDGADGIKITVTGGVLSVAKSGQNPQFTQEEVDAVVSAAKDYGWVAVHAHGAEGKRAIKAGVDSIEHGTFDLEADLIENGTYYVPTISAGEFVAEKSKIDNFFPEIVRPKAASVGPQISDTFRKAYEKGVKIAFGTDAGVQKHGTNWKEFVYVENGPAKAIQSATETAKLLRIEDKLGSIESGKLADLIAVKGNPIEDISVLENVDVVIKDGLLYEGDSKTLIHAGKLIDGKSDQVQSRISIVIDGNIISDIKKGFISSNDFEDYIDLRDHTVLPGLDHVHFGQEYQSKAQAPIKVEREQAILATQHAYVTFKSGFTTVRQVGDSGLVAISLRDAINSGKLAGPRIFAAGKTIATTGGHADPTNGKAVDDYDYPVPEQGVVNGPYEVYAAVRQRYKDGADGIKITVTGGVLSVAKSGQNPQFTQEEVDAVVSAAKDYGWVAVHAHGAEGKRAIKAGVDSIEHGTFDLEADLIENGTYYVPTISAGEFVAEKSKIDNFFPEIVRPKAASVGPQISDTFRKAYEKGVKIAFGTDAGVQKHGTNWKEFVYVENGPAKAIQSATETAKLLRIEDKLGSIESGKLADLIAVKGNPIEDISVLENVDVVIKDGLLY

CATH classification: 2.30.40.10 (+1 more: 3.20.20.140)

Foldseek 3Di:
DKEKEWAQWEDFLPDPDIHGTKIWIGDFQFGADIGHHRDDDPPPPYYHYHSLWYKYFFFAQEAQLFEAFFPVPDDPDDDPVSLVSSLVLQVLLQQLRHQEYEHEADQFCRLVVVQVCCVVPVDDGHNYAYAGHAAFEVQAQRPVCPPDDPVGDDPDALLSRYDDFLVSLLNNNVSSVVSPHNAYEYEQAHPFQGLGQDHAHGGADLRNLLSNVVSRVVVPAYEYEHQYPVSCSNLVSQHAEYEQPQDDPVVVSCVSLHEYANLLQLLCLLCVQLVDPRRGDPSRSVSSVPRSVRSLVVVLVCVVVPRHYAYYNNDSHHDRNQSLVSCVSVVSPFLVSRSNGLCVCVSSVNVVAGSGSDGGHGRWMWIFRDDCRVPVSSSSGTFWTAGSSRTDGD/DAWEKEFAQWEDFLPDPDIAGGKIWIDDQFFTAAIDHHHDDPPPHPHYHYHSQWYKYFQFAQEAQLFEAFFPVVDDPDDDPVSLVSSQVLQVLLQQLRHQEYEHAADQFCNQVVVQVCCVVPVHDGHNYAYQGHAAFEVLAQRDVCAPDDPVGDDPDALLSRYDDFLVSLLNVLVSSVVSPHNHYEYEQAHCFQTNGQDHAHGGADLRNLLSNLVSRVVVPAYEYEHQYPVSVSNLVSQHQEYEQPQDDDVNVSVVSLHEYANQLQLLQVLLVCLVPPRRGDVSRSVSSVPRSVRSLVVVLVCVVVPRHYAHYHNDSHHDRNVSLVSCVSVVSHFLVSRSNGLCVCVSSVNVQAGSTRRRPHTDWMWIFRDDCRVPVSRSSGTNWTAGSRRTD